Protein AF-0000000078868675 (afdb_homodimer)

InterPro domains:
  IPR000192 Aminotransferase class V domain [PF00266] (49-376)
  IPR015421 Pyridoxal phosphate-dependent transferase, major domain [G3DSA:3.40.640.10] (34-282)
  IPR015422 Pyridoxal phosphate-dependent transferase, small domain [G3DSA:3.90.1150.10] (20-381)
  IPR015424 Pyridoxal phosphate-dependent transferase [SSF53383] (6-387)
  IPR020578 Aminotransferase class-V, pyridoxal-phosphate binding site [PS00595] (200-220)
  IPR024169 Serine-pyruvate aminotransferase/2-aminoethylphosphonate-pyruvate transaminase [PIRSF000524] (21-389)

Foldseek 3Di:
DDDDDDPDDPDPVVVDDDDDDDFAEFALDQGAADPLLVVLLPDDFDDCQDPVNLVLLVLLQVLLCQLQQHPFLLKGKAQFFLLLVLLLLLLLQDAAAFEEEFEPLAVVSVSNQVSNVVRNYNYHYDYDHQLDEDDLVNVLVVCVVGLGQEYEEEQAHQLRQFGYDQAPVLVSCVVSNHAYAYECAQAGLQHDHNCVNSNHAKYKYFCRHQLNADGRMMIMGGHPSSVVSSVPDPDFRPDLSSRSVLVCQCSVSDPDHRDDRDRHPRSSSSSSSVSSVVCVVCDSVNSNVLLQVLQVLLVVLCVVLVWAWRNDDPVGGRSFKTKIFDDAQAFVVQLQCQLCVPQSYGWDAHDDSRHRTIIMTGCHHVNSDNVNSVSSSVSNSVSVVPGDGHDD/DDDDDDPDDPDPVVVDDDDDDDFAEFALDQGAADPVLVVLLPDDFDDCQDPVNLVLLVLLQVLLCQLQQHPFLLKGKAQFFLLLVLLLLLLLQDAAAFEEEFEPLAVVSVSNQVSNVVRNYNYHYDYDHQLDEDDLVNVLVVCVVGLGQEYEEEQQDQLRQFGYDQAPVLVSCVVSNHAYAYECAQAGLQHDHNCVNSNHAKYKYFCRHQLNADGRMMIMGGHPSSVVSSVPDPDFRPDLSSRSVLVCQCSVSDPDHRDDRDRHPRSSSS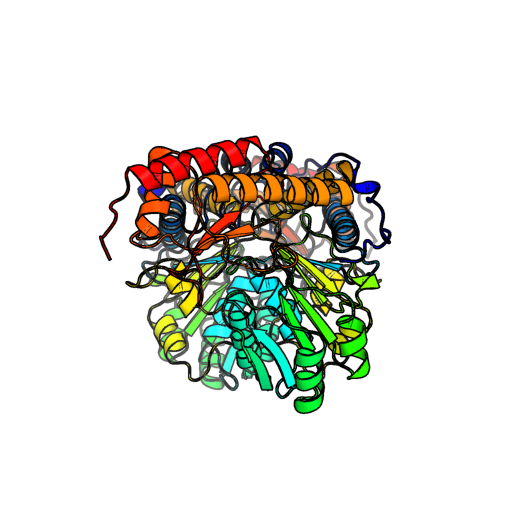SSSVSSVVCVVCDSVNSNVLLQVLQVLLVVLCVVLVWDWRNDDPVGGRSFKTKTFDDAQAFVVQLQCQLCVPQSYGWDAHDDSRHRTIIMTGCHHVNSDNVNSVSSSVSNSVSVVPGDGHDD

Solvent-accessible surface area (backbone atoms only — not comparable to full-atom values): 39188 Å² total; per-residue (Å²): 128,87,84,70,79,80,82,39,66,66,47,70,71,45,76,48,82,91,82,79,81,83,59,48,43,28,21,72,53,57,33,46,55,46,70,71,30,22,54,37,24,36,51,78,65,71,58,78,85,35,72,69,42,50,50,51,51,50,48,37,34,45,38,49,26,31,62,39,24,34,84,52,63,51,36,44,72,40,69,14,28,40,68,47,39,53,46,31,52,47,45,40,61,55,49,68,66,39,32,33,34,28,40,24,36,42,45,66,27,49,48,51,49,54,42,39,46,42,52,43,29,46,65,46,73,50,74,46,60,73,47,47,78,76,51,72,66,62,50,48,52,49,43,71,72,58,58,21,53,35,36,38,41,51,35,30,36,67,46,35,13,27,33,41,81,51,80,61,49,18,60,55,30,50,76,61,65,18,41,32,36,37,41,26,37,46,24,41,56,27,41,92,57,44,33,56,85,30,41,44,24,30,44,34,26,31,30,16,17,22,44,23,15,70,42,39,32,10,40,39,38,33,28,70,70,44,48,52,52,36,74,62,50,91,65,77,42,58,43,70,90,45,27,55,72,59,50,34,30,49,64,55,45,48,100,55,85,66,50,94,80,72,66,58,30,56,49,62,49,43,13,41,39,47,26,40,20,52,42,45,73,62,29,64,68,52,37,24,49,43,16,43,52,30,33,51,52,40,53,53,55,40,44,74,72,70,47,47,64,53,39,79,54,71,90,32,43,26,40,26,26,46,26,31,37,49,55,88,42,49,54,62,65,54,42,40,47,43,26,31,76,75,64,36,31,38,48,35,63,28,38,69,86,26,47,83,45,26,34,27,41,19,29,26,42,76,48,31,38,65,66,52,42,52,53,53,52,52,38,48,54,50,25,71,71,67,46,73,63,50,81,124,129,86,84,70,78,80,82,39,66,66,48,70,72,46,75,48,81,90,81,78,81,84,60,47,43,26,20,73,52,56,32,49,54,46,69,71,32,23,55,36,25,35,52,78,67,73,57,79,85,35,71,69,41,49,49,51,50,49,48,38,33,44,36,50,26,31,63,39,24,33,84,52,63,51,37,46,71,41,70,13,29,42,67,47,40,52,46,29,52,48,45,41,61,53,48,65,64,37,32,34,35,28,42,25,36,44,46,69,28,48,50,51,50,54,41,38,46,44,53,43,28,46,66,46,71,50,74,44,59,73,47,48,78,76,52,74,68,61,51,48,54,50,43,70,72,58,56,19,54,36,36,39,40,51,35,30,35,67,47,37,13,28,33,40,81,51,81,60,49,18,59,55,29,50,76,60,65,18,42,31,35,37,40,25,37,48,25,42,55,26,42,94,56,45,32,56,86,29,42,44,22,29,46,33,26,31,30,16,18,22,44,23,15,69,42,38,32,11,40,37,36,33,28,70,69,44,47,53,51,36,74,61,52,91,63,76,41,58,41,68,90,45,27,55,71,60,49,34,30,50,63,54,43,49,98,57,84,65,48,94,80,72,65,57,30,55,49,61,49,44,13,40,38,47,27,42,19,50,44,45,71,63,30,64,68,52,37,24,48,42,15,42,52,30,32,53,53,39,54,52,53,40,44,73,72,70,47,46,64,51,37,78,54,72,89,32,44,26,41,25,24,44,27,29,37,49,55,89,40,48,56,63,65,53,42,41,46,43,25,30,76,76,65,36,31,40,49,36,62,27,39,68,85,26,48,82,46,26,36,25,41,18,29,26,42,77,48,31,36,65,66,52,42,52,51,52,51,52,36,48,53,50,25,70,69,67,45,73,65,50,80,124

pLDDT: mean 97.26, std 5.07, range [48.84, 99.0]

Secondary structure (DSSP, 8-state):
---PPPSSPPPGGGGSPP-----EE-SSS--PPPHHHHHHHTSPP--TTSHHHHHHHHHHHHHHHHHHT---S-EEEESS-HHHHHHHHHHHH--TT-EEEEEESSHHHHHHHHHHHHTT-EEEEEE--TT----HHHHHHHHHHH--SEEEEESEETTTTEE---TTHHHHHHHTT-EEEEE-TTTTTTS---TTTTT-SEEEEETTSTT-PPSS-EEEEE-HHHHHHHHT-SS--S-STT-HHHHHHHTT-SSS---------HHHHHHHHHHHHHHHHH-HHHHHHHHHHHHHHHHHHHHHTT--BSSS-GGGB-SSEEEEEPPTT--HHHHHHHHHHHH-EE-EE--GGGTTTEEEEE--GGG-SHHHHHHHHHHHHHHHHHS-----/---PPPSSPPPGGGGSPP-----EE-SSS--PPPHHHHHHHTSPP--TTSHHHHHHHHHHHHHHHHHHT---S-EEEESS-HHHHHHHHHHHH--TT-EEEEEESSHHHHHHHHHHHHTT-EEEEEE--TT----HHHHHHHHHHH--SEEEEESEETTTTEE---TTHHHHHHHTT-EEEEE-TTTTTTS---TTTTT-SEEEEETTSTT-PPSS-EEEEE-HHHHHHHHT-SS--S-STT-HHHHHHHTT-SSS---------HHHHHHHHHHHHHHHHH-HHHHHHHHHHHHHHHHHHHHHTTPPBSSS-GGGB-SSEEEEEPPTT--HHHHHHHHHHHH-EE-EE--GGGTTTEEEEE--GGG-SHHHHHHHHHHHHHHHHHS-----

Sequence (784 aa):
MASHKLLVHPPKALLKPLSIPNRLLLGPGPSNLAPRIMAAGGLQIIGPMSKDMYQIMDEIKEGIQYVFQTRNPLTLVISGSAHCALEAALVNVLEPGDSFLVGANGIWGQRAVDIGERMGARVHPMTKDPGGHYTLQEVEEGLAQHKPVLLFLTHGESSTGVLQPLDGFGELCHRYKCLLLVDSVVSVGGTPVYMDQQGIDILYSGSQKALNAPPGTSLISFSDKAKKKMYSRKTKPFSFYLDIKWLANFWGCDDQPRMYHHTIPIISLYSLRESLALIAEQGLENSWRKHREAAAYLHGRLQALGLQLFVKDPALRLPTVTTVAVPAGYDWRDIVSYVMDHFDIEIMGGLGPSTGKVLRIGLLGYNATHENVDRVTEALRAALQHCPKKKLMASHKLLVHPPKALLKPLSIPNRLLLGPGPSNLAPRIMAAGGLQIIGPMSKDMYQIMDEIKEGIQYVFQTRNPLTLVISGSAHCALEAALVNVLEPGDSFLVGANGIWGQRAVDIGERMGARVHPMTKDPGGHYTLQEVEEGLAQHKPVLLFLTHGESSTGVLQPLDGFGELCHRYKCLLLVDSVVSVGGTPVYMDQQGIDILYSGSQKALNAPPGTSLISFSDKAKKKMYSRKTKPFSFYLDIKWLANFWGCDDQPRMYHHTIPIISLYSLRESLALIAEQGLENSWRKHREAAAYLHGRLQALGLQLFVKDPALRLPTVTTVAVPAGYDWRDIVSYVMDHFDIEIMGGLGPSTGKVLRIGLLGYNATHENVDRVTEALRAALQHCPKKKL

Structure (mmCIF, N/CA/C/O backbone):
data_AF-0000000078868675-model_v1
#
loop_
_entity.id
_entity.type
_entity.pdbx_description
1 polymer 'Alanine--glyoxylate aminotransferase'
#
loop_
_atom_site.group_PDB
_atom_site.id
_atom_site.type_symbol
_atom_site.label_atom_id
_atom_site.label_alt_id
_atom_site.label_comp_id
_atom_site.label_asym_id
_atom_site.label_entity_id
_atom_site.label_seq_id
_atom_site.pdbx_PDB_ins_code
_atom_site.Cartn_x
_atom_site.Cartn_y
_atom_site.Cartn_z
_atom_site.occupancy
_atom_site.B_iso_or_equiv
_atom_site.auth_seq_id
_atom_site.auth_comp_id
_atom_site.auth_asym_id
_atom_site.auth_atom_id
_atom_site.pdbx_PDB_model_num
ATOM 1 N N . MET A 1 1 ? -8.055 23.781 23.594 1 49.44 1 MET A N 1
ATOM 2 C CA . MET A 1 1 ? -8.734 22.516 23.375 1 49.44 1 MET A CA 1
ATOM 3 C C . MET A 1 1 ? -8.867 21.734 24.688 1 49.44 1 MET A C 1
ATOM 5 O O . MET A 1 1 ? -7.945 21.719 25.5 1 49.44 1 MET A O 1
ATOM 9 N N . ALA A 1 2 ? -10.031 21.391 25.141 1 52.03 2 ALA A N 1
ATOM 10 C CA . ALA A 1 2 ? -10.258 20.75 26.438 1 52.03 2 ALA A CA 1
ATOM 11 C C . ALA A 1 2 ? -9.414 19.484 26.578 1 52.03 2 ALA A C 1
ATOM 13 O O . ALA A 1 2 ? -9.305 18.703 25.641 1 52.03 2 ALA A O 1
ATOM 14 N N . SER A 1 3 ? -8.602 19.469 27.516 1 73.69 3 SER A N 1
ATOM 15 C CA . SER A 1 3 ? -7.82 18.281 27.859 1 73.69 3 SER A CA 1
ATOM 16 C C . SER A 1 3 ? -8.703 17.188 28.453 1 73.69 3 SER A C 1
ATOM 18 O O . SER A 1 3 ? -9.352 17.406 29.484 1 73.69 3 SER A O 1
ATOM 20 N N . HIS A 1 4 ? -9.086 16.219 27.609 1 84.25 4 HIS A N 1
ATOM 21 C CA . HIS A 1 4 ? -9.836 15.07 28.109 1 84.25 4 HIS A CA 1
ATOM 22 C C . HIS A 1 4 ? -8.914 14.039 28.75 1 84.25 4 HIS A C 1
ATOM 24 O O . HIS A 1 4 ? -7.727 13.977 28.422 1 84.25 4 HIS A O 1
ATOM 30 N N . LYS A 1 5 ? -9.531 13.406 29.719 1 90.81 5 LYS A N 1
ATOM 31 C CA . LYS A 1 5 ? -8.812 12.25 30.234 1 90.81 5 LYS A CA 1
ATOM 32 C C . LYS A 1 5 ? -8.711 11.148 29.172 1 90.81 5 LYS A C 1
ATOM 34 O O . LYS A 1 5 ? -9.648 10.93 28.406 1 90.81 5 LYS A O 1
ATOM 39 N N . LEU A 1 6 ? -7.578 10.477 29.188 1 95.81 6 LEU A N 1
ATOM 40 C CA . LEU A 1 6 ? -7.391 9.398 28.219 1 95.81 6 LEU A CA 1
ATOM 41 C C . LEU A 1 6 ? -8.336 8.242 28.516 1 95.81 6 LEU A C 1
ATOM 43 O O . LEU A 1 6 ? -8.422 7.777 29.656 1 95.81 6 LEU A O 1
ATOM 47 N N . LEU A 1 7 ? -9.039 7.828 27.516 1 96.38 7 LEU A N 1
ATOM 48 C CA . LEU A 1 7 ? -9.984 6.719 27.625 1 96.38 7 LEU A CA 1
ATOM 49 C C . LEU A 1 7 ? -9.258 5.379 27.516 1 96.38 7 LEU A C 1
ATOM 51 O O . LEU A 1 7 ? -9.664 4.398 28.141 1 96.38 7 LEU A O 1
ATOM 55 N N . VAL A 1 8 ? -8.234 5.344 26.688 1 97.94 8 VAL A N 1
ATOM 56 C CA . VAL A 1 8 ? -7.484 4.125 26.391 1 97.94 8 VAL A CA 1
ATOM 57 C C . VAL A 1 8 ? -6.047 4.273 26.891 1 97.94 8 VAL A C 1
ATOM 59 O O . VAL A 1 8 ? -5.359 5.238 26.547 1 97.94 8 VAL A O 1
ATOM 62 N N . HIS A 1 9 ? -5.566 3.322 27.656 1 97.81 9 HIS A N 1
ATOM 63 C CA . HIS A 1 9 ? -4.219 3.332 28.203 1 97.81 9 HIS A CA 1
ATOM 64 C C . HIS A 1 9 ? -3.238 2.623 27.281 1 97.81 9 HIS A C 1
ATOM 66 O O . HIS A 1 9 ? -3.652 1.898 26.375 1 97.81 9 HIS A O 1
ATOM 72 N N . PRO A 1 10 ? -1.935 2.898 27.453 1 98.19 10 PRO A N 1
ATOM 73 C CA . PRO A 1 10 ? -0.96 2.191 26.625 1 98.19 10 PRO A CA 1
ATOM 74 C C . PRO A 1 10 ? -1.13 0.675 26.672 1 98.19 10 PRO A C 1
ATOM 76 O O . PRO A 1 10 ? -1.186 0.093 27.766 1 98.19 10 PRO A O 1
ATOM 79 N N . PRO A 1 11 ? -1.219 0.074 25.531 1 98.06 11 PRO A N 1
ATOM 80 C CA . PRO A 1 11 ? -1.392 -1.381 25.531 1 98.06 11 PRO A CA 1
ATOM 81 C C . PRO A 1 11 ? -0.183 -2.119 26.094 1 98.06 11 PRO A C 1
ATOM 83 O O . PRO A 1 11 ? 0.949 -1.883 25.672 1 98.06 11 PRO A O 1
ATOM 86 N N . LYS A 1 12 ? -0.441 -3.08 26.922 1 98 12 LYS A N 1
ATOM 87 C CA . LYS A 1 12 ? 0.625 -3.848 27.562 1 98 12 LYS A CA 1
ATOM 88 C C . LYS A 1 12 ? 1.424 -4.641 26.531 1 98 12 LYS A C 1
ATOM 90 O O . LYS A 1 12 ? 2.635 -4.82 26.688 1 98 12 LYS A O 1
ATOM 95 N N . ALA A 1 13 ? 0.771 -5.094 25.547 1 97.56 13 ALA A N 1
ATOM 96 C CA . ALA A 1 13 ? 1.41 -5.914 24.516 1 97.56 13 ALA A CA 1
ATOM 97 C C . ALA A 1 13 ? 2.527 -5.145 23.812 1 97.56 13 ALA A C 1
ATOM 99 O O . ALA A 1 13 ? 3.518 -5.734 23.375 1 97.56 13 ALA A O 1
ATOM 100 N N . LEU A 1 14 ? 2.395 -3.834 23.75 1 98.19 14 LEU A N 1
ATOM 101 C CA . LEU A 1 14 ? 3.348 -3.01 23.016 1 98.19 14 LEU A CA 1
ATOM 102 C C . LEU A 1 14 ? 4.531 -2.629 23.891 1 98.19 14 LEU A C 1
ATOM 104 O O . LEU A 1 14 ? 5.5 -2.031 23.422 1 98.19 14 LEU A O 1
ATOM 108 N N . LEU A 1 15 ? 4.449 -2.963 25.141 1 97.88 15 LEU A N 1
ATOM 109 C CA . LEU A 1 15 ? 5.559 -2.703 26.062 1 97.88 15 LEU A CA 1
ATOM 110 C C . LEU A 1 15 ? 6.543 -3.867 26.062 1 97.88 15 LEU A C 1
ATOM 112 O O . LEU A 1 15 ? 7.582 -3.807 26.719 1 97.88 15 LEU A O 1
ATOM 116 N N . LYS A 1 16 ? 6.25 -4.902 25.266 1 97.25 16 LYS A N 1
ATOM 117 C CA . LYS A 1 16 ? 7.148 -6.031 25.047 1 97.25 16 LYS A CA 1
ATOM 118 C C . LYS A 1 16 ? 7.859 -5.914 23.703 1 97.25 16 LYS A C 1
ATOM 120 O O . LYS A 1 16 ? 7.301 -5.379 22.734 1 97.25 16 LYS A O 1
ATOM 125 N N . PRO A 1 17 ? 9.086 -6.434 23.609 1 97 17 PRO A N 1
ATOM 126 C CA . PRO A 1 17 ? 9.812 -6.34 22.328 1 97 17 PRO A CA 1
ATOM 127 C C . PRO A 1 17 ? 9.156 -7.156 21.219 1 97 17 PRO A C 1
ATOM 129 O O . PRO A 1 17 ? 8.523 -8.18 21.484 1 97 17 PRO A O 1
ATOM 132 N N . LEU A 1 18 ? 9.297 -6.684 20 1 97.56 18 LEU A N 1
ATOM 133 C CA . LEU A 1 18 ? 8.875 -7.445 18.828 1 97.56 18 LEU A CA 1
ATOM 134 C C . LEU A 1 18 ? 9.648 -8.75 18.734 1 97.56 18 LEU A C 1
ATOM 136 O O . LEU A 1 18 ? 10.875 -8.766 18.875 1 97.56 18 LEU A O 1
ATOM 140 N N . SER A 1 19 ? 8.93 -9.812 18.594 1 94.88 19 SER A N 1
ATOM 141 C CA . SER A 1 19 ? 9.523 -11.133 18.422 1 94.88 19 SER A CA 1
ATOM 142 C C . SER A 1 19 ? 8.977 -11.82 17.172 1 94.88 19 SER A C 1
ATOM 144 O O . SER A 1 19 ? 7.766 -11.969 17.016 1 94.88 19 SER A O 1
ATOM 146 N N . ILE A 1 20 ? 9.852 -12.219 16.281 1 96.5 20 ILE A N 1
ATOM 147 C CA . ILE A 1 20 ? 9.445 -12.906 15.062 1 96.5 20 ILE A CA 1
ATOM 148 C C . ILE A 1 20 ? 10.125 -14.273 14.992 1 96.5 20 ILE A C 1
ATOM 150 O O . ILE A 1 20 ? 11.305 -14.398 15.328 1 96.5 20 ILE A O 1
ATOM 154 N N . PRO A 1 21 ? 9.469 -15.258 14.586 1 96.75 21 PRO A N 1
ATOM 155 C CA . PRO A 1 21 ? 10.078 -16.578 14.461 1 96.75 21 PRO A CA 1
ATOM 156 C C . PRO A 1 21 ? 10.984 -16.703 13.234 1 96.75 21 PRO A C 1
ATOM 158 O O . PRO A 1 21 ? 10.906 -15.875 12.32 1 96.75 21 PRO A O 1
ATOM 161 N N . ASN A 1 22 ? 11.898 -17.656 13.32 1 96.38 22 ASN A N 1
ATOM 162 C CA . ASN A 1 22 ? 12.695 -18.031 12.164 1 96.38 22 ASN A CA 1
ATOM 163 C C . ASN A 1 22 ? 12.062 -19.203 11.406 1 96.38 22 ASN A C 1
ATOM 165 O O . ASN A 1 22 ? 12.039 -20.328 11.898 1 96.38 22 ASN A O 1
ATOM 169 N N . ARG A 1 23 ? 11.523 -18.906 10.258 1 97.62 23 ARG A N 1
ATOM 170 C CA . ARG A 1 23 ? 10.797 -19.906 9.477 1 97.62 23 ARG A CA 1
ATOM 171 C C . ARG A 1 23 ? 11.266 -19.922 8.031 1 97.62 23 ARG A C 1
ATOM 173 O O . ARG A 1 23 ? 11.594 -18.875 7.469 1 97.62 23 ARG A O 1
ATOM 180 N N . LEU A 1 24 ? 11.383 -21.078 7.457 1 98.56 24 LEU A N 1
ATOM 181 C CA . LEU A 1 24 ? 11.57 -21.219 6.016 1 98.56 24 LEU A CA 1
ATOM 182 C C . LEU A 1 24 ? 10.227 -21.172 5.289 1 98.56 24 LEU A C 1
ATOM 184 O O . LEU A 1 24 ? 9.359 -22.016 5.52 1 98.56 24 LEU A O 1
ATOM 188 N N . LEU A 1 25 ? 10.047 -20.188 4.453 1 98.62 25 LEU A N 1
ATOM 189 C CA . LEU A 1 25 ? 8.773 -19.969 3.773 1 98.62 25 LEU A CA 1
ATOM 190 C C . LEU A 1 25 ? 8.766 -20.641 2.406 1 98.62 25 LEU A C 1
ATOM 192 O O . LEU A 1 25 ? 9.258 -20.078 1.428 1 98.62 25 LEU A O 1
ATOM 196 N N . LEU A 1 26 ? 8.07 -21.734 2.307 1 98.75 26 LEU A N 1
ATOM 197 C CA . LEU A 1 26 ? 8.023 -22.5 1.06 1 98.75 26 LEU A CA 1
ATOM 198 C C . LEU A 1 26 ? 6.582 -22.672 0.587 1 98.75 26 LEU A C 1
ATOM 200 O O . LEU A 1 26 ? 6.242 -23.688 -0.01 1 98.75 26 LEU A O 1
ATOM 204 N N . GLY A 1 27 ? 5.664 -21.766 0.967 1 97.88 27 GLY A N 1
ATOM 205 C CA . GLY A 1 27 ? 4.359 -21.656 0.339 1 97.88 27 GLY A CA 1
ATOM 206 C C . GLY A 1 27 ? 4.383 -20.891 -0.97 1 97.88 27 GLY A C 1
ATOM 207 O O . GLY A 1 27 ? 5.453 -20.656 -1.531 1 97.88 27 GLY A O 1
ATOM 208 N N . PRO A 1 28 ? 3.201 -20.516 -1.495 1 97.5 28 PRO A N 1
ATOM 209 C CA . PRO A 1 28 ? 3.137 -19.797 -2.77 1 97.5 28 PRO A CA 1
ATOM 210 C C . PRO A 1 28 ? 3.559 -18.328 -2.643 1 97.5 28 PRO A C 1
ATOM 212 O O . PRO A 1 28 ? 3.33 -17.531 -3.559 1 97.5 28 PRO A O 1
ATOM 215 N N . GLY A 1 29 ? 4.152 -17.922 -1.557 1 95.88 29 GLY A N 1
ATOM 216 C CA . GLY A 1 29 ? 4.594 -16.562 -1.293 1 95.88 29 GLY A CA 1
ATOM 217 C C . GLY A 1 29 ? 3.904 -15.93 -0.097 1 95.88 29 GLY A C 1
ATOM 218 O O . GLY A 1 29 ? 2.764 -16.281 0.219 1 95.88 29 GLY A O 1
ATOM 219 N N . PRO A 1 30 ? 4.637 -15.109 0.594 1 97.19 30 PRO A N 1
ATOM 220 C CA . PRO A 1 30 ? 5.977 -14.578 0.325 1 97.19 30 PRO A CA 1
ATOM 221 C C . PRO A 1 30 ? 7.082 -15.586 0.646 1 97.19 30 PRO A C 1
ATOM 223 O O . PRO A 1 30 ? 6.82 -16.609 1.274 1 97.19 30 PRO A O 1
ATOM 226 N N . SER A 1 31 ? 8.273 -15.312 0.113 1 96.5 31 SER A N 1
ATOM 227 C CA . SER A 1 31 ? 9.445 -16.141 0.392 1 96.5 31 SER A CA 1
ATOM 228 C C . SER A 1 31 ? 10.484 -15.375 1.199 1 96.5 31 SER A C 1
ATOM 230 O O . SER A 1 31 ? 10.375 -14.156 1.363 1 96.5 31 SER A O 1
ATOM 232 N N . ASN A 1 32 ? 11.445 -16.078 1.723 1 98.19 32 ASN A N 1
ATOM 233 C CA . ASN A 1 32 ? 12.477 -15.445 2.539 1 98.19 32 ASN A CA 1
ATOM 234 C C . ASN A 1 32 ? 13.258 -14.406 1.745 1 98.19 32 ASN A C 1
ATOM 236 O O . ASN A 1 32 ? 13.5 -14.578 0.55 1 98.19 32 ASN A O 1
ATOM 240 N N . LEU A 1 33 ? 13.641 -13.391 2.436 1 98.44 33 LEU A N 1
ATOM 241 C CA . LEU A 1 33 ? 14.367 -12.289 1.801 1 98.44 33 LEU A CA 1
ATOM 242 C C . LEU A 1 33 ? 15.859 -12.594 1.736 1 98.44 33 LEU A C 1
ATOM 244 O O . LEU A 1 33 ? 16.422 -13.156 2.676 1 98.44 33 LEU A O 1
ATOM 248 N N . ALA A 1 34 ? 16.453 -12.211 0.635 1 98 34 ALA A N 1
ATOM 249 C CA . ALA A 1 34 ? 17.906 -12.219 0.569 1 98 34 ALA A CA 1
ATOM 250 C C . ALA A 1 34 ? 18.516 -11.18 1.511 1 98 34 ALA A C 1
ATOM 252 O O . ALA A 1 34 ? 17.891 -10.148 1.781 1 98 34 ALA A O 1
ATOM 253 N N . PRO A 1 35 ? 19.734 -11.414 1.993 1 98 35 PRO A N 1
ATOM 254 C CA . PRO A 1 35 ? 20.375 -10.484 2.932 1 98 35 PRO A CA 1
ATOM 255 C C . PRO A 1 35 ? 20.453 -9.062 2.389 1 98 35 PRO A C 1
ATOM 257 O O . PRO A 1 35 ? 20.25 -8.102 3.135 1 98 35 PRO A O 1
ATOM 260 N N . ARG A 1 36 ? 20.766 -8.914 1.125 1 97.94 36 ARG A N 1
ATOM 261 C CA . ARG A 1 36 ? 20.875 -7.594 0.505 1 97.94 36 ARG A CA 1
ATOM 262 C C . ARG A 1 36 ? 19.562 -6.84 0.573 1 97.94 36 ARG A C 1
ATOM 264 O O . ARG A 1 36 ? 19.547 -5.617 0.725 1 97.94 36 ARG A O 1
ATOM 271 N N . ILE A 1 37 ? 18.484 -7.543 0.401 1 98.44 37 ILE A N 1
ATOM 272 C CA . ILE A 1 37 ? 17.141 -6.949 0.457 1 98.44 37 ILE A CA 1
ATOM 273 C C . ILE A 1 37 ? 16.828 -6.539 1.892 1 98.44 37 ILE A C 1
ATOM 275 O O . ILE A 1 37 ? 16.266 -5.465 2.125 1 98.44 37 ILE A O 1
ATOM 279 N N . MET A 1 38 ? 17.156 -7.402 2.863 1 98.44 38 MET A N 1
ATOM 280 C CA . MET A 1 38 ? 16.969 -7.066 4.273 1 98.44 38 MET A CA 1
ATOM 281 C C . MET A 1 38 ? 17.75 -5.812 4.645 1 98.44 38 MET A C 1
ATOM 283 O O . MET A 1 38 ? 17.25 -4.949 5.363 1 98.44 38 MET A O 1
ATOM 287 N N . ALA A 1 39 ? 18.953 -5.703 4.152 1 98.44 39 ALA A N 1
ATOM 288 C CA . ALA A 1 39 ? 19.781 -4.535 4.422 1 98.44 39 ALA A CA 1
ATOM 289 C C . ALA A 1 39 ? 19.125 -3.26 3.906 1 98.44 39 ALA A C 1
ATOM 291 O O . ALA A 1 39 ? 19.172 -2.221 4.566 1 98.44 39 ALA A O 1
ATOM 292 N N . ALA A 1 40 ? 18.562 -3.303 2.697 1 98.62 40 ALA A N 1
ATOM 293 C CA . ALA A 1 40 ? 17.859 -2.156 2.125 1 98.62 40 ALA A CA 1
ATOM 294 C C . ALA A 1 40 ? 16.688 -1.734 3.006 1 98.62 40 ALA A C 1
ATOM 296 O O . ALA A 1 40 ? 16.375 -0.545 3.115 1 98.62 40 ALA A O 1
ATOM 297 N N . GLY A 1 41 ? 16.047 -2.715 3.646 1 98.5 41 GLY A N 1
ATOM 298 C CA . GLY A 1 41 ? 14.906 -2.455 4.508 1 98.5 41 GLY A CA 1
ATOM 299 C C . GLY A 1 41 ? 15.258 -1.665 5.754 1 98.5 41 GLY A C 1
ATOM 300 O O . GLY A 1 41 ? 14.398 -1.032 6.363 1 98.5 41 GLY A O 1
ATOM 301 N N . GLY A 1 42 ? 16.5 -1.707 6.145 1 98.38 42 GLY A N 1
ATOM 302 C CA . GLY A 1 42 ? 16.938 -1.056 7.371 1 98.38 42 GLY A CA 1
ATOM 303 C C . GLY A 1 42 ? 17.516 0.329 7.137 1 98.38 42 GLY A C 1
ATOM 304 O O . GLY A 1 42 ? 18.031 0.953 8.062 1 98.38 42 GLY A O 1
ATOM 305 N N . LEU A 1 43 ? 17.438 0.85 5.91 1 98.31 43 LEU A N 1
ATOM 306 C CA . LEU A 1 43 ? 18 2.152 5.57 1 98.31 43 LEU A CA 1
ATOM 307 C C . LEU A 1 43 ? 17.078 3.279 6.027 1 98.31 43 LEU A C 1
ATOM 309 O O . LEU A 1 43 ? 15.891 3.049 6.301 1 98.31 43 LEU A O 1
ATOM 313 N N . GLN A 1 44 ? 17.625 4.5 6.109 1 98 44 GLN A N 1
ATOM 314 C CA . GLN A 1 44 ? 16.828 5.691 6.414 1 98 44 GLN A CA 1
ATOM 315 C C . GLN A 1 44 ? 16.016 6.133 5.207 1 98 44 GLN A C 1
ATOM 317 O O . GLN A 1 44 ? 16.344 5.805 4.066 1 98 44 GLN A O 1
ATOM 322 N N . ILE A 1 45 ? 14.961 6.855 5.434 1 97.94 45 ILE A N 1
ATOM 323 C CA . ILE A 1 45 ? 14.094 7.289 4.344 1 97.94 45 ILE A CA 1
ATOM 324 C C . ILE A 1 45 ? 14.586 8.625 3.797 1 97.94 45 ILE A C 1
ATOM 326 O O . ILE A 1 45 ? 15.344 9.336 4.461 1 97.94 45 ILE A O 1
ATOM 330 N N . ILE A 1 46 ? 14.234 8.938 2.627 1 97.88 46 ILE A N 1
ATOM 331 C CA . ILE A 1 46 ? 14.5 10.219 1.983 1 97.88 46 ILE A CA 1
ATOM 332 C C . ILE A 1 46 ? 13.188 10.844 1.521 1 97.88 46 ILE A C 1
ATOM 334 O O . ILE A 1 46 ? 12.125 10.234 1.643 1 97.88 46 ILE A O 1
ATOM 338 N N . GLY A 1 47 ? 13.258 12.078 1.065 1 96.94 47 GLY A N 1
ATOM 339 C CA . GLY A 1 47 ? 12.055 12.758 0.607 1 96.94 47 GLY A CA 1
ATOM 340 C C . GLY A 1 47 ? 11.422 12.094 -0.601 1 96.94 47 GLY A C 1
ATOM 341 O O . GLY A 1 47 ? 12.117 11.734 -1.556 1 96.94 47 GLY A O 1
ATOM 342 N N . PRO A 1 48 ? 10.117 11.906 -0.585 1 95.94 48 PRO A N 1
ATOM 343 C CA . PRO A 1 48 ? 9.43 11.164 -1.647 1 95.94 48 PRO A CA 1
ATOM 344 C C . PRO A 1 48 ? 9.469 11.891 -2.99 1 95.94 48 PRO A C 1
ATOM 346 O O . PRO A 1 48 ? 9.234 11.273 -4.035 1 95.94 48 PRO A O 1
ATOM 349 N N . MET A 1 49 ? 9.719 13.195 -2.979 1 94.94 49 MET A N 1
ATOM 350 C CA . MET A 1 49 ? 9.727 13.969 -4.219 1 94.94 49 MET A CA 1
ATOM 351 C C . MET A 1 49 ? 11.133 14.5 -4.52 1 94.94 49 MET A C 1
ATOM 353 O O . MET A 1 49 ? 11.289 15.422 -5.316 1 94.94 49 MET A O 1
ATOM 357 N N . SER A 1 50 ? 12.125 13.977 -3.863 1 95.69 50 SER A N 1
ATOM 358 C CA . SER A 1 50 ? 13.508 14.398 -4.09 1 95.69 50 SER A CA 1
ATOM 359 C C . SER A 1 50 ? 14.055 13.828 -5.395 1 95.69 50 SER A C 1
ATOM 361 O O . SER A 1 50 ? 13.531 12.836 -5.91 1 95.69 50 SER A O 1
ATOM 363 N N . LYS A 1 51 ? 15.117 14.469 -5.895 1 95.62 51 LYS A N 1
ATOM 364 C CA . LYS A 1 51 ? 15.781 13.984 -7.098 1 95.62 51 LYS A CA 1
ATOM 365 C C . LYS A 1 51 ? 16.328 12.57 -6.902 1 95.62 51 LYS A C 1
ATOM 367 O O . LYS A 1 51 ? 16.281 11.75 -7.82 1 95.62 51 LYS A O 1
ATOM 372 N N . ASP A 1 52 ? 16.781 12.289 -5.734 1 97.19 52 ASP A N 1
ATOM 373 C CA . ASP A 1 52 ? 17.328 10.977 -5.418 1 97.19 52 ASP A CA 1
ATOM 374 C C . ASP A 1 52 ? 16.234 9.906 -5.473 1 97.19 52 ASP A C 1
ATOM 376 O O . ASP A 1 52 ? 16.469 8.805 -5.988 1 97.19 52 ASP A O 1
ATOM 380 N N . MET A 1 53 ? 15.102 10.188 -4.969 1 98 53 MET A N 1
ATOM 381 C CA . MET A 1 53 ? 14 9.234 -4.996 1 98 53 MET A CA 1
ATOM 382 C C . MET A 1 53 ? 13.516 9 -6.422 1 98 53 MET A C 1
ATOM 384 O O . MET A 1 53 ? 13.219 7.863 -6.805 1 98 53 MET A O 1
ATOM 388 N N . TYR A 1 54 ? 13.422 10.109 -7.184 1 97.81 54 TYR A N 1
ATOM 389 C CA . TYR A 1 54 ? 13.016 9.977 -8.578 1 97.81 54 TYR A CA 1
ATOM 390 C C . TYR A 1 54 ? 13.984 9.086 -9.344 1 97.81 54 TYR A C 1
ATOM 392 O O . TYR A 1 54 ? 13.57 8.297 -10.195 1 97.81 54 TYR A O 1
ATOM 400 N N . GLN A 1 55 ? 15.25 9.234 -9.047 1 98.12 55 GLN A N 1
ATOM 401 C CA . GLN A 1 55 ? 16.25 8.375 -9.688 1 98.12 55 GLN A CA 1
ATOM 402 C C . GLN A 1 55 ? 16 6.906 -9.352 1 98.12 55 GLN A C 1
ATOM 404 O O . GLN A 1 55 ? 16.062 6.047 -10.242 1 98.12 55 GLN A O 1
ATOM 409 N N . ILE A 1 56 ? 15.734 6.629 -8.148 1 98.62 56 ILE A N 1
ATOM 410 C CA . ILE A 1 56 ? 15.453 5.262 -7.715 1 98.62 56 ILE A CA 1
ATOM 411 C C . ILE A 1 56 ? 14.211 4.742 -8.43 1 98.62 56 ILE A C 1
ATOM 413 O O . ILE A 1 56 ? 14.188 3.605 -8.906 1 98.62 56 ILE A O 1
ATOM 417 N N . MET A 1 57 ? 13.172 5.57 -8.5 1 98.75 57 MET A N 1
ATOM 418 C CA . MET A 1 57 ? 11.945 5.207 -9.195 1 98.75 57 MET A CA 1
ATOM 419 C C . MET A 1 57 ? 12.219 4.898 -10.664 1 98.75 57 MET A C 1
ATOM 421 O O . MET A 1 57 ? 11.688 3.932 -11.211 1 98.75 57 MET A O 1
ATOM 425 N N . ASP A 1 58 ? 13.047 5.688 -11.273 1 98.5 58 ASP A N 1
ATOM 426 C CA . ASP A 1 58 ? 13.398 5.465 -12.672 1 98.5 58 ASP A CA 1
ATOM 427 C C . ASP A 1 58 ? 14.164 4.152 -12.844 1 98.5 58 ASP A C 1
ATOM 429 O O . ASP A 1 58 ? 13.953 3.424 -13.812 1 98.5 58 ASP A O 1
ATOM 433 N N . GLU A 1 59 ? 15.078 3.869 -11.953 1 98.81 59 GLU A N 1
ATOM 434 C CA . GLU A 1 59 ? 15.828 2.615 -11.984 1 98.81 59 GLU A CA 1
ATOM 435 C C . GLU A 1 59 ? 14.898 1.414 -11.836 1 98.81 59 GLU A C 1
ATOM 437 O O . GLU A 1 59 ? 15.078 0.395 -12.508 1 98.81 59 GLU A O 1
ATOM 442 N N . ILE A 1 60 ? 13.945 1.544 -10.969 1 98.88 60 ILE A N 1
ATOM 443 C CA . ILE A 1 60 ? 12.961 0.486 -10.766 1 98.88 60 ILE A CA 1
ATOM 444 C C . ILE A 1 60 ? 12.18 0.261 -12.055 1 98.88 60 ILE A C 1
ATOM 446 O O . ILE A 1 60 ? 11.945 -0.881 -12.461 1 98.88 60 ILE A O 1
ATOM 450 N N . LYS A 1 61 ? 11.742 1.353 -12.711 1 98.81 61 LYS A N 1
ATOM 451 C CA . LYS A 1 61 ? 11.031 1.258 -13.977 1 98.81 61 LYS A CA 1
ATOM 452 C C . LYS A 1 61 ? 11.836 0.473 -15.008 1 98.81 61 LYS A C 1
ATOM 454 O O . LYS A 1 61 ? 11.297 -0.391 -15.703 1 98.81 61 LYS A O 1
ATOM 459 N N . GLU A 1 62 ? 13.109 0.743 -15.086 1 98.75 62 GLU A N 1
ATOM 460 C CA . GLU A 1 62 ? 13.984 0.011 -16 1 98.75 62 GLU A CA 1
ATOM 461 C C . GLU A 1 62 ? 14.047 -1.47 -15.641 1 98.75 62 GLU A C 1
ATOM 463 O O . GLU A 1 62 ? 14.07 -2.33 -16.516 1 98.75 62 GLU A O 1
ATOM 468 N N . GLY A 1 63 ? 14.125 -1.707 -14.398 1 98.88 63 GLY A N 1
ATOM 469 C CA . GLY A 1 63 ? 14.125 -3.088 -13.938 1 98.88 63 GLY A CA 1
ATOM 470 C C . GLY A 1 63 ? 12.859 -3.838 -14.297 1 98.88 63 GLY A C 1
ATOM 471 O O . GLY A 1 63 ? 12.914 -5.008 -14.68 1 98.88 63 GLY A O 1
ATOM 472 N N . ILE A 1 64 ? 11.742 -3.188 -14.156 1 98.94 64 ILE A N 1
ATOM 473 C CA . ILE A 1 64 ? 10.461 -3.799 -14.5 1 98.94 64 ILE A CA 1
ATOM 474 C C . ILE A 1 64 ? 10.414 -4.09 -16 1 98.94 64 ILE A C 1
ATOM 476 O O . ILE A 1 64 ? 9.953 -5.152 -16.422 1 98.94 64 ILE A O 1
ATOM 480 N N . GLN A 1 65 ? 10.852 -3.154 -16.75 1 98.88 65 GLN A N 1
ATOM 481 C CA . GLN A 1 65 ? 10.891 -3.367 -18.203 1 98.88 65 GLN A CA 1
ATOM 482 C C . GLN A 1 65 ? 11.742 -4.586 -18.547 1 98.88 65 GLN A C 1
ATOM 484 O O . GLN A 1 65 ? 11.391 -5.355 -19.438 1 98.88 65 GLN A O 1
ATOM 489 N N . TYR A 1 66 ? 12.812 -4.754 -17.875 1 98.88 66 TYR A N 1
ATOM 490 C CA . TYR A 1 66 ? 13.688 -5.898 -18.094 1 98.88 66 TYR A CA 1
ATOM 491 C C . TYR A 1 66 ? 12.984 -7.203 -17.734 1 98.88 66 TYR A C 1
ATOM 493 O O . TYR A 1 66 ? 12.906 -8.125 -18.547 1 98.88 66 TYR A O 1
ATOM 501 N N . VAL A 1 67 ? 12.352 -7.289 -16.562 1 98.75 67 VAL A N 1
ATOM 502 C CA . VAL A 1 67 ? 11.797 -8.555 -16.094 1 98.75 67 VAL A CA 1
ATOM 503 C C . VAL A 1 67 ? 10.516 -8.875 -16.859 1 98.75 67 VAL A C 1
ATOM 505 O O . VAL A 1 67 ? 10.172 -10.047 -17.047 1 98.75 67 VAL A O 1
ATOM 508 N N . PHE A 1 68 ? 9.812 -7.805 -17.359 1 98.88 68 PHE A N 1
ATOM 509 C CA . PHE A 1 68 ? 8.594 -8 -18.141 1 98.88 68 PHE A CA 1
ATOM 510 C C . PHE A 1 68 ? 8.93 -8.211 -19.609 1 98.88 68 PHE A C 1
ATOM 512 O O . PHE A 1 68 ? 8.07 -8.641 -20.391 1 98.88 68 PHE A O 1
ATOM 519 N N . GLN A 1 69 ? 10.234 -7.859 -20 1 98.75 69 GLN A N 1
ATOM 520 C CA . GLN A 1 69 ? 10.656 -7.875 -21.391 1 98.75 69 GLN A CA 1
ATOM 521 C C . GLN A 1 69 ? 9.742 -7.008 -22.25 1 98.75 69 GLN A C 1
ATOM 523 O O . GLN A 1 69 ? 9.211 -7.477 -23.266 1 98.75 69 GLN A O 1
ATOM 528 N N . THR A 1 70 ? 9.648 -5.75 -21.859 1 98.88 70 THR A N 1
ATOM 529 C CA . THR A 1 70 ? 8.828 -4.766 -22.547 1 98.88 70 THR A CA 1
ATOM 530 C C . THR A 1 70 ? 9.57 -3.436 -22.672 1 98.88 70 THR A C 1
ATOM 532 O O . THR A 1 70 ? 10.422 -3.117 -21.844 1 98.88 70 THR A O 1
ATOM 535 N N . ARG A 1 71 ? 9.227 -2.73 -23.672 1 98.44 71 ARG A N 1
ATOM 536 C CA . ARG A 1 71 ? 9.773 -1.39 -23.859 1 98.44 71 ARG A CA 1
ATOM 537 C C . ARG A 1 71 ? 8.719 -0.324 -23.578 1 98.44 71 ARG A C 1
ATOM 539 O O . ARG A 1 71 ? 8.93 0.856 -23.875 1 98.44 71 ARG A O 1
ATOM 546 N N . ASN A 1 72 ? 7.59 -0.716 -23.031 1 98.75 72 ASN A N 1
ATOM 547 C CA . ASN A 1 72 ? 6.5 0.211 -22.734 1 98.75 72 ASN A CA 1
ATOM 548 C C . ASN A 1 72 ? 6.961 1.352 -21.828 1 98.75 72 ASN A C 1
ATOM 550 O O . ASN A 1 72 ? 7.457 1.113 -20.734 1 98.75 72 ASN A O 1
ATOM 554 N N . PRO A 1 73 ? 6.758 2.584 -22.234 1 98.19 73 PRO A N 1
ATOM 555 C CA . PRO A 1 73 ? 7.09 3.686 -21.328 1 98.19 73 PRO A CA 1
ATOM 556 C C . PRO A 1 73 ? 6.164 3.75 -20.109 1 98.19 73 PRO A C 1
ATOM 558 O O . PRO A 1 73 ? 6.582 4.188 -19.031 1 98.19 73 PRO A O 1
ATOM 561 N N . LEU A 1 74 ? 4.91 3.359 -20.328 1 98.81 74 LEU A N 1
ATOM 562 C CA . LEU A 1 74 ? 3.955 3.363 -19.219 1 98.81 74 LEU A CA 1
ATOM 563 C C . LEU A 1 74 ? 4.141 2.135 -18.344 1 98.81 74 LEU A C 1
ATOM 565 O O . LEU A 1 74 ? 3.352 1.188 -18.406 1 98.81 74 LEU A O 1
ATOM 569 N N . THR A 1 75 ? 5.191 2.096 -17.594 1 98.94 75 THR A N 1
ATOM 570 C CA . THR A 1 75 ? 5.645 1.092 -16.641 1 98.94 75 THR A CA 1
ATOM 571 C C . THR A 1 75 ? 5.918 1.727 -15.273 1 98.94 75 THR A C 1
ATOM 573 O O . THR A 1 75 ? 6.609 2.742 -15.188 1 98.94 75 THR A O 1
ATOM 576 N N . LEU A 1 76 ? 5.262 1.213 -14.211 1 98.94 76 LEU A N 1
ATOM 577 C CA . LEU A 1 76 ? 5.379 1.854 -12.906 1 98.94 76 LEU A CA 1
ATOM 578 C C . LEU A 1 76 ? 5.094 0.859 -11.789 1 98.94 76 LEU A C 1
ATOM 580 O O . LEU A 1 76 ? 4.926 -0.336 -12.039 1 98.94 76 LEU A O 1
ATOM 584 N N . VAL A 1 77 ? 5.176 1.349 -10.57 1 98.88 77 VAL A N 1
ATOM 585 C CA . VAL A 1 77 ? 4.871 0.559 -9.383 1 98.88 77 VAL A CA 1
ATOM 586 C C . VAL A 1 77 ? 3.594 1.085 -8.727 1 98.88 77 VAL A C 1
ATOM 588 O O . VAL A 1 77 ? 3.395 2.297 -8.625 1 98.88 77 VAL A O 1
ATOM 591 N N . ILE A 1 78 ? 2.695 0.188 -8.406 1 98.81 78 ILE A N 1
ATOM 592 C CA . ILE A 1 78 ? 1.535 0.507 -7.578 1 98.81 78 ILE A CA 1
ATOM 593 C C . ILE A 1 78 ? 1.895 0.358 -6.102 1 98.81 78 ILE A C 1
ATOM 595 O O . ILE A 1 78 ? 2.471 -0.653 -5.695 1 98.81 78 ILE A O 1
ATOM 599 N N . SER A 1 79 ? 1.631 1.433 -5.281 1 98.69 79 SER A N 1
ATOM 600 C CA . SER A 1 79 ? 1.782 1.354 -3.832 1 98.69 79 SER A CA 1
ATOM 601 C C . SER A 1 79 ? 0.683 0.502 -3.207 1 98.69 79 SER A C 1
ATOM 603 O O . SER A 1 79 ? -0.244 1.031 -2.59 1 98.69 79 SER A O 1
ATOM 605 N N . GLY A 1 80 ? 0.79 -0.778 -3.23 1 98.5 80 GLY A N 1
ATOM 606 C CA . GLY A 1 80 ? -0.175 -1.772 -2.789 1 98.5 80 GLY A CA 1
ATOM 607 C C . GLY A 1 80 ? 0.139 -3.17 -3.287 1 98.5 80 GLY A C 1
ATOM 608 O O . GLY A 1 80 ? 1.078 -3.363 -4.062 1 98.5 80 GLY A O 1
ATOM 609 N N . SER A 1 81 ? -0.596 -4.133 -2.881 1 98.25 81 SER A N 1
ATOM 610 C CA . SER A 1 81 ? -0.372 -5.527 -3.25 1 98.25 81 SER A CA 1
ATOM 611 C C . SER A 1 81 ? -0.76 -5.785 -4.703 1 98.25 81 SER A C 1
ATOM 613 O O . SER A 1 81 ? -1.172 -4.863 -5.414 1 98.25 81 SER A O 1
ATOM 615 N N . ALA A 1 82 ? -0.613 -6.992 -5.137 1 98.25 82 ALA A N 1
ATOM 616 C CA . ALA A 1 82 ? -0.949 -7.359 -6.508 1 98.25 82 ALA A CA 1
ATOM 617 C C . ALA A 1 82 ? -2.441 -7.188 -6.773 1 98.25 82 ALA A C 1
ATOM 619 O O . ALA A 1 82 ? -2.848 -6.859 -7.891 1 98.25 82 ALA A O 1
ATOM 620 N N . HIS A 1 83 ? -3.322 -7.391 -5.758 1 98.38 83 HIS A N 1
ATOM 621 C CA . HIS A 1 83 ? -4.742 -7.105 -5.914 1 98.38 83 HIS A CA 1
ATOM 622 C C . HIS A 1 83 ? -4.973 -5.645 -6.281 1 98.38 83 HIS A C 1
ATOM 624 O O . HIS A 1 83 ? -5.898 -5.328 -7.035 1 98.38 83 HIS A O 1
ATOM 630 N N . CYS A 1 84 ? -4.133 -4.809 -5.68 1 98.38 84 CYS A N 1
ATOM 631 C CA . CYS A 1 84 ? -4.219 -3.391 -6.004 1 98.38 84 CYS A CA 1
ATOM 632 C C . CYS A 1 84 ? -3.836 -3.139 -7.457 1 98.38 84 CYS A C 1
ATOM 634 O O . CYS A 1 84 ? -4.453 -2.312 -8.133 1 98.38 84 CYS A O 1
ATOM 636 N N . ALA A 1 85 ? -2.83 -3.83 -7.957 1 98.81 85 ALA A N 1
ATOM 637 C CA . ALA A 1 85 ? -2.424 -3.695 -9.352 1 98.81 85 ALA A CA 1
ATOM 638 C C . ALA A 1 85 ? -3.52 -4.191 -10.297 1 98.81 85 ALA A C 1
ATOM 640 O O . ALA A 1 85 ? -3.775 -3.58 -11.336 1 98.81 85 ALA A O 1
ATOM 641 N N . LEU A 1 86 ? -4.117 -5.332 -9.945 1 98.88 86 LEU A N 1
ATOM 642 C CA . LEU A 1 86 ? -5.258 -5.828 -10.719 1 98.88 86 LEU A CA 1
ATOM 643 C C . LEU A 1 86 ? -6.363 -4.777 -10.781 1 98.88 86 LEU A C 1
ATOM 645 O O . LEU A 1 86 ? -6.895 -4.5 -11.859 1 98.88 86 LEU A O 1
ATOM 649 N N . GLU A 1 87 ? -6.676 -4.215 -9.664 1 98.75 87 GLU A N 1
ATOM 650 C CA . GLU A 1 87 ? -7.738 -3.215 -9.625 1 98.75 87 GLU A CA 1
ATOM 651 C C . GLU A 1 87 ? -7.355 -1.968 -10.414 1 98.75 87 GLU A C 1
ATOM 653 O O . GLU A 1 87 ? -8.211 -1.324 -11.023 1 98.75 87 GLU A O 1
ATOM 658 N N . ALA A 1 88 ? -6.07 -1.564 -10.328 1 98.81 88 ALA A N 1
ATOM 659 C CA . ALA A 1 88 ? -5.598 -0.43 -11.117 1 98.81 88 ALA A CA 1
ATOM 660 C C . ALA A 1 88 ? -5.836 -0.661 -12.609 1 98.81 88 ALA A C 1
ATOM 662 O O . ALA A 1 88 ? -6.285 0.242 -13.32 1 98.81 88 ALA A O 1
ATOM 663 N N . ALA A 1 89 ? -5.516 -1.874 -13.055 1 98.88 89 ALA A N 1
ATOM 664 C CA . ALA A 1 89 ? -5.75 -2.197 -14.461 1 98.88 89 ALA A CA 1
ATOM 665 C C . ALA A 1 89 ? -7.234 -2.102 -14.805 1 98.88 89 ALA A C 1
ATOM 667 O O . ALA A 1 89 ? -7.613 -1.438 -15.773 1 98.88 89 ALA A O 1
ATOM 668 N N . LEU A 1 90 ? -8.094 -2.699 -14 1 98.81 90 LEU A N 1
ATOM 669 C CA . LEU A 1 90 ? -9.508 -2.842 -14.32 1 98.81 90 LEU A CA 1
ATOM 670 C C . LEU A 1 90 ? -10.227 -1.5 -14.234 1 98.81 90 LEU A C 1
ATOM 672 O O . LEU A 1 90 ? -11.023 -1.158 -15.109 1 98.81 90 LEU A O 1
ATOM 676 N N . VAL A 1 91 ? -9.922 -0.695 -13.172 1 98.44 91 VAL A N 1
ATOM 677 C CA . VAL A 1 91 ? -10.648 0.549 -12.938 1 98.44 91 VAL A CA 1
ATOM 678 C C . VAL A 1 91 ? -10.32 1.554 -14.047 1 98.44 91 VAL A C 1
ATOM 680 O O . VAL A 1 91 ? -11.141 2.418 -14.367 1 98.44 91 VAL A O 1
ATOM 683 N N . ASN A 1 92 ? -9.18 1.438 -14.672 1 98.75 92 ASN A N 1
ATOM 684 C CA . ASN A 1 92 ? -8.773 2.381 -15.711 1 98.75 92 ASN A CA 1
ATOM 685 C C . ASN A 1 92 ? -9.219 1.916 -17.094 1 98.75 92 ASN A C 1
ATOM 687 O O . ASN A 1 92 ? -9.508 2.738 -17.969 1 98.75 92 ASN A O 1
ATOM 691 N N . VAL A 1 93 ? -9.305 0.604 -17.344 1 98.62 93 VAL A N 1
ATOM 692 C CA . VAL A 1 93 ? -9.578 0.085 -18.688 1 98.62 93 VAL A CA 1
ATOM 693 C C . VAL A 1 93 ? -11.086 -0.084 -18.875 1 98.62 93 VAL A C 1
ATOM 695 O O . VAL A 1 93 ? -11.617 0.214 -19.938 1 98.62 93 VAL A O 1
ATOM 698 N N . LEU A 1 94 ? -11.797 -0.555 -17.844 1 98.25 94 LEU A N 1
ATOM 699 C CA . LEU A 1 94 ? -13.211 -0.894 -17.969 1 98.25 94 LEU A CA 1
ATOM 700 C C . LEU A 1 94 ? -14.094 0.3 -17.609 1 98.25 94 LEU A C 1
ATOM 702 O O . LEU A 1 94 ? -13.758 1.073 -16.719 1 98.25 94 LEU A O 1
ATOM 706 N N . GLU A 1 95 ? -15.117 0.462 -18.281 1 97.12 95 GLU A N 1
ATOM 707 C CA . GLU A 1 95 ? -16.25 1.322 -17.953 1 97.12 95 GLU A CA 1
ATOM 708 C C . GLU A 1 95 ? -17.531 0.507 -17.75 1 97.12 95 GLU A C 1
ATOM 710 O O . GLU A 1 95 ? -17.625 -0.617 -18.25 1 97.12 95 GLU A O 1
ATOM 715 N N . PRO A 1 96 ? -18.469 1.05 -16.953 1 95.81 96 PRO A N 1
ATOM 716 C CA . PRO A 1 96 ? -19.719 0.309 -16.797 1 95.81 96 PRO A CA 1
ATOM 717 C C . PRO A 1 96 ? -20.344 -0.103 -18.125 1 95.81 96 PRO A C 1
ATOM 719 O O . PRO A 1 96 ? -20.438 0.71 -19.047 1 95.81 96 PRO A O 1
ATOM 722 N N . GLY A 1 97 ? -20.719 -1.362 -18.219 1 97.56 97 GLY A N 1
ATOM 723 C CA . GLY A 1 97 ? -21.344 -1.871 -19.422 1 97.56 97 GLY A CA 1
ATOM 724 C C . GLY A 1 97 ? -20.375 -2.572 -20.359 1 97.56 97 GLY A C 1
ATOM 725 O O . GLY A 1 97 ? -20.781 -3.322 -21.25 1 97.56 97 GLY A O 1
ATOM 726 N N . ASP A 1 98 ? -19.094 -2.406 -20.188 1 98.31 98 ASP A N 1
ATOM 727 C CA . ASP A 1 98 ? -18.094 -3.061 -21.031 1 98.31 98 ASP A CA 1
ATOM 728 C C . ASP A 1 98 ? -18.125 -4.574 -20.859 1 98.31 98 ASP A C 1
ATOM 730 O O . ASP A 1 98 ? -18.328 -5.07 -19.75 1 98.31 98 ASP A O 1
ATOM 734 N N . SER A 1 99 ? -17.984 -5.266 -21.938 1 98.88 99 SER A N 1
ATOM 735 C CA . SER A 1 99 ? -17.859 -6.719 -21.906 1 98.88 99 SER A CA 1
ATOM 736 C C . SER A 1 99 ? -16.453 -7.141 -21.453 1 98.88 99 SER A C 1
ATOM 738 O O . SER A 1 99 ? -15.461 -6.676 -22 1 98.88 99 SER A O 1
ATOM 740 N N . PHE A 1 100 ? -16.391 -7.969 -20.438 1 98.94 100 PHE A N 1
ATOM 741 C CA . PHE A 1 100 ? -15.148 -8.383 -19.797 1 98.94 100 PHE A CA 1
ATOM 742 C C . PHE A 1 100 ? -15.078 -9.898 -19.688 1 98.94 100 PHE A C 1
ATOM 744 O O . PHE A 1 100 ? -15.867 -10.523 -18.984 1 98.94 100 PHE A O 1
ATOM 751 N N . LEU A 1 101 ? -14.141 -10.57 -20.453 1 98.94 101 LEU A N 1
ATOM 752 C CA . LEU A 1 101 ? -13.922 -12.008 -20.438 1 98.94 101 LEU A CA 1
ATOM 753 C C . LEU A 1 101 ? -12.844 -12.391 -19.422 1 98.94 101 LEU A C 1
ATOM 755 O O . LEU A 1 101 ? -11.781 -11.773 -19.391 1 98.94 101 LEU A O 1
ATOM 759 N N . VAL A 1 102 ? -13.125 -13.422 -18.562 1 98.94 102 VAL A N 1
ATOM 760 C CA . VAL A 1 102 ? -12.211 -13.727 -17.469 1 98.94 102 VAL A CA 1
ATOM 761 C C . VAL A 1 102 ? -11.914 -15.227 -17.453 1 98.94 102 VAL A C 1
ATOM 763 O O . VAL A 1 102 ? -12.828 -16.047 -17.344 1 98.94 102 VAL A O 1
ATOM 766 N N . GLY A 1 103 ? -10.609 -15.562 -17.641 1 98.75 103 GLY A N 1
ATOM 767 C CA . GLY A 1 103 ? -10.219 -16.922 -17.297 1 98.75 103 GLY A CA 1
ATOM 768 C C . GLY A 1 103 ? -10.273 -17.203 -15.797 1 98.75 103 GLY A C 1
ATOM 769 O O . GLY A 1 103 ? -9.539 -16.578 -15.023 1 98.75 103 GLY A O 1
ATOM 770 N N . ALA A 1 104 ? -11.18 -18.141 -15.359 1 97.88 104 ALA A N 1
ATOM 771 C CA . ALA A 1 104 ? -11.375 -18.438 -13.938 1 97.88 104 ALA A CA 1
ATOM 772 C C . ALA A 1 104 ? -11.102 -19.906 -13.641 1 97.88 104 ALA A C 1
ATOM 774 O O . ALA A 1 104 ? -12.016 -20.656 -13.312 1 97.88 104 ALA A O 1
ATOM 775 N N . ASN A 1 105 ? -9.852 -20.281 -13.633 1 96.88 105 ASN A N 1
ATOM 776 C CA . ASN A 1 105 ? -9.477 -21.656 -13.328 1 96.88 105 ASN A CA 1
ATOM 777 C C . ASN A 1 105 ? -8.867 -21.781 -11.938 1 96.88 105 ASN A C 1
ATOM 779 O O . ASN A 1 105 ? -8.266 -22.812 -11.602 1 96.88 105 ASN A O 1
ATOM 783 N N . GLY A 1 106 ? -9.008 -20.766 -11.102 1 95.81 106 GLY A N 1
ATOM 784 C CA . GLY A 1 106 ? -8.578 -20.656 -9.719 1 95.81 106 GLY A CA 1
ATOM 785 C C . GLY A 1 106 ? -9.094 -19.422 -9.031 1 95.81 106 GLY A C 1
ATOM 786 O O . GLY A 1 106 ? -10.008 -18.75 -9.531 1 95.81 106 GLY A O 1
ATOM 787 N N . ILE A 1 107 ? -8.578 -19.094 -7.914 1 96.75 107 ILE A N 1
ATOM 788 C CA . ILE A 1 107 ? -9.125 -18.047 -7.062 1 96.75 107 ILE A CA 1
ATOM 789 C C . ILE A 1 107 ? -8.836 -16.672 -7.672 1 96.75 107 ILE A C 1
ATOM 791 O O . ILE A 1 107 ? -9.609 -15.734 -7.508 1 96.75 107 ILE A O 1
ATOM 795 N N . TRP A 1 108 ? -7.758 -16.531 -8.438 1 98 108 TRP A N 1
ATOM 796 C CA . TRP A 1 108 ? -7.379 -15.219 -8.961 1 98 108 TRP A CA 1
ATOM 797 C C . TRP A 1 108 ? -8.352 -14.758 -10.039 1 98 108 TRP A C 1
ATOM 799 O O . TRP A 1 108 ? -8.742 -13.586 -10.07 1 98 108 TRP A O 1
ATOM 809 N N . GLY A 1 109 ? -8.742 -15.68 -10.914 1 98 109 GLY A N 1
ATOM 810 C CA . GLY A 1 109 ? -9.797 -15.359 -11.859 1 98 109 GLY A CA 1
ATOM 811 C C . GLY A 1 109 ? -11.109 -15.008 -11.188 1 98 109 GLY A C 1
ATOM 812 O O . GLY A 1 109 ? -11.836 -14.117 -11.648 1 98 109 GLY A O 1
ATOM 813 N N . GLN A 1 110 ? -11.398 -15.727 -10.094 1 97.69 110 GLN A N 1
ATOM 814 C CA . GLN A 1 110 ? -12.609 -15.43 -9.336 1 97.69 110 GLN A CA 1
ATOM 815 C C . GLN A 1 110 ? -12.57 -14.016 -8.766 1 97.69 110 GLN A C 1
ATOM 817 O O . GLN A 1 110 ? -13.594 -13.32 -8.742 1 97.69 110 GLN A O 1
ATOM 822 N N . ARG A 1 111 ? -11.445 -13.602 -8.297 1 98.25 111 ARG A N 1
ATOM 823 C CA . ARG A 1 111 ? -11.281 -12.242 -7.801 1 98.25 111 ARG A CA 1
ATOM 824 C C . ARG A 1 111 ? -11.453 -11.219 -8.922 1 98.25 111 ARG A C 1
ATOM 826 O O . ARG A 1 111 ? -12.062 -10.164 -8.711 1 98.25 111 ARG A O 1
ATOM 833 N N . ALA A 1 112 ? -10.906 -11.516 -10.055 1 98.81 112 ALA A N 1
ATOM 834 C CA . ALA A 1 112 ? -11.07 -10.625 -11.203 1 98.81 112 ALA A CA 1
ATOM 835 C C . ALA A 1 112 ? -12.539 -10.477 -11.57 1 98.81 112 ALA A C 1
ATOM 837 O O . ALA A 1 112 ? -12.992 -9.375 -11.906 1 98.81 112 ALA A O 1
ATOM 838 N N . VAL A 1 113 ? -13.289 -11.594 -11.523 1 98.69 113 VAL A N 1
ATOM 839 C CA . VAL A 1 113 ? -14.727 -11.562 -11.773 1 98.69 113 VAL A CA 1
ATOM 840 C C . VAL A 1 113 ? -15.398 -10.625 -10.781 1 98.69 113 VAL A C 1
ATOM 842 O O . VAL A 1 113 ? -16.156 -9.734 -11.18 1 98.69 113 VAL A O 1
ATOM 845 N N . ASP A 1 114 ? -15.117 -10.781 -9.523 1 98.38 114 ASP A N 1
ATOM 846 C CA . ASP A 1 114 ? -15.719 -9.984 -8.461 1 98.38 114 ASP A CA 1
ATOM 847 C C . ASP A 1 114 ? -15.43 -8.5 -8.664 1 98.38 114 ASP A C 1
ATOM 849 O O . ASP A 1 114 ? -16.344 -7.668 -8.594 1 98.38 114 ASP A O 1
ATOM 853 N N . ILE A 1 115 ? -14.195 -8.172 -8.938 1 98.5 115 ILE A N 1
ATOM 854 C CA . ILE A 1 115 ? -13.781 -6.785 -9.094 1 98.5 115 ILE A CA 1
ATOM 855 C C . ILE A 1 115 ? -14.43 -6.188 -10.336 1 98.5 115 ILE A C 1
ATOM 857 O O . ILE A 1 115 ? -14.906 -5.051 -10.312 1 98.5 115 ILE A O 1
ATOM 861 N N . GLY A 1 116 ? -14.461 -6.938 -11.453 1 98.5 116 GLY A N 1
ATOM 862 C CA . GLY A 1 116 ? -15.133 -6.465 -12.648 1 98.5 116 GLY A CA 1
ATOM 863 C C . GLY A 1 116 ? -16.594 -6.16 -12.438 1 98.5 116 GLY A C 1
ATOM 864 O O . GLY A 1 116 ? -17.109 -5.148 -12.93 1 98.5 116 GLY A O 1
ATOM 865 N N . GLU A 1 117 ? -17.281 -7.039 -11.68 1 98.25 117 GLU A N 1
ATOM 866 C CA . GLU A 1 117 ? -18.703 -6.855 -11.398 1 98.25 117 GLU A CA 1
ATOM 867 C C . GLU A 1 117 ? -18.938 -5.609 -10.555 1 98.25 117 GLU A C 1
ATOM 869 O O . GLU A 1 117 ? -19.906 -4.879 -10.773 1 98.25 117 GLU A O 1
ATOM 874 N N . ARG A 1 118 ? -18.078 -5.387 -9.617 1 97.19 118 ARG A N 1
ATOM 875 C CA . ARG A 1 118 ? -18.188 -4.199 -8.773 1 97.19 118 ARG A CA 1
ATOM 876 C C . ARG A 1 118 ? -18.125 -2.928 -9.617 1 97.19 118 ARG A C 1
ATOM 878 O O . ARG A 1 118 ? -18.766 -1.924 -9.273 1 97.19 118 ARG A O 1
ATOM 885 N N . MET A 1 119 ? -17.453 -3.004 -10.727 1 94.94 119 MET A N 1
ATOM 886 C CA . MET A 1 119 ? -17.25 -1.834 -11.578 1 94.94 119 MET A CA 1
ATOM 887 C C . MET A 1 119 ? -18.391 -1.69 -12.578 1 94.94 119 MET A C 1
ATOM 889 O O . MET A 1 119 ? -18.422 -0.729 -13.352 1 94.94 119 MET A O 1
ATOM 893 N N . GLY A 1 120 ? -19.297 -2.633 -12.609 1 95.88 120 GLY A N 1
ATOM 894 C CA . GLY A 1 120 ? -20.453 -2.58 -13.492 1 95.88 120 GLY A CA 1
ATOM 895 C C . GLY A 1 120 ? -20.188 -3.172 -14.859 1 95.88 120 GLY A C 1
ATOM 896 O O . GLY A 1 120 ? -20.969 -2.967 -15.789 1 95.88 120 GLY A O 1
ATOM 897 N N . ALA A 1 121 ? -19.094 -3.889 -15.039 1 98.12 121 ALA A N 1
ATOM 898 C CA . ALA A 1 121 ? -18.828 -4.551 -16.312 1 98.12 121 ALA A CA 1
ATOM 899 C C . ALA A 1 121 ? -19.734 -5.758 -16.5 1 98.12 121 ALA A C 1
ATOM 901 O O . ALA A 1 121 ? -20.297 -6.285 -15.539 1 98.12 121 ALA A O 1
ATOM 902 N N . ARG A 1 122 ? -20 -6.102 -17.75 1 98.75 122 ARG A N 1
ATOM 903 C CA . ARG A 1 122 ? -20.609 -7.387 -18.094 1 98.75 122 ARG A CA 1
ATOM 904 C C . ARG A 1 122 ? -19.562 -8.5 -18.109 1 98.75 122 ARG A C 1
ATOM 906 O O . ARG A 1 122 ? -18.953 -8.766 -19.156 1 98.75 122 ARG A O 1
ATOM 913 N N . VAL A 1 123 ? -19.469 -9.188 -17.031 1 98.88 123 VAL A N 1
ATOM 914 C CA . VAL A 1 123 ? -18.375 -10.133 -16.828 1 98.88 123 VAL A CA 1
ATOM 915 C C . VAL A 1 123 ? -18.797 -11.516 -17.344 1 98.88 123 VAL A C 1
ATOM 917 O O . VAL A 1 123 ? -19.906 -11.969 -17.062 1 98.88 123 VAL A O 1
ATOM 920 N N . HIS A 1 124 ? -17.953 -12.164 -18.109 1 98.88 124 HIS A N 1
ATOM 921 C CA . HIS A 1 124 ? -18.141 -13.5 -18.656 1 98.88 124 HIS A CA 1
ATOM 922 C C . HIS A 1 124 ? -17.016 -14.438 -18.25 1 98.88 124 HIS A C 1
ATOM 924 O O . HIS A 1 124 ? -16 -14.539 -18.953 1 98.88 124 HIS A O 1
ATOM 930 N N . PRO A 1 125 ? -17.188 -15.195 -17.172 1 98.69 125 PRO A N 1
ATOM 931 C CA . PRO A 1 125 ? -16.141 -16.109 -16.734 1 98.69 125 PRO A CA 1
ATOM 932 C C . PRO A 1 125 ? -16.031 -17.359 -17.609 1 98.69 125 PRO A C 1
ATOM 934 O O . PRO A 1 125 ? -17.062 -17.953 -17.969 1 98.69 125 PRO A O 1
ATOM 937 N N . MET A 1 126 ? -14.875 -17.703 -18.031 1 98.56 126 MET A N 1
ATOM 938 C CA . MET A 1 126 ? -14.555 -19.016 -18.562 1 98.56 126 MET A CA 1
ATOM 939 C C . MET A 1 126 ? -14.086 -19.953 -17.453 1 98.56 126 MET A C 1
ATOM 941 O O . MET A 1 126 ? -12.883 -20.031 -17.172 1 98.56 126 MET A O 1
ATOM 945 N N . THR A 1 127 ? -14.945 -20.719 -16.906 1 97.06 127 THR A N 1
ATOM 946 C CA . THR A 1 127 ? -14.664 -21.531 -15.727 1 97.06 127 THR A CA 1
ATOM 947 C C . THR A 1 127 ? -14.039 -22.859 -16.125 1 97.06 127 THR A C 1
ATOM 949 O O . THR A 1 127 ? -14.461 -23.484 -17.094 1 97.06 127 THR A O 1
ATOM 952 N N . LYS A 1 128 ? -13.023 -23.281 -15.422 1 95.5 128 LYS A N 1
ATOM 953 C CA . LYS A 1 128 ? -12.383 -24.594 -15.555 1 95.5 128 LYS A CA 1
ATOM 954 C C . LYS A 1 128 ? -12.227 -25.266 -14.188 1 95.5 128 LYS A C 1
ATOM 956 O O . LYS A 1 128 ? -12.195 -24.594 -13.156 1 95.5 128 LYS A O 1
ATOM 961 N N . ASP A 1 129 ? -12.188 -26.547 -14.242 1 94.12 129 ASP A N 1
ATOM 962 C CA . ASP A 1 129 ? -11.82 -27.266 -13.031 1 94.12 129 ASP A CA 1
ATOM 963 C C . ASP A 1 129 ? -10.391 -26.953 -12.609 1 94.12 129 ASP A C 1
ATOM 965 O O . ASP A 1 129 ? -9.531 -26.688 -13.461 1 94.12 129 ASP A O 1
ATOM 969 N N . PRO A 1 130 ? -10.188 -26.969 -11.305 1 93.94 130 PRO A N 1
ATOM 970 C CA . PRO A 1 130 ? -8.805 -26.781 -10.867 1 93.94 130 PRO A CA 1
ATOM 971 C C . PRO A 1 130 ? -7.824 -27.703 -11.586 1 93.94 130 PRO A C 1
ATOM 973 O O . PRO A 1 130 ? -8.102 -28.891 -11.75 1 93.94 130 PRO A O 1
ATOM 976 N N . GLY A 1 131 ? -6.727 -27.094 -12.016 1 93.81 131 GLY A N 1
ATOM 977 C CA . GLY A 1 131 ? -5.754 -27.875 -12.766 1 93.81 131 GLY A CA 1
ATOM 978 C C . GLY A 1 131 ? -5.883 -27.703 -14.266 1 93.81 131 GLY A C 1
ATOM 979 O O . GLY A 1 131 ? -4.98 -28.062 -15.023 1 93.81 131 GLY A O 1
ATOM 980 N N . GLY A 1 132 ? -6.938 -27.078 -14.664 1 95.69 132 GLY A N 1
ATOM 981 C CA . GLY A 1 132 ? -7.156 -26.844 -16.078 1 95.69 132 GLY A CA 1
ATOM 982 C C . GLY A 1 132 ? -6.547 -25.531 -16.562 1 95.69 132 GLY A C 1
ATOM 983 O O . GLY A 1 132 ? -6.258 -24.641 -15.758 1 95.69 132 GLY A O 1
ATOM 984 N N . HIS A 1 133 ? -6.285 -25.484 -17.906 1 97.69 133 HIS A N 1
ATOM 985 C CA . HIS A 1 133 ? -5.801 -24.281 -18.578 1 97.69 133 HIS A CA 1
ATOM 986 C C . HIS A 1 133 ? -6.695 -23.906 -19.75 1 97.69 133 HIS A C 1
ATOM 988 O O . HIS A 1 133 ? -7.688 -24.578 -20.031 1 97.69 133 HIS A O 1
ATOM 994 N N . TYR A 1 134 ? -6.441 -22.797 -20.406 1 98.44 134 TYR A N 1
ATOM 995 C CA . TYR A 1 134 ? -7.223 -22.359 -21.562 1 98.44 134 TYR A CA 1
ATOM 996 C C . TYR A 1 134 ? -6.441 -22.562 -22.859 1 98.44 134 TYR A C 1
ATOM 998 O O . TYR A 1 134 ? -5.262 -22.219 -22.938 1 98.44 134 TYR A O 1
ATOM 1006 N N . THR A 1 135 ? -7.133 -23.125 -23.875 1 98.31 135 THR A N 1
ATOM 1007 C CA . THR A 1 135 ? -6.559 -23.234 -25.203 1 98.31 135 THR A CA 1
ATOM 1008 C C . THR A 1 135 ? -6.926 -22.016 -26.047 1 98.31 135 THR A C 1
ATOM 1010 O O . THR A 1 135 ? -7.867 -21.281 -25.719 1 98.31 135 THR A O 1
ATOM 1013 N N . LEU A 1 136 ? -6.188 -21.812 -27.125 1 98.62 136 LEU A N 1
ATOM 1014 C CA . LEU A 1 136 ? -6.496 -20.719 -28.047 1 98.62 136 LEU A CA 1
ATOM 1015 C C . LEU A 1 136 ? -7.914 -20.859 -28.594 1 98.62 136 LEU A C 1
ATOM 1017 O O . LEU A 1 136 ? -8.625 -19.859 -28.734 1 98.62 136 LEU A O 1
ATOM 1021 N N . GLN A 1 137 ? -8.312 -22.062 -28.828 1 98.44 137 GLN A N 1
ATOM 1022 C CA . GLN A 1 137 ? -9.641 -22.312 -29.375 1 98.44 137 GLN A CA 1
ATOM 1023 C C . GLN A 1 137 ? -10.727 -21.906 -28.391 1 98.44 137 GLN A C 1
ATOM 1025 O O . GLN A 1 137 ? -11.703 -21.25 -28.766 1 98.44 137 GLN A O 1
ATOM 1030 N N . GLU A 1 138 ? -10.609 -22.281 -27.188 1 98.31 138 GLU A N 1
ATOM 1031 C CA . GLU A 1 138 ? -11.586 -21.938 -26.156 1 98.31 138 GLU A CA 1
ATOM 1032 C C . GLU A 1 138 ? -11.695 -20.438 -25.984 1 98.31 138 GLU A C 1
ATOM 1034 O O . GLU A 1 138 ? -12.805 -19.906 -25.859 1 98.31 138 GLU A O 1
ATOM 1039 N N . VAL A 1 139 ? -10.57 -19.734 -25.969 1 98.75 139 VAL A N 1
ATOM 1040 C CA . VAL A 1 139 ? -10.562 -18.281 -25.828 1 98.75 139 VAL A CA 1
ATOM 1041 C C . VAL A 1 139 ? -11.227 -17.641 -27.047 1 98.75 139 VAL A C 1
ATOM 1043 O O . VAL A 1 139 ? -11.992 -16.672 -26.906 1 98.75 139 VAL A O 1
ATOM 1046 N N . GLU A 1 140 ? -10.898 -18.156 -28.188 1 98.81 140 GLU A N 1
ATOM 1047 C CA . GLU A 1 140 ? -11.492 -17.609 -29.406 1 98.81 140 GLU A CA 1
ATOM 1048 C C . GLU A 1 140 ? -13.016 -17.703 -29.359 1 98.81 140 GLU A C 1
ATOM 1050 O O . GLU A 1 140 ? -13.719 -16.781 -29.797 1 98.81 140 GLU A O 1
ATOM 1055 N N . GLU A 1 141 ? -13.523 -18.812 -28.953 1 98.75 141 GLU A N 1
ATOM 1056 C CA . GLU A 1 141 ? -14.961 -18.984 -28.797 1 98.75 141 GLU A CA 1
ATOM 1057 C C . GLU A 1 141 ? -15.555 -17.922 -27.875 1 98.75 141 GLU A C 1
ATOM 1059 O O . GLU A 1 141 ? -16.609 -17.359 -28.172 1 98.75 141 GLU A O 1
ATOM 1064 N N . GLY A 1 142 ? -14.875 -17.641 -26.766 1 98.75 142 GLY A N 1
ATOM 1065 C CA . GLY A 1 142 ? -15.312 -16.594 -25.859 1 98.75 142 GLY A CA 1
ATOM 1066 C C . GLY A 1 142 ? -15.273 -15.211 -26.484 1 98.75 142 GLY A C 1
ATOM 1067 O O . GLY A 1 142 ? -16.188 -14.414 -26.281 1 98.75 142 GLY A O 1
ATOM 1068 N N . LEU A 1 143 ? -14.211 -14.969 -27.219 1 98.88 143 LEU A N 1
ATOM 1069 C CA . LEU A 1 143 ? -14.055 -13.68 -27.891 1 98.88 143 LEU A CA 1
ATOM 1070 C C . LEU A 1 143 ? -15.172 -13.469 -28.906 1 98.88 143 LEU A C 1
ATOM 1072 O O . LEU A 1 143 ? -15.742 -12.375 -28.984 1 98.88 143 LEU A O 1
ATOM 1076 N N . ALA A 1 144 ? -15.43 -14.492 -29.656 1 98.75 144 ALA A N 1
ATOM 1077 C CA . ALA A 1 144 ? -16.453 -14.414 -30.688 1 98.75 144 ALA A CA 1
ATOM 1078 C C . ALA A 1 144 ? -17.844 -14.219 -30.078 1 98.75 144 ALA A C 1
ATOM 1080 O O . ALA A 1 144 ? -18.656 -13.453 -30.609 1 98.75 144 ALA A O 1
ATOM 1081 N N . GLN A 1 145 ? -18.078 -14.852 -29.062 1 98.81 145 GLN A N 1
ATOM 1082 C CA . GLN A 1 145 ? -19.391 -14.859 -28.453 1 98.81 145 GLN A CA 1
ATOM 1083 C C . GLN A 1 145 ? -19.672 -13.547 -27.719 1 98.81 145 GLN A C 1
ATOM 1085 O O . GLN A 1 145 ? -20.766 -12.992 -27.828 1 98.81 145 GLN A O 1
ATOM 1090 N N . HIS A 1 146 ? -18.672 -13.031 -26.984 1 98.81 146 HIS A N 1
ATOM 1091 C CA . HIS A 1 146 ? -18.969 -11.969 -26.016 1 98.81 146 HIS A CA 1
ATOM 1092 C C . HIS A 1 146 ? -18.375 -10.641 -26.469 1 98.81 146 HIS A C 1
ATOM 1094 O O . HIS A 1 146 ? -18.719 -9.586 -25.938 1 98.81 146 HIS A O 1
ATOM 1100 N N . LYS A 1 147 ? -17.453 -10.641 -27.422 1 98.75 147 LYS A N 1
ATOM 1101 C CA . LYS A 1 147 ? -16.812 -9.453 -27.969 1 98.75 147 LYS A CA 1
ATOM 1102 C C . LYS A 1 147 ? -16.312 -8.531 -26.859 1 98.75 147 LYS A C 1
ATOM 1104 O O . LYS A 1 147 ? -16.641 -7.344 -26.844 1 98.75 147 LYS A O 1
ATOM 1109 N N . PRO A 1 148 ? -15.531 -9.094 -25.984 1 98.94 148 PRO A N 1
ATOM 1110 C CA . PRO A 1 148 ? -15.039 -8.305 -24.844 1 98.94 148 PRO A CA 1
ATOM 1111 C C . PRO A 1 148 ? -14.016 -7.246 -25.25 1 98.94 148 PRO A C 1
ATOM 1113 O O . PRO A 1 148 ? -13.312 -7.418 -26.25 1 98.94 148 PRO A O 1
ATOM 1116 N N . VAL A 1 149 ? -13.93 -6.168 -24.453 1 98.75 149 VAL A N 1
ATOM 1117 C CA . VAL A 1 149 ? -12.883 -5.176 -24.656 1 98.75 149 VAL A CA 1
ATOM 1118 C C . VAL A 1 149 ? -11.602 -5.621 -23.953 1 98.75 149 VAL A C 1
ATOM 1120 O O . VAL A 1 149 ? -10.516 -5.109 -24.25 1 98.75 149 VAL A O 1
ATOM 1123 N N . LEU A 1 150 ? -11.719 -6.57 -23.016 1 98.94 150 LEU A N 1
ATOM 1124 C CA . LEU A 1 150 ? -10.609 -7.008 -22.172 1 98.94 150 LEU A CA 1
ATOM 1125 C C . LEU A 1 150 ? -10.734 -8.492 -21.844 1 98.94 150 LEU A C 1
ATOM 1127 O O . LEU A 1 150 ? -11.82 -8.977 -21.531 1 98.94 150 LEU A O 1
ATOM 1131 N N . LEU A 1 151 ? -9.664 -9.273 -21.984 1 98.94 151 LEU A N 1
ATOM 1132 C CA . LEU A 1 151 ? -9.523 -10.641 -21.5 1 98.94 151 LEU A CA 1
ATOM 1133 C C . LEU A 1 151 ? -8.508 -10.711 -20.359 1 98.94 151 LEU A C 1
ATOM 1135 O O . LEU A 1 151 ? -7.402 -10.18 -20.469 1 98.94 151 LEU A O 1
ATOM 1139 N N . PHE A 1 152 ? -8.938 -11.359 -19.281 1 98.94 152 PHE A N 1
ATOM 1140 C CA . PHE A 1 152 ? -8.047 -11.594 -18.156 1 98.94 152 PHE A CA 1
ATOM 1141 C C . PHE A 1 152 ? -7.598 -13.055 -18.109 1 98.94 152 PHE A C 1
ATOM 1143 O O . PHE A 1 152 ? -8.43 -13.961 -18.141 1 98.94 152 PHE A O 1
ATOM 1150 N N . LEU A 1 153 ? -6.27 -13.281 -18.016 1 98.88 153 LEU A N 1
ATOM 1151 C CA . LEU A 1 153 ? -5.699 -14.609 -17.812 1 98.88 153 LEU A CA 1
ATOM 1152 C C . LEU A 1 153 ? -4.656 -14.586 -16.703 1 98.88 153 LEU A C 1
ATOM 1154 O O . LEU A 1 153 ? -3.943 -13.594 -16.531 1 98.88 153 LEU A O 1
ATOM 1158 N N . THR A 1 154 ? -4.582 -15.625 -15.969 1 98.75 154 THR A N 1
ATOM 1159 C CA . THR A 1 154 ? -3.525 -15.836 -14.984 1 98.75 154 THR A CA 1
ATOM 1160 C C . THR A 1 154 ? -2.414 -16.703 -15.562 1 98.75 154 THR A C 1
ATOM 1162 O O . THR A 1 154 ? -2.633 -17.875 -15.875 1 98.75 154 THR A O 1
ATOM 1165 N N . HIS A 1 155 ? -1.211 -16.141 -15.688 1 98.75 155 HIS A N 1
ATOM 1166 C CA . HIS A 1 155 ? -0.077 -16.891 -16.219 1 98.75 155 HIS A CA 1
ATOM 1167 C C . HIS A 1 155 ? 0.322 -18.031 -15.289 1 98.75 155 HIS A C 1
ATOM 1169 O O . HIS A 1 155 ? 0.44 -19.172 -15.719 1 98.75 155 HIS A O 1
ATOM 1175 N N . GLY A 1 156 ? 0.626 -17.703 -14.062 1 98.38 156 GLY A N 1
ATOM 1176 C CA . GLY A 1 156 ? 0.862 -18.688 -13.023 1 98.38 156 GLY A CA 1
ATOM 1177 C C . GLY A 1 156 ? -0.241 -18.734 -11.977 1 98.38 156 GLY A C 1
ATOM 1178 O O . GLY A 1 156 ? -0.301 -17.875 -11.094 1 98.38 156 GLY A O 1
ATOM 1179 N N . GLU A 1 157 ? -1.11 -19.688 -12.047 1 98 157 GLU A N 1
ATOM 1180 C CA . GLU A 1 157 ? -2.17 -19.859 -11.055 1 98 157 GLU A CA 1
ATOM 1181 C C . GLU A 1 157 ? -1.656 -20.578 -9.812 1 98 157 GLU A C 1
ATOM 1183 O O . GLU A 1 157 ? -1.674 -21.812 -9.758 1 98 157 GLU A O 1
ATOM 1188 N N . SER A 1 158 ? -1.312 -19.875 -8.773 1 97.69 158 SER A N 1
ATOM 1189 C CA . SER A 1 158 ? -0.628 -20.422 -7.605 1 97.69 158 SER A CA 1
ATOM 1190 C C . SER A 1 158 ? -1.554 -21.312 -6.793 1 97.69 158 SER A C 1
ATOM 1192 O O . SER A 1 158 ? -1.091 -22.141 -6.008 1 97.69 158 SER A O 1
ATOM 1194 N N . SER A 1 159 ? -2.875 -21.156 -6.91 1 97.31 159 SER A N 1
ATOM 1195 C CA . SER A 1 159 ? -3.814 -21.984 -6.148 1 97.31 159 SER A CA 1
ATOM 1196 C C . SER A 1 159 ? -3.889 -23.391 -6.707 1 97.31 159 SER A C 1
ATOM 1198 O O . SER A 1 159 ? -4.293 -24.328 -6.004 1 97.31 159 SER A O 1
ATOM 1200 N N . THR A 1 160 ? -3.447 -23.578 -8 1 97.38 160 THR A N 1
ATOM 1201 C CA . THR A 1 160 ? -3.598 -24.891 -8.609 1 97.38 160 THR A CA 1
ATOM 1202 C C . THR A 1 160 ? -2.275 -25.375 -9.195 1 97.38 160 THR A C 1
ATOM 1204 O O . THR A 1 160 ? -2.123 -26.547 -9.508 1 97.38 160 THR A O 1
ATOM 1207 N N . GLY A 1 161 ? -1.346 -24.484 -9.367 1 98.06 161 GLY A N 1
ATOM 1208 C CA . GLY A 1 161 ? -0.033 -24.844 -9.867 1 98.06 161 GLY A CA 1
ATOM 1209 C C . GLY A 1 161 ? 0.048 -24.844 -11.383 1 98.06 161 GLY A C 1
ATOM 1210 O O . GLY A 1 161 ? 1.011 -25.359 -11.953 1 98.06 161 GLY A O 1
ATOM 1211 N N . VAL A 1 162 ? -0.922 -24.266 -12.055 1 98.38 162 VAL A N 1
ATOM 1212 C CA . VAL A 1 162 ? -1.006 -24.312 -13.516 1 98.38 162 VAL A CA 1
ATOM 1213 C C . VAL A 1 162 ? -0.217 -23.156 -14.117 1 98.38 162 VAL A C 1
ATOM 1215 O O . VAL A 1 162 ? -0.274 -22.031 -13.625 1 98.38 162 VAL A O 1
ATOM 1218 N N . LEU A 1 163 ? 0.525 -23.422 -15.141 1 98.5 163 LEU A N 1
ATOM 1219 C CA . LEU A 1 163 ? 1.18 -22.422 -15.984 1 98.5 163 LEU A CA 1
ATOM 1220 C C . LEU A 1 163 ? 0.429 -22.25 -17.297 1 98.5 163 LEU A C 1
ATOM 1222 O O . LEU A 1 163 ? 0.441 -23.156 -18.156 1 98.5 163 LEU A O 1
ATOM 1226 N N . GLN A 1 164 ? -0.218 -21.141 -17.5 1 98.5 164 GLN A N 1
ATOM 1227 C CA . GLN A 1 164 ? -1 -20.844 -18.688 1 98.5 164 GLN A CA 1
ATOM 1228 C C . GLN A 1 164 ? -0.095 -20.453 -19.859 1 98.5 164 GLN A C 1
ATOM 1230 O O . GLN A 1 164 ? 0.656 -19.484 -19.766 1 98.5 164 GLN A O 1
ATOM 1235 N N . PRO A 1 165 ? -0.109 -21.266 -20.984 1 97.56 165 PRO A N 1
ATOM 1236 C CA . PRO A 1 165 ? 0.579 -20.766 -22.172 1 97.56 165 PRO A CA 1
ATOM 1237 C C . PRO A 1 165 ? 0.052 -19.406 -22.625 1 97.56 165 PRO A C 1
ATOM 1239 O O . PRO A 1 165 ? -1.153 -19.156 -22.562 1 97.56 165 PRO A O 1
ATOM 1242 N N . LEU A 1 166 ? 0.977 -18.531 -23.141 1 98.25 166 LEU A N 1
ATOM 1243 C CA . LEU A 1 166 ? 0.551 -17.172 -23.484 1 98.25 166 LEU A CA 1
ATOM 1244 C C . LEU A 1 166 ? 0.812 -16.875 -24.953 1 98.25 166 LEU A C 1
ATOM 1246 O O . LEU A 1 166 ? 0.285 -15.906 -25.5 1 98.25 166 LEU A O 1
ATOM 1250 N N . ASP A 1 167 ? 1.726 -17.703 -25.641 1 97.69 167 ASP A N 1
ATOM 1251 C CA . ASP A 1 167 ? 2.049 -17.453 -27.047 1 97.69 167 ASP A CA 1
ATOM 1252 C C . ASP A 1 167 ? 0.803 -17.547 -27.922 1 97.69 167 ASP A C 1
ATOM 1254 O O . ASP A 1 167 ? 0.042 -18.5 -27.828 1 97.69 167 ASP A O 1
ATOM 1258 N N . GLY A 1 168 ? 0.59 -16.562 -28.719 1 98.12 168 GLY A N 1
ATOM 1259 C CA . GLY A 1 168 ? -0.524 -16.531 -29.656 1 98.12 168 GLY A CA 1
ATOM 1260 C C . GLY A 1 168 ? -1.755 -15.844 -29.094 1 98.12 168 GLY A C 1
ATOM 1261 O O . GLY A 1 168 ? -2.641 -15.438 -29.844 1 98.12 168 GLY A O 1
ATOM 1262 N N . PHE A 1 169 ? -1.87 -15.688 -27.812 1 98.75 169 PHE A N 1
ATOM 1263 C CA . PHE A 1 169 ? -3.068 -15.141 -27.188 1 98.75 169 PHE A CA 1
ATOM 1264 C C . PHE A 1 169 ? -3.193 -13.648 -27.469 1 98.75 169 PHE A C 1
ATOM 1266 O O . PHE A 1 169 ? -4.297 -13.141 -27.688 1 98.75 169 PHE A O 1
ATOM 1273 N N . GLY A 1 170 ? -2.074 -12.938 -27.391 1 98.75 170 GLY A N 1
ATOM 1274 C CA . GLY A 1 170 ? -2.109 -11.516 -27.703 1 98.75 170 GLY A CA 1
ATOM 1275 C C . GLY A 1 170 ? -2.629 -11.219 -29.094 1 98.75 170 GLY A C 1
ATOM 1276 O O . GLY A 1 170 ? -3.518 -10.383 -29.266 1 98.75 170 GLY A O 1
ATOM 1277 N N . GLU A 1 171 ? -2.051 -11.93 -30.078 1 98.5 171 GLU A N 1
ATOM 1278 C CA . GLU A 1 171 ? -2.484 -11.773 -31.453 1 98.5 171 GLU A CA 1
ATOM 1279 C C . GLU A 1 171 ? -3.965 -12.117 -31.609 1 98.5 171 GLU A C 1
ATOM 1281 O O . GLU A 1 171 ? -4.699 -11.398 -32.312 1 98.5 171 GLU A O 1
ATOM 1286 N N . LEU A 1 172 ? -4.359 -13.203 -31.016 1 98.81 172 LEU A N 1
ATOM 1287 C CA . LEU A 1 172 ? -5.758 -13.617 -31.078 1 98.81 172 LEU A CA 1
ATOM 1288 C C . LEU A 1 172 ? -6.668 -12.531 -30.516 1 98.81 172 LEU A C 1
ATOM 1290 O O . LEU A 1 172 ? -7.684 -12.195 -31.125 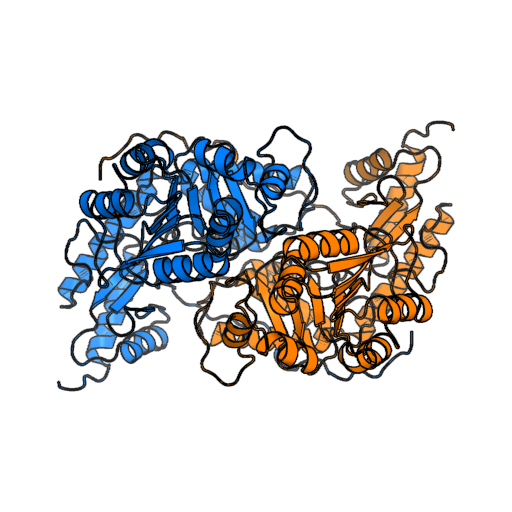1 98.81 172 LEU A O 1
ATOM 1294 N N . CYS A 1 173 ? -6.355 -11.961 -29.328 1 98.88 173 CYS A N 1
ATOM 1295 C CA . CYS A 1 173 ? -7.145 -10.898 -28.719 1 98.88 173 CYS A CA 1
ATOM 1296 C C . CYS A 1 173 ? -7.258 -9.695 -29.641 1 98.88 173 CYS A C 1
ATOM 1298 O O . CYS A 1 173 ? -8.344 -9.148 -29.828 1 98.88 173 CYS A O 1
ATOM 1300 N N . HIS A 1 174 ? -6.168 -9.328 -30.25 1 98.81 174 HIS A N 1
ATOM 1301 C CA . HIS A 1 174 ? -6.137 -8.133 -31.094 1 98.81 174 HIS A CA 1
ATOM 1302 C C . HIS A 1 174 ? -7.004 -8.312 -32.344 1 98.81 174 HIS A C 1
ATOM 1304 O O . HIS A 1 174 ? -7.621 -7.355 -32.812 1 98.81 174 HIS A O 1
ATOM 1310 N N . ARG A 1 175 ? -7.027 -9.539 -32.844 1 98.56 175 ARG A N 1
ATOM 1311 C CA . ARG A 1 175 ? -7.898 -9.812 -34 1 98.56 175 ARG A CA 1
ATOM 1312 C C . ARG A 1 175 ? -9.359 -9.531 -33.656 1 98.56 175 ARG A C 1
ATOM 1314 O O . ARG A 1 175 ? -10.156 -9.18 -34.531 1 98.56 175 ARG A O 1
ATOM 1321 N N . TYR A 1 176 ? -9.711 -9.641 -32.438 1 98.69 176 TYR A N 1
ATOM 1322 C CA . TYR A 1 176 ? -11.086 -9.422 -31.984 1 98.69 176 TYR A CA 1
ATOM 1323 C C . TYR A 1 176 ? -11.234 -8.07 -31.297 1 98.69 176 TYR A C 1
ATOM 1325 O O . TYR A 1 176 ? -12.219 -7.832 -30.594 1 98.69 176 TYR A O 1
ATOM 1333 N N . LYS A 1 177 ? -10.203 -7.172 -31.406 1 98.44 177 LYS A N 1
ATOM 1334 C CA . LYS A 1 177 ? -10.195 -5.84 -30.797 1 98.44 177 LYS A CA 1
ATOM 1335 C C . LYS A 1 177 ? -10.352 -5.926 -29.281 1 98.44 177 LYS A C 1
ATOM 1337 O O . LYS A 1 177 ? -11.094 -5.145 -28.688 1 98.44 177 LYS A O 1
ATOM 1342 N N . CYS A 1 178 ? -9.781 -6.895 -28.75 1 98.88 178 CYS A N 1
ATOM 1343 C CA . CYS A 1 178 ? -9.758 -7.156 -27.312 1 98.88 178 CYS A CA 1
ATOM 1344 C C . CYS A 1 178 ? -8.352 -6.969 -26.75 1 98.88 178 CYS A C 1
ATOM 1346 O O . CYS A 1 178 ? -7.371 -7.363 -27.375 1 98.88 178 CYS A O 1
ATOM 1348 N N . LEU A 1 179 ? -8.242 -6.277 -25.562 1 98.94 179 LEU A N 1
ATOM 1349 C CA . LEU A 1 179 ? -6.969 -6.18 -24.859 1 98.94 179 LEU A CA 1
ATOM 1350 C C . LEU A 1 179 ? -6.711 -7.43 -24.031 1 98.94 179 LEU A C 1
ATOM 1352 O O . LEU A 1 179 ? -7.652 -8.062 -23.547 1 98.94 179 LEU A O 1
ATOM 1356 N N . LEU A 1 180 ? -5.445 -7.785 -23.844 1 98.94 180 LEU A N 1
ATOM 1357 C CA . LEU A 1 180 ? -5.043 -8.922 -23.016 1 98.94 180 LEU A CA 1
ATOM 1358 C C . LEU A 1 180 ? -4.402 -8.453 -21.719 1 98.94 180 LEU A C 1
ATOM 1360 O O . LEU A 1 180 ? -3.367 -7.781 -21.734 1 98.94 180 LEU A O 1
ATOM 1364 N N . LEU A 1 181 ? -5.008 -8.688 -20.609 1 98.94 181 LEU A N 1
ATOM 1365 C CA . LEU A 1 181 ? -4.504 -8.477 -19.25 1 98.94 181 LEU A CA 1
ATOM 1366 C C . LEU A 1 181 ? -4.031 -9.781 -18.625 1 98.94 181 LEU A C 1
ATOM 1368 O O . LEU A 1 181 ? -4.805 -10.742 -18.531 1 98.94 181 LEU A O 1
ATOM 1372 N N . VAL A 1 182 ? -2.74 -9.812 -18.125 1 98.94 182 VAL A N 1
ATOM 1373 C CA . VAL A 1 182 ? -2.17 -11.062 -17.625 1 98.94 182 VAL A CA 1
ATOM 1374 C C . VAL A 1 182 ? -1.663 -10.867 -16.188 1 98.94 182 VAL A C 1
ATOM 1376 O O . VAL A 1 182 ? -0.925 -9.914 -15.914 1 98.94 182 VAL A O 1
ATOM 1379 N N . ASP A 1 183 ? -2.117 -11.711 -15.297 1 98.88 183 ASP A N 1
ATOM 1380 C CA . ASP A 1 183 ? -1.579 -11.844 -13.945 1 98.88 183 ASP A CA 1
ATOM 1381 C C . ASP A 1 183 ? -0.315 -12.703 -13.945 1 98.88 183 ASP A C 1
ATOM 1383 O O . ASP A 1 183 ? -0.371 -13.898 -14.234 1 98.88 183 ASP A O 1
ATOM 1387 N N . SER A 1 184 ? 0.798 -12.102 -13.562 1 98.81 184 SER A N 1
ATOM 1388 C CA . SER A 1 184 ? 2.053 -12.844 -13.539 1 98.81 184 SER A CA 1
ATOM 1389 C C . SER A 1 184 ? 2.672 -12.859 -12.148 1 98.81 184 SER A C 1
ATOM 1391 O O . SER A 1 184 ? 3.893 -12.953 -12.008 1 98.81 184 SER A O 1
ATOM 1393 N N . VAL A 1 185 ? 1.91 -12.773 -11.117 1 98.69 185 VAL A N 1
ATOM 1394 C CA . VAL A 1 185 ? 2.33 -12.531 -9.734 1 98.69 185 VAL A CA 1
ATOM 1395 C C . VAL A 1 185 ? 3.311 -13.617 -9.297 1 98.69 185 VAL A C 1
ATOM 1397 O O . VAL A 1 185 ? 4.391 -13.312 -8.789 1 98.69 185 VAL A O 1
ATOM 1400 N N . VAL A 1 186 ? 3.031 -14.852 -9.586 1 98.31 186 VAL A N 1
ATOM 1401 C CA . VAL A 1 186 ? 3.857 -15.914 -9.023 1 98.31 186 VAL A CA 1
ATOM 1402 C C . VAL A 1 186 ? 4.844 -16.422 -10.078 1 98.31 186 VAL A C 1
ATOM 1404 O O . VAL A 1 186 ? 5.777 -17.156 -9.758 1 98.31 186 VAL A O 1
ATOM 1407 N N . SER A 1 187 ? 4.695 -15.945 -11.367 1 98.25 187 SER A N 1
ATOM 1408 C CA . SER A 1 187 ? 5.457 -16.547 -12.453 1 98.25 187 SER A CA 1
ATOM 1409 C C . SER A 1 187 ? 6.637 -15.664 -12.859 1 98.25 187 SER A C 1
ATOM 1411 O O . SER A 1 187 ? 7.699 -16.172 -13.219 1 98.25 187 SER A O 1
ATOM 1413 N N . VAL A 1 188 ? 6.508 -14.328 -12.797 1 97.94 188 VAL A N 1
ATOM 1414 C CA . VAL A 1 188 ? 7.551 -13.43 -13.273 1 97.94 188 VAL A CA 1
ATOM 1415 C C . VAL A 1 188 ? 8.828 -13.641 -12.461 1 97.94 188 VAL A C 1
ATOM 1417 O O . VAL A 1 188 ? 8.773 -13.797 -11.234 1 97.94 188 VAL A O 1
ATOM 1420 N N . GLY A 1 189 ? 9.953 -13.602 -13.094 1 97.5 189 GLY A N 1
ATOM 1421 C CA . GLY A 1 189 ? 11.234 -13.844 -12.461 1 97.5 189 GLY A CA 1
ATOM 1422 C C . GLY A 1 189 ? 11.625 -15.305 -12.438 1 97.5 189 GLY A C 1
ATOM 1423 O O . GLY A 1 189 ? 12.812 -15.641 -12.438 1 97.5 189 GLY A O 1
ATOM 1424 N N . GLY A 1 190 ? 10.562 -16.234 -12.383 1 98 190 GLY A N 1
ATOM 1425 C CA . GLY A 1 190 ? 10.836 -17.672 -12.297 1 98 190 GLY A CA 1
ATOM 1426 C C . GLY A 1 190 ? 10.484 -18.422 -13.562 1 98 190 GLY A C 1
ATOM 1427 O O . GLY A 1 190 ? 10.938 -19.547 -13.766 1 98 190 GLY A O 1
ATOM 1428 N N . THR A 1 191 ? 9.672 -17.812 -14.391 1 97.19 191 THR A N 1
ATOM 1429 C CA . THR A 1 191 ? 9.211 -18.391 -15.648 1 97.19 191 THR A CA 1
ATOM 1430 C C . THR A 1 191 ? 9.258 -17.344 -16.766 1 97.19 191 THR A C 1
ATOM 1432 O O . THR A 1 191 ? 9.016 -16.156 -16.531 1 97.19 191 THR A O 1
ATOM 1435 N N . PRO A 1 192 ? 9.539 -17.797 -18 1 97.5 192 PRO A N 1
ATOM 1436 C CA . PRO A 1 192 ? 9.617 -16.844 -19.109 1 97.5 192 PRO A CA 1
ATOM 1437 C C . PRO A 1 192 ? 8.289 -16.141 -19.359 1 97.5 192 PRO A C 1
ATOM 1439 O O . PRO A 1 192 ? 7.242 -16.781 -19.422 1 97.5 192 PRO A O 1
ATOM 1442 N N . VAL A 1 193 ? 8.289 -14.891 -19.484 1 97.5 193 VAL A N 1
ATOM 1443 C CA . VAL A 1 193 ? 7.191 -14.047 -19.953 1 97.5 193 VAL A CA 1
ATOM 1444 C C . VAL A 1 193 ? 7.742 -12.906 -20.812 1 97.5 193 VAL A C 1
ATOM 1446 O O . VAL A 1 193 ? 8.711 -12.242 -20.422 1 97.5 193 VAL A O 1
ATOM 1449 N N . TYR A 1 194 ? 7.262 -12.773 -22.016 1 98.31 194 TYR A N 1
ATOM 1450 C CA . TYR A 1 194 ? 7.68 -11.758 -22.969 1 98.31 194 TYR A CA 1
ATOM 1451 C C . TYR A 1 194 ? 6.52 -10.844 -23.344 1 98.31 194 TYR A C 1
ATOM 1453 O O . TYR A 1 194 ? 5.859 -11.047 -24.359 1 98.31 194 TYR A O 1
ATOM 1461 N N . MET A 1 195 ? 6.398 -9.797 -22.531 1 98.75 195 MET A N 1
ATOM 1462 C CA . MET A 1 195 ? 5.195 -8.977 -22.641 1 98.75 195 MET A CA 1
ATOM 1463 C C . MET A 1 195 ? 5.02 -8.453 -24.062 1 98.75 195 MET A C 1
ATOM 1465 O O . MET A 1 195 ? 3.965 -8.641 -24.672 1 98.75 195 MET A O 1
ATOM 1469 N N . ASP A 1 196 ? 6.051 -7.848 -24.672 1 98.69 196 ASP A N 1
ATOM 1470 C CA . ASP A 1 196 ? 5.934 -7.254 -26 1 98.69 196 ASP A CA 1
ATOM 1471 C C . ASP A 1 196 ? 5.75 -8.336 -27.062 1 98.69 196 ASP A C 1
ATOM 1473 O O . ASP A 1 196 ? 4.828 -8.258 -27.875 1 98.69 196 ASP A O 1
ATOM 1477 N N . GLN A 1 197 ? 6.551 -9.375 -27.047 1 98.19 197 GLN A N 1
ATOM 1478 C CA . GLN A 1 197 ? 6.555 -10.391 -28.094 1 98.19 197 GLN A CA 1
ATOM 1479 C C . GLN A 1 197 ? 5.285 -11.242 -28.031 1 98.19 197 GLN A C 1
ATOM 1481 O O . GLN A 1 197 ? 4.836 -11.766 -29.047 1 98.19 197 GLN A O 1
ATOM 1486 N N . GLN A 1 198 ? 4.691 -11.336 -26.859 1 98.5 198 GLN A N 1
ATOM 1487 C CA . GLN A 1 198 ? 3.484 -12.141 -26.688 1 98.5 198 GLN A CA 1
ATOM 1488 C C . GLN A 1 198 ? 2.229 -11.289 -26.859 1 98.5 198 GLN A C 1
ATOM 1490 O O . GLN A 1 198 ? 1.109 -11.789 -26.719 1 98.5 198 GLN A O 1
ATOM 1495 N N . GLY A 1 199 ? 2.395 -10.047 -27.125 1 98.62 199 GLY A N 1
ATOM 1496 C CA . GLY A 1 199 ? 1.268 -9.164 -27.391 1 98.62 199 GLY A CA 1
ATOM 1497 C C . GLY A 1 199 ? 0.414 -8.906 -26.172 1 98.62 199 GLY A C 1
ATOM 1498 O O . GLY A 1 199 ? -0.804 -8.75 -26.266 1 98.62 199 GLY A O 1
ATOM 1499 N N . ILE A 1 200 ? 1 -8.945 -25 1 98.94 200 ILE A N 1
ATOM 1500 C CA . ILE A 1 200 ? 0.28 -8.664 -23.75 1 98.94 200 ILE A CA 1
ATOM 1501 C C . ILE A 1 200 ? 0.104 -7.16 -23.594 1 98.94 200 ILE A C 1
ATOM 1503 O O . ILE A 1 200 ? 1.066 -6.398 -23.719 1 98.94 200 ILE A O 1
ATOM 1507 N N . ASP A 1 201 ? -1.089 -6.676 -23.297 1 98.94 201 ASP A N 1
ATOM 1508 C CA . ASP A 1 201 ? -1.363 -5.242 -23.25 1 98.94 201 ASP A CA 1
ATOM 1509 C C . ASP A 1 201 ? -1.171 -4.695 -21.844 1 98.94 201 ASP A C 1
ATOM 1511 O O . ASP A 1 201 ? -0.812 -3.529 -21.656 1 98.94 201 ASP A O 1
ATOM 1515 N N . ILE A 1 202 ? -1.541 -5.488 -20.891 1 99 202 ILE A N 1
ATOM 1516 C CA . ILE A 1 202 ? -1.346 -5.152 -19.484 1 99 202 ILE A CA 1
ATOM 1517 C C . ILE A 1 202 ? -0.755 -6.352 -18.75 1 99 202 ILE A C 1
ATOM 1519 O O . ILE A 1 202 ? -1.292 -7.461 -18.812 1 99 202 ILE A O 1
ATOM 1523 N N . LEU A 1 203 ? 0.359 -6.18 -18.094 1 98.94 203 LEU A N 1
ATOM 1524 C CA . LEU A 1 203 ? 1.032 -7.195 -17.297 1 98.94 203 LEU A CA 1
ATOM 1525 C C . LEU A 1 203 ? 1.337 -6.664 -15.891 1 98.94 203 LEU A C 1
ATOM 1527 O O . LEU A 1 203 ? 1.874 -5.566 -15.742 1 98.94 203 LEU A O 1
ATOM 1531 N N . TYR A 1 204 ? 0.87 -7.367 -14.891 1 98.94 204 TYR A N 1
ATOM 1532 C CA . TYR A 1 204 ? 1.208 -6.949 -13.531 1 98.94 204 TYR A CA 1
ATOM 1533 C C . TYR A 1 204 ? 1.782 -8.109 -12.734 1 98.94 204 TYR A C 1
ATOM 1535 O O . TYR A 1 204 ? 1.672 -9.273 -13.141 1 98.94 204 TYR A O 1
ATOM 1543 N N . SER A 1 205 ? 2.445 -7.809 -11.648 1 98.75 205 SER A N 1
ATOM 1544 C CA . SER A 1 205 ? 3.01 -8.789 -10.727 1 98.75 205 SER A CA 1
ATOM 1545 C C . SER A 1 205 ? 3.143 -8.211 -9.32 1 98.75 205 SER A C 1
ATOM 1547 O O . SER A 1 205 ? 2.826 -7.043 -9.094 1 98.75 205 SER A O 1
ATOM 1549 N N . GLY A 1 206 ? 3.455 -9.039 -8.383 1 97.94 206 GLY A N 1
ATOM 1550 C CA . GLY A 1 206 ? 3.762 -8.641 -7.016 1 97.94 206 GLY A CA 1
ATOM 1551 C C . GLY A 1 206 ? 5.238 -8.742 -6.684 1 97.94 206 GLY A C 1
ATOM 1552 O O . GLY A 1 206 ? 5.965 -9.531 -7.297 1 97.94 206 GLY A O 1
ATOM 1553 N N . SER A 1 207 ? 5.652 -8.047 -5.723 1 97.94 207 SER A N 1
ATOM 1554 C CA . SER A 1 207 ? 7.074 -7.953 -5.402 1 97.94 207 SER A CA 1
ATOM 1555 C C . SER A 1 207 ? 7.547 -9.18 -4.633 1 97.94 207 SER A C 1
ATOM 1557 O O . SER A 1 207 ? 8.734 -9.523 -4.66 1 97.94 207 SER A O 1
ATOM 1559 N N . GLN A 1 208 ? 6.676 -9.961 -3.996 1 98 208 GLN A N 1
ATOM 1560 C CA . GLN A 1 208 ? 7.086 -10.797 -2.867 1 98 208 GLN A CA 1
ATOM 1561 C C . GLN A 1 208 ? 7.172 -12.266 -3.268 1 98 208 GLN A C 1
ATOM 1563 O O . GLN A 1 208 ? 7.18 -13.148 -2.408 1 98 208 GLN A O 1
ATOM 1568 N N . LYS A 1 209 ? 7.125 -12.547 -4.523 1 97.75 209 LYS A N 1
ATOM 1569 C CA . LYS A 1 209 ? 7.188 -13.938 -4.977 1 97.75 209 LYS A CA 1
ATOM 1570 C C . LYS A 1 209 ? 8.586 -14.281 -5.488 1 97.75 209 LYS A C 1
ATOM 1572 O O . LYS A 1 209 ? 9.547 -14.266 -4.723 1 97.75 209 LYS A O 1
ATOM 1577 N N . ALA A 1 210 ? 8.766 -14.453 -6.793 1 97.19 210 ALA A N 1
ATOM 1578 C CA . ALA A 1 210 ? 10.078 -14.828 -7.316 1 97.19 210 ALA A CA 1
ATOM 1579 C C . ALA A 1 210 ? 11.039 -13.648 -7.289 1 97.19 210 ALA A C 1
ATOM 1581 O O . ALA A 1 210 ? 12.258 -13.828 -7.293 1 97.19 210 ALA A O 1
ATOM 1582 N N . LEU A 1 211 ? 10.516 -12.422 -7.199 1 96.12 211 LEU A N 1
ATOM 1583 C CA . LEU A 1 211 ? 11.367 -11.234 -7.078 1 96.12 211 LEU A CA 1
ATOM 1584 C C . LEU A 1 211 ? 11.922 -11.109 -5.664 1 96.12 211 LEU A C 1
ATOM 1586 O O . LEU A 1 211 ? 12.883 -10.375 -5.438 1 96.12 211 LEU A O 1
ATOM 1590 N N . ASN A 1 212 ? 11.352 -11.695 -4.723 1 95.12 212 ASN A N 1
ATOM 1591 C CA . ASN A 1 212 ? 11.852 -11.844 -3.359 1 95.12 212 ASN A CA 1
ATOM 1592 C C . ASN A 1 212 ? 11.945 -10.492 -2.648 1 95.12 212 ASN A C 1
ATOM 1594 O O . ASN A 1 212 ? 12.812 -10.289 -1.799 1 95.12 212 ASN A O 1
ATOM 1598 N N . ALA A 1 213 ? 11.273 -9.508 -3.059 1 98.06 213 ALA A N 1
ATOM 1599 C CA . ALA A 1 213 ? 11.125 -8.289 -2.277 1 98.06 213 ALA A CA 1
ATOM 1600 C C . ALA A 1 213 ? 9.984 -8.414 -1.271 1 98.06 213 ALA A C 1
ATOM 1602 O O . ALA A 1 213 ? 9.133 -9.297 -1.396 1 98.06 213 ALA A O 1
ATOM 1603 N N . PRO A 1 214 ? 9.977 -7.621 -0.193 1 98.31 214 PRO A N 1
ATOM 1604 C CA . PRO A 1 214 ? 8.852 -7.68 0.742 1 98.31 214 PRO A CA 1
ATOM 1605 C C . PRO A 1 214 ? 7.52 -7.34 0.081 1 98.31 214 PRO A C 1
ATOM 1607 O O . PRO A 1 214 ? 7.48 -6.57 -0.883 1 98.31 214 PRO A O 1
ATOM 1610 N N . PRO A 1 215 ? 6.418 -7.969 0.594 1 98.44 215 PRO A N 1
ATOM 1611 C CA . PRO A 1 215 ? 5.105 -7.57 0.076 1 98.44 215 PRO A CA 1
ATOM 1612 C C . PRO A 1 215 ? 4.785 -6.105 0.351 1 98.44 215 PRO A C 1
ATOM 1614 O O . PRO A 1 215 ? 5.238 -5.547 1.353 1 98.44 215 PRO A O 1
ATOM 1617 N N . GLY A 1 216 ? 3.924 -5.477 -0.497 1 97.94 216 GLY A N 1
ATOM 1618 C CA . GLY A 1 216 ? 3.5 -4.102 -0.279 1 97.94 216 GLY A CA 1
ATOM 1619 C C . GLY A 1 216 ? 3.586 -3.246 -1.529 1 97.94 216 GLY A C 1
ATOM 1620 O O . GLY A 1 216 ? 3.105 -2.111 -1.544 1 97.94 216 GLY A O 1
ATOM 1621 N N . THR A 1 217 ? 4.215 -3.732 -2.57 1 98.69 217 THR A N 1
ATOM 1622 C CA . THR A 1 217 ? 4.289 -3.064 -3.865 1 98.69 217 THR A CA 1
ATOM 1623 C C . THR A 1 217 ? 3.973 -4.043 -4.996 1 98.69 217 THR A C 1
ATOM 1625 O O . THR A 1 217 ? 4.082 -5.258 -4.82 1 98.69 217 THR A O 1
ATOM 1628 N N . SER A 1 218 ? 3.545 -3.5 -6.062 1 98.81 218 SER A N 1
ATOM 1629 C CA . SER A 1 218 ? 3.268 -4.324 -7.234 1 98.81 218 SER A CA 1
ATOM 1630 C C . SER A 1 218 ? 3.707 -3.625 -8.516 1 98.81 218 SER A C 1
ATOM 1632 O O . SER A 1 218 ? 3.705 -2.395 -8.594 1 98.81 218 SER A O 1
ATOM 1634 N N . LEU A 1 219 ? 4.152 -4.371 -9.461 1 98.81 219 LEU A N 1
ATOM 1635 C CA . LEU A 1 219 ? 4.637 -3.9 -10.758 1 98.81 219 LEU A CA 1
ATOM 1636 C C . LEU A 1 219 ? 3.523 -3.934 -11.797 1 98.81 219 LEU A C 1
ATOM 1638 O O . LEU A 1 219 ? 2.717 -4.863 -11.82 1 98.81 219 LEU A O 1
ATOM 1642 N N . ILE A 1 220 ? 3.537 -2.994 -12.719 1 98.94 220 ILE A N 1
ATOM 1643 C CA . ILE A 1 220 ? 2.539 -3.035 -13.781 1 98.94 220 ILE A CA 1
ATOM 1644 C C . ILE A 1 220 ? 3.057 -2.283 -15.008 1 98.94 220 ILE A C 1
ATOM 1646 O O . ILE A 1 220 ? 3.824 -1.327 -14.875 1 98.94 220 ILE A O 1
ATOM 1650 N N . SER A 1 221 ? 2.754 -2.727 -16.156 1 98.94 221 SER A N 1
ATOM 1651 C CA . SER A 1 221 ? 3.094 -2.094 -17.422 1 98.94 221 SER A CA 1
ATOM 1652 C C . SER A 1 221 ? 1.915 -2.131 -18.391 1 98.94 221 SER A C 1
ATOM 1654 O O . SER A 1 221 ? 1.108 -3.062 -18.359 1 98.94 221 SER A O 1
ATOM 1656 N N . PHE A 1 222 ? 1.787 -1.118 -19.234 1 98.94 222 PHE A N 1
ATOM 1657 C CA . PHE A 1 222 ? 0.697 -0.966 -20.188 1 98.94 222 PHE A CA 1
ATOM 1658 C C . PHE A 1 222 ? 1.238 -0.768 -21.594 1 98.94 222 PHE A C 1
ATOM 1660 O O . PHE A 1 222 ? 2.154 0.029 -21.812 1 98.94 222 PHE A O 1
ATOM 1667 N N . SER A 1 223 ? 0.693 -1.497 -22.562 1 98.88 223 SER A N 1
ATOM 1668 C CA . SER A 1 223 ? 1.015 -1.262 -23.969 1 98.88 223 SER A CA 1
ATOM 1669 C C . SER A 1 223 ? 0.413 0.049 -24.469 1 98.88 223 SER A C 1
ATOM 1671 O O . SER A 1 223 ? -0.4 0.665 -23.766 1 98.88 223 SER A O 1
ATOM 1673 N N . ASP A 1 224 ? 0.798 0.431 -25.641 1 98.5 224 ASP A N 1
ATOM 1674 C CA . ASP A 1 224 ? 0.224 1.628 -26.25 1 98.5 224 ASP A CA 1
ATOM 1675 C C . ASP A 1 224 ? -1.277 1.462 -26.469 1 98.5 224 ASP A C 1
ATOM 1677 O O . ASP A 1 224 ? -2.039 2.424 -26.344 1 98.5 224 ASP A O 1
ATOM 1681 N N . LYS A 1 225 ? -1.712 0.283 -26.875 1 98.62 225 LYS A N 1
ATOM 1682 C CA . LYS A 1 225 ? -3.131 0.012 -27.078 1 98.62 225 LYS A CA 1
ATOM 1683 C C . LYS A 1 225 ? -3.918 0.197 -25.797 1 98.62 225 LYS A C 1
ATOM 1685 O O . LYS A 1 225 ? -5 0.789 -25.797 1 98.62 225 LYS A O 1
ATOM 1690 N N . ALA A 1 226 ? -3.371 -0.322 -24.703 1 98.88 226 ALA A N 1
ATOM 1691 C CA . ALA A 1 226 ? -4.016 -0.157 -23.406 1 98.88 226 ALA A CA 1
ATOM 1692 C C . ALA A 1 226 ? -4.051 1.312 -22.984 1 98.88 226 ALA A C 1
ATOM 1694 O O . ALA A 1 226 ? -5.059 1.795 -22.469 1 98.88 226 ALA A O 1
ATOM 1695 N N . LYS A 1 227 ? -2.941 1.967 -23.156 1 98.69 227 LYS A N 1
ATOM 1696 C CA . LYS A 1 227 ? -2.865 3.391 -22.844 1 98.69 227 LYS A CA 1
ATOM 1697 C C . LYS A 1 227 ? -3.941 4.176 -23.594 1 98.69 227 LYS A C 1
ATOM 1699 O O . LYS A 1 227 ? -4.629 5.012 -23 1 98.69 227 LYS A O 1
ATOM 1704 N N . LYS A 1 228 ? -4.07 3.918 -24.891 1 98.19 228 LYS A N 1
ATOM 1705 C CA . LYS A 1 228 ? -5.07 4.605 -25.703 1 98.19 228 LYS A CA 1
ATOM 1706 C C . LYS A 1 228 ? -6.477 4.359 -25.156 1 98.19 228 LYS A C 1
ATOM 1708 O O . LYS A 1 228 ? -7.285 5.289 -25.078 1 98.19 228 LYS A O 1
ATOM 1713 N N . LYS A 1 229 ? -6.766 3.129 -24.812 1 98.25 229 LYS A N 1
ATOM 1714 C CA . LYS A 1 229 ? -8.062 2.783 -24.25 1 98.25 229 LYS A CA 1
ATOM 1715 C C . LYS A 1 229 ? -8.32 3.541 -22.953 1 98.25 229 LYS A C 1
ATOM 1717 O O . LYS A 1 229 ? -9.398 4.113 -22.766 1 98.25 229 LYS A O 1
ATOM 1722 N N . MET A 1 230 ? -7.355 3.604 -22.062 1 98.06 230 MET A N 1
ATOM 1723 C CA . MET A 1 230 ? -7.484 4.242 -20.766 1 98.06 230 MET A CA 1
ATOM 1724 C C . MET A 1 230 ? -7.645 5.75 -20.906 1 98.06 230 MET A C 1
ATOM 1726 O O . MET A 1 230 ? -8.445 6.367 -20.203 1 98.06 230 MET A O 1
ATOM 1730 N N . TYR A 1 231 ? -6.934 6.32 -21.812 1 96.88 231 TYR A N 1
ATOM 1731 C CA . TYR A 1 231 ? -6.914 7.77 -21.969 1 96.88 231 TYR A CA 1
ATOM 1732 C C . TYR A 1 231 ? -8.133 8.25 -22.734 1 96.88 231 TYR A C 1
ATOM 1734 O O . TYR A 1 231 ? -8.438 9.445 -22.75 1 96.88 231 TYR A O 1
ATOM 1742 N N . SER A 1 232 ? -8.891 7.344 -23.375 1 96.62 232 SER A N 1
ATOM 1743 C CA . SER A 1 232 ? -10.086 7.699 -24.125 1 96.62 232 SER A CA 1
ATOM 1744 C C . SER A 1 232 ? -11.352 7.469 -23.312 1 96.62 232 SER A C 1
ATOM 1746 O O . SER A 1 232 ? -12.461 7.617 -23.828 1 96.62 232 SER A O 1
ATOM 1748 N N . ARG A 1 233 ? -11.18 7.109 -22.141 1 95.5 233 ARG A N 1
ATOM 1749 C CA . ARG A 1 233 ? -12.344 6.879 -21.281 1 95.5 233 ARG A CA 1
ATOM 1750 C C . ARG A 1 233 ? -13.258 8.094 -21.281 1 95.5 233 ARG A C 1
ATOM 1752 O O . ARG A 1 233 ? -12.797 9.234 -21.375 1 95.5 233 ARG A O 1
ATOM 1759 N N . LYS A 1 234 ? -14.523 7.836 -20.984 1 94.38 234 LYS A N 1
ATOM 1760 C CA . LYS A 1 234 ? -15.516 8.906 -20.969 1 94.38 234 LYS A CA 1
ATOM 1761 C C . LYS A 1 234 ? -15.68 9.469 -19.562 1 94.38 234 LYS A C 1
ATOM 1763 O O . LYS A 1 234 ? -16.109 10.617 -19.406 1 94.38 234 LYS A O 1
ATOM 1768 N N . THR A 1 235 ? -15.438 8.672 -18.594 1 93.31 235 THR A N 1
ATOM 1769 C CA . THR A 1 235 ? -15.57 9.078 -17.203 1 93.31 235 THR A CA 1
ATOM 1770 C C . THR A 1 235 ? -14.258 8.859 -16.453 1 93.31 235 THR A C 1
ATOM 1772 O O . THR A 1 235 ? -13.453 8.016 -16.828 1 93.31 235 THR A O 1
ATOM 1775 N N . LYS A 1 236 ? -14.047 9.633 -15.367 1 95.62 236 LYS A N 1
ATOM 1776 C CA . LYS A 1 236 ? -12.875 9.383 -14.523 1 95.62 236 LYS A CA 1
ATOM 1777 C C . LYS A 1 236 ? -12.953 8.008 -13.875 1 95.62 236 LYS A C 1
ATOM 1779 O O . LYS A 1 236 ? -14.039 7.531 -13.547 1 95.62 236 LYS A O 1
ATOM 1784 N N . PRO A 1 237 ? -11.789 7.367 -13.734 1 97.19 237 PRO A N 1
ATOM 1785 C CA . PRO A 1 237 ? -11.828 6.148 -12.922 1 97.19 237 PRO A CA 1
ATOM 1786 C C . PRO A 1 237 ? -12.383 6.391 -11.523 1 97.19 237 PRO A C 1
ATOM 1788 O O . PRO A 1 237 ? -12.156 7.453 -10.938 1 97.19 237 PRO A O 1
ATOM 1791 N N . PHE A 1 238 ? -12.977 5.43 -10.945 1 95.44 238 PHE A N 1
ATOM 1792 C CA . PHE A 1 238 ? -13.602 5.539 -9.633 1 95.44 238 PHE A CA 1
ATOM 1793 C C . PHE A 1 238 ? -12.555 5.848 -8.562 1 95.44 238 PHE A C 1
ATOM 1795 O O . PHE A 1 238 ? -12.867 6.457 -7.539 1 95.44 238 PHE A O 1
ATOM 1802 N N . SER A 1 239 ? -11.367 5.438 -8.82 1 98.19 239 SER A N 1
ATOM 1803 C CA . SER A 1 239 ? -10.312 5.555 -7.824 1 98.19 239 SER A CA 1
ATOM 1804 C C . SER A 1 239 ? -9.32 6.66 -8.195 1 98.19 239 SER A C 1
ATOM 1806 O O . SER A 1 239 ? -8.758 6.656 -9.289 1 98.19 239 SER A O 1
ATOM 1808 N N . PHE A 1 240 ? -9.164 7.645 -7.312 1 98.44 240 PHE A N 1
ATOM 1809 C CA . PHE A 1 240 ? -8.078 8.609 -7.453 1 98.44 240 PHE A CA 1
ATOM 1810 C C . PHE A 1 240 ? -6.73 7.93 -7.25 1 98.44 240 PHE A C 1
ATOM 1812 O O . PHE A 1 240 ? -5.785 8.18 -8 1 98.44 240 PHE A O 1
ATOM 1819 N N . TYR A 1 241 ? -6.652 7.062 -6.242 1 98.69 241 TYR A N 1
ATOM 1820 C CA . TYR A 1 241 ? -5.426 6.402 -5.812 1 98.69 241 TYR A CA 1
ATOM 1821 C C . TYR A 1 241 ? -4.844 5.547 -6.934 1 98.69 241 TYR A C 1
ATOM 1823 O O . TYR A 1 241 ? -3.623 5.422 -7.059 1 98.69 241 TYR A O 1
ATOM 1831 N N . LEU A 1 242 ? -5.75 5.02 -7.812 1 98.75 242 LEU A N 1
ATOM 1832 C CA . LEU A 1 242 ? -5.324 4.078 -8.844 1 98.75 242 LEU A CA 1
ATOM 1833 C C . LEU A 1 242 ? -5.5 4.68 -10.234 1 98.75 242 LEU A C 1
ATOM 1835 O O . LEU A 1 242 ? -5.449 3.961 -11.234 1 98.75 242 LEU A O 1
ATOM 1839 N N . ASP A 1 243 ? -5.754 5.973 -10.312 1 98.62 243 ASP A N 1
ATOM 1840 C CA . ASP A 1 243 ? -5.852 6.656 -11.594 1 98.62 243 ASP A CA 1
ATOM 1841 C C . ASP A 1 243 ? -4.504 6.668 -12.32 1 98.62 243 ASP A C 1
ATOM 1843 O O . ASP A 1 243 ? -3.586 7.383 -11.914 1 98.62 243 ASP A O 1
ATOM 1847 N N . ILE A 1 244 ? -4.477 5.996 -13.414 1 98.5 244 ILE A N 1
ATOM 1848 C CA . ILE A 1 244 ? -3.207 5.75 -14.086 1 98.5 244 ILE A CA 1
ATOM 1849 C C . ILE A 1 244 ? -2.658 7.062 -14.648 1 98.5 244 ILE A C 1
ATOM 1851 O O . ILE A 1 244 ? -1.441 7.246 -14.727 1 98.5 244 ILE A O 1
ATOM 1855 N N . LYS A 1 245 ? -3.504 7.98 -15.008 1 97.75 245 LYS A N 1
ATOM 1856 C CA . LYS A 1 245 ? -3.004 9.258 -15.508 1 97.75 245 LYS A CA 1
ATOM 1857 C C . LYS A 1 245 ? -2.178 9.977 -14.445 1 97.75 245 LYS A C 1
ATOM 1859 O O . LYS A 1 245 ? -1.101 10.5 -14.734 1 97.75 245 LYS A O 1
ATOM 1864 N N . TRP A 1 246 ? -2.701 10.008 -13.195 1 97.94 246 TRP A N 1
ATOM 1865 C CA . TRP A 1 246 ? -1.97 10.594 -12.086 1 97.94 246 TRP A CA 1
ATOM 1866 C C . TRP A 1 246 ? -0.682 9.828 -11.805 1 97.94 246 TRP A C 1
ATOM 1868 O O . TRP A 1 246 ? 0.376 10.43 -11.609 1 97.94 246 TRP A O 1
ATOM 1878 N N . LEU A 1 247 ? -0.796 8.523 -11.797 1 98.62 247 LEU A N 1
ATOM 1879 C CA . LEU A 1 247 ? 0.343 7.684 -11.453 1 98.62 247 LEU A CA 1
ATOM 1880 C C . LEU A 1 247 ? 1.42 7.754 -12.523 1 98.62 247 LEU A C 1
ATOM 1882 O O . LEU A 1 247 ? 2.613 7.742 -12.219 1 98.62 247 LEU A O 1
ATOM 1886 N N . ALA A 1 248 ? 0.971 7.766 -13.805 1 98.56 248 ALA A N 1
ATOM 1887 C CA . ALA A 1 248 ? 1.911 7.891 -14.914 1 98.56 248 ALA A CA 1
ATOM 1888 C C . ALA A 1 248 ? 2.746 9.164 -14.789 1 98.56 248 ALA A C 1
ATOM 1890 O O . ALA A 1 248 ? 3.959 9.141 -15.008 1 98.56 248 ALA A O 1
ATOM 1891 N N . ASN A 1 249 ? 2.084 10.258 -14.445 1 98.44 249 ASN A N 1
ATOM 1892 C CA . ASN A 1 249 ? 2.811 11.5 -14.219 1 98.44 249 ASN A CA 1
ATOM 1893 C C . ASN A 1 249 ? 3.791 11.383 -13.062 1 98.44 249 ASN A C 1
ATOM 1895 O O . ASN A 1 249 ? 4.977 11.688 -13.203 1 98.44 249 ASN A O 1
ATOM 1899 N N . PHE A 1 250 ? 3.35 10.914 -11.961 1 98.25 250 PHE A N 1
ATOM 1900 C CA . PHE A 1 250 ? 4.152 10.828 -10.742 1 98.25 250 PHE A CA 1
ATOM 1901 C C . PHE A 1 250 ? 5.387 9.969 -10.969 1 98.25 250 PHE A C 1
ATOM 1903 O O . PHE A 1 250 ? 6.457 10.25 -10.422 1 98.25 250 PHE A O 1
ATOM 1910 N N . TRP A 1 251 ? 5.273 8.906 -11.805 1 98.62 251 TRP A N 1
ATOM 1911 C CA . TRP A 1 251 ? 6.367 7.973 -12.062 1 98.62 251 TRP A CA 1
ATOM 1912 C C . TRP A 1 251 ? 7.176 8.406 -13.281 1 98.62 251 TRP A C 1
ATOM 1914 O O . TRP A 1 251 ? 8.07 7.691 -13.727 1 98.62 251 TRP A O 1
ATOM 1924 N N . GLY A 1 252 ? 6.844 9.539 -13.828 1 98.06 252 GLY A N 1
ATOM 1925 C CA . GLY A 1 252 ? 7.613 10.109 -14.922 1 98.06 252 GLY A CA 1
ATOM 1926 C C . GLY A 1 252 ? 7.398 9.391 -16.234 1 98.06 252 GLY A C 1
ATOM 1927 O O . GLY A 1 252 ? 8.328 9.242 -17.031 1 98.06 252 GLY A O 1
ATOM 1928 N N . CYS A 1 253 ? 6.203 8.867 -16.422 1 97.94 253 CYS A N 1
ATOM 1929 C CA . CYS A 1 253 ? 5.906 8.117 -17.641 1 97.94 253 CYS A CA 1
ATOM 1930 C C . CYS A 1 253 ? 5.414 9.039 -18.75 1 97.94 253 CYS A C 1
ATOM 1932 O O . CYS A 1 253 ? 5.109 8.578 -19.859 1 97.94 253 CYS A O 1
ATOM 1934 N N . ASP A 1 254 ? 5.293 10.234 -18.422 1 92.56 254 ASP A N 1
ATOM 1935 C CA . ASP A 1 254 ? 4.945 11.219 -19.438 1 92.56 254 ASP A CA 1
ATOM 1936 C C . ASP A 1 254 ? 5.953 12.359 -19.469 1 92.56 254 ASP A C 1
ATOM 1938 O O . ASP A 1 254 ? 6.988 12.297 -18.797 1 92.56 254 ASP A O 1
ATOM 1942 N N . ASP A 1 255 ? 5.977 13.297 -20.328 1 90.31 255 ASP A N 1
ATOM 1943 C CA . ASP A 1 255 ? 6.984 14.336 -20.531 1 90.31 255 ASP A CA 1
ATOM 1944 C C . ASP A 1 255 ? 6.602 15.625 -19.797 1 90.31 255 ASP A C 1
ATOM 1946 O O . ASP A 1 255 ? 6.996 16.719 -20.219 1 90.31 255 ASP A O 1
ATOM 1950 N N . GLN A 1 256 ? 5.879 15.484 -18.656 1 95.12 256 GLN A N 1
ATOM 1951 C CA . GLN A 1 256 ? 5.461 16.625 -17.875 1 95.12 256 GLN A CA 1
ATOM 1952 C C . GLN A 1 256 ? 6.148 16.641 -16.5 1 95.12 256 GLN A C 1
ATOM 1954 O O . GLN A 1 256 ? 6.602 15.602 -16.031 1 95.12 256 GLN A O 1
ATOM 1959 N N . PRO A 1 257 ? 6.277 17.797 -15.875 1 94.75 257 PRO A N 1
ATOM 1960 C CA . PRO A 1 257 ? 6.82 17.812 -14.516 1 94.75 257 PRO A CA 1
ATOM 1961 C C . PRO A 1 257 ? 6.039 16.938 -13.547 1 94.75 257 PRO A C 1
ATOM 1963 O O . PRO A 1 257 ? 4.805 16.953 -13.547 1 94.75 257 PRO A O 1
ATOM 1966 N N . ARG A 1 258 ? 6.758 16.188 -12.75 1 96.12 258 ARG A N 1
ATOM 1967 C CA . ARG A 1 258 ? 6.117 15.273 -11.82 1 96.12 258 ARG A CA 1
ATOM 1968 C C . ARG A 1 258 ? 5.344 16.031 -10.742 1 96.12 258 ARG A C 1
ATOM 1970 O O . ARG A 1 258 ? 5.844 17.016 -10.195 1 96.12 258 ARG A O 1
ATOM 1977 N N . MET A 1 259 ? 4.168 15.617 -10.492 1 95.44 259 MET A N 1
ATOM 1978 C CA . MET A 1 259 ? 3.309 16.203 -9.469 1 95.44 259 MET A CA 1
ATOM 1979 C C . MET A 1 259 ? 3.09 15.219 -8.32 1 95.44 259 MET A C 1
ATOM 1981 O O . MET A 1 259 ? 3.037 14.008 -8.531 1 95.44 259 MET A O 1
ATOM 1985 N N . TYR A 1 260 ? 2.926 15.852 -7.172 1 96 260 TYR A N 1
ATOM 1986 C CA . TYR A 1 260 ? 2.662 15.031 -5.992 1 96 260 TYR A CA 1
ATOM 1987 C C . TYR A 1 260 ? 1.33 14.305 -6.121 1 96 260 TYR A C 1
ATOM 1989 O O . TYR A 1 260 ? 0.293 14.93 -6.355 1 96 260 TYR A O 1
ATOM 1997 N N . HIS A 1 261 ? 1.319 12.969 -5.992 1 97.5 261 HIS A N 1
ATOM 1998 C CA . HIS A 1 261 ? 0.117 12.148 -5.977 1 97.5 261 HIS A CA 1
ATOM 1999 C C . HIS A 1 261 ? -0.169 11.617 -4.574 1 97.5 261 HIS A C 1
ATOM 2001 O O . HIS A 1 261 ? -1.19 11.961 -3.975 1 97.5 261 HIS A O 1
ATOM 2007 N N . HIS A 1 262 ? 0.681 10.867 -4.004 1 97.75 262 HIS A N 1
ATOM 2008 C CA . HIS A 1 262 ? 0.673 10.328 -2.65 1 97.75 262 HIS A CA 1
ATOM 2009 C C . HIS A 1 262 ? 2.09 10.047 -2.162 1 97.75 262 HIS A C 1
ATOM 2011 O O . HIS A 1 262 ? 3.041 10.078 -2.947 1 97.75 262 HIS A O 1
ATOM 2017 N N . THR A 1 263 ? 2.219 9.859 -0.855 1 97.94 263 THR A N 1
ATOM 2018 C CA . THR A 1 263 ? 3.525 9.484 -0.331 1 97.94 263 THR A CA 1
ATOM 2019 C C . THR A 1 263 ? 3.807 8.008 -0.597 1 97.94 263 THR A C 1
ATOM 2021 O O . THR A 1 263 ? 3.111 7.133 -0.073 1 97.94 263 THR A O 1
ATOM 2024 N N . ILE A 1 264 ? 4.797 7.688 -1.375 1 98.31 264 ILE A N 1
ATOM 2025 C CA . ILE A 1 264 ? 5.109 6.336 -1.824 1 98.31 264 ILE A CA 1
ATOM 2026 C C . ILE A 1 264 ? 5.832 5.578 -0.713 1 98.31 264 ILE A C 1
ATOM 2028 O O . ILE A 1 264 ? 6.434 6.188 0.174 1 98.31 264 ILE A O 1
ATOM 2032 N N . PRO A 1 265 ? 5.781 4.246 -0.734 1 98.69 265 PRO A N 1
ATOM 2033 C CA . PRO A 1 265 ? 6.473 3.43 0.267 1 98.69 265 PRO A CA 1
ATOM 2034 C C . PRO A 1 265 ? 7.977 3.336 0.018 1 98.69 265 PRO A C 1
ATOM 2036 O O . PRO A 1 265 ? 8.453 2.328 -0.508 1 98.69 265 PRO A O 1
ATOM 2039 N N . ILE A 1 266 ? 8.719 4.191 0.511 1 98.69 266 ILE A N 1
ATOM 2040 C CA . ILE A 1 266 ? 10.117 4.457 0.191 1 98.69 266 ILE A CA 1
ATOM 2041 C C . ILE A 1 266 ? 10.961 3.217 0.491 1 98.69 266 ILE A C 1
ATOM 2043 O O . ILE A 1 266 ? 11.711 2.744 -0.367 1 98.69 266 ILE A O 1
ATOM 2047 N N . ILE A 1 267 ? 10.828 2.637 1.676 1 98.75 267 ILE A N 1
ATOM 2048 C CA . ILE A 1 267 ? 11.633 1.496 2.09 1 98.75 267 ILE A CA 1
ATOM 2049 C C . ILE A 1 267 ? 11.32 0.291 1.205 1 98.75 267 ILE A C 1
ATOM 2051 O O . ILE A 1 267 ? 12.219 -0.448 0.807 1 98.75 267 ILE A O 1
ATOM 2055 N N . SER A 1 268 ? 10.023 0.067 0.942 1 98.75 268 SER A N 1
ATOM 2056 C CA . SER A 1 268 ? 9.633 -1.02 0.048 1 98.75 268 SER A CA 1
ATOM 2057 C C . SER A 1 268 ? 10.242 -0.833 -1.341 1 98.75 268 SER A C 1
ATOM 2059 O O . SER A 1 268 ? 10.594 -1.81 -2.004 1 98.75 268 SER A O 1
ATOM 2061 N N . LEU A 1 269 ? 10.328 0.406 -1.768 1 98.81 269 LEU A N 1
ATOM 2062 C CA . LEU A 1 269 ? 10.898 0.678 -3.084 1 98.81 269 LEU A CA 1
ATOM 2063 C C . LEU A 1 269 ? 12.398 0.435 -3.088 1 98.81 269 LEU A C 1
ATOM 2065 O O . LEU A 1 269 ? 12.953 -0.044 -4.082 1 98.81 269 LEU A O 1
ATOM 2069 N N . TYR A 1 270 ? 13.102 0.76 -1.941 1 98.88 270 TYR A N 1
ATOM 2070 C CA . TYR A 1 270 ? 14.5 0.38 -1.815 1 98.88 270 TYR A CA 1
ATOM 2071 C C . TYR A 1 270 ? 14.68 -1.12 -2.02 1 98.88 270 TYR A C 1
ATOM 2073 O O . TYR A 1 270 ? 15.531 -1.549 -2.801 1 98.88 270 TYR A O 1
ATOM 2081 N N . SER A 1 271 ? 13.875 -1.854 -1.323 1 98.81 271 SER A N 1
ATOM 2082 C CA . SER A 1 271 ? 13.969 -3.309 -1.362 1 98.81 271 SER A CA 1
ATOM 2083 C C . SER A 1 271 ? 13.648 -3.846 -2.754 1 98.81 271 SER A C 1
ATOM 2085 O O . SER A 1 271 ? 14.297 -4.785 -3.227 1 98.81 271 SER A O 1
ATOM 2087 N N . LEU A 1 272 ? 12.633 -3.266 -3.385 1 98.81 272 LEU A N 1
ATOM 2088 C CA . LEU A 1 272 ? 12.273 -3.684 -4.734 1 98.81 272 LEU A CA 1
ATOM 2089 C C . LEU A 1 272 ? 13.406 -3.402 -5.715 1 98.81 272 LEU A C 1
ATOM 2091 O O . LEU A 1 272 ? 13.703 -4.227 -6.586 1 98.81 272 LEU A O 1
ATOM 2095 N N . ARG A 1 273 ? 14.008 -2.207 -5.594 1 98.88 273 ARG A N 1
ATOM 2096 C CA . ARG A 1 273 ? 15.148 -1.881 -6.449 1 98.88 273 ARG A CA 1
ATOM 2097 C C . ARG A 1 273 ? 16.25 -2.926 -6.312 1 98.88 273 ARG A C 1
ATOM 2099 O O . ARG A 1 273 ? 16.797 -3.387 -7.316 1 98.88 273 ARG A O 1
ATOM 2106 N N . GLU A 1 274 ? 16.562 -3.285 -5.074 1 98.81 274 GLU A N 1
ATOM 2107 C CA . GLU A 1 274 ? 17.625 -4.254 -4.836 1 98.81 274 GLU A CA 1
ATOM 2108 C C . GLU A 1 274 ? 17.25 -5.637 -5.355 1 98.81 274 GLU A C 1
ATOM 2110 O O . GLU A 1 274 ? 18.109 -6.387 -5.824 1 98.81 274 GLU A O 1
ATOM 2115 N N . SER A 1 275 ? 16.016 -5.98 -5.195 1 98.62 275 SER A N 1
ATOM 2116 C CA . SER A 1 275 ? 15.531 -7.238 -5.758 1 98.62 275 SER A CA 1
ATOM 2117 C C . SER A 1 275 ? 15.734 -7.281 -7.27 1 98.62 275 SER A C 1
ATOM 2119 O O . SER A 1 275 ? 16.219 -8.281 -7.809 1 98.62 275 SER A O 1
ATOM 2121 N N . LEU A 1 276 ? 15.32 -6.215 -7.953 1 98.81 276 LEU A N 1
ATOM 2122 C CA . LEU A 1 276 ? 15.5 -6.113 -9.398 1 98.81 276 LEU A CA 1
ATOM 2123 C C . LEU A 1 276 ? 16.969 -6.117 -9.773 1 98.81 276 LEU A C 1
ATOM 2125 O O . LEU A 1 276 ? 17.359 -6.691 -10.789 1 98.81 276 LEU A O 1
ATOM 2129 N N . ALA A 1 277 ? 17.781 -5.488 -8.938 1 98.81 277 ALA A N 1
ATOM 2130 C CA . ALA A 1 277 ? 19.234 -5.492 -9.164 1 98.81 277 ALA A CA 1
ATOM 2131 C C . ALA A 1 277 ? 19.797 -6.91 -9.094 1 98.81 277 ALA A C 1
ATOM 2133 O O . ALA A 1 277 ? 20.641 -7.289 -9.906 1 98.81 277 ALA A O 1
ATOM 2134 N N . LEU A 1 278 ? 19.344 -7.688 -8.172 1 98.56 278 LEU A N 1
ATOM 2135 C CA . LEU A 1 278 ? 19.812 -9.062 -8.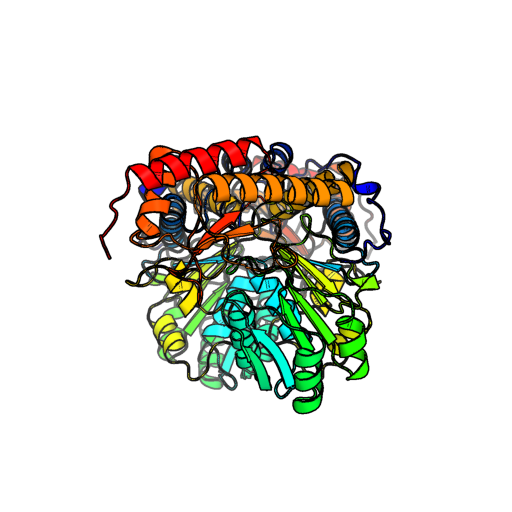039 1 98.56 278 LEU A CA 1
ATOM 2136 C C . LEU A 1 278 ? 19.484 -9.875 -9.281 1 98.56 278 LEU A C 1
ATOM 2138 O O . LEU A 1 278 ? 20.297 -10.664 -9.758 1 98.56 278 LEU A O 1
ATOM 2142 N N . ILE A 1 279 ? 18.281 -9.719 -9.828 1 98.31 279 ILE A N 1
ATOM 2143 C CA . ILE A 1 279 ? 17.891 -10.438 -11.039 1 98.31 279 ILE A CA 1
ATOM 2144 C C . ILE A 1 279 ? 18.719 -9.961 -12.219 1 98.31 279 ILE A C 1
ATOM 2146 O O . ILE A 1 279 ? 19.141 -10.766 -13.062 1 98.31 279 ILE A O 1
ATOM 2150 N N . ALA A 1 280 ? 18.906 -8.648 -12.281 1 98.38 280 ALA A N 1
ATOM 2151 C CA . ALA A 1 280 ? 19.719 -8.086 -13.359 1 98.38 280 ALA A CA 1
ATOM 2152 C C . ALA A 1 280 ? 21.141 -8.664 -13.328 1 98.38 280 ALA A C 1
ATOM 2154 O O . ALA A 1 280 ? 21.703 -8.977 -14.383 1 98.38 280 ALA A O 1
ATOM 2155 N N . GLU A 1 281 ? 21.703 -8.82 -12.172 1 98.38 281 GLU A N 1
ATOM 2156 C CA . GLU A 1 281 ? 23.047 -9.367 -12 1 98.38 281 GLU A CA 1
ATOM 2157 C C . GLU A 1 281 ? 23.094 -10.852 -12.359 1 98.38 281 GLU A C 1
ATOM 2159 O O . GLU A 1 281 ? 24.031 -11.312 -13.008 1 98.38 281 GLU A O 1
ATOM 2164 N N . GLN A 1 282 ? 22.078 -11.547 -11.984 1 97.75 282 GLN A N 1
ATOM 2165 C CA . GLN A 1 282 ? 22 -12.977 -12.227 1 97.75 282 GLN A CA 1
ATOM 2166 C C . GLN A 1 282 ? 21.703 -13.273 -13.695 1 97.75 282 GLN A C 1
ATOM 2168 O O . GLN A 1 282 ? 22.188 -14.258 -14.242 1 97.75 282 GLN A O 1
ATOM 2173 N N . GLY A 1 283 ? 20.922 -12.383 -14.281 1 97.81 283 GLY A N 1
ATOM 2174 C CA . GLY A 1 283 ? 20.375 -12.641 -15.602 1 97.81 283 GLY A CA 1
ATOM 2175 C C . GLY A 1 283 ? 19.031 -13.352 -15.57 1 97.81 283 GLY A C 1
ATOM 2176 O O . GLY A 1 283 ? 18.859 -14.328 -14.844 1 97.81 283 GLY A O 1
ATOM 2177 N N . LEU A 1 284 ? 18.172 -12.883 -16.359 1 97.12 284 LEU A N 1
ATOM 2178 C CA . LEU A 1 284 ? 16.797 -13.375 -16.359 1 97.12 284 LEU A CA 1
ATOM 2179 C C . LEU A 1 284 ? 16.75 -14.844 -16.766 1 97.12 284 LEU A C 1
ATOM 2181 O O . LEU A 1 284 ? 16.062 -15.648 -16.141 1 97.12 284 LEU A O 1
ATOM 2185 N N . GLU A 1 285 ? 17.438 -15.266 -17.766 1 97.56 285 GLU A N 1
ATOM 2186 C CA . GLU A 1 285 ? 17.453 -16.641 -18.25 1 97.56 285 GLU A CA 1
ATOM 2187 C C . GLU A 1 285 ? 18.031 -17.594 -17.219 1 97.56 285 GLU A C 1
ATOM 2189 O O . GLU A 1 285 ? 17.562 -18.734 -17.062 1 97.56 285 GLU A O 1
ATOM 2194 N N . ASN A 1 286 ? 19.031 -17.109 -16.516 1 97.94 286 ASN A N 1
ATOM 2195 C CA . ASN A 1 286 ? 19.578 -17.906 -15.422 1 97.94 286 ASN A CA 1
ATOM 2196 C C . ASN A 1 286 ? 18.562 -18.078 -14.289 1 97.94 286 ASN A C 1
ATOM 2198 O O . ASN A 1 286 ? 18.484 -19.141 -13.68 1 97.94 286 ASN A O 1
ATOM 2202 N N . SER A 1 287 ? 17.875 -17.031 -14.008 1 98.38 287 SER A N 1
ATOM 2203 C CA . SER A 1 287 ? 16.828 -17.125 -13 1 98.38 287 SER A CA 1
ATOM 2204 C C . SER A 1 287 ? 15.773 -18.141 -13.398 1 98.38 287 SER A C 1
ATOM 2206 O O . SER A 1 287 ? 15.336 -18.953 -12.57 1 98.38 287 SER A O 1
ATOM 2208 N N . TRP A 1 288 ? 15.352 -18.125 -14.711 1 98.19 288 TRP A N 1
ATOM 2209 C CA . TRP A 1 288 ? 14.383 -19.094 -15.211 1 98.19 288 TRP A CA 1
ATOM 2210 C C . TRP A 1 288 ? 14.914 -20.531 -15.062 1 98.19 288 TRP A C 1
ATOM 2212 O O . TRP A 1 288 ? 14.195 -21.422 -14.617 1 98.19 288 TRP A O 1
ATOM 2222 N N . ARG A 1 289 ? 16.109 -20.688 -15.43 1 97.88 289 ARG A N 1
ATOM 2223 C CA . ARG A 1 289 ? 16.734 -22.016 -15.375 1 97.88 289 ARG A CA 1
ATOM 2224 C C . ARG A 1 289 ? 16.812 -22.516 -13.945 1 97.88 289 ARG A C 1
ATOM 2226 O O . ARG A 1 289 ? 16.5 -23.688 -13.68 1 97.88 289 ARG A O 1
ATOM 2233 N N . LYS A 1 290 ? 17.219 -21.672 -13.062 1 98.06 290 LYS A N 1
ATOM 2234 C CA . LYS A 1 290 ? 17.312 -22.016 -11.641 1 98.06 290 LYS A CA 1
ATOM 2235 C C . LYS A 1 290 ? 15.984 -22.531 -11.109 1 98.06 290 LYS A C 1
ATOM 2237 O O . LYS A 1 290 ? 15.938 -23.562 -10.422 1 98.06 290 LYS A O 1
ATOM 2242 N N . HIS A 1 291 ? 14.938 -21.875 -11.414 1 98.62 291 HIS A N 1
ATOM 2243 C CA . HIS A 1 291 ? 13.617 -22.266 -10.953 1 98.62 291 HIS A CA 1
ATOM 2244 C C . HIS A 1 291 ? 13.172 -23.578 -11.594 1 98.62 291 HIS A C 1
ATOM 2246 O O . HIS A 1 291 ? 12.609 -24.453 -10.922 1 98.62 291 HIS A O 1
ATOM 2252 N N . ARG A 1 292 ? 13.398 -23.703 -12.852 1 98.12 292 ARG A N 1
ATOM 2253 C CA . ARG A 1 292 ? 13.039 -24.922 -13.57 1 98.12 292 ARG A CA 1
ATOM 2254 C C . ARG A 1 292 ? 13.758 -26.125 -12.992 1 98.12 292 ARG A C 1
ATOM 2256 O O . ARG A 1 292 ? 13.156 -27.172 -12.789 1 98.12 292 ARG A O 1
ATOM 2263 N N . GLU A 1 293 ? 15 -25.969 -12.734 1 98.5 293 GLU A N 1
ATOM 2264 C CA . GLU A 1 293 ? 15.805 -27.078 -12.227 1 98.5 293 GLU A CA 1
ATOM 2265 C C . GLU A 1 293 ? 15.383 -27.453 -10.805 1 98.5 293 GLU A C 1
ATOM 2267 O O . GLU A 1 293 ? 15.281 -28.641 -10.484 1 98.5 293 GLU A O 1
ATOM 2272 N N . ALA A 1 294 ? 15.195 -26.469 -9.984 1 98.75 294 ALA A N 1
ATOM 2273 C CA . ALA A 1 294 ? 14.734 -26.734 -8.625 1 98.75 294 ALA A CA 1
ATOM 2274 C C . ALA A 1 294 ? 13.375 -27.438 -8.633 1 98.75 294 ALA A C 1
ATOM 2276 O O . ALA A 1 294 ? 13.148 -28.375 -7.863 1 98.75 294 ALA A O 1
ATOM 2277 N N . ALA A 1 295 ? 12.5 -27 -9.5 1 98.75 295 ALA A N 1
ATOM 2278 C CA . ALA A 1 295 ? 11.172 -27.594 -9.609 1 98.75 295 ALA A CA 1
ATOM 2279 C C . ALA A 1 295 ? 11.258 -29.047 -10.062 1 98.75 295 ALA A C 1
ATOM 2281 O O . ALA A 1 295 ? 10.57 -29.922 -9.523 1 98.75 295 ALA A O 1
ATOM 2282 N N . ALA A 1 296 ? 12.062 -29.25 -11.062 1 98.56 296 ALA A N 1
ATOM 2283 C CA . ALA A 1 296 ? 12.242 -30.609 -11.562 1 98.56 296 ALA A CA 1
ATOM 2284 C C . ALA A 1 296 ? 12.758 -31.547 -10.469 1 98.56 296 ALA A C 1
ATOM 2286 O O . ALA A 1 296 ? 12.305 -32.688 -10.352 1 98.56 296 ALA A O 1
ATOM 2287 N N . TYR A 1 297 ? 13.727 -31.031 -9.734 1 98.88 297 TYR A N 1
ATOM 2288 C CA . TYR A 1 297 ? 14.266 -31.797 -8.609 1 98.88 297 TYR A CA 1
ATOM 2289 C C . TYR A 1 297 ? 13.188 -32.094 -7.578 1 98.88 297 TYR A C 1
ATOM 2291 O O . TYR A 1 297 ? 13.062 -33.219 -7.109 1 98.88 297 TYR A O 1
ATOM 2299 N N . LEU A 1 298 ? 12.391 -31.188 -7.23 1 98.94 298 LEU A N 1
ATOM 2300 C CA . LEU A 1 298 ? 11.289 -31.359 -6.293 1 98.94 298 LEU A CA 1
ATOM 2301 C C . LEU A 1 298 ? 10.297 -32.406 -6.801 1 98.94 298 LEU A C 1
ATOM 2303 O O . LEU A 1 298 ? 9.859 -33.25 -6.043 1 98.94 298 LEU A O 1
ATOM 2307 N N . HIS A 1 299 ? 9.883 -32.281 -8.094 1 98.81 299 HIS A N 1
ATOM 2308 C CA . HIS A 1 299 ? 8.945 -33.219 -8.68 1 98.81 299 HIS A CA 1
ATOM 2309 C C . HIS A 1 299 ? 9.453 -34.656 -8.531 1 98.81 299 HIS A C 1
ATOM 2311 O O . HIS A 1 299 ? 8.688 -35.562 -8.141 1 98.81 299 HIS A O 1
ATOM 2317 N N . GLY A 1 300 ? 10.711 -34.812 -8.828 1 98.62 300 GLY A N 1
ATOM 2318 C CA . GLY A 1 300 ? 11.305 -36.125 -8.68 1 98.62 300 GLY A CA 1
ATOM 2319 C C . GLY A 1 300 ? 11.258 -36.656 -7.258 1 98.62 300 GLY A C 1
ATOM 2320 O O . GLY A 1 300 ? 10.914 -37.812 -7.023 1 98.62 300 GLY A O 1
ATOM 2321 N N . ARG A 1 301 ? 11.594 -35.781 -6.305 1 98.69 301 ARG A N 1
ATOM 2322 C CA . ARG A 1 301 ? 11.609 -36.156 -4.895 1 98.69 301 ARG A CA 1
ATOM 2323 C C . ARG A 1 301 ? 10.203 -36.5 -4.398 1 98.69 301 ARG A C 1
ATOM 2325 O O . ARG A 1 301 ? 10.016 -37.406 -3.609 1 98.69 301 ARG A O 1
ATOM 2332 N N . LEU A 1 302 ? 9.227 -35.719 -4.793 1 98.69 302 LEU A N 1
ATOM 2333 C CA . LEU A 1 302 ? 7.844 -35.969 -4.395 1 98.69 302 LEU A CA 1
ATOM 2334 C C . LEU A 1 302 ? 7.324 -37.281 -4.938 1 98.69 302 LEU A C 1
ATOM 2336 O O . LEU A 1 302 ? 6.652 -38.031 -4.223 1 98.69 302 LEU A O 1
ATOM 2340 N N . GLN A 1 303 ? 7.625 -37.531 -6.168 1 97.94 303 GLN A N 1
ATOM 2341 C CA . GLN A 1 303 ? 7.203 -38.781 -6.777 1 97.94 303 GLN A CA 1
ATOM 2342 C C . GLN A 1 303 ? 7.863 -39.969 -6.09 1 97.94 303 GLN A C 1
ATOM 2344 O O . GLN A 1 303 ? 7.238 -41.031 -5.914 1 97.94 303 GLN A O 1
ATOM 2349 N N . ALA A 1 304 ? 9.062 -39.812 -5.727 1 98 304 ALA A N 1
ATOM 2350 C CA . ALA A 1 304 ? 9.773 -40.875 -5.012 1 98 304 ALA A CA 1
ATOM 2351 C C . ALA A 1 304 ? 9.125 -41.156 -3.664 1 98 304 ALA A C 1
ATOM 2353 O O . ALA A 1 304 ? 9.195 -42.281 -3.16 1 98 304 ALA A O 1
ATOM 2354 N N . LEU A 1 305 ? 8.469 -40.188 -3.08 1 97.56 305 LEU A N 1
ATOM 2355 C CA . LEU A 1 305 ? 7.75 -40.344 -1.819 1 97.56 305 LEU A CA 1
ATOM 2356 C C . LEU A 1 305 ? 6.367 -40.938 -2.055 1 97.56 305 LEU A C 1
ATOM 2358 O O . LEU A 1 305 ? 5.613 -41.156 -1.104 1 97.56 305 LEU A O 1
ATOM 2362 N N . GLY A 1 306 ? 6.008 -41.125 -3.338 1 97.06 306 GLY A N 1
ATOM 2363 C CA . GLY A 1 306 ? 4.707 -41.688 -3.676 1 97.06 306 GLY A CA 1
ATOM 2364 C C . GLY A 1 306 ? 3.619 -40.625 -3.783 1 97.06 306 GLY A C 1
ATOM 2365 O O . GLY A 1 306 ? 2.432 -40.969 -3.84 1 97.06 306 GLY A O 1
ATOM 2366 N N . LEU A 1 307 ? 3.986 -39.406 -3.797 1 98.25 307 LEU A N 1
ATOM 2367 C CA . LEU A 1 307 ? 3.016 -38.344 -3.887 1 98.25 307 LEU A CA 1
ATOM 2368 C C . LEU A 1 307 ? 2.684 -38.031 -5.344 1 98.25 307 LEU A C 1
ATOM 2370 O O . LEU A 1 307 ? 3.512 -38.25 -6.23 1 98.25 307 LEU A O 1
ATOM 2374 N N . GLN A 1 308 ? 1.494 -37.562 -5.543 1 98.19 308 GLN A N 1
ATOM 2375 C CA . GLN A 1 308 ? 1.022 -37.281 -6.895 1 98.19 308 GLN A CA 1
ATOM 2376 C C . GLN A 1 308 ? 1.02 -35.781 -7.168 1 98.19 308 GLN A C 1
ATOM 2378 O O . GLN A 1 308 ? 0.462 -35 -6.395 1 98.19 308 GLN A O 1
ATOM 2383 N N . LEU A 1 309 ? 1.632 -35.469 -8.227 1 98.5 309 LEU A N 1
ATOM 2384 C CA . LEU A 1 309 ? 1.553 -34.062 -8.672 1 98.5 309 LEU A CA 1
ATOM 2385 C C . LEU A 1 309 ? 0.156 -33.75 -9.188 1 98.5 309 LEU A C 1
ATOM 2387 O O . LEU A 1 309 ? -0.43 -34.531 -9.945 1 98.5 309 LEU A O 1
ATOM 2391 N N . PHE A 1 310 ? -0.428 -32.625 -8.805 1 98.31 310 PHE A N 1
ATOM 2392 C CA . PHE A 1 310 ? -1.826 -32.281 -9.047 1 98.31 310 PHE A CA 1
ATOM 2393 C C . PHE A 1 310 ? -2.057 -31.984 -10.523 1 98.31 310 PHE A C 1
ATOM 2395 O O . PHE A 1 310 ? -3.049 -32.438 -11.109 1 98.31 310 PHE A O 1
ATOM 2402 N N . VAL A 1 311 ? -1.149 -31.125 -11.133 1 98 311 VAL A N 1
ATOM 2403 C CA . VAL A 1 311 ? -1.232 -30.812 -12.562 1 98 311 VAL A CA 1
ATOM 2404 C C . VAL A 1 311 ? -0.688 -31.984 -13.375 1 98 311 VAL A C 1
ATOM 2406 O O . VAL A 1 311 ? 0.494 -32.312 -13.273 1 98 311 VAL A O 1
ATOM 2409 N N . LYS A 1 312 ? -1.443 -32.531 -14.203 1 95.44 312 LYS A N 1
ATOM 2410 C CA . LYS A 1 312 ? -1.133 -33.812 -14.867 1 95.44 312 LYS A CA 1
ATOM 2411 C C . LYS A 1 312 ? -0.101 -33.625 -15.969 1 95.44 312 LYS A C 1
ATOM 2413 O O . LYS A 1 312 ? 0.852 -34.375 -16.078 1 95.44 312 LYS A O 1
ATOM 2418 N N . ASP A 1 313 ? -0.337 -32.594 -16.75 1 96.56 313 ASP A N 1
ATOM 2419 C CA . ASP A 1 313 ? 0.569 -32.312 -17.875 1 96.56 313 ASP A CA 1
ATOM 2420 C C . ASP A 1 313 ? 1.819 -31.594 -17.391 1 96.56 313 ASP A C 1
ATOM 2422 O O . ASP A 1 313 ? 1.743 -30.438 -16.953 1 96.56 313 ASP A O 1
ATOM 2426 N N . PRO A 1 314 ? 2.982 -32.188 -17.5 1 96.69 314 PRO A N 1
ATOM 2427 C CA . PRO A 1 314 ? 4.207 -31.547 -17 1 96.69 314 PRO A CA 1
ATOM 2428 C C . PRO A 1 314 ? 4.477 -30.203 -17.688 1 96.69 314 PRO A C 1
ATOM 2430 O O . PRO A 1 314 ? 5.051 -29.297 -17.062 1 96.69 314 PRO A O 1
ATOM 2433 N N . ALA A 1 315 ? 4.023 -30.047 -18.891 1 95.94 315 ALA A N 1
ATOM 2434 C CA . ALA A 1 315 ? 4.285 -28.828 -19.641 1 95.94 315 ALA A CA 1
ATOM 2435 C C . ALA A 1 315 ? 3.486 -27.656 -19.062 1 95.94 315 ALA A C 1
ATOM 2437 O O . ALA A 1 315 ? 3.783 -26.5 -19.344 1 95.94 315 ALA A O 1
ATOM 2438 N N . LEU A 1 316 ? 2.479 -28 -18.25 1 97.94 316 LEU A N 1
ATOM 2439 C CA . LEU A 1 316 ? 1.584 -26.984 -17.719 1 97.94 316 LEU A CA 1
ATOM 2440 C C . LEU A 1 316 ? 1.871 -26.734 -16.234 1 97.94 316 LEU A C 1
ATOM 2442 O O . LEU A 1 316 ? 1.127 -26.016 -15.562 1 97.94 316 LEU A O 1
ATOM 2446 N N . ARG A 1 317 ? 2.955 -27.328 -15.773 1 98.44 317 ARG A N 1
ATOM 2447 C CA . ARG A 1 317 ? 3.275 -27.172 -14.359 1 98.44 317 ARG A CA 1
ATOM 2448 C C . ARG A 1 317 ? 4.086 -25.906 -14.125 1 98.44 317 ARG A C 1
ATOM 2450 O O . ARG A 1 317 ? 5.07 -25.641 -14.828 1 98.44 317 ARG A O 1
ATOM 2457 N N . LEU A 1 318 ? 3.641 -25.094 -13.211 1 98.06 318 LEU A N 1
ATOM 2458 C CA . LEU A 1 318 ? 4.32 -23.875 -12.797 1 98.06 318 LEU A CA 1
ATOM 2459 C C . LEU A 1 318 ? 5.621 -24.188 -12.07 1 98.06 318 LEU A C 1
ATOM 2461 O O . LEU A 1 318 ? 5.613 -24.906 -11.062 1 98.06 318 LEU A O 1
ATOM 2465 N N . PRO A 1 319 ? 6.762 -23.719 -12.523 1 98.19 319 PRO A N 1
ATOM 2466 C CA . PRO A 1 319 ? 8.039 -24.031 -11.875 1 98.19 319 PRO A CA 1
ATOM 2467 C C . PRO A 1 319 ? 8.164 -23.422 -10.484 1 98.19 319 PRO A C 1
ATOM 2469 O O . PRO A 1 319 ? 8.891 -23.938 -9.641 1 98.19 319 PRO A O 1
ATOM 2472 N N . THR A 1 320 ? 7.461 -22.344 -10.203 1 98.69 320 THR A N 1
ATOM 2473 C CA . THR A 1 320 ? 7.645 -21.578 -8.977 1 98.69 320 THR A CA 1
ATOM 2474 C C . THR A 1 320 ? 6.801 -22.172 -7.848 1 98.69 320 THR A C 1
ATOM 2476 O O . THR A 1 320 ? 7.133 -22.016 -6.668 1 98.69 320 THR A O 1
ATOM 2479 N N . VAL A 1 321 ? 5.695 -22.812 -8.188 1 98.75 321 VAL A N 1
ATOM 2480 C CA . VAL A 1 321 ? 4.809 -23.391 -7.188 1 98.75 321 VAL A CA 1
ATOM 2481 C C . VAL A 1 321 ? 4.355 -24.781 -7.645 1 98.75 321 VAL A C 1
ATOM 2483 O O . VAL A 1 321 ? 3.672 -24.906 -8.664 1 98.75 321 VAL A O 1
ATOM 2486 N N . THR A 1 322 ? 4.672 -25.766 -6.918 1 98.81 322 THR A N 1
ATOM 2487 C CA . THR A 1 322 ? 4.246 -27.141 -7.176 1 98.81 322 THR A CA 1
ATOM 2488 C C . THR A 1 322 ? 3.037 -27.5 -6.312 1 98.81 322 THR A C 1
ATOM 2490 O O . THR A 1 322 ? 3.045 -27.281 -5.102 1 98.81 322 THR A O 1
ATOM 2493 N N . THR A 1 323 ? 2.012 -28 -6.941 1 98.69 323 THR A N 1
ATOM 2494 C CA . THR A 1 323 ? 0.857 -28.484 -6.199 1 98.69 323 THR A CA 1
ATOM 2495 C C . THR A 1 323 ? 0.845 -30.016 -6.184 1 98.69 323 THR A C 1
ATOM 2497 O O . THR A 1 323 ? 1.035 -30.656 -7.219 1 98.69 323 THR A O 1
ATOM 2500 N N . VAL A 1 324 ? 0.695 -30.484 -4.98 1 98.56 324 VAL A N 1
ATOM 2501 C CA . VAL A 1 324 ? 0.654 -31.922 -4.719 1 98.56 324 VAL A CA 1
ATOM 2502 C C . VAL A 1 324 ? -0.742 -32.312 -4.242 1 98.56 324 VAL A C 1
ATOM 2504 O O . VAL A 1 324 ? -1.291 -31.703 -3.328 1 98.56 324 VAL A O 1
ATOM 2507 N N . ALA A 1 325 ? -1.285 -33.375 -4.891 1 98.31 325 ALA A N 1
ATOM 2508 C CA . ALA A 1 325 ? -2.578 -33.844 -4.41 1 98.31 325 ALA A CA 1
ATOM 2509 C C . ALA A 1 325 ? -2.482 -34.312 -2.963 1 98.31 325 ALA A C 1
ATOM 2511 O O . ALA A 1 325 ? -1.542 -35.031 -2.596 1 98.31 325 ALA A O 1
ATOM 2512 N N . VAL A 1 326 ? -3.432 -33.906 -2.182 1 97.88 326 VAL A N 1
ATOM 2513 C CA . VAL A 1 326 ? -3.461 -34.406 -0.813 1 97.88 326 VAL A CA 1
ATOM 2514 C C . VAL A 1 326 ? -3.574 -35.906 -0.828 1 97.88 326 VAL A C 1
ATOM 2516 O O . VAL A 1 326 ? -4.496 -36.469 -1.434 1 97.88 326 VAL A O 1
ATOM 2519 N N . PRO A 1 327 ? -2.646 -36.531 -0.188 1 96.5 327 PRO A N 1
ATOM 2520 C CA . PRO A 1 327 ? -2.711 -38 -0.214 1 96.5 327 PRO A CA 1
ATOM 2521 C C . PRO A 1 327 ? -3.98 -38.562 0.436 1 96.5 327 PRO A C 1
ATOM 2523 O O . PRO A 1 327 ? -4.438 -38.031 1.45 1 96.5 327 PRO A O 1
ATOM 2526 N N . ALA A 1 328 ? -4.414 -39.625 -0.109 1 94.38 328 ALA A N 1
ATOM 2527 C CA . ALA A 1 328 ? -5.645 -40.25 0.382 1 94.38 328 ALA A CA 1
ATOM 2528 C C . ALA A 1 328 ? -5.535 -40.594 1.868 1 94.38 328 ALA A C 1
ATOM 2530 O O . ALA A 1 328 ? -4.508 -41.094 2.324 1 94.38 328 ALA A O 1
ATOM 2531 N N . GLY A 1 329 ? -6.539 -40.219 2.576 1 94.75 329 GLY A N 1
ATOM 2532 C CA . GLY A 1 329 ? -6.621 -40.562 3.986 1 94.75 329 GLY A CA 1
ATOM 2533 C C . GLY A 1 329 ? -6.043 -39.5 4.898 1 94.75 329 GLY A C 1
ATOM 2534 O O . GLY A 1 329 ? -6.297 -39.5 6.105 1 94.75 329 GLY A O 1
ATOM 2535 N N . TYR A 1 330 ? -5.305 -38.625 4.355 1 96.5 330 TYR A N 1
ATOM 2536 C CA . TYR A 1 330 ? -4.676 -37.594 5.176 1 96.5 330 TYR A CA 1
ATOM 2537 C C . TYR A 1 330 ? -5.5 -36.312 5.16 1 96.5 330 TYR A C 1
ATOM 2539 O O . TYR A 1 330 ? -6.172 -36 4.172 1 96.5 330 TYR A O 1
ATOM 2547 N N . ASP A 1 331 ? -5.531 -35.656 6.27 1 96.38 331 ASP A N 1
ATOM 2548 C CA . ASP A 1 331 ? -5.973 -34.25 6.312 1 96.38 331 ASP A CA 1
ATOM 2549 C C . ASP A 1 331 ? -4.82 -33.312 6.004 1 96.38 331 ASP A C 1
ATOM 2551 O O . ASP A 1 331 ? -3.787 -33.344 6.676 1 96.38 331 ASP A O 1
ATOM 2555 N N . TRP A 1 332 ? -4.965 -32.5 4.984 1 97.19 332 TRP A N 1
ATOM 2556 C CA . TRP A 1 332 ? -3.893 -31.594 4.574 1 97.19 332 TRP A CA 1
ATOM 2557 C C . TRP A 1 332 ? -3.449 -30.719 5.742 1 97.19 332 TRP A C 1
ATOM 2559 O O . TRP A 1 332 ? -2.283 -30.312 5.816 1 97.19 332 TRP A O 1
ATOM 2569 N N . ARG A 1 333 ? -4.32 -30.359 6.707 1 96.75 333 ARG A N 1
ATOM 2570 C CA . ARG A 1 333 ? -4.02 -29.5 7.844 1 96.75 333 ARG A CA 1
ATOM 2571 C C . ARG A 1 333 ? -3.01 -30.156 8.781 1 96.75 333 ARG A C 1
ATOM 2573 O O . ARG A 1 333 ? -2.17 -29.484 9.375 1 96.75 333 ARG A O 1
ATOM 2580 N N . ASP A 1 334 ? -3.156 -31.359 8.914 1 97.88 334 ASP A N 1
ATOM 2581 C CA . ASP A 1 334 ? -2.229 -32.094 9.758 1 97.88 334 ASP A CA 1
ATOM 2582 C C . ASP A 1 334 ? -0.819 -32.094 9.172 1 97.88 334 ASP A C 1
ATOM 2584 O O . ASP A 1 334 ? 0.163 -31.938 9.906 1 97.88 334 ASP A O 1
ATOM 2588 N N . ILE A 1 335 ? -0.804 -32.281 7.879 1 98.12 335 ILE A N 1
ATOM 2589 C CA . ILE A 1 335 ? 0.488 -32.312 7.199 1 98.12 335 ILE A CA 1
ATOM 2590 C C . ILE A 1 335 ? 1.177 -30.969 7.32 1 98.12 335 ILE A C 1
ATOM 2592 O O . ILE A 1 335 ? 2.336 -30.891 7.738 1 98.12 335 ILE A O 1
ATOM 2596 N N . VAL A 1 336 ? 0.461 -29.922 7 1 97.94 336 VAL A N 1
ATOM 2597 C CA . VAL A 1 336 ? 1.007 -28.562 7.02 1 97.94 336 VAL A CA 1
ATOM 2598 C C . VAL A 1 336 ? 1.436 -28.203 8.438 1 97.94 336 VAL A C 1
ATOM 2600 O O . VAL A 1 336 ? 2.516 -27.641 8.641 1 97.94 336 VAL A O 1
ATOM 2603 N N . SER A 1 337 ? 0.627 -28.484 9.43 1 97.5 337 SER A N 1
ATOM 2604 C CA . SER A 1 337 ? 0.938 -28.188 10.82 1 97.5 337 SER A CA 1
ATOM 2605 C C . SER A 1 337 ? 2.168 -28.953 11.289 1 97.5 337 SER A C 1
ATOM 2607 O O . SER A 1 337 ? 3.008 -28.406 12.008 1 97.5 337 SER A O 1
ATOM 2609 N N . TYR A 1 338 ? 2.211 -30.219 10.938 1 98.25 338 TYR A N 1
ATOM 2610 C CA . TYR A 1 338 ? 3.35 -31.031 11.344 1 98.25 338 TYR A CA 1
ATOM 2611 C C . TYR A 1 338 ? 4.652 -30.469 10.789 1 98.25 338 TYR A C 1
ATOM 2613 O O . TYR A 1 338 ? 5.645 -30.359 11.508 1 98.25 338 TYR A O 1
ATOM 2621 N N . VAL A 1 339 ? 4.637 -30.172 9.5 1 98.62 339 VAL A N 1
ATOM 2622 C CA . VAL A 1 339 ? 5.812 -29.625 8.828 1 98.62 339 VAL A CA 1
ATOM 2623 C C . VAL A 1 339 ? 6.234 -28.312 9.492 1 98.62 339 VAL A C 1
ATOM 2625 O O . VAL A 1 339 ? 7.422 -28.094 9.727 1 98.62 339 VAL A O 1
ATOM 2628 N N . MET A 1 340 ? 5.309 -27.469 9.828 1 98.06 340 MET A N 1
ATOM 2629 C CA . MET A 1 340 ? 5.578 -26.203 10.5 1 98.06 340 MET A CA 1
ATOM 2630 C C . MET A 1 340 ? 6.109 -26.438 11.914 1 98.06 340 MET A C 1
ATOM 2632 O O . MET A 1 340 ? 7.148 -25.891 12.289 1 98.06 340 MET A O 1
ATOM 2636 N N . ASP A 1 341 ? 5.484 -27.25 12.688 1 97.5 341 ASP A N 1
ATOM 2637 C CA . ASP A 1 341 ? 5.742 -27.406 14.117 1 97.5 341 ASP A CA 1
ATOM 2638 C C . ASP A 1 341 ? 7.07 -28.125 14.352 1 97.5 341 ASP A C 1
ATOM 2640 O O . ASP A 1 341 ? 7.758 -27.859 15.336 1 97.5 341 ASP A O 1
ATOM 2644 N N . HIS A 1 342 ? 7.418 -29.016 13.445 1 98.25 342 HIS A N 1
ATOM 2645 C CA . HIS A 1 342 ? 8.562 -29.875 13.719 1 98.25 342 HIS A CA 1
ATOM 2646 C C . HIS A 1 342 ? 9.773 -29.469 12.875 1 98.25 342 HIS A C 1
ATOM 2648 O O . HIS A 1 342 ? 10.906 -29.828 13.195 1 98.25 342 HIS A O 1
ATOM 2654 N N . PHE A 1 343 ? 9.516 -28.734 11.82 1 98.56 343 PHE A N 1
ATOM 2655 C CA . PHE A 1 343 ? 10.633 -28.453 10.922 1 98.56 343 PHE A CA 1
ATOM 2656 C C . PHE A 1 343 ? 10.758 -26.953 10.68 1 98.56 343 PHE A C 1
ATOM 2658 O O . PHE A 1 343 ? 11.711 -26.5 10.031 1 98.56 343 PHE A O 1
ATOM 2665 N N . ASP A 1 344 ? 9.828 -26.047 11.141 1 98.19 344 ASP A N 1
ATOM 2666 C CA . ASP A 1 344 ? 9.812 -24.609 10.938 1 98.19 344 ASP A CA 1
ATOM 2667 C C . ASP A 1 344 ? 9.781 -24.266 9.445 1 98.19 344 ASP A C 1
ATOM 2669 O O . ASP A 1 344 ? 10.469 -23.328 9.008 1 98.19 344 ASP A O 1
ATOM 2673 N N . ILE A 1 345 ? 9.109 -25.109 8.688 1 98.75 345 ILE A N 1
ATOM 2674 C CA . ILE A 1 345 ? 8.891 -24.891 7.266 1 98.75 345 ILE A CA 1
ATOM 2675 C C . ILE A 1 345 ? 7.41 -24.609 7.008 1 98.75 345 ILE A C 1
ATOM 2677 O O . ILE A 1 345 ? 6.543 -25.344 7.488 1 98.75 345 ILE A O 1
ATOM 2681 N N . GLU A 1 346 ? 7.164 -23.562 6.328 1 98.38 346 GLU A N 1
ATOM 2682 C CA . GLU A 1 346 ? 5.781 -23.203 6.023 1 98.38 346 GLU A CA 1
ATOM 2683 C C . GLU A 1 346 ? 5.41 -23.609 4.598 1 98.38 346 GLU A C 1
ATOM 2685 O O . GLU A 1 346 ? 5.996 -23.109 3.635 1 98.38 346 GLU A O 1
ATOM 2690 N N . ILE A 1 347 ? 4.602 -24.547 4.363 1 98.38 347 ILE A N 1
ATOM 2691 C CA . ILE A 1 347 ? 3.889 -24.844 3.127 1 98.38 347 ILE A CA 1
ATOM 2692 C C . ILE A 1 347 ? 2.395 -24.594 3.318 1 98.38 347 ILE A C 1
ATOM 2694 O O . ILE A 1 347 ? 1.94 -24.328 4.434 1 98.38 347 ILE A O 1
ATOM 2698 N N . MET A 1 348 ? 1.645 -24.594 2.201 1 97.88 348 MET A N 1
ATOM 2699 C CA . MET A 1 348 ? 0.246 -24.203 2.338 1 97.88 348 MET A CA 1
ATOM 2700 C C . MET A 1 348 ? -0.674 -25.203 1.651 1 97.88 348 MET A C 1
ATOM 2702 O O . MET A 1 348 ? -0.233 -25.969 0.795 1 97.88 348 MET A O 1
ATOM 2706 N N . GLY A 1 349 ? -1.912 -25.203 2.105 1 97.25 349 GLY A N 1
ATOM 2707 C CA . GLY A 1 349 ? -2.953 -25.953 1.415 1 97.25 349 GLY A CA 1
ATOM 2708 C C . GLY A 1 349 ? -3.529 -25.203 0.227 1 97.25 349 GLY A C 1
ATOM 2709 O O . GLY A 1 349 ? -3.039 -24.125 -0.139 1 97.25 349 GLY A O 1
ATOM 2710 N N . GLY A 1 350 ? -4.555 -25.859 -0.377 1 96.94 350 GLY A N 1
ATOM 2711 C CA . GLY A 1 350 ? -5.238 -25.219 -1.494 1 96.94 350 GLY A CA 1
ATOM 2712 C C . GLY A 1 350 ? -5.98 -23.969 -1.101 1 96.94 350 GLY A C 1
ATOM 2713 O O . GLY A 1 350 ? -6.125 -23.672 0.088 1 96.94 350 GLY A O 1
ATOM 2714 N N . LEU A 1 351 ? -6.406 -23.234 -2.002 1 95.5 351 LEU A N 1
ATOM 2715 C CA . LEU A 1 351 ? -7.121 -21.969 -1.828 1 95.5 351 LEU A CA 1
ATOM 2716 C C . LEU A 1 351 ? -8.281 -21.875 -2.807 1 95.5 351 LEU A C 1
ATOM 2718 O O . LEU A 1 351 ? -8.133 -22.188 -3.99 1 95.5 351 LEU A O 1
ATOM 2722 N N . GLY A 1 352 ? -9.352 -21.375 -2.27 1 93.88 352 GLY A N 1
ATOM 2723 C CA . GLY A 1 352 ? -10.523 -21.328 -3.129 1 93.88 352 GLY A CA 1
ATOM 2724 C C . GLY A 1 352 ? -10.984 -22.703 -3.578 1 93.88 352 GLY A C 1
ATOM 2725 O O . GLY A 1 352 ? -11.172 -23.609 -2.754 1 93.88 352 GLY A O 1
ATOM 2726 N N . PRO A 1 353 ? -11.055 -22.953 -4.898 1 93.69 353 PRO A N 1
ATOM 2727 C CA . PRO A 1 353 ? -11.578 -24.219 -5.418 1 93.69 353 PRO A CA 1
ATOM 2728 C C . PRO A 1 353 ? -10.648 -25.391 -5.148 1 93.69 353 PRO A C 1
ATOM 2730 O O . PRO A 1 353 ? -11.062 -26.547 -5.266 1 93.69 353 PRO A O 1
ATOM 2733 N N . SER A 1 354 ? -9.445 -25.141 -4.789 1 96.06 354 SER A N 1
ATOM 2734 C CA . SER A 1 354 ? -8.484 -26.219 -4.57 1 96.06 354 SER A CA 1
ATOM 2735 C C . SER A 1 354 ? -8.352 -26.547 -3.088 1 96.06 354 SER A C 1
ATOM 2737 O O . SER A 1 354 ? -7.531 -27.375 -2.707 1 96.06 354 SER A O 1
ATOM 2739 N N . THR A 1 355 ? -9.141 -25.859 -2.266 1 95.69 355 THR A N 1
ATOM 2740 C CA . THR A 1 355 ? -9.086 -26.109 -0.831 1 95.69 355 THR A CA 1
ATOM 2741 C C . THR A 1 355 ? -9.305 -27.594 -0.54 1 95.69 355 THR A C 1
ATOM 2743 O O . THR A 1 355 ? -10.258 -28.203 -1.039 1 95.69 355 THR A O 1
ATOM 2746 N N . GLY A 1 356 ? -8.406 -28.125 0.203 1 96.12 356 GLY A N 1
ATOM 2747 C CA . GLY A 1 356 ? -8.523 -29.516 0.621 1 96.12 356 GLY A CA 1
ATOM 2748 C C . GLY A 1 356 ? -8.047 -30.5 -0.431 1 96.12 356 GLY A C 1
ATOM 2749 O O . GLY A 1 356 ? -7.938 -31.703 -0.166 1 96.12 356 GLY A O 1
ATOM 2750 N N . LYS A 1 357 ? -7.68 -29.984 -1.598 1 97.06 357 LYS A N 1
ATOM 2751 C CA . LYS A 1 357 ? -7.332 -30.875 -2.703 1 97.06 357 LYS A CA 1
ATOM 2752 C C . LYS A 1 357 ? -5.816 -30.953 -2.881 1 97.06 357 LYS A C 1
ATOM 2754 O O . LYS A 1 357 ? -5.305 -31.969 -3.355 1 97.06 357 LYS A O 1
ATOM 2759 N N . VAL A 1 358 ? -5.145 -29.922 -2.436 1 98.44 358 VAL A N 1
ATOM 2760 C CA . VAL A 1 358 ? -3.725 -29.906 -2.771 1 98.44 358 VAL A CA 1
ATOM 2761 C C . VAL A 1 358 ? -2.924 -29.344 -1.594 1 98.44 358 VAL A C 1
ATOM 2763 O O . VAL A 1 358 ? -3.475 -28.688 -0.714 1 98.44 358 VAL A O 1
ATOM 2766 N N . LEU A 1 359 ? -1.682 -29.688 -1.551 1 98.62 359 LEU A N 1
ATOM 2767 C CA . LEU A 1 359 ? -0.624 -28.953 -0.875 1 98.62 359 LEU A CA 1
ATOM 2768 C C . LEU A 1 359 ? 0.144 -28.078 -1.861 1 98.62 359 LEU A C 1
ATOM 2770 O O . LEU A 1 359 ? 0.364 -28.469 -3.008 1 98.62 359 LEU A O 1
ATOM 2774 N N . ARG A 1 360 ? 0.497 -26.969 -1.467 1 98.75 360 ARG A N 1
ATOM 2775 C CA . ARG A 1 360 ? 1.233 -26.047 -2.332 1 98.75 360 ARG A CA 1
ATOM 2776 C C . ARG A 1 360 ? 2.633 -25.781 -1.786 1 98.75 360 ARG A C 1
ATOM 2778 O O . ARG A 1 360 ? 2.787 -25.312 -0.663 1 98.75 360 ARG A O 1
ATOM 2785 N N . ILE A 1 361 ? 3.596 -26.078 -2.574 1 98.88 361 ILE A N 1
ATOM 2786 C CA . ILE A 1 361 ? 5.004 -25.891 -2.238 1 98.88 361 ILE A CA 1
ATOM 2787 C C . ILE A 1 361 ? 5.633 -24.891 -3.203 1 98.88 361 ILE A C 1
ATOM 2789 O O . ILE A 1 361 ? 5.652 -25.109 -4.418 1 98.88 361 ILE A O 1
ATOM 2793 N N . GLY A 1 362 ? 6.09 -23.797 -2.621 1 98.62 362 GLY A N 1
ATOM 2794 C CA . GLY A 1 362 ? 6.664 -22.75 -3.443 1 98.62 362 GLY A CA 1
ATOM 2795 C C . GLY A 1 362 ? 8.18 -22.734 -3.406 1 98.62 362 GLY A C 1
ATOM 2796 O O . GLY A 1 362 ? 8.781 -22.812 -2.334 1 98.62 362 GLY A O 1
ATOM 2797 N N . LEU A 1 363 ? 8.828 -22.719 -4.527 1 98.69 363 LEU A N 1
ATOM 2798 C CA . LEU A 1 363 ? 10.242 -22.438 -4.73 1 98.69 363 LEU A CA 1
ATOM 2799 C C . LEU A 1 363 ? 10.438 -21.125 -5.48 1 98.69 363 LEU A C 1
ATOM 2801 O O . LEU A 1 363 ? 10.562 -21.125 -6.707 1 98.69 363 LEU A O 1
ATOM 2805 N N . LEU A 1 364 ? 10.492 -20.047 -4.688 1 98.38 364 LEU A N 1
ATOM 2806 C CA . LEU A 1 364 ? 10.438 -18.703 -5.234 1 98.38 364 LEU A CA 1
ATOM 2807 C C . LEU A 1 364 ? 11.742 -17.953 -4.973 1 98.38 364 LEU A C 1
ATOM 2809 O O . LEU A 1 364 ? 12.117 -17.734 -3.82 1 98.38 364 LEU A O 1
ATOM 2813 N N . GLY A 1 365 ? 12.367 -17.484 -6.023 1 97.44 365 GLY A N 1
ATOM 2814 C CA . GLY A 1 365 ? 13.539 -16.625 -5.91 1 97.44 365 GLY A CA 1
ATOM 2815 C C . GLY A 1 365 ? 14.633 -17.219 -5.039 1 97.44 365 GLY A C 1
ATOM 2816 O O . GLY A 1 365 ? 15.094 -18.344 -5.285 1 97.44 365 GLY A O 1
ATOM 2817 N N . TYR A 1 366 ? 14.906 -16.578 -3.984 1 97.5 366 TYR A N 1
ATOM 2818 C CA . TYR A 1 366 ? 15.961 -16.906 -3.031 1 97.5 366 TYR A CA 1
ATOM 2819 C C . TYR A 1 366 ? 15.781 -18.312 -2.48 1 97.5 366 TYR A C 1
ATOM 2821 O O . TYR A 1 366 ? 16.766 -18.984 -2.148 1 97.5 366 TYR A O 1
ATOM 2829 N N . ASN A 1 367 ? 14.586 -18.828 -2.473 1 98.38 367 ASN A N 1
ATOM 2830 C CA . ASN A 1 367 ? 14.266 -20.109 -1.848 1 98.38 367 ASN A CA 1
ATOM 2831 C C . ASN A 1 367 ? 14.32 -21.25 -2.855 1 98.38 367 ASN A C 1
ATOM 2833 O O . ASN A 1 367 ? 14.172 -22.406 -2.484 1 98.38 367 ASN A O 1
ATOM 2837 N N . ALA A 1 368 ? 14.531 -20.953 -4.137 1 98.62 368 ALA A N 1
ATOM 2838 C CA . ALA A 1 368 ? 14.539 -21.969 -5.172 1 98.62 368 ALA A CA 1
ATOM 2839 C C . ALA A 1 368 ? 15.883 -22.703 -5.215 1 98.62 368 ALA A C 1
ATOM 2841 O O . ALA A 1 368 ? 16.656 -22.531 -6.156 1 98.62 368 ALA A O 1
ATOM 2842 N N . THR A 1 369 ? 16.156 -23.578 -4.211 1 98.38 369 THR A N 1
ATOM 2843 C CA . THR A 1 369 ? 17.422 -24.297 -4.109 1 98.38 369 THR A CA 1
ATOM 2844 C C . THR A 1 369 ? 17.188 -25.781 -3.875 1 98.38 369 THR A C 1
ATOM 2846 O O . THR A 1 369 ? 16.156 -26.172 -3.338 1 98.38 369 THR A O 1
ATOM 2849 N N . HIS A 1 370 ? 18.141 -26.562 -4.254 1 98.56 370 HIS A N 1
ATOM 2850 C CA . HIS A 1 370 ? 18.078 -28 -3.998 1 98.56 370 HIS A CA 1
ATOM 2851 C C . HIS A 1 370 ? 18.078 -28.281 -2.5 1 98.56 370 HIS A C 1
ATOM 2853 O O . HIS A 1 370 ? 17.422 -29.219 -2.051 1 98.56 370 HIS A O 1
ATOM 2859 N N . GLU A 1 371 ? 18.766 -27.469 -1.776 1 98.62 371 GLU A N 1
ATOM 2860 C CA . GLU A 1 371 ? 18.812 -27.641 -0.327 1 98.62 371 GLU A CA 1
ATOM 2861 C C . GLU A 1 371 ? 17.406 -27.516 0.281 1 98.62 371 GLU A C 1
ATOM 2863 O O . GLU A 1 371 ? 17.031 -28.328 1.131 1 98.62 371 GLU A O 1
ATOM 2868 N N . ASN A 1 372 ? 16.703 -26.531 -0.118 1 98.81 372 ASN A N 1
ATOM 2869 C CA . ASN A 1 372 ? 15.359 -26.344 0.407 1 98.81 372 ASN A CA 1
ATOM 2870 C C . ASN A 1 372 ? 14.422 -27.469 -0.049 1 98.81 372 ASN A C 1
ATOM 2872 O O . ASN A 1 372 ? 13.516 -27.859 0.684 1 98.81 372 ASN A O 1
ATOM 2876 N N . VAL A 1 373 ? 14.648 -27.984 -1.279 1 98.88 373 VAL A N 1
ATOM 2877 C CA . VAL A 1 373 ? 13.891 -29.141 -1.755 1 98.88 373 VAL A CA 1
ATOM 2878 C C . VAL A 1 373 ? 14.133 -30.328 -0.836 1 98.88 373 VAL A C 1
ATOM 2880 O O . VAL A 1 373 ? 13.195 -31.031 -0.44 1 98.88 373 VAL A O 1
ATOM 2883 N N . ASP A 1 374 ? 15.391 -30.547 -0.523 1 98.81 374 ASP A N 1
ATOM 2884 C CA . ASP A 1 374 ? 15.734 -31.656 0.374 1 98.81 374 ASP A CA 1
ATOM 2885 C C . ASP A 1 374 ? 15.055 -31.484 1.732 1 98.81 374 ASP A C 1
ATOM 2887 O O . ASP A 1 374 ? 14.508 -32.438 2.283 1 98.81 374 ASP A O 1
ATOM 2891 N N . ARG A 1 375 ? 15.047 -30.312 2.26 1 98.81 375 ARG A N 1
ATOM 2892 C CA . ARG A 1 375 ? 14.484 -30.031 3.576 1 98.81 375 ARG A CA 1
ATOM 2893 C C . ARG A 1 375 ? 12.977 -30.281 3.584 1 98.81 375 ARG A C 1
ATOM 2895 O O . ARG A 1 375 ? 12.453 -30.938 4.492 1 98.81 375 ARG A O 1
ATOM 2902 N N . VAL A 1 376 ? 12.281 -29.797 2.598 1 98.88 376 VAL A N 1
ATOM 2903 C CA . VAL A 1 376 ? 10.828 -29.891 2.605 1 98.88 376 VAL A CA 1
ATOM 2904 C C . VAL A 1 376 ? 10.406 -31.344 2.326 1 98.88 376 VAL A C 1
ATOM 2906 O O . VAL A 1 376 ? 9.414 -31.828 2.875 1 98.88 376 VAL A O 1
ATOM 2909 N N . THR A 1 377 ? 11.164 -32.062 1.482 1 98.75 377 THR A N 1
ATOM 2910 C CA . THR A 1 377 ? 10.812 -33.469 1.186 1 98.75 377 THR A CA 1
ATOM 2911 C C . THR A 1 377 ? 11.047 -34.344 2.4 1 98.75 377 THR A C 1
ATOM 2913 O O . THR A 1 377 ? 10.297 -35.281 2.639 1 98.75 377 THR A O 1
ATOM 2916 N N . GLU A 1 378 ? 12.109 -34.031 3.115 1 98.69 378 GLU A N 1
ATOM 2917 C CA . GLU A 1 378 ? 12.328 -34.719 4.375 1 98.69 378 GLU A CA 1
ATOM 2918 C C . GLU A 1 378 ? 11.195 -34.469 5.359 1 98.69 378 GLU A C 1
ATOM 2920 O O . GLU A 1 378 ? 10.734 -35.375 6.043 1 98.69 378 GLU A O 1
ATOM 2925 N N . ALA A 1 379 ? 10.812 -33.25 5.465 1 98.81 379 ALA A N 1
ATOM 2926 C CA . ALA A 1 379 ? 9.711 -32.875 6.348 1 98.81 379 ALA A CA 1
ATOM 2927 C C . ALA A 1 379 ? 8.414 -33.562 5.945 1 98.81 379 ALA A C 1
ATOM 2929 O O . ALA A 1 379 ? 7.66 -34.031 6.801 1 98.81 379 ALA A O 1
ATOM 2930 N N . LEU A 1 380 ? 8.164 -33.688 4.648 1 98.75 380 LEU A N 1
ATOM 2931 C CA . LEU A 1 380 ? 6.969 -34.344 4.145 1 98.75 380 LEU A CA 1
ATOM 2932 C C . LEU A 1 380 ? 7.012 -35.844 4.438 1 98.75 380 LEU A C 1
ATOM 2934 O O . LEU A 1 380 ? 5.996 -36.438 4.809 1 98.75 380 LEU A O 1
ATOM 2938 N N . ARG A 1 381 ? 8.164 -36.406 4.203 1 98.44 381 ARG A N 1
ATOM 2939 C CA . ARG A 1 381 ? 8.328 -37.812 4.535 1 98.44 381 ARG A CA 1
ATOM 2940 C C . ARG A 1 381 ? 7.965 -38.094 5.992 1 98.44 381 ARG A C 1
ATOM 2942 O O . ARG A 1 381 ? 7.219 -39.031 6.293 1 98.44 381 ARG A O 1
ATOM 2949 N N . ALA A 1 382 ? 8.477 -37.25 6.883 1 98.56 382 ALA A N 1
ATOM 2950 C CA . ALA A 1 382 ? 8.195 -37.375 8.305 1 98.56 382 ALA A CA 1
ATOM 2951 C C . ALA A 1 382 ? 6.711 -37.156 8.594 1 98.56 382 ALA A C 1
ATOM 2953 O O . ALA A 1 382 ? 6.125 -37.875 9.414 1 98.56 382 ALA A O 1
ATOM 2954 N N . ALA A 1 383 ? 6.137 -36.188 7.98 1 98.38 383 ALA A N 1
ATOM 2955 C CA . ALA A 1 383 ? 4.715 -35.906 8.172 1 98.38 383 ALA A CA 1
ATOM 2956 C C . ALA A 1 383 ? 3.869 -37.125 7.77 1 98.38 383 ALA A C 1
ATOM 2958 O O . ALA A 1 383 ? 2.922 -37.469 8.469 1 98.38 383 ALA A O 1
ATOM 2959 N N . LEU A 1 384 ? 4.191 -37.75 6.621 1 96.94 384 LEU A N 1
ATOM 2960 C CA . LEU A 1 384 ? 3.443 -38.906 6.117 1 96.94 384 LEU A CA 1
ATOM 2961 C C . LEU A 1 384 ? 3.582 -40.094 7.059 1 96.94 384 LEU A C 1
ATOM 2963 O O . LEU A 1 384 ? 2.686 -40.938 7.133 1 96.94 384 LEU A O 1
ATOM 2967 N N . GLN A 1 385 ? 4.648 -40.094 7.781 1 96.94 385 GLN A N 1
ATOM 2968 C CA . GLN A 1 385 ? 4.902 -41.188 8.711 1 96.94 385 GLN A CA 1
ATOM 2969 C C . GLN A 1 385 ? 4.18 -40.938 10.039 1 96.94 385 GLN A C 1
ATOM 2971 O O . GLN A 1 385 ? 3.764 -41.906 10.695 1 96.94 385 GLN A O 1
ATOM 2976 N N . HIS A 1 386 ? 3.957 -39.719 10.438 1 96.94 386 HIS A N 1
ATOM 2977 C CA . HIS A 1 386 ? 3.559 -39.469 11.812 1 96.94 386 HIS A CA 1
ATOM 2978 C C . HIS A 1 386 ? 2.135 -38.906 11.883 1 96.94 386 HIS A C 1
ATOM 2980 O O . HIS A 1 386 ? 1.487 -39 12.93 1 96.94 386 HIS A O 1
ATOM 2986 N N . CYS A 1 387 ? 1.724 -38.312 10.828 1 96.25 387 CYS A N 1
ATOM 2987 C CA . CYS A 1 387 ? 0.364 -37.812 10.844 1 96.25 387 CYS A CA 1
ATOM 2988 C C . CYS A 1 387 ? -0.66 -38.938 10.805 1 96.25 387 CYS A C 1
ATOM 2990 O O . CYS A 1 387 ? -0.404 -39.969 10.219 1 96.25 387 CYS A O 1
ATOM 2992 N N . PRO A 1 388 ? -1.791 -38.688 11.477 1 92.69 388 PRO A N 1
ATOM 2993 C CA . PRO A 1 388 ? -2.838 -39.719 11.43 1 92.69 388 PRO A CA 1
ATOM 2994 C C . PRO A 1 388 ? -3.379 -39.938 10.023 1 92.69 388 PRO A C 1
ATOM 2996 O O . PRO A 1 388 ? -3.518 -39 9.25 1 92.69 388 PRO A O 1
ATOM 2999 N N . LYS A 1 389 ? -3.506 -41.125 9.719 1 89.19 389 LYS A N 1
ATOM 3000 C CA . LYS A 1 389 ? -4.117 -41.531 8.461 1 89.19 389 LYS A CA 1
ATOM 3001 C C . LYS A 1 389 ? -5.48 -42.188 8.688 1 89.19 389 LYS A C 1
ATOM 3003 O O . LYS A 1 389 ? -5.605 -43.125 9.484 1 89.19 389 LYS A O 1
ATOM 3008 N N . LYS A 1 390 ? -6.512 -41.406 8.383 1 72.81 390 LYS A N 1
ATOM 3009 C CA . LYS A 1 390 ? -7.836 -42 8.523 1 72.81 390 LYS A CA 1
ATOM 3010 C C . LYS A 1 390 ? -8.109 -43 7.41 1 72.81 390 LYS A C 1
ATOM 3012 O O . LYS A 1 390 ? -7.82 -42.75 6.242 1 72.81 390 LYS A O 1
ATOM 3017 N N . LYS A 1 391 ? -8.086 -44.281 7.77 1 62.31 391 LYS A N 1
ATOM 3018 C CA . LYS A 1 391 ? -8.461 -45.344 6.836 1 62.31 391 LYS A CA 1
ATOM 3019 C C . LYS A 1 391 ? -9.742 -44.969 6.094 1 62.31 391 LYS A C 1
ATOM 3021 O O . LYS A 1 391 ? -10.727 -44.562 6.707 1 62.31 391 LYS A O 1
ATOM 3026 N N . LEU A 1 392 ? -9.57 -44.719 4.695 1 50.03 392 LEU A N 1
ATOM 3027 C CA . LEU A 1 392 ? -10.797 -44.656 3.9 1 50.03 392 LEU A CA 1
ATOM 3028 C C . LEU A 1 392 ? -11.516 -46 3.934 1 50.03 392 LEU A C 1
ATOM 3030 O O . LEU A 1 392 ? -10.883 -47.062 4.031 1 50.03 392 LEU A O 1
ATOM 3034 N N . MET B 1 1 ? 7.414 -23.906 -24.609 1 48.84 1 MET B N 1
ATOM 3035 C CA . MET B 1 1 ? 7.223 -22.469 -24.844 1 48.84 1 MET B CA 1
ATOM 3036 C C . MET B 1 1 ? 8.391 -21.891 -25.625 1 48.84 1 MET B C 1
ATOM 3038 O O . MET B 1 1 ? 9.547 -22.234 -25.375 1 48.84 1 MET B O 1
ATOM 3042 N N . ALA B 1 2 ? 8.203 -21.328 -26.766 1 51.66 2 ALA B N 1
ATOM 3043 C CA . ALA B 1 2 ? 9.266 -20.844 -27.641 1 51.66 2 ALA B CA 1
ATOM 3044 C C . ALA B 1 2 ? 10.195 -19.891 -26.891 1 51.66 2 ALA B C 1
ATOM 3046 O O . ALA B 1 2 ? 9.742 -19.031 -26.141 1 51.66 2 ALA B O 1
ATOM 3047 N N . SER B 1 3 ? 11.398 -20.234 -26.781 1 72.5 3 SER B N 1
ATOM 3048 C CA . SER B 1 3 ? 12.422 -19.375 -26.203 1 72.5 3 SER B CA 1
ATOM 3049 C C . SER B 1 3 ? 12.703 -18.172 -27.109 1 72.5 3 SER B C 1
ATOM 3051 O O . SER B 1 3 ? 13.078 -18.344 -28.266 1 72.5 3 SER B O 1
ATOM 3053 N N . HIS B 1 4 ? 12.062 -17.031 -26.766 1 83.69 4 HIS B N 1
ATOM 3054 C CA . HIS B 1 4 ? 12.344 -15.797 -27.484 1 83.69 4 HIS B CA 1
ATOM 3055 C C . HIS B 1 4 ? 13.648 -15.172 -27.016 1 83.69 4 HIS B C 1
ATOM 3057 O O . HIS B 1 4 ? 14.078 -15.391 -25.875 1 83.69 4 HIS B O 1
ATOM 3063 N N . LYS B 1 5 ? 14.227 -14.547 -28 1 90.56 5 LYS B N 1
ATOM 3064 C CA . LYS B 1 5 ? 15.352 -13.711 -27.594 1 90.56 5 LYS B CA 1
ATOM 3065 C C . LYS B 1 5 ? 14.891 -12.555 -26.719 1 90.56 5 LYS B C 1
ATOM 3067 O O . LYS B 1 5 ? 13.828 -11.977 -26.953 1 90.56 5 LYS B O 1
ATOM 3072 N N . LEU B 1 6 ? 15.711 -12.242 -25.734 1 95.75 6 LEU B N 1
ATOM 3073 C CA . LEU B 1 6 ? 15.367 -11.133 -24.844 1 95.75 6 LEU B CA 1
ATOM 3074 C C . LEU B 1 6 ? 15.391 -9.805 -25.594 1 95.75 6 LEU B C 1
ATOM 3076 O O . LEU B 1 6 ? 16.359 -9.5 -26.297 1 95.75 6 LEU B O 1
ATOM 3080 N N . LEU B 1 7 ? 14.328 -9.07 -25.5 1 96.38 7 LEU B N 1
ATOM 3081 C CA . LEU B 1 7 ? 14.18 -7.766 -26.125 1 96.38 7 LEU B CA 1
ATOM 3082 C C . LEU B 1 7 ? 14.891 -6.688 -25.328 1 96.38 7 LEU B C 1
ATOM 3084 O O . LEU B 1 7 ? 15.422 -5.73 -25.891 1 96.38 7 LEU B O 1
ATOM 3088 N N . VAL B 1 8 ? 14.844 -6.82 -24.016 1 97.94 8 VAL B N 1
ATOM 3089 C CA . VAL B 1 8 ? 15.375 -5.832 -23.078 1 97.94 8 VAL B CA 1
ATOM 3090 C C . VAL B 1 8 ? 16.531 -6.441 -22.281 1 97.94 8 VAL B C 1
ATOM 3092 O O . VAL B 1 8 ? 16.375 -7.508 -21.688 1 97.94 8 VAL B O 1
ATOM 3095 N N . HIS B 1 9 ? 17.656 -5.781 -22.25 1 97.81 9 HIS B N 1
ATOM 3096 C CA . HIS B 1 9 ? 18.844 -6.246 -21.547 1 97.81 9 HIS B CA 1
ATOM 3097 C C . HIS B 1 9 ? 18.859 -5.719 -20.109 1 97.81 9 HIS B C 1
ATOM 3099 O O . HIS B 1 9 ? 18.125 -4.785 -19.781 1 97.81 9 HIS B O 1
ATOM 3105 N N . PRO B 1 10 ? 19.656 -6.375 -19.234 1 98.19 10 PRO B N 1
ATOM 3106 C CA . PRO B 1 10 ? 19.75 -5.859 -17.875 1 98.19 10 PRO B CA 1
ATOM 3107 C C . PRO B 1 10 ? 20.125 -4.379 -17.812 1 98.19 10 PRO B C 1
ATOM 3109 O O . PRO B 1 10 ? 21.109 -3.967 -18.438 1 98.19 10 PRO B O 1
ATOM 3112 N N . PRO B 1 11 ? 19.359 -3.615 -17.109 1 98.12 11 PRO B N 1
ATOM 3113 C CA . PRO B 1 11 ? 19.672 -2.188 -17.047 1 98.12 11 PRO B CA 1
ATOM 3114 C C . PRO B 1 11 ? 21 -1.907 -16.344 1 98.12 11 PRO B C 1
ATOM 3116 O O . PRO B 1 11 ? 21.234 -2.395 -15.242 1 98.12 11 PRO B O 1
ATOM 3119 N N . LYS B 1 12 ? 21.766 -1.039 -16.922 1 98.06 12 LYS B N 1
ATOM 3120 C CA . LYS B 1 12 ? 23.078 -0.701 -16.375 1 98.06 12 LYS B CA 1
ATOM 3121 C C . LYS B 1 12 ? 22.953 -0.03 -15.008 1 98.06 12 LYS B C 1
ATOM 3123 O O . LYS B 1 12 ? 23.797 -0.229 -14.133 1 98.06 12 LYS B O 1
ATOM 3128 N N . ALA B 1 13 ? 21.938 0.725 -14.844 1 97.62 13 ALA B N 1
ATOM 3129 C CA . ALA B 1 13 ? 21.734 1.464 -13.602 1 97.62 13 ALA B CA 1
ATOM 3130 C C . ALA B 1 13 ? 21.594 0.515 -12.414 1 97.62 13 ALA B C 1
ATOM 3132 O O . ALA B 1 13 ? 21.984 0.851 -11.297 1 97.62 13 ALA B O 1
ATOM 3133 N N . LEU B 1 14 ? 21.094 -0.673 -12.656 1 98.19 14 LEU B N 1
ATOM 3134 C CA . LEU B 1 14 ? 20.828 -1.623 -11.586 1 98.19 14 LEU B CA 1
ATOM 3135 C C . LEU B 1 14 ? 22.062 -2.445 -11.258 1 98.19 14 LEU B C 1
ATOM 3137 O O . LEU B 1 14 ? 22.062 -3.215 -10.297 1 98.19 14 LEU B O 1
ATOM 3141 N N . LEU B 1 15 ? 23.078 -2.281 -12.047 1 97.94 15 LEU B N 1
ATOM 3142 C CA . LEU B 1 15 ? 24.344 -2.969 -11.781 1 97.94 15 LEU B CA 1
ATOM 3143 C C . LEU B 1 15 ? 25.219 -2.143 -10.852 1 97.94 15 LEU B C 1
ATOM 3145 O O . LEU B 1 15 ? 26.297 -2.586 -10.453 1 97.94 15 LEU B O 1
ATOM 3149 N N . LYS B 1 16 ? 24.734 -0.961 -10.445 1 97.38 16 LYS B N 1
ATOM 3150 C CA . LYS B 1 16 ? 25.391 -0.112 -9.453 1 97.38 16 LYS B CA 1
ATOM 3151 C C . LYS B 1 16 ? 24.703 -0.231 -8.094 1 97.38 16 LYS B C 1
ATOM 3153 O O . LYS B 1 16 ? 23.5 -0.452 -8.016 1 97.38 16 LYS B O 1
ATOM 3158 N N . PRO B 1 17 ? 25.469 -0.082 -7.004 1 97.12 17 PRO B N 1
ATOM 3159 C CA . PRO B 1 17 ? 24.859 -0.194 -5.676 1 97.12 17 PRO B CA 1
ATOM 3160 C C . PRO B 1 17 ? 23.859 0.923 -5.387 1 97.12 17 PRO B C 1
ATOM 3162 O O . PRO B 1 17 ? 24 2.033 -5.91 1 97.12 17 PRO B O 1
ATOM 3165 N N . LEU B 1 18 ? 22.859 0.603 -4.602 1 97.62 18 LEU B N 1
ATOM 3166 C CA . LEU B 1 18 ? 21.938 1.609 -4.105 1 97.62 18 LEU B CA 1
ATOM 3167 C C . LEU B 1 18 ? 22.656 2.646 -3.254 1 97.62 18 LEU B C 1
ATOM 3169 O O . LEU B 1 18 ? 23.453 2.293 -2.391 1 97.62 18 LEU B O 1
ATOM 3173 N N . SER B 1 19 ? 22.438 3.885 -3.568 1 94.94 19 SER B N 1
ATOM 3174 C CA . SER B 1 19 ? 23 4.996 -2.814 1 94.94 19 SER B CA 1
ATOM 3175 C C . SER B 1 19 ? 21.922 5.977 -2.375 1 94.94 19 SER B C 1
ATOM 3177 O O . SER B 1 19 ? 21.156 6.48 -3.203 1 94.94 19 SER B O 1
ATOM 3179 N N . ILE B 1 20 ? 21.828 6.23 -1.102 1 96.56 20 ILE B N 1
ATOM 3180 C CA . ILE B 1 20 ? 20.844 7.172 -0.576 1 96.56 20 ILE B CA 1
ATOM 3181 C C . ILE B 1 20 ? 21.562 8.281 0.193 1 96.56 20 ILE B C 1
ATOM 3183 O O . ILE B 1 20 ? 22.516 8.023 0.932 1 96.56 20 ILE B O 1
ATOM 3187 N N . PRO B 1 21 ? 21.156 9.469 0.064 1 96.81 21 PRO B N 1
ATOM 3188 C CA . PRO B 1 21 ? 21.781 10.57 0.81 1 96.81 21 PRO B CA 1
ATOM 3189 C C . PRO B 1 21 ? 21.359 10.594 2.279 1 96.81 21 PRO B C 1
ATOM 3191 O O . PRO B 1 21 ? 20.359 9.969 2.652 1 96.81 21 PRO B O 1
ATOM 3194 N N . ASN B 1 22 ? 22.203 11.219 3.07 1 96.31 22 ASN B N 1
ATOM 3195 C CA . ASN B 1 22 ? 21.859 11.516 4.457 1 96.31 22 ASN B CA 1
ATOM 3196 C C . ASN B 1 22 ? 21.234 12.906 4.594 1 96.31 22 ASN B C 1
ATOM 3198 O O . ASN B 1 22 ? 21.938 13.914 4.438 1 96.31 22 ASN B O 1
ATOM 3202 N N . ARG B 1 23 ? 19.953 12.945 4.828 1 97.62 23 ARG B N 1
ATOM 3203 C CA . ARG B 1 23 ? 19.234 14.203 4.879 1 97.62 23 ARG B CA 1
ATOM 3204 C C . ARG B 1 23 ? 18.375 14.289 6.137 1 97.62 23 ARG B C 1
ATOM 3206 O O . ARG B 1 23 ? 17.828 13.281 6.59 1 97.62 23 ARG B O 1
ATOM 3213 N N . LEU B 1 24 ? 18.328 15.438 6.742 1 98.56 24 LEU B N 1
ATOM 3214 C CA . LEU B 1 24 ? 17.344 15.727 7.789 1 98.56 24 LEU B CA 1
ATOM 3215 C C . LEU B 1 24 ? 16.016 16.156 7.184 1 98.56 24 LEU B C 1
ATOM 3217 O O . LEU B 1 24 ? 15.945 17.172 6.484 1 98.56 24 LEU B O 1
ATOM 3221 N N . LEU B 1 25 ? 14.984 15.391 7.43 1 98.62 25 LEU B N 1
ATOM 3222 C CA . LEU B 1 25 ? 13.68 15.633 6.824 1 98.62 25 LEU B CA 1
ATOM 3223 C C . LEU B 1 25 ? 12.797 16.469 7.75 1 98.62 25 LEU B C 1
ATOM 3225 O O . LEU B 1 25 ? 12.156 15.938 8.656 1 98.62 25 LEU B O 1
ATOM 3229 N N . LEU B 1 26 ? 12.641 17.719 7.418 1 98.75 26 LEU B N 1
ATOM 3230 C CA . LEU B 1 26 ? 11.852 18.625 8.25 1 98.75 26 LEU B CA 1
ATOM 3231 C C . LEU B 1 26 ? 10.734 19.266 7.441 1 98.75 26 LEU B C 1
ATOM 3233 O O . LEU B 1 26 ? 10.367 20.422 7.688 1 98.75 26 LEU B O 1
ATOM 3237 N N . GLY B 1 27 ? 10.25 18.625 6.367 1 97.88 27 GLY B N 1
ATOM 3238 C CA . GLY B 1 27 ? 9 18.984 5.719 1 97.88 27 GLY B CA 1
ATOM 3239 C C . GLY B 1 27 ? 7.781 18.438 6.43 1 97.88 27 GLY B C 1
ATOM 3240 O O . GLY B 1 27 ? 7.871 17.984 7.57 1 97.88 27 GLY B O 1
ATOM 3241 N N . PRO B 1 28 ? 6.605 18.484 5.777 1 97.56 28 PRO B N 1
ATOM 3242 C CA . PRO B 1 28 ? 5.375 18 6.402 1 97.56 28 PRO B CA 1
ATOM 3243 C C . PRO B 1 28 ? 5.297 16.469 6.445 1 97.56 28 PRO B C 1
ATOM 3245 O O . PRO B 1 28 ? 4.23 15.906 6.715 1 97.56 28 PRO B O 1
ATOM 3248 N N . GLY B 1 29 ? 6.359 15.766 6.188 1 95.88 29 GLY B N 1
ATOM 3249 C CA . GLY B 1 29 ? 6.43 14.312 6.18 1 95.88 29 GLY B CA 1
ATOM 3250 C C . GLY B 1 29 ? 6.801 13.742 4.824 1 95.88 29 GLY B C 1
ATOM 3251 O O . GLY B 1 29 ? 6.496 14.344 3.787 1 95.88 29 GLY B O 1
ATOM 3252 N N . PRO B 1 30 ? 7.516 12.648 4.852 1 97.19 30 PRO B N 1
ATOM 3253 C CA . PRO B 1 30 ? 7.906 11.805 5.984 1 97.19 30 PRO B CA 1
ATOM 3254 C C . PRO B 1 30 ? 9.055 12.406 6.789 1 97.19 30 PRO B C 1
ATOM 3256 O O . PRO B 1 30 ? 9.688 13.367 6.352 1 97.19 30 PRO B O 1
ATOM 3259 N N . SER B 1 31 ? 9.234 11.883 8.008 1 96.5 31 SER B N 1
ATOM 3260 C CA . SER B 1 31 ? 10.344 12.297 8.859 1 96.5 31 SER B CA 1
ATOM 3261 C C . SER B 1 31 ? 11.336 11.164 9.07 1 96.5 31 SER B C 1
ATOM 3263 O O . SER B 1 31 ? 11.055 10.016 8.719 1 96.5 31 SER B O 1
ATOM 3265 N N . ASN B 1 32 ? 12.492 11.484 9.602 1 98.19 32 ASN B N 1
ATOM 3266 C CA . ASN B 1 32 ? 13.523 10.477 9.812 1 98.19 32 ASN B CA 1
ATOM 3267 C C . ASN B 1 32 ? 13.047 9.375 10.758 1 98.19 32 ASN B C 1
ATOM 3269 O O . ASN B 1 32 ? 12.305 9.641 11.703 1 98.19 32 ASN B O 1
ATOM 3273 N N . LEU B 1 33 ? 13.508 8.203 10.484 1 98.44 33 LEU B N 1
ATOM 3274 C CA . LEU B 1 33 ? 13.109 7.051 11.281 1 98.44 33 LEU B CA 1
ATOM 3275 C C . LEU B 1 33 ? 13.984 6.926 12.523 1 98.44 33 LEU B C 1
ATOM 3277 O O . LEU B 1 33 ? 15.195 7.176 12.469 1 98.44 33 LEU B O 1
ATOM 3281 N N . ALA B 1 34 ? 13.359 6.547 13.609 1 98 34 ALA B N 1
ATOM 3282 C CA . ALA B 1 34 ? 14.133 6.16 14.789 1 98 34 ALA B CA 1
ATOM 3283 C C . ALA B 1 34 ? 14.906 4.871 14.531 1 98 34 ALA B C 1
ATOM 3285 O O . ALA B 1 34 ? 14.484 4.027 13.742 1 98 34 ALA B O 1
ATOM 3286 N N . PRO B 1 35 ? 16.031 4.68 15.227 1 98 35 PRO B N 1
ATOM 3287 C CA . PRO B 1 35 ? 16.859 3.488 15.023 1 98 35 PRO B CA 1
ATOM 3288 C C . PRO B 1 35 ? 16.094 2.188 15.227 1 98 35 PRO B C 1
ATOM 3290 O O . PRO B 1 35 ? 16.281 1.226 14.484 1 98 35 PRO B O 1
ATOM 3293 N N . ARG B 1 36 ? 15.242 2.137 16.219 1 97.88 36 ARG B N 1
ATOM 3294 C CA . ARG B 1 36 ? 14.453 0.939 16.5 1 97.88 36 ARG B CA 1
ATOM 3295 C C . ARG B 1 36 ? 13.555 0.587 15.32 1 97.88 36 ARG B C 1
ATOM 3297 O O . ARG B 1 36 ? 13.328 -0.591 15.039 1 97.88 36 ARG B O 1
ATOM 3304 N N . ILE B 1 37 ? 13 1.576 14.688 1 98.44 37 ILE B N 1
ATOM 3305 C CA . ILE B 1 37 ? 12.133 1.379 13.531 1 98.44 37 ILE B CA 1
ATOM 3306 C C . ILE B 1 37 ? 12.953 0.886 12.344 1 98.44 37 ILE B C 1
ATOM 3308 O O . ILE B 1 37 ? 12.516 -0.009 11.617 1 98.44 37 ILE B O 1
ATOM 3312 N N . MET B 1 38 ? 14.141 1.479 12.133 1 98.44 38 MET B N 1
ATOM 3313 C CA . MET B 1 38 ? 15.039 1.021 11.078 1 98.44 38 MET B CA 1
ATOM 3314 C C . MET B 1 38 ? 15.414 -0.443 11.281 1 98.44 38 MET B C 1
ATOM 3316 O O . MET B 1 38 ? 15.445 -1.216 10.32 1 98.44 38 MET B O 1
ATOM 3320 N N . ALA B 1 39 ? 15.68 -0.812 12.5 1 98.44 39 ALA B N 1
ATOM 3321 C CA . ALA B 1 39 ? 16.031 -2.193 12.82 1 98.44 39 ALA B CA 1
ATOM 3322 C C . ALA B 1 39 ? 14.906 -3.148 12.438 1 98.44 39 ALA B C 1
ATOM 3324 O O . ALA B 1 39 ? 15.156 -4.238 11.922 1 98.44 39 ALA B O 1
ATOM 3325 N N . ALA B 1 40 ? 13.656 -2.785 12.727 1 98.62 40 ALA B N 1
ATOM 3326 C CA . ALA B 1 40 ? 12.5 -3.6 12.375 1 98.62 40 ALA B CA 1
ATOM 3327 C C . ALA B 1 40 ? 12.406 -3.795 10.867 1 98.62 40 ALA B C 1
ATOM 3329 O O . ALA B 1 40 ? 11.984 -4.852 10.391 1 98.62 40 ALA B O 1
ATOM 3330 N N . GLY B 1 41 ? 12.82 -2.773 10.109 1 98.5 41 GLY B N 1
ATOM 3331 C CA . GLY B 1 41 ? 12.773 -2.82 8.656 1 98.5 41 GLY B CA 1
ATOM 3332 C C . GLY B 1 41 ? 13.719 -3.85 8.062 1 98.5 41 GLY B C 1
ATOM 3333 O O . GLY B 1 41 ? 13.531 -4.285 6.926 1 98.5 41 GLY B O 1
ATOM 3334 N N . GLY B 1 42 ? 14.727 -4.219 8.797 1 98.38 42 GLY B N 1
ATOM 3335 C CA . GLY B 1 42 ? 15.742 -5.133 8.297 1 98.38 42 GLY B CA 1
ATOM 3336 C C . GLY B 1 42 ? 15.492 -6.578 8.695 1 98.38 42 GLY B C 1
ATOM 3337 O O . GLY B 1 42 ? 16.328 -7.449 8.438 1 98.38 42 GLY B O 1
ATOM 3338 N N . LEU B 1 43 ? 14.344 -6.871 9.312 1 98.31 43 LEU B N 1
ATOM 3339 C CA . LEU B 1 43 ? 14.031 -8.219 9.781 1 98.31 43 LEU B CA 1
ATOM 3340 C C . LEU B 1 43 ? 13.547 -9.094 8.625 1 98.31 43 LEU B C 1
ATOM 3342 O O . LEU B 1 43 ? 13.156 -8.586 7.574 1 98.31 43 LEU B O 1
ATOM 3346 N N . GLN B 1 44 ? 13.586 -10.406 8.828 1 98 44 GLN B N 1
ATOM 3347 C CA . GLN B 1 44 ? 13.047 -11.367 7.867 1 98 44 GLN B CA 1
ATOM 3348 C C . GLN B 1 44 ? 11.523 -11.383 7.902 1 98 44 GLN B C 1
ATOM 3350 O O . GLN B 1 44 ? 10.914 -11.023 8.914 1 98 44 GLN B O 1
ATOM 3355 N N . ILE B 1 45 ? 10.906 -11.797 6.84 1 97.94 45 ILE B N 1
ATOM 3356 C CA . ILE B 1 45 ? 9.445 -11.805 6.773 1 97.94 45 ILE B CA 1
ATOM 3357 C C . ILE B 1 45 ? 8.922 -13.141 7.301 1 97.94 45 ILE B C 1
ATOM 3359 O O . ILE B 1 45 ? 9.664 -14.117 7.383 1 97.94 45 ILE B O 1
ATOM 3363 N N . ILE B 1 46 ? 7.734 -13.172 7.703 1 97.88 46 ILE B N 1
ATOM 3364 C CA . ILE B 1 46 ? 7.023 -14.375 8.125 1 97.88 46 ILE B CA 1
ATOM 3365 C C . ILE B 1 46 ? 5.75 -14.539 7.301 1 97.88 46 ILE B C 1
ATOM 3367 O O . ILE B 1 46 ? 5.422 -13.68 6.48 1 97.88 46 ILE B O 1
ATOM 3371 N N . GLY B 1 47 ? 5.086 -15.672 7.465 1 96.94 47 GLY B N 1
ATOM 3372 C CA . GLY B 1 47 ? 3.861 -15.906 6.719 1 96.94 47 GLY B CA 1
ATOM 3373 C C . GLY B 1 47 ? 2.754 -14.93 7.059 1 96.94 47 GLY B C 1
ATOM 3374 O O . GLY B 1 47 ? 2.506 -14.648 8.234 1 96.94 47 GLY B O 1
ATOM 3375 N N . PRO B 1 48 ? 2.084 -14.391 6.059 1 96 48 PRO B N 1
ATOM 3376 C CA . PRO B 1 48 ? 1.082 -13.344 6.277 1 96 48 PRO B CA 1
ATOM 3377 C C . PRO B 1 48 ? -0.146 -13.852 7.027 1 96 48 PRO B C 1
ATOM 3379 O O . PRO B 1 48 ? -0.921 -13.047 7.562 1 96 48 PRO B O 1
ATOM 3382 N N . MET B 1 49 ? -0.365 -15.164 7.027 1 95 49 MET B N 1
ATOM 3383 C CA . MET B 1 49 ? -1.542 -15.727 7.684 1 95 49 MET B CA 1
ATOM 3384 C C . MET B 1 49 ? -1.142 -16.578 8.883 1 95 49 MET B C 1
ATOM 3386 O O . MET B 1 49 ? -1.931 -17.391 9.359 1 95 49 MET B O 1
ATOM 3390 N N . SER B 1 50 ? 0.078 -16.453 9.336 1 95.75 50 SER B N 1
ATOM 3391 C CA . SER B 1 50 ? 0.558 -17.219 10.492 1 95.75 50 SER B CA 1
ATOM 3392 C C . SER B 1 50 ? 0.01 -16.641 11.797 1 95.75 50 SER B C 1
ATOM 3394 O O . SER B 1 50 ? -0.402 -15.484 11.844 1 95.75 50 SER B O 1
ATOM 3396 N N . LYS B 1 51 ? 0.037 -17.469 12.836 1 95.62 51 LYS B N 1
ATOM 3397 C CA . LYS B 1 51 ? -0.39 -17.031 14.156 1 95.62 51 LYS B CA 1
ATOM 3398 C C . LYS B 1 51 ? 0.467 -15.875 14.656 1 95.62 51 LYS B C 1
ATOM 3400 O O . LYS B 1 51 ? -0.038 -14.953 15.305 1 95.62 51 LYS B O 1
ATOM 3405 N N . ASP B 1 52 ? 1.711 -15.906 14.336 1 97.25 52 ASP B N 1
ATOM 3406 C CA . ASP B 1 52 ? 2.633 -14.852 14.75 1 97.25 52 ASP B CA 1
ATOM 3407 C C . ASP B 1 52 ? 2.283 -13.523 14.086 1 97.25 52 ASP B C 1
ATOM 3409 O O . ASP B 1 52 ? 2.314 -12.477 14.734 1 97.25 52 ASP B O 1
ATOM 3413 N N . MET B 1 53 ? 1.954 -13.555 12.852 1 98 53 MET B N 1
ATOM 3414 C CA . MET B 1 53 ? 1.585 -12.328 12.141 1 98 53 MET B CA 1
ATOM 3415 C C . MET B 1 53 ? 0.269 -11.766 12.672 1 98 53 MET B C 1
ATOM 3417 O O . MET B 1 53 ? 0.125 -10.555 12.836 1 98 53 MET B O 1
ATOM 3421 N N . TYR B 1 54 ? -0.69 -12.688 12.914 1 97.81 54 TYR B N 1
ATOM 3422 C CA . TYR B 1 54 ? -1.968 -12.25 13.469 1 97.81 54 TYR B CA 1
ATOM 3423 C C . TYR B 1 54 ? -1.773 -11.57 14.82 1 97.81 54 TYR B C 1
ATOM 3425 O O . TYR B 1 54 ? -2.447 -10.586 15.125 1 97.81 54 TYR B O 1
ATOM 3433 N N . GLN B 1 55 ? -0.868 -12.109 15.594 1 98.12 55 GLN B N 1
ATOM 3434 C CA . GLN B 1 55 ? -0.568 -11.484 16.891 1 98.12 55 GLN B CA 1
ATOM 3435 C C . GLN B 1 55 ? -0.034 -10.07 16.703 1 98.12 55 GLN B C 1
ATOM 3437 O O . GLN B 1 55 ? -0.449 -9.148 17.406 1 98.12 55 GLN B O 1
ATOM 3442 N N . ILE B 1 56 ? 0.831 -9.898 15.797 1 98.62 56 ILE B N 1
ATOM 3443 C CA . ILE B 1 56 ? 1.393 -8.586 15.5 1 98.62 56 ILE B CA 1
ATOM 3444 C C . ILE B 1 56 ? 0.283 -7.641 15.039 1 98.62 56 ILE B C 1
ATOM 3446 O O . ILE B 1 56 ? 0.224 -6.488 15.477 1 98.62 56 ILE B O 1
ATOM 3450 N N . MET B 1 57 ? -0.583 -8.125 14.172 1 98.75 57 MET B N 1
ATOM 3451 C CA . MET B 1 57 ? -1.713 -7.336 13.688 1 98.75 57 MET B CA 1
ATOM 3452 C C . MET B 1 57 ? -2.617 -6.918 14.844 1 98.75 57 MET B C 1
ATOM 3454 O O . MET B 1 57 ? -3.07 -5.773 14.898 1 98.75 57 MET B O 1
ATOM 3458 N N . ASP B 1 58 ? -2.848 -7.805 15.75 1 98.5 58 ASP B N 1
ATOM 3459 C CA . ASP B 1 58 ? -3.672 -7.5 16.906 1 98.5 58 ASP B CA 1
ATOM 3460 C C . ASP B 1 58 ? -3.006 -6.445 17.797 1 98.5 58 ASP B C 1
ATOM 3462 O O . ASP B 1 58 ? -3.676 -5.555 18.328 1 98.5 58 ASP B O 1
ATOM 3466 N N . GLU B 1 59 ? -1.716 -6.555 18 1 98.81 59 GLU B N 1
ATOM 3467 C CA . GLU B 1 59 ? -0.967 -5.57 18.781 1 98.81 59 GLU B CA 1
ATOM 3468 C C . GLU B 1 59 ? -1.032 -4.191 18.125 1 98.81 59 GLU B C 1
ATOM 3470 O O . GLU B 1 59 ? -1.165 -3.18 18.828 1 98.81 59 GLU B O 1
ATOM 3475 N N . ILE B 1 60 ? -0.931 -4.176 16.828 1 98.88 60 ILE B N 1
ATOM 3476 C CA . ILE B 1 60 ? -1.03 -2.922 16.094 1 98.88 60 ILE B CA 1
ATOM 3477 C C . ILE B 1 60 ? -2.412 -2.307 16.312 1 98.88 60 ILE B C 1
ATOM 3479 O O . ILE B 1 60 ? -2.531 -1.1 16.531 1 98.88 60 ILE B O 1
ATOM 3483 N N . LYS B 1 61 ? -3.467 -3.123 16.219 1 98.75 61 LYS B N 1
ATOM 3484 C CA . LYS B 1 61 ? -4.832 -2.652 16.453 1 98.75 61 LYS B CA 1
ATOM 3485 C C . LYS B 1 61 ? -4.957 -1.991 17.828 1 98.75 61 LYS B C 1
ATOM 3487 O O . LYS B 1 61 ? -5.559 -0.92 17.938 1 98.75 61 LYS B O 1
ATOM 3492 N N . GLU B 1 62 ? -4.387 -2.588 18.828 1 98.75 62 GLU B N 1
ATOM 3493 C CA . GLU B 1 62 ? -4.402 -2.012 20.156 1 98.75 62 GLU B CA 1
ATOM 3494 C C . GLU B 1 62 ? -3.666 -0.675 20.203 1 98.75 62 GLU B C 1
ATOM 3496 O O . GLU B 1 62 ? -4.098 0.261 20.875 1 98.75 62 GLU B O 1
ATOM 3501 N N . GLY B 1 63 ? -2.586 -0.65 19.531 1 98.88 63 GLY B N 1
ATOM 3502 C CA . GLY B 1 63 ? -1.838 0.594 19.438 1 98.88 63 GLY B CA 1
ATOM 3503 C C . GLY B 1 63 ? -2.617 1.714 18.781 1 98.88 63 GLY B C 1
ATOM 3504 O O . GLY B 1 63 ? -2.557 2.863 19.219 1 98.88 63 GLY B O 1
ATOM 3505 N N . ILE B 1 64 ? -3.32 1.387 17.734 1 98.94 64 ILE B N 1
ATOM 3506 C CA . ILE B 1 64 ? -4.133 2.373 17.031 1 98.94 64 ILE B CA 1
ATOM 3507 C C . ILE B 1 64 ? -5.246 2.873 17.953 1 98.94 64 ILE B C 1
ATOM 3509 O O . ILE B 1 64 ? -5.531 4.07 17.984 1 98.94 64 ILE B O 1
ATOM 3513 N N . GLN B 1 65 ? -5.852 1.971 18.625 1 98.88 65 GLN B N 1
ATOM 3514 C CA . GLN B 1 65 ? -6.895 2.363 19.562 1 98.88 65 GLN B CA 1
ATOM 3515 C C . GLN B 1 65 ? -6.348 3.328 20.609 1 98.88 65 GLN B C 1
ATOM 3517 O O . GLN B 1 65 ? -7.027 4.285 21 1 98.88 65 GLN B O 1
ATOM 3522 N N . TYR B 1 66 ? -5.172 3.098 21.062 1 98.88 66 TYR B N 1
ATOM 3523 C CA . TYR B 1 66 ? -4.535 3.971 22.047 1 98.88 66 TYR B CA 1
ATOM 3524 C C . TYR B 1 66 ? -4.281 5.355 21.453 1 98.88 66 TYR B C 1
ATOM 3526 O O . TYR B 1 66 ? -4.703 6.363 22.031 1 98.88 66 TYR B O 1
ATOM 3534 N N . VAL B 1 67 ? -3.705 5.453 20.25 1 98.75 67 VAL B N 1
ATOM 3535 C CA . VAL B 1 67 ? -3.297 6.746 19.719 1 98.75 67 VAL B CA 1
ATOM 3536 C C . VAL B 1 67 ? -4.523 7.512 19.234 1 98.75 67 VAL B C 1
ATOM 3538 O O . VAL B 1 67 ? -4.539 8.75 19.25 1 98.75 67 VAL B O 1
ATOM 3541 N N . PHE B 1 68 ? -5.609 6.762 18.844 1 98.88 68 PHE B N 1
ATOM 3542 C CA . PHE B 1 68 ? -6.844 7.402 18.406 1 98.88 68 PHE B CA 1
ATOM 3543 C C . PHE B 1 68 ? -7.746 7.707 19.594 1 98.88 68 PHE B C 1
ATOM 3545 O O . PHE B 1 68 ? -8.711 8.461 19.469 1 98.88 68 PHE B O 1
ATOM 3552 N N . GLN B 1 69 ? -7.406 7.062 20.781 1 98.75 69 GLN B N 1
ATOM 3553 C CA . GLN B 1 69 ? -8.25 7.152 21.969 1 98.75 69 GLN B CA 1
ATOM 3554 C C . GLN B 1 69 ? -9.68 6.707 21.672 1 98.75 69 GLN B C 1
ATOM 3556 O O . GLN B 1 69 ? -10.633 7.438 21.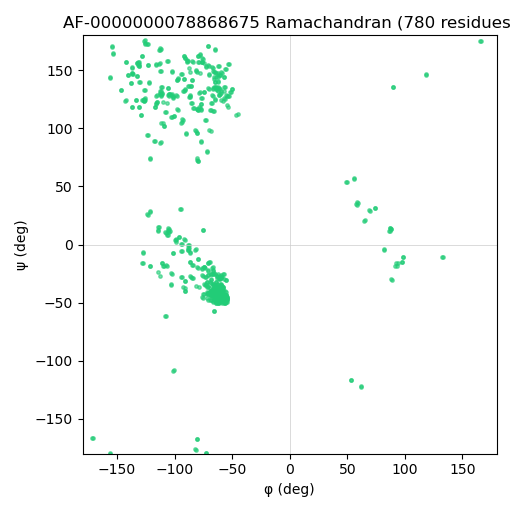938 1 98.75 69 GLN B O 1
ATOM 3561 N N . THR B 1 70 ? -9.773 5.484 21.172 1 98.88 70 THR B N 1
ATOM 3562 C CA . THR B 1 70 ? -11.055 4.875 20.828 1 98.88 70 THR B CA 1
ATOM 3563 C C . THR B 1 70 ? -11.102 3.42 21.281 1 98.88 70 THR B C 1
ATOM 3565 O O . THR B 1 70 ? -10.062 2.764 21.406 1 98.88 70 THR B O 1
ATOM 3568 N N . ARG B 1 71 ? -12.266 2.986 21.531 1 98.44 71 ARG B N 1
ATOM 3569 C CA . ARG B 1 71 ? -12.484 1.587 21.891 1 98.44 71 ARG B CA 1
ATOM 3570 C C . ARG B 1 71 ? -13.164 0.836 20.75 1 98.44 71 ARG B C 1
ATOM 3572 O O . ARG B 1 71 ? -13.602 -0.302 20.922 1 98.44 71 ARG B O 1
ATOM 3579 N N . ASN B 1 72 ? -13.258 1.454 19.578 1 98.75 72 ASN B N 1
ATOM 3580 C CA . ASN B 1 72 ? -13.906 0.841 18.438 1 98.75 72 ASN B CA 1
ATOM 3581 C C . ASN B 1 72 ? -13.266 -0.496 18.078 1 98.75 72 ASN B C 1
ATOM 3583 O O . ASN B 1 72 ? -12.062 -0.561 17.812 1 98.75 72 ASN B O 1
ATOM 3587 N N . PRO B 1 73 ? -14.031 -1.552 17.984 1 98.25 73 PRO B N 1
ATOM 3588 C CA . PRO B 1 73 ? -13.445 -2.816 17.531 1 98.25 73 PRO B CA 1
ATOM 3589 C C . PRO B 1 73 ? -13.039 -2.787 16.062 1 98.25 73 PRO B C 1
ATOM 3591 O O . PRO B 1 73 ? -12.086 -3.467 15.656 1 98.25 73 PRO B O 1
ATOM 3594 N N . LEU B 1 74 ? -13.797 -2.035 15.266 1 98.81 74 LEU B N 1
ATOM 3595 C CA . LEU B 1 74 ? -13.477 -1.924 13.844 1 98.81 74 LEU B CA 1
ATOM 3596 C C . LEU B 1 74 ? -12.336 -0.934 13.625 1 98.81 74 LEU B C 1
ATOM 3598 O O . LEU B 1 74 ? -12.57 0.196 13.188 1 98.81 74 LEU B O 1
ATOM 3602 N N . THR B 1 75 ? -11.156 -1.301 13.992 1 98.94 75 THR B N 1
ATOM 3603 C CA . THR B 1 75 ? -9.875 -0.609 13.898 1 98.94 75 THR B CA 1
ATOM 3604 C C . THR B 1 75 ? -8.844 -1.48 13.188 1 98.94 75 THR B C 1
ATOM 3606 O O . THR B 1 75 ? -8.672 -2.652 13.531 1 98.94 75 THR B O 1
ATOM 3609 N N . LEU B 1 76 ? -8.234 -0.962 12.109 1 98.94 76 LEU B N 1
ATOM 3610 C CA . LEU B 1 76 ? -7.336 -1.786 11.312 1 98.94 76 LEU B CA 1
ATOM 3611 C C . LEU B 1 76 ? -6.34 -0.919 10.547 1 98.94 76 LEU B C 1
ATOM 3613 O O . LEU B 1 76 ? -6.289 0.297 10.742 1 98.94 76 LEU B O 1
ATOM 3617 N N . VAL B 1 77 ? -5.488 -1.579 9.781 1 98.88 77 VAL B N 1
ATOM 3618 C CA . VAL B 1 77 ? -4.512 -0.909 8.93 1 98.88 77 VAL B CA 1
ATOM 3619 C C . VAL B 1 77 ? -4.863 -1.139 7.465 1 98.88 77 VAL B C 1
ATOM 3621 O O . VAL B 1 77 ? -5.242 -2.246 7.074 1 98.88 77 VAL B O 1
ATOM 3624 N N . ILE B 1 78 ? -4.867 -0.077 6.695 1 98.81 78 ILE B N 1
ATOM 3625 C CA . ILE B 1 78 ? -4.965 -0.165 5.242 1 98.81 78 ILE B CA 1
ATOM 3626 C C . ILE B 1 78 ? -3.574 -0.332 4.641 1 98.81 78 ILE B C 1
ATOM 3628 O O . ILE B 1 78 ? -2.648 0.409 4.98 1 98.81 78 ILE B O 1
ATOM 3632 N N . SER B 1 79 ? -3.383 -1.391 3.777 1 98.75 79 SER B N 1
ATOM 3633 C CA . SER B 1 79 ? -2.148 -1.562 3.018 1 98.75 79 SER B CA 1
ATOM 3634 C C . SER B 1 79 ? -2.035 -0.528 1.903 1 98.75 79 SER B C 1
ATOM 3636 O O . SER B 1 79 ? -2.223 -0.851 0.729 1 98.75 79 SER B O 1
ATOM 3638 N N . GLY B 1 80 ? -1.643 0.663 2.186 1 98.5 80 GLY B N 1
ATOM 3639 C CA . GLY B 1 80 ? -1.56 1.817 1.305 1 98.5 80 GLY B CA 1
ATOM 3640 C C . GLY B 1 80 ? -1.378 3.125 2.051 1 98.5 80 GLY B C 1
ATOM 3641 O O . GLY B 1 80 ? -1.406 3.152 3.283 1 98.5 80 GLY B O 1
ATOM 3642 N N . SER B 1 81 ? -1.198 4.191 1.369 1 98.31 81 SER B N 1
ATOM 3643 C CA . SER B 1 81 ? -0.97 5.5 1.967 1 98.31 81 SER B CA 1
ATOM 3644 C C . SER B 1 81 ? -2.248 6.055 2.588 1 98.31 81 SER B C 1
ATOM 3646 O O . SER B 1 81 ? -3.289 5.395 2.572 1 98.31 81 SER B O 1
ATOM 3648 N N . ALA B 1 82 ? -2.162 7.223 3.139 1 98.25 82 ALA B N 1
ATOM 3649 C CA . ALA B 1 82 ? -3.318 7.855 3.768 1 98.25 82 ALA B CA 1
ATOM 3650 C C . ALA B 1 82 ? -4.406 8.148 2.74 1 98.25 82 ALA B C 1
ATOM 3652 O O . ALA B 1 82 ? -5.598 8.109 3.061 1 98.25 82 ALA B O 1
ATOM 3653 N N . HIS B 1 83 ? -4.055 8.453 1.463 1 98.38 83 HIS B N 1
ATOM 3654 C CA . HIS B 1 83 ? -5.055 8.602 0.412 1 98.38 83 HIS B CA 1
ATOM 3655 C C . HIS B 1 83 ? -5.883 7.332 0.249 1 98.38 83 HIS B C 1
ATOM 3657 O O . HIS B 1 83 ? -7.074 7.395 -0.055 1 98.38 83 HIS B O 1
ATOM 3663 N N . CYS B 1 84 ? -5.172 6.219 0.416 1 98.38 84 CYS B N 1
ATOM 3664 C CA . CYS B 1 84 ? -5.871 4.941 0.346 1 98.38 84 CYS B CA 1
ATOM 3665 C C . CYS B 1 84 ? -6.855 4.797 1.499 1 98.38 84 CYS B C 1
ATOM 3667 O O . CYS B 1 84 ? -7.957 4.273 1.317 1 98.38 84 CYS B O 1
ATOM 3669 N N . ALA B 1 85 ? -6.496 5.238 2.682 1 98.81 85 ALA B N 1
ATOM 3670 C CA . ALA B 1 85 ? -7.391 5.188 3.834 1 98.81 85 ALA B CA 1
ATOM 3671 C C . ALA B 1 85 ? -8.602 6.098 3.627 1 98.81 85 ALA B C 1
ATOM 3673 O O . ALA B 1 85 ? -9.727 5.734 3.979 1 98.81 85 ALA B O 1
ATOM 3674 N N . LEU B 1 86 ? -8.352 7.309 3.113 1 98.88 86 LEU B N 1
ATOM 3675 C CA . LEU B 1 86 ? -9.445 8.203 2.768 1 98.88 86 LEU B CA 1
ATOM 3676 C C . LEU B 1 86 ? -10.414 7.527 1.801 1 98.88 86 LEU B C 1
ATOM 3678 O O . LEU B 1 86 ? -11.633 7.559 2.006 1 98.88 86 LEU B O 1
ATOM 3682 N N . GLU B 1 87 ? -9.875 6.922 0.795 1 98.75 87 GLU B N 1
ATOM 3683 C CA . GLU B 1 87 ? -10.727 6.262 -0.197 1 98.75 87 GLU B CA 1
ATOM 3684 C C . GLU B 1 87 ? -11.477 5.082 0.412 1 98.75 87 GLU B C 1
ATOM 3686 O O . GLU B 1 87 ? -12.609 4.797 0.032 1 98.75 87 GLU B O 1
ATOM 3691 N N . ALA B 1 88 ? -10.797 4.324 1.301 1 98.81 88 ALA B N 1
ATOM 3692 C CA . ALA B 1 88 ? -11.469 3.225 1.992 1 98.81 88 ALA B CA 1
ATOM 3693 C C . ALA B 1 88 ? -12.695 3.719 2.748 1 98.81 88 ALA B C 1
ATOM 3695 O O . ALA B 1 88 ? -13.758 3.088 2.703 1 98.81 88 ALA B O 1
ATOM 3696 N N . ALA B 1 89 ? -12.523 4.848 3.449 1 98.88 89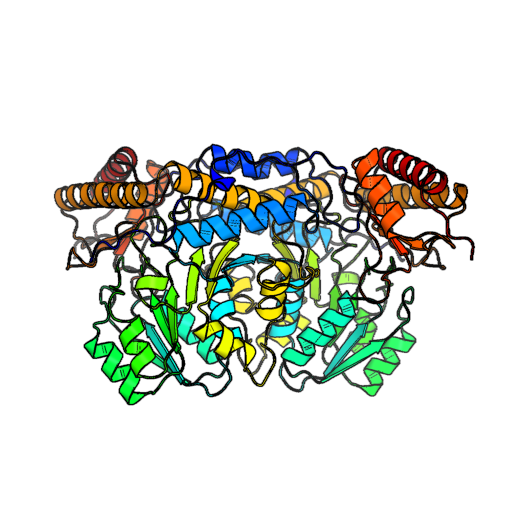 ALA B N 1
ATOM 3697 C CA . ALA B 1 89 ? -13.664 5.414 4.172 1 98.88 89 ALA B CA 1
ATOM 3698 C C . ALA B 1 89 ? -14.789 5.789 3.211 1 98.88 89 ALA B C 1
ATOM 3700 O O . ALA B 1 89 ? -15.938 5.402 3.416 1 98.88 89 ALA B O 1
ATOM 3701 N N . LEU B 1 90 ? -14.477 6.484 2.129 1 98.81 90 LEU B N 1
ATOM 3702 C CA . LEU B 1 90 ? -15.477 7.062 1.245 1 98.81 90 LEU B CA 1
ATOM 3703 C C . LEU B 1 90 ? -16.188 5.977 0.443 1 98.81 90 LEU B C 1
ATOM 3705 O O . LEU B 1 90 ? -17.422 6 0.309 1 98.81 90 LEU B O 1
ATOM 3709 N N . VAL B 1 91 ? -15.422 4.984 -0.078 1 98.44 91 VAL B N 1
ATOM 3710 C CA . VAL B 1 91 ? -15.992 3.975 -0.96 1 98.44 91 VAL B CA 1
ATOM 3711 C C . VAL B 1 91 ? -16.953 3.082 -0.17 1 98.44 91 VAL B C 1
ATOM 3713 O O . VAL B 1 91 ? -17.906 2.537 -0.729 1 98.44 91 VAL B O 1
ATOM 3716 N N . ASN B 1 92 ? -16.766 2.965 1.119 1 98.75 92 ASN B N 1
ATOM 3717 C CA . ASN B 1 92 ? -17.609 2.102 1.938 1 98.75 92 ASN B CA 1
ATOM 3718 C C . ASN B 1 92 ? -18.812 2.861 2.506 1 98.75 92 ASN B C 1
ATOM 3720 O O . ASN B 1 92 ? -19.875 2.285 2.705 1 98.75 92 ASN B O 1
ATOM 3724 N N . VAL B 1 93 ? -18.688 4.16 2.777 1 98.62 93 VAL B N 1
ATOM 3725 C CA . VAL B 1 93 ? -19.734 4.922 3.451 1 98.62 93 VAL B CA 1
ATOM 3726 C C . VAL B 1 93 ? -20.672 5.531 2.418 1 98.62 93 VAL B C 1
ATOM 3728 O O . VAL B 1 93 ? -21.891 5.543 2.609 1 98.62 93 VAL B O 1
ATOM 3731 N N . LEU B 1 94 ? -20.141 6.031 1.308 1 98.25 94 LEU B N 1
ATOM 3732 C CA . LEU B 1 94 ? -20.938 6.766 0.331 1 98.25 94 LEU B CA 1
ATOM 3733 C C . LEU B 1 94 ? -21.484 5.828 -0.735 1 98.25 94 LEU B C 1
ATOM 3735 O O . LEU B 1 94 ? -20.812 4.875 -1.139 1 98.25 94 LEU B O 1
ATOM 3739 N N . GLU B 1 95 ? -22.641 6.062 -1.143 1 97.12 95 GLU B N 1
ATOM 3740 C CA . GLU B 1 95 ? -23.266 5.516 -2.348 1 97.12 95 GLU B CA 1
ATOM 3741 C C . GLU B 1 95 ? -23.594 6.621 -3.346 1 97.12 95 GLU B C 1
ATOM 3743 O O . GLU B 1 95 ? -23.719 7.789 -2.969 1 97.12 95 GLU B O 1
ATOM 3748 N N . PRO B 1 96 ? -23.672 6.258 -4.645 1 95.94 96 PRO B N 1
ATOM 3749 C CA . PRO B 1 96 ? -24.031 7.289 -5.617 1 95.94 96 PRO B CA 1
ATOM 3750 C C . PRO B 1 96 ? -25.312 8.047 -5.23 1 95.94 96 PRO B C 1
ATOM 3752 O O . PRO B 1 96 ? -26.297 7.426 -4.852 1 95.94 96 PRO B O 1
ATOM 3755 N N . GLY B 1 97 ? -25.234 9.359 -5.281 1 97.56 97 GLY B N 1
ATOM 3756 C CA . GLY B 1 97 ? -26.375 10.188 -4.961 1 97.56 97 GLY B CA 1
ATOM 3757 C C . GLY B 1 97 ? -26.359 10.711 -3.537 1 97.56 97 GLY B C 1
ATOM 3758 O O . GLY B 1 97 ? -27.078 11.664 -3.211 1 97.56 97 GLY B O 1
ATOM 3759 N N . ASP B 1 98 ? -25.562 10.172 -2.662 1 98.31 98 ASP B N 1
ATOM 3760 C CA . ASP B 1 98 ? -25.469 10.625 -1.279 1 98.31 98 ASP B CA 1
ATOM 3761 C C . ASP B 1 98 ? -24.922 12.055 -1.208 1 98.31 98 ASP B C 1
ATOM 3763 O O . ASP B 1 98 ? -24.047 12.43 -1.981 1 98.31 98 ASP B O 1
ATOM 3767 N N . SER B 1 99 ? -25.484 12.812 -0.333 1 98.88 99 SER B N 1
ATOM 3768 C CA . SER B 1 99 ? -24.969 14.156 -0.054 1 98.88 99 SER B CA 1
ATOM 3769 C C . SER B 1 99 ? -23.719 14.102 0.815 1 98.88 99 SER B C 1
ATOM 3771 O O . SER B 1 99 ? -23.719 13.453 1.866 1 98.88 99 SER B O 1
ATOM 3773 N N . PHE B 1 100 ? -22.672 14.727 0.365 1 98.94 100 PHE B N 1
ATOM 3774 C CA . PHE B 1 100 ? -21.359 14.68 0.987 1 98.94 100 PHE B CA 1
ATOM 3775 C C . PHE B 1 100 ? -20.812 16.094 1.2 1 98.94 100 PHE B C 1
ATOM 3777 O O . PHE B 1 100 ? -20.531 16.797 0.236 1 98.94 100 PHE B O 1
ATOM 3784 N N . LEU B 1 101 ? -20.688 16.562 2.48 1 98.94 101 LEU B N 1
ATOM 3785 C CA . LEU B 1 101 ? -20.141 17.875 2.844 1 98.94 101 LEU B CA 1
ATOM 3786 C C . LEU B 1 101 ? -18.641 17.781 3.117 1 98.94 101 LEU B C 1
ATOM 3788 O O . LEU B 1 101 ? -18.188 16.891 3.838 1 98.94 101 LEU B O 1
ATOM 3792 N N . VAL B 1 102 ? -17.844 18.719 2.521 1 98.94 102 VAL B N 1
ATOM 3793 C CA . VAL B 1 102 ? -16.391 18.609 2.604 1 98.94 102 VAL B CA 1
ATOM 3794 C C . VAL B 1 102 ? -15.789 19.938 3.031 1 98.94 102 VAL B C 1
ATOM 3796 O O . VAL B 1 102 ? -15.984 20.953 2.367 1 98.94 102 VAL B O 1
ATOM 3799 N N . GLY B 1 103 ? -15.102 19.922 4.203 1 98.75 103 GLY B N 1
ATOM 3800 C CA . GLY B 1 103 ? -14.234 21.062 4.48 1 98.75 103 GLY B CA 1
ATOM 3801 C C . GLY B 1 103 ? -13.023 21.125 3.568 1 98.75 103 GLY B C 1
ATOM 3802 O O . GLY B 1 103 ? -12.18 20.219 3.58 1 98.75 103 GLY B O 1
ATOM 3803 N N . ALA B 1 104 ? -12.922 22.203 2.725 1 97.81 104 ALA B N 1
ATOM 3804 C CA . ALA B 1 104 ? -11.844 22.328 1.748 1 97.81 104 ALA B CA 1
ATOM 3805 C C . ALA B 1 104 ? -11.039 23.609 1.978 1 97.81 104 ALA B C 1
ATOM 3807 O O . ALA B 1 104 ? -11.078 24.531 1.156 1 97.81 104 ALA B O 1
ATOM 3808 N N . ASN B 1 105 ? -10.234 23.625 2.998 1 96.81 105 ASN B N 1
ATOM 3809 C CA . ASN B 1 105 ? -9.406 24.781 3.299 1 96.81 105 ASN B CA 1
ATOM 3810 C C . ASN B 1 105 ? -7.945 24.531 2.93 1 96.81 105 ASN B C 1
ATOM 3812 O O . ASN B 1 105 ? -7.062 25.297 3.33 1 96.81 105 ASN B O 1
ATOM 3816 N N . GLY B 1 106 ? -7.66 23.484 2.182 1 95.69 106 GLY B N 1
ATOM 3817 C CA . GLY B 1 106 ? -6.371 23.078 1.65 1 95.69 106 GLY B CA 1
ATOM 3818 C C . GLY B 1 106 ? -6.473 21.938 0.653 1 95.69 106 GLY B C 1
ATOM 3819 O O . GLY B 1 106 ? -7.562 21.625 0.167 1 95.69 106 GLY B O 1
ATOM 3820 N N . ILE B 1 107 ? -5.402 21.328 0.329 1 96.69 107 ILE B N 1
ATOM 3821 C CA . ILE B 1 107 ? -5.34 20.375 -0.767 1 96.69 107 ILE B CA 1
ATOM 3822 C C . ILE B 1 107 ? -6.031 19.078 -0.352 1 96.69 107 ILE B C 1
ATOM 3824 O O . ILE B 1 107 ? -6.602 18.375 -1.19 1 96.69 107 ILE B O 1
ATOM 3828 N N . TRP B 1 108 ? -6.066 18.734 0.93 1 97.94 108 TRP B N 1
ATOM 3829 C CA . TRP B 1 108 ? -6.621 17.453 1.362 1 97.94 108 TRP B CA 1
ATOM 3830 C C . TRP B 1 108 ? -8.141 17.438 1.203 1 97.94 108 TRP B C 1
ATOM 3832 O O . TRP B 1 108 ? -8.711 16.453 0.76 1 97.94 108 TRP B O 1
ATOM 3842 N N . GLY B 1 109 ? -8.781 18.562 1.576 1 97.94 109 GLY B N 1
ATOM 3843 C CA . GLY B 1 109 ? -10.195 18.688 1.29 1 97.94 109 GLY B CA 1
ATOM 3844 C C . GLY B 1 109 ? -10.516 18.625 -0.193 1 97.94 109 GLY B C 1
ATOM 3845 O O . GLY B 1 109 ? -11.523 18.047 -0.596 1 97.94 109 GLY B O 1
ATOM 3846 N N . GLN B 1 110 ? -9.617 19.234 -0.996 1 97.62 110 GLN B N 1
ATOM 3847 C CA . GLN B 1 110 ? -9.797 19.188 -2.443 1 97.62 110 GLN B CA 1
ATOM 3848 C C . GLN B 1 110 ? -9.727 17.75 -2.963 1 97.62 110 GLN B C 1
ATOM 3850 O O . GLN B 1 110 ? -10.477 17.375 -3.865 1 97.62 110 GLN B O 1
ATOM 3855 N N . ARG B 1 111 ? -8.852 16.969 -2.426 1 98.25 111 ARG B N 1
ATOM 3856 C CA . ARG B 1 111 ? -8.758 15.562 -2.795 1 98.25 111 ARG B CA 1
ATOM 3857 C C . ARG B 1 111 ? -10.016 14.805 -2.393 1 98.25 111 ARG B C 1
ATOM 3859 O O . ARG B 1 111 ? -10.492 13.945 -3.137 1 98.25 111 ARG B O 1
ATOM 3866 N N . ALA B 1 112 ? -10.5 15.094 -1.219 1 98.75 112 ALA B N 1
ATOM 3867 C CA . ALA B 1 112 ? -11.734 14.453 -0.771 1 98.75 112 ALA B CA 1
ATOM 3868 C C . ALA B 1 112 ? -12.891 14.781 -1.713 1 98.75 112 ALA B C 1
ATOM 3870 O O . ALA B 1 112 ? -13.719 13.922 -2.012 1 98.75 112 ALA B O 1
ATOM 3871 N N . VAL B 1 113 ? -12.961 16.062 -2.166 1 98.69 113 VAL B N 1
ATOM 3872 C CA . VAL B 1 113 ? -13.969 16.469 -3.135 1 98.69 113 VAL B CA 1
ATOM 3873 C C . VAL B 1 113 ? -13.844 15.633 -4.402 1 98.69 113 VAL B C 1
ATOM 3875 O O . VAL B 1 113 ? -14.828 15.055 -4.871 1 98.69 113 VAL B O 1
ATOM 3878 N N . ASP B 1 114 ? -12.664 15.523 -4.93 1 98.38 114 ASP B N 1
ATOM 3879 C CA . ASP B 1 114 ? -12.406 14.781 -6.16 1 98.38 114 ASP B CA 1
ATOM 3880 C C . ASP B 1 114 ? -12.82 13.32 -6.02 1 98.38 114 ASP B C 1
ATOM 3882 O O . ASP B 1 114 ? -13.516 12.781 -6.887 1 98.38 114 ASP B O 1
ATOM 3886 N N . ILE B 1 115 ? -12.438 12.695 -4.945 1 98.44 115 ILE B N 1
ATOM 3887 C CA . ILE B 1 115 ? -12.711 11.281 -4.727 1 98.44 115 ILE B CA 1
ATOM 3888 C C . ILE B 1 115 ? -14.219 11.07 -4.551 1 98.44 115 ILE B C 1
ATOM 3890 O O . ILE B 1 115 ? -14.789 10.125 -5.098 1 98.44 115 ILE B O 1
ATOM 3894 N N . GLY B 1 116 ? -14.883 11.961 -3.781 1 98.5 116 GLY B N 1
ATOM 3895 C CA . GLY B 1 116 ? -16.328 11.867 -3.631 1 98.5 116 GLY B CA 1
ATOM 3896 C C . GLY B 1 116 ? -17.078 11.961 -4.949 1 98.5 116 GLY B C 1
ATOM 3897 O O . GLY B 1 116 ? -18.031 11.219 -5.184 1 98.5 116 GLY B O 1
ATOM 3898 N N . GLU B 1 117 ? -16.609 12.883 -5.816 1 98.25 117 GLU B N 1
ATOM 3899 C CA . GLU B 1 117 ? -17.234 13.07 -7.117 1 98.25 117 GLU B CA 1
ATOM 3900 C C . GLU B 1 117 ? -17.078 11.828 -7.996 1 98.25 117 GLU B C 1
ATOM 3902 O O . GLU B 1 117 ? -18 11.438 -8.711 1 98.25 117 GLU B O 1
ATOM 3907 N N . ARG B 1 118 ? -15.922 11.258 -7.941 1 97.12 118 ARG B N 1
ATOM 3908 C CA . ARG B 1 118 ? -15.656 10.039 -8.695 1 97.12 118 ARG B CA 1
ATOM 3909 C C . ARG B 1 118 ? -16.641 8.938 -8.32 1 97.12 118 ARG B C 1
ATOM 3911 O O . ARG B 1 118 ? -17 8.109 -9.156 1 97.12 118 ARG B O 1
ATOM 3918 N N . MET B 1 119 ? -17.109 8.961 -7.098 1 95 119 MET B N 1
ATOM 3919 C CA . MET B 1 119 ? -17.984 7.91 -6.582 1 95 119 MET B CA 1
ATOM 3920 C C . MET B 1 119 ? -19.438 8.227 -6.871 1 95 119 MET B C 1
ATOM 3922 O O . MET B 1 119 ? -20.328 7.434 -6.559 1 95 119 MET B O 1
ATOM 3926 N N . GLY B 1 120 ? -19.719 9.391 -7.434 1 95.94 120 GLY B N 1
ATOM 3927 C CA . GLY B 1 120 ? -21.062 9.781 -7.801 1 95.94 120 GLY B CA 1
ATOM 3928 C C . GLY B 1 120 ? -21.812 10.453 -6.676 1 95.94 120 GLY B C 1
ATOM 3929 O O . GLY B 1 120 ? -23.047 10.602 -6.738 1 95.94 120 GLY B O 1
ATOM 3930 N N . ALA B 1 121 ? -21.141 10.859 -5.613 1 98.12 121 ALA B N 1
ATOM 3931 C CA . ALA B 1 121 ? -21.797 11.594 -4.531 1 98.12 121 ALA B CA 1
ATOM 3932 C C . ALA B 1 121 ? -22.125 13.023 -4.957 1 98.12 121 ALA B C 1
ATOM 3934 O O . ALA B 1 121 ? -21.531 13.547 -5.906 1 98.12 121 ALA B O 1
ATOM 3935 N N . ARG B 1 122 ? -23.141 13.594 -4.352 1 98.75 122 ARG B N 1
ATOM 3936 C CA . ARG B 1 122 ? -23.391 15.031 -4.438 1 98.75 122 ARG B CA 1
ATOM 3937 C C . ARG B 1 122 ? -22.5 15.797 -3.453 1 98.75 122 ARG B C 1
ATOM 3939 O O . ARG B 1 122 ? -22.891 16.016 -2.307 1 98.75 122 ARG B O 1
ATOM 3946 N N . VAL B 1 123 ? -21.406 16.281 -3.951 1 98.88 123 VAL B N 1
ATOM 3947 C CA . VAL B 1 123 ? -20.391 16.844 -3.088 1 98.88 123 VAL B CA 1
ATOM 3948 C C . VAL B 1 123 ? -20.625 18.344 -2.908 1 98.88 123 VAL B C 1
ATOM 3950 O O . VAL B 1 123 ? -20.906 19.047 -3.877 1 98.88 123 VAL B O 1
ATOM 3953 N N . HIS B 1 124 ? -20.547 18.828 -1.681 1 98.88 124 HIS B N 1
ATOM 3954 C CA . HIS B 1 124 ? -20.719 20.234 -1.305 1 98.88 124 HIS B CA 1
ATOM 3955 C C . HIS B 1 124 ? -19.5 20.734 -0.544 1 98.88 124 HIS B C 1
ATOM 3957 O O . HIS B 1 124 ? -19.453 20.656 0.685 1 98.88 124 HIS B O 1
ATOM 3963 N N . PRO B 1 125 ? -18.547 21.344 -1.235 1 98.69 125 PRO B N 1
ATOM 3964 C CA . PRO B 1 125 ? -17.344 21.859 -0.561 1 98.69 125 PRO B CA 1
ATOM 3965 C C . PRO B 1 125 ? -17.625 23.141 0.229 1 98.69 125 PRO B C 1
ATOM 3967 O O . PRO B 1 125 ? -18.297 24.047 -0.264 1 98.69 125 PRO B O 1
ATOM 3970 N N . MET B 1 126 ? -17.203 23.203 1.439 1 98.56 126 MET B N 1
ATOM 3971 C CA . MET B 1 126 ? -17.062 24.438 2.199 1 98.56 126 MET B CA 1
ATOM 3972 C C . MET B 1 126 ? -15.664 25.031 2.016 1 98.56 126 MET B C 1
ATOM 3974 O O . MET B 1 126 ? -14.75 24.719 2.775 1 98.56 126 MET B O 1
ATOM 3978 N N . THR B 1 127 ? -15.516 25.938 1.119 1 97 127 THR B N 1
ATOM 3979 C CA . THR B 1 127 ? -14.211 26.469 0.732 1 97 127 THR B CA 1
ATOM 3980 C C . THR B 1 127 ? -13.797 27.609 1.644 1 97 127 THR B C 1
ATOM 3982 O O . THR B 1 127 ? -14.617 28.469 1.995 1 97 127 THR B O 1
ATOM 3985 N N . LYS B 1 128 ? -12.555 27.625 2.055 1 95.5 128 LYS B N 1
ATOM 3986 C CA . LYS B 1 128 ? -11.938 28.703 2.811 1 95.5 128 LYS B CA 1
ATOM 3987 C C . LYS B 1 128 ? -10.594 29.109 2.197 1 95.5 128 LYS B C 1
ATOM 3989 O O . LYS B 1 128 ? -9.961 28.312 1.5 1 95.5 128 LYS B O 1
ATOM 3994 N N . ASP B 1 129 ? -10.25 30.312 2.436 1 93.94 129 ASP B N 1
ATOM 3995 C CA . ASP B 1 129 ? -8.898 30.719 2.074 1 93.94 129 ASP B CA 1
ATOM 3996 C C . ASP B 1 129 ? -7.855 29.969 2.893 1 93.94 129 ASP B C 1
ATOM 3998 O O . ASP B 1 129 ? -8.109 29.594 4.039 1 93.94 129 ASP B O 1
ATOM 4002 N N . PRO B 1 130 ? -6.719 29.75 2.252 1 93.81 130 PRO B N 1
ATOM 4003 C CA . PRO B 1 130 ? -5.652 29.125 3.039 1 93.81 130 PRO B CA 1
ATOM 4004 C C . PRO B 1 130 ? -5.414 29.828 4.371 1 93.81 130 PRO B C 1
ATOM 4006 O O . PRO B 1 130 ? -5.367 31.062 4.426 1 93.81 130 PRO B O 1
ATOM 4009 N N . GLY B 1 131 ? -5.305 29 5.398 1 93.81 131 GLY B N 1
ATOM 4010 C CA . GLY B 1 131 ? -5.129 29.562 6.727 1 93.81 131 GLY B CA 1
ATOM 4011 C C . GLY B 1 131 ? -6.418 29.641 7.516 1 93.81 131 GLY B C 1
ATOM 4012 O O . GLY B 1 131 ? -6.398 29.844 8.734 1 93.81 131 GLY B O 1
ATOM 4013 N N . GLY B 1 132 ? -7.484 29.406 6.848 1 95.69 132 GLY B N 1
ATOM 4014 C CA . GLY B 1 132 ? -8.781 29.438 7.508 1 95.69 132 GLY B CA 1
ATOM 4015 C C . GLY B 1 132 ? -9.172 28.094 8.102 1 95.69 132 GLY B C 1
ATOM 4016 O O . GLY B 1 132 ? -8.633 27.047 7.715 1 95.69 132 GLY B O 1
ATOM 4017 N N . HIS B 1 133 ? -10.102 28.141 9.117 1 97.62 133 HIS B N 1
ATOM 4018 C CA . HIS B 1 133 ? -10.68 26.969 9.742 1 97.62 133 HIS B CA 1
ATOM 4019 C C . HIS B 1 133 ? -12.203 27.031 9.719 1 97.62 133 HIS B C 1
ATOM 4021 O O . HIS B 1 133 ? -12.789 27.984 9.203 1 97.62 133 HIS B O 1
ATOM 4027 N N . TYR B 1 134 ? -12.883 26 10.164 1 98.44 134 TYR B N 1
ATOM 4028 C CA . TYR B 1 134 ? -14.336 25.969 10.203 1 98.44 134 TYR B CA 1
ATOM 4029 C C . TYR B 1 134 ? -14.852 26.125 11.625 1 98.44 134 TYR B C 1
ATOM 4031 O O . TYR B 1 134 ? -14.344 25.469 12.547 1 98.44 134 TYR B O 1
ATOM 4039 N N . THR B 1 135 ? -15.867 26.984 11.789 1 98.31 135 THR B N 1
ATOM 4040 C CA . THR B 1 135 ? -16.562 27.109 13.07 1 98.31 135 THR B CA 1
ATOM 4041 C C . THR B 1 135 ? -17.766 26.188 13.125 1 98.31 135 THR B C 1
ATOM 4043 O O . THR B 1 135 ? -18.234 25.703 12.094 1 98.31 135 THR B O 1
ATOM 4046 N N . LEU B 1 136 ? -18.25 25.938 14.336 1 98.62 136 LEU B N 1
ATOM 4047 C CA . LEU B 1 136 ? -19.453 25.109 14.508 1 98.62 136 LEU B CA 1
ATOM 4048 C C . LEU B 1 136 ? -20.625 25.719 13.75 1 98.62 136 LEU B C 1
ATOM 4050 O O . LEU B 1 136 ? -21.422 24.984 13.141 1 98.62 136 LEU B O 1
ATOM 4054 N N . GLN B 1 137 ? -20.703 27 13.75 1 98.44 137 GLN B N 1
ATOM 4055 C CA . GLN B 1 137 ? -21.812 27.688 13.078 1 98.44 137 GLN B CA 1
ATOM 4056 C C . GLN B 1 137 ? -21.75 27.469 11.57 1 98.44 137 GLN B C 1
ATOM 4058 O O . GLN B 1 137 ? -22.781 27.172 10.945 1 98.44 137 GLN B O 1
ATOM 4063 N N . GLU B 1 138 ? -20.641 27.625 10.984 1 98.31 138 GLU B N 1
ATOM 4064 C CA . GLU B 1 138 ? -20.469 27.438 9.547 1 98.31 138 GLU B CA 1
ATOM 4065 C C . GLU B 1 138 ? -20.828 26 9.141 1 98.31 138 GLU B C 1
ATOM 4067 O O . GLU B 1 138 ? -21.5 25.797 8.125 1 98.31 138 GLU B O 1
ATOM 4072 N N . VAL B 1 139 ? -20.391 25.016 9.914 1 98.75 139 VAL B N 1
ATOM 4073 C CA . VAL B 1 139 ? -20.688 23.625 9.625 1 98.75 139 VAL B CA 1
ATOM 4074 C C . VAL B 1 139 ? -22.188 23.359 9.766 1 98.75 139 VAL B C 1
ATOM 4076 O O . VAL B 1 139 ? -22.781 22.656 8.953 1 98.75 139 VAL B O 1
ATOM 4079 N N . GLU B 1 140 ? -22.75 23.938 10.805 1 98.81 140 GLU B N 1
ATOM 4080 C CA . GLU B 1 140 ? -24.172 23.75 11 1 98.81 140 GLU B CA 1
ATOM 4081 C C . GLU B 1 140 ? -24.969 24.266 9.805 1 98.81 140 GLU B C 1
ATOM 4083 O O . GLU B 1 140 ? -25.969 23.641 9.398 1 98.81 140 GLU B O 1
ATOM 4088 N N . GLU B 1 141 ? -24.625 25.391 9.312 1 98.75 141 GLU B N 1
ATOM 4089 C CA . GLU B 1 141 ? -25.266 25.938 8.125 1 98.75 141 GLU B CA 1
ATOM 4090 C C . GLU B 1 141 ? -25.188 24.969 6.957 1 98.75 141 GLU B C 1
ATOM 4092 O O . GLU B 1 141 ? -26.156 24.766 6.23 1 98.75 141 GLU B O 1
ATOM 4097 N N . GLY B 1 142 ? -24.016 24.359 6.762 1 98.75 142 GLY B N 1
ATOM 4098 C CA . GLY B 1 142 ? -23.844 23.359 5.715 1 98.75 142 GLY B CA 1
ATOM 4099 C C . GLY B 1 142 ? -24.688 22.109 5.938 1 98.75 142 GLY B C 1
ATOM 4100 O O . GLY B 1 142 ? -25.281 21.578 4.996 1 98.75 142 GLY B O 1
ATOM 4101 N N . LEU B 1 143 ? -24.734 21.703 7.18 1 98.88 143 LEU B N 1
ATOM 4102 C CA . LEU B 1 143 ? -25.547 20.531 7.531 1 98.88 143 LEU B CA 1
ATOM 4103 C C . LEU B 1 143 ? -27.016 20.781 7.262 1 98.88 143 LEU B 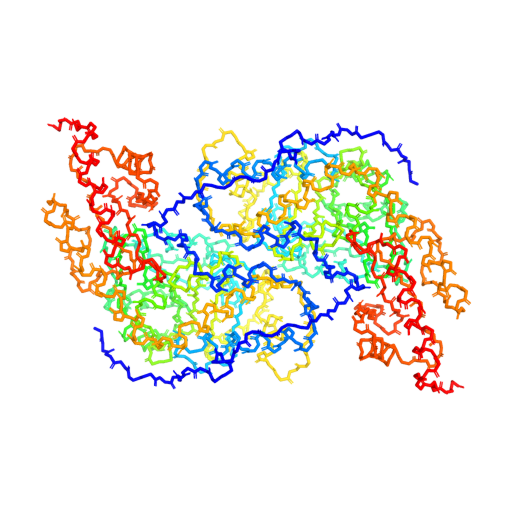C 1
ATOM 4105 O O . LEU B 1 143 ? -27.719 19.922 6.719 1 98.88 143 LEU B O 1
ATOM 4109 N N . ALA B 1 144 ? -27.453 21.938 7.668 1 98.75 144 ALA B N 1
ATOM 4110 C CA . ALA B 1 144 ? -28.859 22.281 7.496 1 98.75 144 ALA B CA 1
ATOM 4111 C C . ALA B 1 144 ? -29.219 22.406 6.02 1 98.75 144 ALA B C 1
ATOM 4113 O O . ALA B 1 144 ? -30.297 21.984 5.602 1 98.75 144 ALA B O 1
ATOM 4114 N N . GLN B 1 145 ? -28.391 22.938 5.305 1 98.81 145 GLN B N 1
ATOM 4115 C CA . GLN B 1 145 ? -28.656 23.234 3.9 1 98.81 145 GLN B CA 1
ATOM 4116 C C . GLN B 1 145 ? -28.609 21.953 3.053 1 98.81 145 GLN B C 1
ATOM 4118 O O . GLN B 1 145 ? -29.453 21.75 2.186 1 98.81 145 GLN B O 1
ATOM 4123 N N . HIS B 1 146 ? -27.625 21.078 3.301 1 98.81 146 HIS B N 1
ATOM 4124 C CA . HIS B 1 146 ? -27.344 20.016 2.338 1 98.81 146 HIS B CA 1
ATOM 4125 C C . HIS B 1 146 ? -27.734 18.656 2.889 1 98.81 146 HIS B C 1
ATOM 4127 O O . HIS B 1 146 ? -27.812 17.672 2.141 1 98.81 146 HIS B O 1
ATOM 4133 N N . LYS B 1 147 ? -27.953 18.516 4.188 1 98.81 147 LYS B N 1
ATOM 4134 C CA . LYS B 1 147 ? -28.359 17.281 4.852 1 98.81 147 LYS B CA 1
ATOM 4135 C C . LYS B 1 147 ? -27.469 16.125 4.434 1 98.81 147 LYS B C 1
ATOM 4137 O O . LYS B 1 147 ? -27.969 15.078 4 1 98.81 147 LYS B O 1
ATOM 4142 N N . PRO B 1 148 ? -26.188 16.312 4.582 1 98.94 148 PRO B N 1
ATOM 4143 C CA . PRO B 1 148 ? -25.25 15.266 4.152 1 98.94 148 PRO B CA 1
ATOM 4144 C C . PRO B 1 148 ? -25.281 14.031 5.051 1 98.94 148 PRO B C 1
ATOM 4146 O O . PRO B 1 148 ? -25.609 14.133 6.234 1 98.94 148 PRO B O 1
ATOM 4149 N N . VAL B 1 149 ? -24.906 12.883 4.477 1 98.81 149 VAL B N 1
ATOM 4150 C CA . VAL B 1 149 ? -24.766 11.672 5.277 1 98.81 149 VAL B CA 1
ATOM 4151 C C . VAL B 1 149 ? -23.375 11.641 5.906 1 98.81 149 VAL B C 1
ATOM 4153 O O . VAL B 1 149 ? -23.125 10.891 6.855 1 98.81 149 VAL B O 1
ATOM 4156 N N . LEU B 1 150 ? -22.438 12.438 5.371 1 98.94 150 LEU B N 1
ATOM 4157 C CA . LEU B 1 150 ? -21.031 12.422 5.781 1 98.94 150 LEU B CA 1
ATOM 4158 C C . LEU B 1 150 ? -20.438 13.82 5.691 1 98.94 150 LEU B C 1
ATOM 4160 O O . LEU B 1 150 ? -20.672 14.547 4.723 1 98.94 150 LEU B O 1
ATOM 4164 N N . LEU B 1 151 ? -19.719 14.281 6.715 1 98.94 151 LEU B N 1
ATOM 4165 C CA . LEU B 1 151 ? -18.875 15.469 6.727 1 98.94 151 LEU B CA 1
ATOM 4166 C C . LEU B 1 151 ? -17.391 15.094 6.828 1 98.94 151 LEU B C 1
ATOM 4168 O O . LEU B 1 151 ? -17.016 14.289 7.68 1 98.94 151 LEU B O 1
ATOM 4172 N N . PHE B 1 152 ? -16.625 15.672 5.918 1 98.94 152 PHE B N 1
ATOM 4173 C CA . PHE B 1 152 ? -15.172 15.492 5.957 1 98.94 152 PHE B CA 1
ATOM 4174 C C . PHE B 1 152 ? -14.492 16.75 6.492 1 98.94 152 PHE B C 1
ATOM 4176 O O . PHE B 1 152 ? -14.719 17.844 5.988 1 98.94 152 PHE B O 1
ATOM 4183 N N . LEU B 1 153 ? -13.594 16.578 7.492 1 98.88 153 LEU B N 1
ATOM 4184 C CA . LEU B 1 153 ? -12.742 17.641 7.996 1 98.88 153 LEU B CA 1
ATOM 4185 C C . LEU B 1 153 ? -11.297 17.172 8.125 1 98.88 153 LEU B C 1
ATOM 4187 O O . LEU B 1 153 ? -11.047 16.016 8.445 1 98.88 153 LEU B O 1
ATOM 4191 N N . THR B 1 154 ? -10.398 18.047 7.883 1 98.75 154 THR B N 1
ATOM 4192 C CA . THR B 1 154 ? -8.984 17.812 8.133 1 98.75 154 THR B CA 1
ATOM 4193 C C . THR B 1 154 ? -8.562 18.406 9.469 1 98.75 154 THR B C 1
ATOM 4195 O O . THR B 1 154 ? -8.602 19.625 9.656 1 98.75 154 THR B O 1
ATOM 4198 N N . HIS B 1 155 ? -8.141 17.547 10.398 1 98.75 155 HIS B N 1
ATOM 4199 C CA . HIS B 1 155 ? -7.715 18.016 11.711 1 98.75 155 HIS B CA 1
ATOM 4200 C C . HIS B 1 155 ? -6.445 18.859 11.617 1 98.75 155 HIS B C 1
ATOM 4202 O O . HIS B 1 155 ? -6.395 19.969 12.133 1 98.75 155 HIS B O 1
ATOM 4208 N N . GLY B 1 156 ? -5.414 18.281 11.062 1 98.38 156 GLY B N 1
ATOM 4209 C CA . GLY B 1 156 ? -4.191 19 10.758 1 98.38 156 GLY B CA 1
ATOM 4210 C C . GLY B 1 156 ? -3.984 19.219 9.266 1 98.38 156 GLY B C 1
ATOM 4211 O O . GLY B 1 156 ? -3.568 18.297 8.555 1 98.38 156 GLY B O 1
ATOM 4212 N N . GLU B 1 157 ? -4.258 20.391 8.766 1 98 157 GLU B N 1
ATOM 4213 C CA . GLU B 1 157 ? -4.035 20.703 7.359 1 98 157 GLU B CA 1
ATOM 4214 C C . GLU B 1 157 ? -2.578 21.078 7.105 1 98 157 GLU B C 1
ATOM 4216 O O . GLU B 1 157 ? -2.197 22.25 7.23 1 98 157 GLU B O 1
ATOM 4221 N N . SER B 1 158 ? -1.773 20.156 6.625 1 97.69 158 SER B N 1
ATOM 4222 C CA . SER B 1 158 ? -0.327 20.328 6.523 1 97.69 158 SER B CA 1
ATOM 4223 C C . SER B 1 158 ? 0.043 21.328 5.434 1 97.69 158 SER B C 1
ATOM 4225 O O . SER B 1 158 ? 1.149 21.875 5.434 1 97.69 158 SER B O 1
ATOM 4227 N N . SER B 1 159 ? -0.829 21.562 4.453 1 97.31 159 SER B N 1
ATOM 4228 C CA . SER B 1 159 ? -0.529 22.5 3.371 1 97.31 159 SER B CA 1
ATOM 4229 C C . SER B 1 159 ? -0.61 23.938 3.852 1 97.31 159 SER B C 1
ATOM 4231 O O . SER B 1 159 ? -0.028 24.844 3.238 1 97.31 159 SER B O 1
ATOM 4233 N N . THR B 1 160 ? -1.333 24.172 5.004 1 97.38 160 THR B N 1
ATOM 4234 C CA . THR B 1 160 ? -1.518 25.547 5.445 1 97.38 160 THR B CA 1
ATOM 4235 C C . THR B 1 160 ? -1.096 25.703 6.902 1 97.38 160 THR B C 1
ATOM 4237 O O . THR B 1 160 ? -0.926 26.828 7.383 1 97.38 160 THR B O 1
ATOM 4240 N N . GLY B 1 161 ? -0.955 24.625 7.602 1 98.06 161 GLY B N 1
ATOM 4241 C CA . GLY B 1 161 ? -0.504 24.672 8.984 1 98.06 161 GLY B CA 1
ATOM 4242 C C . GLY B 1 161 ? -1.638 24.859 9.977 1 98.06 161 GLY B C 1
ATOM 4243 O O . GLY B 1 161 ? -1.4 25.172 11.148 1 98.06 161 GLY B O 1
ATOM 4244 N N . VAL B 1 162 ? -2.871 24.672 9.547 1 98.38 162 VAL B N 1
ATOM 4245 C CA . VAL B 1 162 ? -4.035 24.953 10.383 1 98.38 162 VAL B CA 1
ATOM 4246 C C . VAL B 1 162 ? -4.391 23.719 11.203 1 98.38 162 VAL B C 1
ATOM 4248 O O . VAL B 1 162 ? -4.363 22.594 10.695 1 98.38 162 VAL B O 1
ATOM 4251 N N . LEU B 1 163 ? -4.695 23.891 12.453 1 98.5 163 LEU B N 1
ATOM 4252 C CA . LEU B 1 163 ? -5.27 22.891 13.336 1 98.5 163 LEU B CA 1
ATOM 4253 C C . LEU B 1 163 ? -6.762 23.125 13.531 1 98.5 163 LEU B C 1
ATOM 4255 O O . LEU B 1 163 ? -7.164 24.094 14.188 1 98.5 163 LEU B O 1
ATOM 4259 N N . GLN B 1 164 ? -7.582 22.266 12.992 1 98.5 164 GLN B N 1
ATOM 4260 C CA . GLN B 1 164 ? -9.039 22.375 13.07 1 98.5 164 GLN B CA 1
ATOM 4261 C C . GLN B 1 164 ? -9.547 21.906 14.43 1 98.5 164 GLN B C 1
ATOM 4263 O O . GLN B 1 164 ? -9.32 20.766 14.82 1 98.5 164 GLN B O 1
ATOM 4268 N N . PRO B 1 165 ? -10.211 22.859 15.219 1 97.56 165 PRO B N 1
ATOM 4269 C CA . PRO B 1 165 ? -10.891 22.344 16.422 1 97.56 165 PRO B CA 1
ATOM 4270 C C . PRO B 1 165 ? -11.922 21.266 16.094 1 97.56 165 PRO B C 1
ATOM 4272 O O . PRO B 1 165 ? -12.617 21.359 15.078 1 97.56 165 PRO B O 1
ATOM 4275 N N . LEU B 1 166 ? -12.047 20.25 17 1 98.25 166 LEU B N 1
ATOM 4276 C CA . LEU B 1 166 ? -12.93 19.125 16.688 1 98.25 166 LEU B CA 1
ATOM 4277 C C . LEU B 1 166 ? -14.016 18.984 17.766 1 98.25 166 LEU B C 1
ATOM 4279 O O . LEU B 1 166 ? -15.008 18.281 17.547 1 98.25 166 LEU B O 1
ATOM 4283 N N . ASP B 1 167 ? -13.805 19.609 19 1 97.75 167 ASP B N 1
ATOM 4284 C CA . ASP B 1 167 ? -14.789 19.484 20.062 1 97.75 167 ASP B CA 1
ATOM 4285 C C . ASP B 1 167 ? -16.141 20.031 19.641 1 97.75 167 ASP B C 1
ATOM 4287 O O . ASP B 1 167 ? -16.234 21.156 19.141 1 97.75 167 ASP B O 1
ATOM 4291 N N . GLY B 1 168 ? -17.172 19.266 19.844 1 98.12 168 GLY B N 1
ATOM 4292 C CA . GLY B 1 168 ? -18.531 19.688 19.531 1 98.12 168 GLY B CA 1
ATOM 4293 C C . GLY B 1 168 ? -18.969 19.312 18.141 1 98.12 168 GLY B C 1
ATOM 4294 O O . GLY B 1 168 ? -20.172 19.266 17.859 1 98.12 168 GLY B O 1
ATOM 4295 N N . PHE B 1 169 ? -18.078 19.016 17.25 1 98.75 169 PHE B N 1
ATOM 4296 C CA . PHE B 1 169 ? -18.422 18.75 15.852 1 98.75 169 PHE B CA 1
ATOM 4297 C C . PHE B 1 169 ? -19.125 17.406 15.711 1 98.75 169 PHE B C 1
ATOM 4299 O O . PHE B 1 169 ? -20.047 17.266 14.922 1 98.75 169 PHE B O 1
ATOM 4306 N N . GLY B 1 170 ? -18.641 16.391 16.438 1 98.75 170 GLY B N 1
ATOM 4307 C CA . GLY B 1 170 ? -19.297 15.094 16.406 1 98.75 170 GLY B CA 1
ATOM 4308 C C . GLY B 1 170 ? -20.75 15.156 16.812 1 98.75 170 GLY B C 1
ATOM 4309 O O . GLY B 1 170 ? -21.625 14.641 16.109 1 98.75 170 GLY B O 1
ATOM 4310 N N . GLU B 1 171 ? -21 15.812 17.969 1 98.5 171 GLU B N 1
ATOM 4311 C CA . GLU B 1 171 ? -22.359 15.977 18.453 1 98.5 171 GLU B CA 1
ATOM 4312 C C . GLU B 1 171 ? -23.219 16.734 17.453 1 98.5 171 GLU B C 1
ATOM 4314 O O . GLU B 1 171 ? -24.359 16.359 17.203 1 98.5 171 GLU B O 1
ATOM 4319 N N . LEU B 1 172 ? -22.672 17.797 16.922 1 98.81 172 LEU B N 1
ATOM 4320 C CA . LEU B 1 172 ? -23.391 18.594 15.93 1 98.81 172 LEU B CA 1
ATOM 4321 C C . LEU B 1 172 ? -23.766 17.734 14.727 1 98.81 172 LEU B C 1
ATOM 4323 O O . LEU B 1 172 ? -24.906 17.781 14.266 1 98.81 172 LEU B O 1
ATOM 4327 N N . CYS B 1 173 ? -22.828 16.938 14.18 1 98.88 173 CYS B N 1
ATOM 4328 C CA . CYS B 1 173 ? -23.094 16.062 13.039 1 98.88 173 CYS B CA 1
ATOM 4329 C C . CYS B 1 173 ? -24.219 15.078 13.352 1 98.88 173 CYS B C 1
ATOM 4331 O O . CYS B 1 173 ? -25.125 14.883 12.539 1 98.88 173 CYS B O 1
ATOM 4333 N N . HIS B 1 174 ? -24.172 14.516 14.508 1 98.75 174 HIS B N 1
ATOM 4334 C CA . HIS B 1 174 ? -25.141 13.492 14.883 1 98.75 174 HIS B CA 1
ATOM 4335 C C . HIS B 1 174 ? -26.547 14.07 14.992 1 98.75 174 HIS B C 1
ATOM 4337 O O . HIS B 1 174 ? -27.531 13.398 14.664 1 98.75 174 HIS B O 1
ATOM 4343 N N . ARG B 1 175 ? -26.625 15.312 15.461 1 98.56 175 ARG B N 1
ATOM 4344 C CA . ARG B 1 175 ? -27.922 15.977 15.523 1 98.56 175 ARG B CA 1
ATOM 4345 C C . ARG B 1 175 ? -28.547 16.078 14.133 1 98.56 175 ARG B C 1
ATOM 4347 O O . ARG B 1 175 ? -29.781 16.094 14.008 1 98.56 175 ARG B O 1
ATOM 4354 N N . TYR B 1 176 ? -27.766 16.094 13.125 1 98.69 176 TYR B N 1
ATOM 4355 C CA . TYR B 1 176 ? -28.25 16.219 11.758 1 98.69 176 TYR B CA 1
ATOM 4356 C C . TYR B 1 176 ? -28.188 14.875 11.031 1 98.69 176 TYR B C 1
ATOM 4358 O O . TYR B 1 176 ? -28.266 14.828 9.797 1 98.69 176 TYR B O 1
ATOM 4366 N N . LYS B 1 177 ? -27.938 13.75 11.773 1 98.44 177 LYS B N 1
ATOM 4367 C CA . LYS B 1 177 ? -27.844 12.398 11.227 1 98.44 177 LYS B CA 1
ATOM 4368 C C . LYS B 1 177 ? -26.719 12.312 10.18 1 98.44 177 LYS B C 1
ATOM 4370 O O . LYS B 1 177 ? -26.891 11.703 9.125 1 98.44 177 LYS B O 1
ATOM 4375 N N . CYS B 1 178 ? -25.719 13 10.43 1 98.88 178 CYS B N 1
ATOM 4376 C CA . CYS B 1 178 ? -24.516 13.047 9.609 1 98.88 178 CYS B CA 1
ATOM 4377 C C . CYS B 1 178 ? -23.328 12.391 10.328 1 98.88 178 CYS B C 1
ATOM 4379 O O . CYS B 1 178 ? -23.156 12.578 11.531 1 98.88 178 CYS B O 1
ATOM 4381 N N . LEU B 1 179 ? -22.547 11.539 9.586 1 98.94 179 LEU B N 1
ATOM 4382 C CA . LEU B 1 179 ? -21.312 10.992 10.133 1 98.94 179 LEU B CA 1
ATOM 4383 C C . LEU B 1 179 ? -20.172 11.984 10 1 98.94 179 LEU B C 1
ATOM 4385 O O . LEU B 1 179 ? -20.141 12.789 9.062 1 98.94 179 LEU B O 1
ATOM 4389 N N . LEU B 1 180 ? -19.219 11.945 10.922 1 98.94 180 LEU B N 1
ATOM 4390 C CA . LEU B 1 180 ? -18.031 12.797 10.898 1 98.94 180 LEU B CA 1
ATOM 4391 C C . LEU B 1 180 ? -16.797 11.992 10.531 1 98.94 180 LEU B C 1
ATOM 4393 O O . LEU B 1 180 ? -16.422 11.062 11.258 1 98.94 180 LEU B O 1
ATOM 4397 N N . LEU B 1 181 ? -16.188 12.227 9.414 1 98.94 181 LEU B N 1
ATOM 4398 C CA . LEU B 1 181 ? -14.922 11.688 8.945 1 98.94 181 LEU B CA 1
ATOM 4399 C C . LEU B 1 181 ? -13.805 12.719 9.125 1 98.94 181 LEU B C 1
ATOM 4401 O O . LEU B 1 181 ? -13.883 13.828 8.586 1 98.94 181 LEU B O 1
ATOM 4405 N N . VAL B 1 182 ? -12.672 12.312 9.82 1 98.94 182 VAL B N 1
ATOM 4406 C CA . VAL B 1 182 ? -11.617 13.266 10.141 1 98.94 182 VAL B CA 1
ATOM 4407 C C . VAL B 1 182 ? -10.273 12.734 9.633 1 98.94 182 VAL B C 1
ATOM 4409 O O . VAL B 1 182 ? -9.914 11.586 9.898 1 98.94 182 VAL B O 1
ATOM 4412 N N . ASP B 1 183 ? -9.594 13.531 8.844 1 98.88 183 ASP B N 1
ATOM 4413 C CA . ASP B 1 183 ? -8.203 13.32 8.453 1 98.88 183 ASP B CA 1
ATOM 4414 C C . ASP B 1 183 ? -7.25 13.781 9.555 1 98.88 183 ASP B C 1
ATOM 4416 O O . ASP B 1 183 ? -7.168 14.977 9.852 1 98.88 183 ASP B O 1
ATOM 4420 N N . SER B 1 184 ? -6.492 12.844 10.102 1 98.81 184 SER B N 1
ATOM 4421 C CA . SER B 1 184 ? -5.566 13.195 11.172 1 98.81 184 SER B CA 1
ATOM 4422 C C . SER B 1 184 ? -4.129 12.836 10.797 1 98.81 184 SER B C 1
ATOM 4424 O O . SER B 1 184 ? -3.305 12.57 11.68 1 98.81 184 SER B O 1
ATOM 4426 N N . VAL B 1 185 ? -3.779 12.828 9.57 1 98.69 185 VAL B N 1
ATOM 4427 C CA . VAL B 1 185 ? -2.541 12.289 9.023 1 98.69 185 VAL B CA 1
ATOM 4428 C C . VAL B 1 185 ? -1.344 12.984 9.664 1 98.69 185 VAL B C 1
ATOM 4430 O O . VAL B 1 185 ? -0.422 12.32 10.148 1 98.69 185 VAL B O 1
ATOM 4433 N N . VAL B 1 186 ? -1.381 14.281 9.797 1 98.31 186 VAL B N 1
ATOM 4434 C CA . VAL B 1 186 ? -0.181 14.977 10.242 1 98.31 186 VAL B CA 1
ATOM 4435 C C . VAL B 1 186 ? -0.307 15.328 11.727 1 98.31 186 VAL B C 1
ATOM 4437 O O . VAL B 1 186 ? 0.674 15.711 12.367 1 98.31 186 VAL B O 1
ATOM 4440 N N . SER B 1 187 ? -1.525 15.102 12.336 1 98.25 187 SER B N 1
ATOM 4441 C CA . SER B 1 187 ? -1.775 15.609 13.68 1 98.25 187 SER B CA 1
ATOM 4442 C C . SER B 1 187 ? -1.678 14.5 14.719 1 98.25 187 SER B C 1
ATOM 4444 O O . SER B 1 187 ? -1.223 14.734 15.844 1 98.25 187 SER B O 1
ATOM 4446 N N . VAL B 1 188 ? -2.082 13.258 14.391 1 97.94 188 VAL B N 1
ATOM 4447 C CA . VAL B 1 188 ? -2.119 12.172 15.367 1 97.94 188 VAL B CA 1
ATOM 4448 C C . VAL B 1 188 ? -0.712 11.898 15.891 1 97.94 188 VAL B C 1
ATOM 4450 O O . VAL B 1 188 ? 0.253 11.891 15.125 1 97.94 188 VAL B O 1
ATOM 4453 N N . GLY B 1 189 ? -0.582 11.641 17.156 1 97.5 189 GLY B N 1
ATOM 4454 C CA . GLY B 1 189 ? 0.7 11.414 17.797 1 97.5 189 GLY B CA 1
ATOM 4455 C C . GLY B 1 189 ? 1.351 12.695 18.297 1 97.5 189 GLY B C 1
ATOM 4456 O O . GLY B 1 189 ? 2.113 12.672 19.266 1 97.5 189 GLY B O 1
ATOM 4457 N N . GLY B 1 190 ? 1.057 13.875 17.562 1 98.06 190 GLY B N 1
ATOM 4458 C CA . GLY B 1 190 ? 1.677 15.141 17.922 1 98.06 190 GLY B CA 1
ATOM 4459 C C . GLY B 1 190 ? 0.704 16.125 18.531 1 98.06 190 GLY B C 1
ATOM 4460 O O . GLY B 1 190 ? 1.117 17.094 19.172 1 98.06 190 GLY B O 1
ATOM 4461 N N . THR B 1 191 ? -0.571 15.891 18.312 1 97.25 191 THR B N 1
ATOM 4462 C CA . THR B 1 191 ? -1.646 16.734 18.812 1 97.25 191 THR B CA 1
ATOM 4463 C C . THR B 1 191 ? -2.783 15.891 19.375 1 97.25 191 THR B C 1
ATOM 4465 O O . THR B 1 191 ? -3.062 14.805 18.891 1 97.25 191 THR B O 1
ATOM 4468 N N . PRO B 1 192 ? -3.453 16.422 20.422 1 97.5 192 PRO B N 1
ATOM 4469 C CA . PRO B 1 192 ? -4.535 15.641 21.016 1 97.5 192 PRO B CA 1
ATOM 4470 C C . PRO B 1 192 ? -5.684 15.383 20.047 1 97.5 192 PRO B C 1
ATOM 4472 O O . PRO B 1 192 ? -6.137 16.297 19.359 1 97.5 192 PRO B O 1
ATOM 4475 N N . VAL B 1 193 ? -6.137 14.219 19.953 1 97.5 193 VAL B N 1
ATOM 4476 C CA . VAL B 1 193 ? -7.348 13.789 19.266 1 97.5 193 VAL B CA 1
ATOM 4477 C C . VAL B 1 193 ? -8.023 12.664 20.047 1 97.5 193 VAL B C 1
ATOM 4479 O O . VAL B 1 193 ? -7.359 11.711 20.469 1 97.5 193 VAL B O 1
ATOM 4482 N N . TYR B 1 194 ? -9.266 12.844 20.406 1 98.31 194 TYR B N 1
ATOM 4483 C CA . TYR B 1 194 ? -10.062 11.891 21.172 1 98.31 194 TYR B CA 1
ATOM 4484 C C . TYR B 1 194 ? -11.258 11.398 20.359 1 98.31 194 TYR B C 1
ATOM 4486 O O . TYR B 1 194 ? -12.367 11.922 20.516 1 98.31 194 TYR B O 1
ATOM 4494 N N . MET B 1 195 ? -10.984 10.328 19.625 1 98.75 195 MET B N 1
ATOM 4495 C CA . MET B 1 195 ? -11.977 9.898 18.641 1 98.75 195 MET B CA 1
ATOM 4496 C C . MET B 1 195 ? -13.328 9.656 19.297 1 98.75 195 MET B C 1
ATOM 4498 O O . MET B 1 195 ? -14.344 10.211 18.875 1 98.75 195 MET B O 1
ATOM 4502 N N . ASP B 1 196 ? -13.391 8.883 20.391 1 98.69 196 ASP B N 1
ATOM 4503 C CA . ASP B 1 196 ? -14.656 8.539 21.031 1 98.69 196 ASP B CA 1
ATOM 4504 C C . ASP B 1 196 ? -15.289 9.766 21.688 1 98.69 196 ASP B C 1
ATOM 4506 O O . ASP B 1 196 ? -16.469 10.062 21.469 1 98.69 196 ASP B O 1
ATOM 4510 N N . GLN B 1 197 ? -14.531 10.516 22.438 1 98.19 197 GLN B N 1
ATOM 4511 C CA . GLN B 1 197 ? -15.055 11.633 23.234 1 98.19 197 GLN B CA 1
ATOM 4512 C C . GLN B 1 197 ? -15.477 12.781 22.328 1 98.19 197 GLN B C 1
ATOM 4514 O O . GLN B 1 197 ? -16.375 13.555 22.672 1 98.19 197 GLN B O 1
ATOM 4519 N N . GLN B 1 198 ? -14.883 12.875 21.156 1 98.5 198 GLN B N 1
ATOM 4520 C CA . GLN B 1 198 ? -15.195 13.961 20.234 1 98.5 198 GLN B CA 1
ATOM 4521 C C . GLN B 1 198 ? -16.281 13.531 19.234 1 98.5 198 GLN B C 1
ATOM 4523 O O . GLN B 1 198 ? -16.656 14.297 18.344 1 98.5 198 GLN B O 1
ATOM 4528 N N . GLY B 1 199 ? -16.734 12.336 19.359 1 98.62 199 GLY B N 1
ATOM 4529 C CA . GLY B 1 199 ? -17.828 11.859 18.516 1 98.62 199 GLY B CA 1
ATOM 4530 C C . GLY B 1 199 ? -17.422 11.68 17.062 1 98.62 199 GLY B C 1
ATOM 4531 O O . GLY B 1 199 ? -18.234 11.898 16.156 1 98.62 199 GLY B O 1
ATOM 4532 N N . ILE B 1 200 ? -16.172 11.383 16.812 1 98.94 200 ILE B N 1
ATOM 4533 C CA . ILE B 1 200 ? -15.695 11.156 15.453 1 98.94 200 ILE B CA 1
ATOM 4534 C C . ILE B 1 200 ? -16.078 9.75 15 1 98.94 200 ILE B C 1
ATOM 4536 O O . ILE B 1 200 ? -15.844 8.773 15.719 1 98.94 200 ILE B O 1
ATOM 4540 N N . ASP B 1 201 ? -16.672 9.586 13.836 1 98.94 201 ASP B N 1
ATOM 4541 C CA . ASP B 1 201 ? -17.188 8.297 13.383 1 98.94 201 ASP B CA 1
ATOM 4542 C C . ASP B 1 201 ? -16.125 7.531 12.594 1 98.94 201 ASP B C 1
ATOM 4544 O O . ASP B 1 201 ? -16.109 6.301 12.594 1 98.94 201 ASP B O 1
ATOM 4548 N N . ILE B 1 202 ? -15.367 8.25 11.836 1 99 202 ILE B N 1
ATOM 4549 C CA . ILE B 1 202 ? -14.258 7.684 11.078 1 99 202 ILE B CA 1
ATOM 4550 C C . ILE B 1 202 ? -13.016 8.547 11.258 1 99 202 ILE B C 1
ATOM 4552 O O . ILE B 1 202 ? -13.055 9.766 11.031 1 99 202 ILE B O 1
ATOM 4556 N N . LEU B 1 203 ? -11.938 7.984 11.703 1 98.94 203 LEU B N 1
ATOM 4557 C CA . LEU B 1 203 ? -10.648 8.641 11.883 1 98.94 203 LEU B CA 1
ATOM 4558 C C . LEU B 1 203 ? -9.539 7.859 11.188 1 98.94 203 LEU B C 1
ATOM 4560 O O . LEU B 1 203 ? -9.43 6.645 11.359 1 98.94 203 LEU B O 1
ATOM 4564 N N . TYR B 1 204 ? -8.82 8.516 10.305 1 98.94 204 TYR B N 1
ATOM 4565 C CA . TYR B 1 204 ? -7.688 7.832 9.688 1 98.94 204 TYR B CA 1
ATOM 4566 C C . TYR B 1 204 ? -6.418 8.664 9.805 1 98.94 204 TYR B C 1
ATOM 4568 O O . TYR B 1 204 ? -6.473 9.852 10.125 1 98.94 204 TYR B O 1
ATOM 4576 N N . SER B 1 205 ? -5.289 8.039 9.617 1 98.75 205 SER B N 1
ATOM 4577 C CA . SER B 1 205 ? -3.98 8.68 9.625 1 98.75 205 SER B CA 1
ATOM 4578 C C . SER B 1 205 ? -2.973 7.902 8.789 1 98.75 205 SER B C 1
ATOM 4580 O O . SER B 1 205 ? -3.291 6.832 8.266 1 98.75 205 SER B O 1
ATOM 4582 N N . GLY B 1 206 ? -1.841 8.469 8.562 1 98 206 GLY B N 1
ATOM 4583 C CA . GLY B 1 206 ? -0.713 7.816 7.914 1 98 206 GLY B CA 1
ATOM 4584 C C . GLY B 1 206 ? 0.397 7.449 8.883 1 98 206 GLY B C 1
ATOM 4585 O O . GLY B 1 206 ? 0.541 8.07 9.938 1 98 206 GLY B O 1
ATOM 4586 N N . SER B 1 207 ? 1.188 6.539 8.516 1 97.88 207 SER B N 1
ATOM 4587 C CA . SER B 1 207 ? 2.205 6.008 9.422 1 97.88 207 SER B CA 1
ATOM 4588 C C . SER B 1 207 ? 3.418 6.93 9.484 1 97.88 207 SER B C 1
ATOM 4590 O O . SER B 1 207 ? 4.16 6.918 10.469 1 97.88 207 SER B O 1
ATOM 4592 N N . GLN B 1 208 ? 3.633 7.828 8.523 1 98 208 GLN B N 1
ATOM 4593 C CA . GLN B 1 208 ? 4.977 8.344 8.266 1 98 208 GLN B CA 1
ATOM 4594 C C . GLN B 1 208 ? 5.129 9.766 8.789 1 98 208 GLN B C 1
ATOM 4596 O O . GLN B 1 208 ? 6.062 10.477 8.406 1 98 208 GLN B O 1
ATOM 4601 N N . LYS B 1 209 ? 4.207 10.234 9.555 1 97.75 209 LYS B N 1
ATOM 4602 C CA . LYS B 1 209 ? 4.281 11.594 10.078 1 97.75 209 LYS B CA 1
ATOM 4603 C C . LYS B 1 209 ? 4.77 11.602 11.523 1 97.75 209 LYS B C 1
ATOM 4605 O O . LYS B 1 209 ? 5.902 11.211 11.805 1 97.75 209 LYS B O 1
ATOM 4610 N N . ALA B 1 210 ? 3.9 11.883 12.492 1 97.19 210 ALA B N 1
ATOM 4611 C CA . ALA B 1 210 ? 4.332 11.945 13.891 1 97.19 210 ALA B CA 1
ATOM 4612 C C . ALA B 1 210 ? 4.57 10.547 14.453 1 97.19 210 ALA B C 1
ATOM 4614 O O . ALA B 1 210 ? 5.305 10.383 15.43 1 97.19 210 ALA B O 1
ATOM 4615 N N . LEU B 1 211 ? 4.004 9.516 13.812 1 96.12 211 LEU B N 1
ATOM 4616 C CA . LEU B 1 2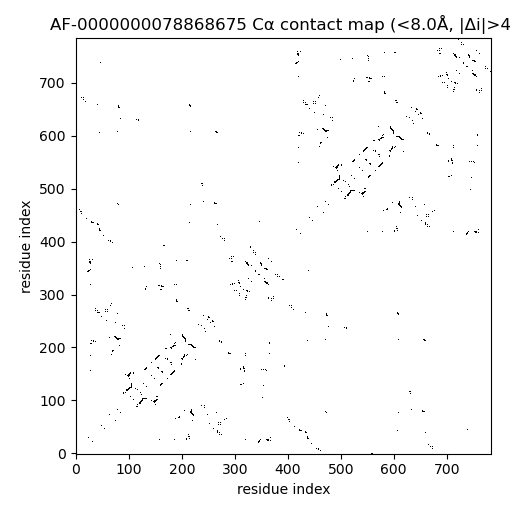11 ? 4.246 8.141 14.227 1 96.12 211 LEU B CA 1
ATOM 4617 C C . LEU B 1 211 ? 5.621 7.664 13.773 1 96.12 211 LEU B C 1
ATOM 4619 O O . LEU B 1 211 ? 6.133 6.66 14.266 1 96.12 211 LEU B O 1
ATOM 4623 N N . ASN B 1 212 ? 6.195 8.258 12.844 1 95.19 212 ASN B N 1
ATOM 4624 C CA . ASN B 1 212 ? 7.574 8.07 12.414 1 95.19 212 ASN B CA 1
ATOM 4625 C C . ASN B 1 212 ? 7.805 6.668 11.859 1 95.19 212 ASN B C 1
ATOM 4627 O O . ASN B 1 212 ? 8.898 6.113 11.992 1 95.19 212 ASN B O 1
ATOM 4631 N N . ALA B 1 213 ? 6.836 5.973 11.453 1 98 213 ALA B N 1
ATOM 4632 C CA . ALA B 1 213 ? 7.016 4.742 10.688 1 98 213 ALA B CA 1
ATOM 4633 C C . ALA B 1 213 ? 7.195 5.039 9.203 1 98 213 ALA B C 1
ATOM 4635 O O . ALA B 1 213 ? 6.867 6.133 8.734 1 98 213 ALA B O 1
ATOM 4636 N N . PRO B 1 214 ? 7.812 4.137 8.438 1 98.31 214 PRO B N 1
ATOM 4637 C CA . PRO B 1 214 ? 7.926 4.371 6.996 1 98.31 214 PRO B CA 1
ATOM 4638 C C . PRO B 1 214 ? 6.566 4.523 6.312 1 98.31 214 PRO B C 1
ATOM 4640 O O . PRO B 1 214 ? 5.578 3.936 6.762 1 98.31 214 PRO B O 1
ATOM 4643 N N . PRO B 1 215 ? 6.523 5.359 5.238 1 98.44 215 PRO B N 1
ATOM 4644 C CA . PRO B 1 215 ? 5.27 5.418 4.477 1 98.44 215 PRO B CA 1
ATOM 4645 C C . PRO B 1 215 ? 4.895 4.078 3.85 1 98.44 215 PRO B C 1
ATOM 4647 O O . PRO B 1 215 ? 5.773 3.283 3.512 1 98.44 215 PRO B O 1
ATOM 4650 N N . GLY B 1 216 ? 3.57 3.848 3.607 1 97.94 216 GLY B N 1
ATOM 4651 C CA . GLY B 1 216 ? 3.117 2.631 2.953 1 97.94 216 GLY B CA 1
ATOM 4652 C C . GLY B 1 216 ? 1.954 1.968 3.666 1 97.94 216 GLY B C 1
ATOM 4653 O O . GLY B 1 216 ? 1.356 1.023 3.145 1 97.94 216 GLY B O 1
ATOM 4654 N N . THR B 1 217 ? 1.632 2.396 4.863 1 98.69 217 THR B N 1
ATOM 4655 C CA . THR B 1 217 ? 0.477 1.924 5.617 1 98.69 217 THR B CA 1
ATOM 4656 C C . THR B 1 217 ? -0.303 3.098 6.203 1 98.69 217 THR B C 1
ATOM 4658 O O . THR B 1 217 ? 0.239 4.195 6.355 1 98.69 217 THR B O 1
ATOM 4661 N N . SER B 1 218 ? -1.526 2.859 6.445 1 98.81 218 SER B N 1
ATOM 4662 C CA . SER B 1 218 ? -2.361 3.885 7.062 1 98.81 218 SER B CA 1
ATOM 4663 C C . SER B 1 218 ? -3.311 3.277 8.094 1 98.81 218 SER B C 1
ATOM 4665 O O . SER B 1 218 ? -3.725 2.123 7.957 1 98.81 218 SER B O 1
ATOM 4667 N N . LEU B 1 219 ? -3.586 3.988 9.133 1 98.81 219 LEU B N 1
ATOM 4668 C CA . LEU B 1 219 ? -4.457 3.588 10.227 1 98.81 219 LEU B CA 1
ATOM 4669 C C . LEU B 1 219 ? -5.883 4.078 10 1 98.81 219 LEU B C 1
ATOM 4671 O O . LEU B 1 219 ? -6.09 5.191 9.516 1 98.81 219 LEU B O 1
ATOM 4675 N N . ILE B 1 220 ? -6.859 3.307 10.445 1 98.94 220 ILE B N 1
ATOM 4676 C CA . ILE B 1 220 ? -8.234 3.775 10.32 1 98.94 220 ILE B CA 1
ATOM 4677 C C . ILE B 1 220 ? -9.109 3.09 11.359 1 98.94 220 ILE B C 1
ATOM 4679 O O . ILE B 1 220 ? -8.852 1.946 11.75 1 98.94 220 ILE B O 1
ATOM 4683 N N . SER B 1 221 ? -10.039 3.758 11.891 1 98.94 221 SER B N 1
ATOM 4684 C CA . SER B 1 221 ? -11.016 3.24 12.844 1 98.94 221 SER B CA 1
ATOM 4685 C C . SER B 1 221 ? -12.422 3.744 12.523 1 98.94 221 SER B C 1
ATOM 4687 O O . SER B 1 221 ? -12.586 4.852 12.008 1 98.94 221 SER B O 1
ATOM 4689 N N . PHE B 1 222 ? -13.438 2.943 12.797 1 98.94 222 PHE B N 1
ATOM 4690 C CA . PHE B 1 222 ? -14.836 3.24 12.516 1 98.94 222 PHE B CA 1
ATOM 4691 C C . PHE B 1 222 ? -15.688 3.096 13.773 1 98.94 222 PHE B C 1
ATOM 4693 O O . PHE B 1 222 ? -15.555 2.111 14.508 1 98.94 222 PHE B O 1
ATOM 4700 N N . SER B 1 223 ? -16.547 4.078 14.047 1 98.88 223 SER B N 1
ATOM 4701 C CA . SER B 1 223 ? -17.516 3.959 15.125 1 98.88 223 SER B CA 1
ATOM 4702 C C . SER B 1 223 ? -18.609 2.949 14.773 1 98.88 223 SER B C 1
ATOM 4704 O O . SER B 1 223 ? -18.703 2.498 13.633 1 98.88 223 SER B O 1
ATOM 4706 N N . ASP B 1 224 ? -19.406 2.633 15.734 1 98.44 224 ASP B N 1
ATOM 4707 C CA . ASP B 1 224 ? -20.547 1.741 15.492 1 98.44 224 ASP B CA 1
ATOM 4708 C C . ASP B 1 224 ? -21.516 2.354 14.484 1 98.44 224 ASP B C 1
ATOM 4710 O O . ASP B 1 224 ? -22.125 1.637 13.68 1 98.44 224 ASP B O 1
ATOM 4714 N N . LYS B 1 225 ? -21.75 3.658 14.562 1 98.62 225 LYS B N 1
ATOM 4715 C CA . LYS B 1 225 ? -22.625 4.344 13.625 1 98.62 225 LYS B CA 1
ATOM 4716 C C . LYS B 1 225 ? -22.125 4.207 12.195 1 98.62 225 LYS B C 1
ATOM 4718 O O . LYS B 1 225 ? -22.891 3.947 11.273 1 98.62 225 LYS B O 1
ATOM 4723 N N . ALA B 1 226 ? -20.812 4.398 12.023 1 98.88 226 ALA B N 1
ATOM 4724 C CA . ALA B 1 226 ? -20.219 4.242 10.703 1 98.88 226 ALA B CA 1
ATOM 4725 C C . ALA B 1 226 ? -20.328 2.797 10.219 1 98.88 226 ALA B C 1
ATOM 4727 O O . ALA B 1 226 ? -20.625 2.549 9.047 1 98.88 226 ALA B O 1
ATOM 4728 N N . LYS B 1 227 ? -20.016 1.886 11.102 1 98.69 227 LYS B N 1
ATOM 4729 C CA . LYS B 1 227 ? -20.141 0.468 10.766 1 98.69 227 LYS B CA 1
ATOM 4730 C C . LYS B 1 227 ? -21.547 0.129 10.273 1 98.69 227 LYS B C 1
ATOM 4732 O O . LYS B 1 227 ? -21.703 -0.556 9.266 1 98.69 227 LYS B O 1
ATOM 4737 N N . LYS B 1 228 ? -22.547 0.591 11.008 1 98.19 228 LYS B N 1
ATOM 4738 C CA . LYS B 1 228 ? -23.922 0.331 10.633 1 98.19 228 LYS B CA 1
ATOM 4739 C C . LYS B 1 228 ? -24.234 0.886 9.242 1 98.19 228 LYS B C 1
ATOM 4741 O O . LYS B 1 228 ? -24.891 0.221 8.43 1 98.19 228 LYS B O 1
ATOM 4746 N N . LYS B 1 229 ? -23.781 2.088 8.977 1 98.25 229 LYS B N 1
ATOM 4747 C CA . LYS B 1 229 ? -23.984 2.703 7.668 1 98.25 229 LYS B CA 1
ATOM 4748 C C . LYS B 1 229 ? -23.328 1.873 6.566 1 98.25 229 LYS B C 1
ATOM 4750 O O . LYS B 1 229 ? -23.938 1.604 5.535 1 98.25 229 LYS B O 1
ATOM 4755 N N . MET B 1 230 ? -22.109 1.421 6.762 1 98.12 230 MET B N 1
ATOM 4756 C CA . MET B 1 230 ? -21.344 0.666 5.773 1 98.12 230 MET B CA 1
ATOM 4757 C C . MET B 1 230 ? -21.984 -0.7 5.523 1 98.12 230 MET B C 1
ATOM 4759 O O . MET B 1 230 ? -22.047 -1.156 4.383 1 98.12 230 MET B O 1
ATOM 4763 N N . TYR B 1 231 ? -22.438 -1.31 6.555 1 96.88 231 TYR B N 1
ATOM 4764 C CA . TYR B 1 231 ? -22.953 -2.668 6.461 1 96.88 231 TYR B CA 1
ATOM 4765 C C . TYR B 1 231 ? -24.375 -2.67 5.914 1 96.88 231 TYR B C 1
ATOM 4767 O O . TYR B 1 231 ? -24.891 -3.715 5.516 1 96.88 231 TYR B O 1
ATOM 4775 N N . SER B 1 232 ? -25.047 -1.507 5.84 1 96.62 232 SER B N 1
ATOM 4776 C CA . SER B 1 232 ? -26.406 -1.4 5.332 1 96.62 232 SER B CA 1
ATOM 4777 C C . SER B 1 232 ? -26.422 -0.941 3.877 1 96.62 232 SER B C 1
ATOM 4779 O O . SER B 1 232 ? -27.484 -0.695 3.307 1 96.62 232 SER B O 1
ATOM 4781 N N . ARG B 1 233 ? -25.297 -0.815 3.336 1 95.62 233 ARG B N 1
ATOM 4782 C CA . ARG B 1 233 ? -25.219 -0.397 1.94 1 95.62 233 ARG B CA 1
ATOM 4783 C C . ARG B 1 233 ? -26.078 -1.295 1.054 1 95.62 233 ARG B C 1
ATOM 4785 O O . ARG B 1 233 ? -26.219 -2.49 1.319 1 95.62 233 ARG B O 1
ATOM 4792 N N . LYS B 1 234 ? -26.484 -0.729 -0.067 1 94.5 234 LYS B N 1
ATOM 4793 C CA . LYS B 1 234 ? -27.328 -1.469 -0.997 1 94.5 234 LYS B CA 1
ATOM 4794 C C . LYS B 1 234 ? -26.484 -2.156 -2.074 1 94.5 234 LYS B C 1
ATOM 4796 O O . LYS B 1 234 ? -26.922 -3.148 -2.664 1 94.5 234 LYS B O 1
ATOM 4801 N N . THR B 1 235 ? -25.375 -1.599 -2.369 1 93.5 235 THR B N 1
ATOM 4802 C CA . THR B 1 235 ? -24.484 -2.15 -3.377 1 93.5 235 THR B CA 1
ATOM 4803 C C . THR B 1 235 ? -23.094 -2.414 -2.785 1 93.5 235 THR B C 1
ATOM 4805 O O . THR B 1 235 ? -22.703 -1.778 -1.806 1 93.5 235 THR B O 1
ATOM 4808 N N . LYS B 1 236 ? -22.359 -3.369 -3.385 1 95.69 236 LYS B N 1
ATOM 4809 C CA . LYS B 1 236 ? -20.969 -3.58 -2.959 1 95.69 236 LYS B CA 1
ATOM 4810 C C . LYS B 1 236 ? -20.125 -2.338 -3.219 1 95.69 236 LYS B C 1
ATOM 4812 O O . LYS B 1 236 ? -20.359 -1.616 -4.191 1 95.69 236 LYS B O 1
ATOM 4817 N N . PRO B 1 237 ? -19.188 -2.08 -2.312 1 97.25 237 PRO B N 1
ATOM 4818 C CA . PRO B 1 237 ? -18.234 -1.014 -2.654 1 97.25 237 PRO B CA 1
ATOM 4819 C C . PRO B 1 237 ? -17.531 -1.258 -3.984 1 97.25 237 PRO B C 1
ATOM 4821 O O . PRO B 1 237 ? -17.25 -2.406 -4.34 1 97.25 237 PRO B O 1
ATOM 4824 N N . PHE B 1 238 ? -17.156 -0.238 -4.645 1 95.81 238 PHE B N 1
ATOM 4825 C CA . PHE B 1 238 ? -16.516 -0.316 -5.949 1 95.81 238 PHE B CA 1
ATOM 4826 C C . PHE B 1 238 ? -15.18 -1.052 -5.855 1 95.81 238 PHE B C 1
ATOM 4828 O O . PHE B 1 238 ? -14.719 -1.637 -6.836 1 95.81 238 PHE B O 1
ATOM 4835 N N . SER B 1 239 ? -14.609 -1.025 -4.707 1 98.25 239 SER B N 1
ATOM 4836 C CA . SER B 1 239 ? -13.266 -1.581 -4.527 1 98.25 239 SER B CA 1
ATOM 4837 C C . SER B 1 239 ? -13.305 -2.859 -3.699 1 98.25 239 SER B C 1
ATOM 4839 O O . SER B 1 239 ? -13.844 -2.871 -2.592 1 98.25 239 SER B O 1
ATOM 4841 N N . PHE B 1 240 ? -12.797 -3.957 -4.258 1 98.44 240 PHE B N 1
ATOM 4842 C CA . PHE B 1 240 ? -12.562 -5.16 -3.463 1 98.44 240 PHE B CA 1
ATOM 4843 C C . PHE B 1 240 ? -11.453 -4.926 -2.441 1 98.44 240 PHE B C 1
ATOM 4845 O O . PHE B 1 240 ? -11.578 -5.324 -1.282 1 98.44 240 PHE B O 1
ATOM 4852 N N . TYR B 1 241 ? -10.383 -4.266 -2.873 1 98.69 241 TYR B N 1
ATOM 4853 C CA . TYR B 1 241 ? -9.172 -4.043 -2.09 1 98.69 241 TYR B CA 1
ATOM 4854 C C . TYR B 1 241 ? -9.477 -3.242 -0.832 1 98.69 241 TYR B C 1
ATOM 4856 O O . TYR B 1 241 ? -8.852 -3.447 0.211 1 98.69 241 TYR B O 1
ATOM 4864 N N . LEU B 1 242 ? -10.531 -2.359 -0.922 1 98.69 242 LEU B N 1
ATOM 4865 C CA . LEU B 1 242 ? -10.82 -1.441 0.173 1 98.69 242 LEU B CA 1
ATOM 4866 C C . LEU B 1 242 ? -12.172 -1.768 0.806 1 98.69 242 LEU B C 1
ATOM 4868 O O . LEU B 1 242 ? -12.727 -0.956 1.551 1 98.69 242 LEU B O 1
ATOM 4872 N N . ASP B 1 243 ? -12.727 -2.92 0.471 1 98.62 243 ASP B N 1
ATOM 4873 C CA . ASP B 1 243 ? -13.977 -3.363 1.088 1 98.62 243 ASP B CA 1
ATOM 4874 C C . ASP B 1 243 ? -13.781 -3.65 2.576 1 98.62 243 ASP B C 1
ATOM 4876 O O . ASP B 1 243 ? -13.156 -4.648 2.945 1 98.62 243 ASP B O 1
ATOM 4880 N N . ILE B 1 244 ? -14.422 -2.869 3.365 1 98.56 244 ILE B N 1
ATOM 4881 C CA . ILE B 1 244 ? -14.164 -2.9 4.801 1 98.56 244 ILE B CA 1
ATOM 4882 C C . ILE B 1 244 ? -14.664 -4.223 5.387 1 98.56 244 ILE B C 1
ATOM 4884 O O . ILE B 1 244 ? -14.094 -4.73 6.355 1 98.56 244 ILE B O 1
ATOM 4888 N N . LYS B 1 245 ? -15.68 -4.805 4.824 1 97.75 245 LYS B N 1
ATOM 4889 C CA . LYS B 1 245 ? -16.156 -6.09 5.34 1 97.75 245 LYS B CA 1
ATOM 4890 C C . LYS B 1 245 ? -15.062 -7.152 5.23 1 97.75 245 LYS B C 1
ATOM 4892 O O . LYS B 1 245 ? -14.828 -7.914 6.176 1 97.75 245 LYS B O 1
ATOM 4897 N N . TRP B 1 246 ? -14.391 -7.211 4.062 1 97.88 246 TRP B N 1
ATOM 4898 C CA . TRP B 1 246 ? -13.281 -8.141 3.867 1 97.88 246 TRP B CA 1
ATOM 4899 C C . TRP B 1 246 ? -12.125 -7.809 4.805 1 97.88 246 TRP B C 1
ATOM 4901 O O . TRP B 1 246 ? -11.547 -8.703 5.43 1 97.88 246 TRP B O 1
ATOM 4911 N N . LEU B 1 247 ? -11.82 -6.539 4.891 1 98.62 247 LEU B N 1
ATOM 4912 C CA . LEU B 1 247 ? -10.672 -6.105 5.684 1 98.62 247 LEU B CA 1
ATOM 4913 C C . LEU B 1 247 ? -10.922 -6.324 7.172 1 98.62 247 LEU B C 1
ATOM 4915 O O . LEU B 1 247 ? -10.008 -6.691 7.91 1 98.62 247 LEU B O 1
ATOM 4919 N N . ALA B 1 248 ? -12.172 -6.023 7.602 1 98.56 248 ALA B N 1
ATOM 4920 C CA . ALA B 1 248 ? -12.539 -6.25 8.992 1 98.56 248 ALA B CA 1
ATOM 4921 C C . ALA B 1 248 ? -12.328 -7.707 9.391 1 98.56 248 ALA B C 1
ATOM 4923 O O . ALA B 1 248 ? -11.812 -7.996 10.477 1 98.56 248 ALA B O 1
ATOM 4924 N N . ASN B 1 249 ? -12.75 -8.609 8.516 1 98.44 249 ASN B N 1
ATOM 4925 C CA . ASN B 1 249 ? -12.516 -10.031 8.773 1 98.44 249 ASN B CA 1
ATOM 4926 C C . ASN B 1 249 ? -11.023 -10.352 8.836 1 98.44 249 ASN B C 1
ATOM 4928 O O . ASN B 1 249 ? -10.562 -10.953 9.805 1 98.44 249 ASN B O 1
ATOM 4932 N N . PHE B 1 250 ? -10.289 -9.945 7.887 1 98.31 250 PHE B N 1
ATOM 4933 C CA . PHE B 1 250 ? -8.875 -10.258 7.777 1 98.31 250 PHE B CA 1
ATOM 4934 C C . PHE B 1 250 ? -8.109 -9.758 9 1 98.31 250 PHE B C 1
ATOM 4936 O O . PHE B 1 250 ? -7.164 -10.398 9.453 1 98.31 250 PHE B O 1
ATOM 4943 N N . TRP B 1 251 ? -8.516 -8.594 9.57 1 98.62 251 TRP B N 1
ATOM 4944 C CA . TRP B 1 251 ? -7.844 -7.977 10.711 1 98.62 251 TRP B CA 1
ATOM 4945 C C . TRP B 1 251 ? -8.453 -8.453 12.023 1 98.62 251 TRP B C 1
ATOM 4947 O O . TRP B 1 251 ? -8.094 -7.965 13.094 1 98.62 251 TRP B O 1
ATOM 4957 N N . GLY B 1 252 ? -9.391 -9.359 11.93 1 98.06 252 GLY B N 1
ATOM 4958 C CA . GLY B 1 252 ? -9.969 -9.961 13.117 1 98.06 252 GLY B CA 1
ATOM 4959 C C . GLY B 1 252 ? -10.914 -9.031 13.859 1 98.06 252 GLY B C 1
ATOM 4960 O O . GLY B 1 252 ? -10.969 -9.047 15.094 1 98.06 252 GLY B O 1
ATOM 4961 N N . CYS B 1 253 ? -11.578 -8.172 13.125 1 97.94 253 CYS B N 1
ATOM 4962 C CA . CYS B 1 253 ? -12.477 -7.203 13.742 1 97.94 253 CYS B CA 1
ATOM 4963 C C . CYS B 1 253 ? -13.875 -7.785 13.914 1 97.94 253 CYS B C 1
ATOM 4965 O O . CYS B 1 253 ? -14.773 -7.109 14.406 1 97.94 253 CYS B O 1
ATOM 4967 N N . ASP B 1 254 ? -14.016 -8.93 13.453 1 92.44 254 ASP B N 1
ATOM 4968 C CA . ASP B 1 254 ? -15.281 -9.617 13.672 1 92.44 254 ASP B CA 1
ATOM 4969 C C . ASP B 1 254 ? -15.062 -10.984 14.32 1 92.44 254 ASP B C 1
ATOM 4971 O O . ASP B 1 254 ? -13.945 -11.312 14.719 1 92.44 254 ASP B O 1
ATOM 4975 N N . ASP B 1 255 ? -15.977 -11.758 14.75 1 90.31 255 ASP B N 1
ATOM 4976 C CA . ASP B 1 255 ? -15.852 -13 15.516 1 90.31 255 ASP B CA 1
ATOM 4977 C C . ASP B 1 255 ? -15.867 -14.211 14.594 1 90.31 255 ASP B C 1
ATOM 4979 O O . ASP B 1 255 ? -16.266 -15.305 15.008 1 90.31 255 ASP B O 1
ATOM 4983 N N . GLN B 1 256 ? -15.359 -14.039 13.344 1 95.12 256 GLN B N 1
ATOM 4984 C CA . GLN B 1 256 ? -15.297 -15.125 12.375 1 95.12 256 GLN B CA 1
ATOM 4985 C C . GLN B 1 256 ? -13.852 -15.523 12.078 1 95.12 256 GLN B C 1
ATOM 4987 O O . GLN B 1 256 ? -12.93 -14.727 12.281 1 95.12 256 GLN B O 1
ATOM 4992 N N . PRO B 1 257 ? -13.617 -16.734 11.633 1 94.75 257 PRO B N 1
ATOM 4993 C CA . PRO B 1 257 ? -12.258 -17.109 11.219 1 94.75 257 PRO B CA 1
ATOM 4994 C C . PRO B 1 257 ? -11.703 -16.188 10.133 1 94.75 257 PRO B C 1
ATOM 4996 O O . PRO B 1 257 ? -12.398 -15.867 9.164 1 94.75 257 PRO B O 1
ATOM 4999 N N . ARG B 1 258 ? -10.477 -15.797 10.305 1 96.19 258 ARG B N 1
ATOM 5000 C CA . ARG B 1 258 ? -9.852 -14.875 9.359 1 96.19 258 ARG B CA 1
ATOM 5001 C C . ARG B 1 258 ? -9.664 -15.539 7.996 1 96.19 258 ARG B C 1
ATOM 5003 O O . ARG B 1 258 ? -9.234 -16.688 7.91 1 96.19 258 ARG B O 1
ATOM 5010 N N . MET B 1 259 ? -10.008 -14.844 6.98 1 95.44 259 MET B N 1
ATOM 5011 C CA . MET B 1 259 ? -9.859 -15.305 5.605 1 95.44 259 MET B CA 1
ATOM 5012 C C . MET B 1 259 ? -8.812 -14.477 4.863 1 95.44 259 MET B C 1
ATOM 5014 O O . MET B 1 259 ? -8.664 -13.281 5.121 1 95.44 259 MET B O 1
ATOM 5018 N N . TYR B 1 260 ? -8.195 -15.18 3.938 1 96 260 TYR B N 1
ATOM 5019 C CA . TYR B 1 260 ? -7.195 -14.5 3.123 1 96 260 TYR B CA 1
ATOM 5020 C C . TYR B 1 260 ? -7.844 -13.414 2.27 1 96 260 TYR B C 1
ATOM 5022 O O . TYR B 1 260 ? -8.797 -13.68 1.529 1 96 260 TYR B O 1
ATOM 5030 N N . HIS B 1 261 ? -7.371 -12.164 2.357 1 97.5 261 HIS B N 1
ATOM 5031 C CA . HIS B 1 261 ? -7.801 -11.047 1.526 1 97.5 261 HIS B CA 1
ATOM 5032 C C . HIS B 1 261 ? -6.723 -10.656 0.521 1 97.5 261 HIS B C 1
ATOM 5034 O O . HIS B 1 261 ? -6.918 -10.797 -0.689 1 97.5 261 HIS B O 1
ATOM 5040 N N . HIS B 1 262 ? -5.598 -10.258 0.941 1 97.75 262 HIS B N 1
ATOM 5041 C CA . HIS B 1 262 ? -4.395 -9.93 0.184 1 97.75 262 HIS B CA 1
ATOM 5042 C C . HIS B 1 262 ? -3.141 -10.125 1.029 1 97.75 262 HIS B C 1
ATOM 5044 O O . HIS B 1 262 ? -3.23 -10.305 2.246 1 97.75 262 HIS B O 1
ATOM 5050 N N . THR B 1 263 ? -2 -10.172 0.361 1 97.94 263 THR B N 1
ATOM 5051 C CA . THR B 1 263 ? -0.752 -10.25 1.113 1 97.94 263 THR B CA 1
ATOM 5052 C C . THR B 1 263 ? -0.385 -8.891 1.697 1 97.94 263 THR B C 1
ATOM 5054 O O . THR B 1 263 ? -0.131 -7.934 0.956 1 97.94 263 THR B O 1
ATOM 5057 N N . ILE B 1 264 ? -0.338 -8.758 2.984 1 98.25 264 ILE B N 1
ATOM 5058 C CA . ILE B 1 264 ? -0.13 -7.496 3.689 1 98.25 264 ILE B CA 1
ATOM 5059 C C . ILE B 1 264 ? 1.354 -7.133 3.678 1 98.25 264 ILE B C 1
ATOM 5061 O O . ILE B 1 264 ? 2.209 -8.008 3.516 1 98.25 264 ILE B O 1
ATOM 5065 N N . PRO B 1 265 ? 1.686 -5.863 3.838 1 98.69 265 PRO B N 1
ATOM 5066 C CA . PRO B 1 265 ? 3.082 -5.426 3.879 1 98.69 265 PRO B CA 1
ATOM 5067 C C . PRO B 1 265 ? 3.758 -5.727 5.215 1 98.69 265 PRO B C 1
ATOM 5069 O O . PRO B 1 265 ? 3.9 -4.832 6.051 1 98.69 265 PRO B O 1
ATOM 5072 N N . ILE B 1 266 ? 4.309 -6.816 5.375 1 98.69 266 ILE B N 1
ATOM 5073 C CA . ILE B 1 266 ? 4.77 -7.418 6.621 1 98.69 266 ILE B CA 1
ATOM 5074 C C . ILE B 1 266 ? 5.828 -6.523 7.266 1 98.69 266 ILE B C 1
ATOM 5076 O O . ILE B 1 266 ? 5.715 -6.168 8.438 1 98.69 266 ILE B O 1
ATOM 5080 N N . ILE B 1 267 ? 6.832 -6.102 6.512 1 98.75 267 ILE B N 1
ATOM 5081 C CA . ILE B 1 267 ? 7.934 -5.305 7.051 1 98.75 267 ILE B CA 1
ATOM 5082 C C . ILE B 1 267 ? 7.41 -3.949 7.516 1 98.75 267 ILE B C 1
ATOM 5084 O O . ILE B 1 267 ? 7.816 -3.445 8.562 1 98.75 267 ILE B O 1
ATOM 5088 N N . SER B 1 268 ? 6.539 -3.334 6.691 1 98.75 268 SER B N 1
ATOM 5089 C CA . SER B 1 268 ? 5.934 -2.066 7.094 1 98.75 268 SER B CA 1
ATOM 5090 C C . SER B 1 268 ? 5.141 -2.217 8.383 1 98.75 268 SER B C 1
ATOM 5092 O O . SER B 1 268 ? 5.098 -1.298 9.203 1 98.75 268 SER B O 1
ATOM 5094 N N . LEU B 1 269 ? 4.516 -3.361 8.547 1 98.81 269 LEU B N 1
ATOM 5095 C CA . LEU B 1 269 ? 3.734 -3.594 9.758 1 98.81 269 LEU B CA 1
ATOM 5096 C C . LEU B 1 269 ? 4.645 -3.785 10.961 1 98.81 269 LEU B C 1
ATOM 5098 O O . LEU B 1 269 ? 4.32 -3.348 12.07 1 98.81 269 LEU B O 1
ATOM 5102 N N . TYR B 1 270 ? 5.832 -4.453 10.766 1 98.88 270 TYR B N 1
ATOM 5103 C CA . TYR B 1 270 ? 6.828 -4.504 11.828 1 98.88 270 TYR B CA 1
ATOM 5104 C C . TYR B 1 270 ? 7.191 -3.102 12.305 1 98.88 270 TYR B C 1
ATOM 5106 O O . TYR B 1 270 ? 7.188 -2.824 13.5 1 98.88 270 TYR B O 1
ATOM 5114 N N . SER B 1 271 ? 7.484 -2.279 11.352 1 98.81 271 SER B N 1
ATOM 5115 C CA . SER B 1 271 ? 7.914 -0.917 11.648 1 98.81 271 SER B CA 1
ATOM 5116 C C . SER B 1 271 ? 6.805 -0.122 12.328 1 98.81 271 SER B C 1
ATOM 5118 O O . SER B 1 271 ? 7.066 0.651 13.258 1 98.81 271 SER B O 1
ATOM 5120 N N . LEU B 1 272 ? 5.586 -0.298 11.852 1 98.81 272 LEU B N 1
ATOM 5121 C CA . LEU B 1 272 ? 4.449 0.389 12.453 1 98.81 272 LEU B CA 1
ATOM 5122 C C . LEU B 1 272 ? 4.246 -0.06 13.891 1 98.81 272 LEU B C 1
ATOM 5124 O O . LEU B 1 272 ? 3.963 0.761 14.773 1 98.81 272 LEU B O 1
ATOM 5128 N N . ARG B 1 273 ? 4.344 -1.377 14.117 1 98.88 273 ARG B N 1
ATOM 5129 C CA . ARG B 1 273 ? 4.223 -1.885 15.484 1 98.88 273 ARG B CA 1
ATOM 5130 C C . ARG B 1 273 ? 5.242 -1.224 16.406 1 98.88 273 ARG B C 1
ATOM 5132 O O . ARG B 1 273 ? 4.898 -0.8 17.516 1 98.88 273 ARG B O 1
ATOM 5139 N N . GLU B 1 274 ? 6.488 -1.146 15.945 1 98.81 274 GLU B N 1
ATOM 5140 C CA . GLU B 1 274 ? 7.543 -0.56 16.766 1 98.81 274 GLU B CA 1
ATOM 5141 C C . GLU B 1 274 ? 7.312 0.933 16.984 1 98.81 274 GLU B C 1
ATOM 5143 O O . GLU B 1 274 ? 7.637 1.471 18.031 1 98.81 274 GLU B O 1
ATOM 5148 N N . SER B 1 275 ? 6.836 1.583 15.969 1 98.62 275 SER B N 1
ATOM 5149 C CA . SER B 1 275 ? 6.48 2.99 16.109 1 98.62 275 SER B CA 1
ATOM 5150 C C . SER B 1 275 ? 5.43 3.186 17.203 1 98.62 275 SER B C 1
ATOM 5152 O O . SER B 1 275 ? 5.559 4.074 18.047 1 98.62 275 SER B O 1
ATOM 5154 N N . LEU B 1 276 ? 4.371 2.387 17.156 1 98.81 276 LEU B N 1
ATOM 5155 C CA . LEU B 1 276 ? 3.314 2.443 18.156 1 98.81 276 LEU B CA 1
ATOM 5156 C C . LEU B 1 276 ? 3.855 2.084 19.531 1 98.81 276 LEU B C 1
ATOM 5158 O O . LEU B 1 276 ? 3.436 2.66 20.547 1 98.81 276 LEU B O 1
ATOM 5162 N N . ALA B 1 277 ? 4.785 1.146 19.578 1 98.81 277 ALA B N 1
ATOM 5163 C CA . ALA B 1 277 ? 5.422 0.774 20.828 1 98.81 277 ALA B CA 1
ATOM 5164 C C . ALA B 1 277 ? 6.184 1.953 21.422 1 98.81 277 ALA B C 1
ATOM 5166 O O . ALA B 1 277 ? 6.133 2.186 22.641 1 98.81 277 ALA B O 1
ATOM 5167 N N . LEU B 1 278 ? 6.875 2.686 20.641 1 98.56 278 LEU B N 1
ATOM 5168 C CA . LEU B 1 278 ? 7.629 3.844 21.109 1 98.56 278 LEU B CA 1
ATOM 5169 C C . LEU B 1 278 ? 6.699 4.883 21.719 1 98.56 278 LEU B C 1
ATOM 5171 O O . LEU B 1 278 ? 7.012 5.465 22.766 1 98.56 278 LEU B O 1
ATOM 5175 N N . ILE B 1 279 ? 5.559 5.141 21.094 1 98.25 279 ILE B N 1
ATOM 5176 C CA . ILE B 1 279 ? 4.598 6.102 21.625 1 98.25 279 ILE B CA 1
ATOM 5177 C C . ILE B 1 279 ? 4.008 5.582 22.938 1 98.25 279 ILE B C 1
ATOM 5179 O O . ILE B 1 279 ? 3.812 6.344 23.875 1 98.25 279 ILE B O 1
ATOM 5183 N N . ALA B 1 280 ? 3.705 4.285 22.938 1 98.38 280 ALA B N 1
ATOM 5184 C CA . ALA B 1 280 ? 3.164 3.68 24.141 1 98.38 280 ALA B CA 1
ATOM 5185 C C . ALA B 1 280 ? 4.141 3.822 25.312 1 98.38 280 ALA B C 1
ATOM 5187 O O . ALA B 1 280 ? 3.732 4.109 26.438 1 98.38 280 ALA B O 1
ATOM 5188 N N . GLU B 1 281 ? 5.402 3.652 25.062 1 98.38 281 GLU B N 1
ATOM 5189 C CA . GLU B 1 281 ? 6.441 3.771 26.078 1 98.38 281 GLU B CA 1
ATOM 5190 C C . GLU B 1 281 ? 6.602 5.215 26.547 1 98.38 281 GLU B C 1
ATOM 5192 O O . GLU B 1 281 ? 6.766 5.477 27.734 1 98.38 281 GLU B O 1
ATOM 5197 N N . GLN B 1 282 ? 6.516 6.105 25.609 1 97.75 282 GLN B N 1
ATOM 5198 C CA . GLN B 1 282 ? 6.68 7.527 25.891 1 97.75 282 GLN B CA 1
ATOM 5199 C C . GLN B 1 282 ? 5.457 8.086 26.609 1 97.75 282 GLN B C 1
ATOM 5201 O O . GLN B 1 282 ? 5.582 8.969 27.469 1 97.75 282 GLN B O 1
ATOM 5206 N N . GLY B 1 283 ? 4.312 7.559 26.25 1 97.75 283 GLY B N 1
ATOM 5207 C CA . GLY B 1 283 ? 3.047 8.141 26.672 1 97.75 283 GLY B CA 1
ATOM 5208 C C . GLY B 1 283 ? 2.518 9.188 25.703 1 97.75 283 GLY B C 1
ATOM 5209 O O . GLY B 1 283 ? 3.264 10.055 25.266 1 97.75 283 GLY B O 1
ATOM 5210 N N . LEU B 1 284 ? 1.288 9.086 25.453 1 97.12 284 LEU B N 1
ATOM 5211 C CA . LEU B 1 284 ? 0.658 9.938 24.453 1 97.12 284 LEU B CA 1
ATOM 5212 C C . LEU B 1 284 ? 0.719 11.406 24.859 1 97.12 284 LEU B C 1
ATOM 5214 O O . LEU B 1 284 ? 1.051 12.273 24.047 1 97.12 284 LEU B O 1
ATOM 5218 N N . GLU B 1 285 ? 0.453 11.758 26.078 1 97.62 285 GLU B N 1
ATOM 5219 C CA . GLU B 1 285 ? 0.468 13.133 26.578 1 97.62 285 GLU B CA 1
ATOM 5220 C C . GLU B 1 285 ? 1.873 13.727 26.516 1 97.62 285 GLU B C 1
ATOM 5222 O O . GLU B 1 285 ? 2.043 14.914 26.234 1 97.62 285 GLU B O 1
ATOM 5227 N N . ASN B 1 286 ? 2.836 12.883 26.797 1 97.94 286 ASN B N 1
ATOM 5228 C CA . ASN B 1 286 ? 4.219 13.328 26.672 1 97.94 286 ASN B CA 1
ATOM 5229 C C . ASN B 1 286 ? 4.578 13.617 25.203 1 97.94 286 ASN B C 1
ATOM 5231 O O . ASN B 1 286 ? 5.316 14.562 24.922 1 97.94 286 ASN B O 1
ATOM 5235 N N . SER B 1 287 ? 4.113 12.781 24.359 1 98.38 287 SER B N 1
ATOM 5236 C CA . SER B 1 287 ? 4.328 13.023 22.938 1 98.38 287 SER B CA 1
ATOM 5237 C C . SER B 1 287 ? 3.719 14.352 22.5 1 98.38 287 SER B C 1
ATOM 5239 O O . SER B 1 287 ? 4.344 15.117 21.766 1 98.38 287 SER B O 1
ATOM 5241 N N . TRP B 1 288 ? 2.465 14.641 22.984 1 98.25 288 TRP B N 1
ATOM 5242 C CA . TRP B 1 288 ? 1.804 15.906 22.672 1 98.25 288 TRP B CA 1
ATOM 5243 C C . TRP B 1 288 ? 2.613 17.094 23.203 1 98.25 288 TRP B C 1
ATOM 5245 O O . TRP B 1 288 ? 2.809 18.078 22.484 1 98.25 288 TRP B O 1
ATOM 5255 N N . ARG B 1 289 ? 3.049 16.953 24.359 1 97.88 289 ARG B N 1
ATOM 5256 C CA . ARG B 1 289 ? 3.814 18.016 25.016 1 97.88 289 ARG B CA 1
ATOM 5257 C C . ARG B 1 289 ? 5.117 18.281 24.266 1 97.88 289 ARG B C 1
ATOM 5259 O O . ARG B 1 289 ? 5.48 19.438 24.031 1 97.88 289 ARG B O 1
ATOM 5266 N N . LYS B 1 290 ? 5.797 17.25 23.922 1 98.06 290 LYS B N 1
ATOM 5267 C CA . LYS B 1 290 ? 7.047 17.344 23.172 1 98.06 290 LYS B CA 1
ATOM 5268 C C . LYS B 1 290 ? 6.859 18.141 21.875 1 98.06 290 LYS B C 1
ATOM 5270 O O . LYS B 1 290 ? 7.656 19.016 21.562 1 98.06 290 LYS B O 1
ATOM 5275 N N . HIS B 1 291 ? 5.852 17.844 21.172 1 98.62 291 HIS B N 1
ATOM 5276 C CA . HIS B 1 291 ? 5.578 18.531 19.906 1 98.62 291 HIS B CA 1
ATOM 5277 C C . HIS B 1 291 ? 5.191 19.984 20.141 1 98.62 291 HIS B C 1
ATOM 5279 O O . HIS B 1 291 ? 5.648 20.875 19.422 1 98.62 291 HIS B O 1
ATOM 5285 N N . ARG B 1 292 ? 4.379 20.219 21.109 1 98.12 292 ARG B N 1
ATOM 5286 C CA . ARG B 1 292 ? 3.961 21.562 21.438 1 98.12 292 ARG B CA 1
ATOM 5287 C C . ARG B 1 292 ? 5.156 22.438 21.812 1 98.12 292 ARG B C 1
ATOM 5289 O O . ARG B 1 292 ? 5.27 23.578 21.375 1 98.12 292 ARG B O 1
ATOM 5296 N N . GLU B 1 293 ? 6.008 21.906 22.609 1 98.5 293 GLU B N 1
ATOM 5297 C CA . GLU B 1 293 ? 7.168 22.656 23.078 1 98.5 293 GLU B CA 1
ATOM 5298 C C . GLU B 1 293 ? 8.148 22.938 21.938 1 98.5 293 GLU B C 1
ATOM 5300 O O . GLU B 1 293 ? 8.68 24.047 21.828 1 98.5 293 GLU B O 1
ATOM 5305 N N . ALA B 1 294 ? 8.391 21.938 21.141 1 98.75 294 ALA B N 1
ATOM 5306 C CA . ALA B 1 294 ? 9.273 22.125 19.984 1 98.75 294 ALA B CA 1
ATOM 5307 C C . ALA B 1 294 ? 8.703 23.172 19.031 1 98.75 294 ALA B C 1
ATOM 5309 O O . ALA B 1 294 ? 9.438 24.016 18.516 1 98.75 294 ALA B O 1
ATOM 5310 N N . ALA B 1 295 ? 7.414 23.125 18.828 1 98.75 295 ALA B N 1
ATOM 5311 C CA . ALA B 1 295 ? 6.754 24.078 17.938 1 98.75 295 ALA B CA 1
ATOM 5312 C C . ALA B 1 295 ? 6.855 25.5 18.484 1 98.75 295 ALA B C 1
ATOM 5314 O O . ALA B 1 295 ? 7.133 26.453 17.75 1 98.75 295 ALA B O 1
ATOM 5315 N N . ALA B 1 296 ? 6.594 25.625 19.75 1 98.56 296 ALA B N 1
ATOM 5316 C CA . ALA B 1 296 ? 6.684 26.938 20.391 1 98.56 296 ALA B CA 1
ATOM 5317 C C . ALA B 1 296 ? 8.086 27.516 20.25 1 98.56 296 ALA B C 1
ATOM 5319 O O . ALA B 1 296 ? 8.25 28.703 19.984 1 98.56 296 ALA B O 1
ATOM 5320 N N . TYR B 1 297 ? 9.062 26.641 20.484 1 98.88 297 TYR B N 1
ATOM 5321 C CA . TYR B 1 297 ? 10.453 27.062 20.328 1 98.88 297 TYR B CA 1
ATOM 5322 C C . TYR B 1 297 ? 10.734 27.5 18.891 1 98.88 297 TYR B C 1
ATOM 5324 O O . TYR B 1 297 ? 11.352 28.547 18.672 1 98.88 297 TYR B O 1
ATOM 5332 N N . LEU B 1 298 ? 10.297 26.812 17.938 1 98.94 298 LEU B N 1
ATOM 5333 C CA . LEU B 1 298 ? 10.453 27.141 16.531 1 98.94 298 LEU B CA 1
ATOM 5334 C C . LEU B 1 298 ? 9.797 28.484 16.219 1 98.94 298 LEU B C 1
ATOM 5336 O O . LEU B 1 298 ? 10.383 29.328 15.539 1 98.94 298 LEU B O 1
ATOM 5340 N N . HIS B 1 299 ? 8.523 28.672 16.672 1 98.81 299 HIS B N 1
ATOM 5341 C CA . HIS B 1 299 ? 7.812 29.922 16.438 1 98.81 299 HIS B CA 1
ATOM 5342 C C . HIS B 1 299 ? 8.617 31.125 16.938 1 98.81 299 HIS B C 1
ATOM 5344 O O . HIS B 1 299 ? 8.742 32.125 16.234 1 98.81 299 HIS B O 1
ATOM 5350 N N . GLY B 1 300 ? 9.141 30.953 18.109 1 98.62 300 GLY B N 1
ATOM 5351 C CA . GLY B 1 300 ? 9.953 32 18.672 1 98.62 300 GLY B CA 1
ATOM 5352 C C . GLY B 1 300 ? 11.188 32.312 17.844 1 98.62 300 GLY B C 1
ATOM 5353 O O . GLY B 1 300 ? 11.5 33.469 17.594 1 98.62 300 GLY B O 1
ATOM 5354 N N . ARG B 1 301 ? 11.875 31.281 17.391 1 98.69 301 ARG B N 1
ATOM 5355 C CA . ARG B 1 301 ? 13.086 31.438 16.609 1 98.69 301 ARG B CA 1
ATOM 5356 C C . ARG B 1 301 ? 12.781 32.062 15.25 1 98.69 301 ARG B C 1
ATOM 5358 O O . ARG B 1 301 ? 13.547 32.875 14.75 1 98.69 301 ARG B O 1
ATOM 5365 N N . LEU B 1 302 ? 11.703 31.672 14.633 1 98.69 302 LEU B N 1
ATOM 5366 C CA . LEU B 1 302 ? 11.305 32.219 13.336 1 98.69 302 LEU B CA 1
ATOM 5367 C C . LEU B 1 302 ? 10.961 33.688 13.453 1 98.69 302 LEU B C 1
ATOM 5369 O O . LEU B 1 302 ? 11.352 34.5 12.594 1 98.69 302 LEU B O 1
ATOM 5373 N N . GLN B 1 303 ? 10.242 34.031 14.477 1 97.94 303 GLN B N 1
ATOM 5374 C CA . GLN B 1 303 ? 9.883 35.406 14.695 1 97.94 303 GLN B CA 1
ATOM 5375 C C . GLN B 1 303 ? 11.125 36.281 14.961 1 97.94 303 GLN B C 1
ATOM 5377 O O . GLN B 1 303 ? 11.211 37.406 14.508 1 97.94 303 GLN B O 1
ATOM 5382 N N . ALA B 1 304 ? 12.031 35.719 15.641 1 98 304 ALA B N 1
ATOM 5383 C CA . ALA B 1 304 ? 13.289 36.406 15.906 1 98 304 ALA B CA 1
ATOM 5384 C C . ALA B 1 304 ? 14.055 36.688 14.617 1 98 304 ALA B C 1
ATOM 5386 O O . ALA B 1 304 ? 14.805 37.656 14.523 1 98 304 ALA B O 1
ATOM 5387 N N . LEU B 1 305 ? 13.867 35.844 13.609 1 97.56 305 LEU B N 1
ATOM 5388 C CA . LEU B 1 305 ? 14.492 36.031 12.297 1 97.56 305 LEU B CA 1
ATOM 5389 C C . LEU B 1 305 ? 13.695 37.031 11.453 1 97.56 305 LEU B C 1
ATOM 5391 O O . LEU B 1 305 ? 14.078 37.312 10.312 1 97.56 305 LEU B O 1
ATOM 5395 N N . GLY B 1 306 ? 12.555 37.5 11.984 1 97.06 306 GLY B N 1
ATOM 5396 C CA . GLY B 1 306 ? 11.719 38.438 11.258 1 97.06 306 GLY B CA 1
ATOM 5397 C C . GLY B 1 306 ? 10.727 37.75 10.328 1 97.06 306 GLY B C 1
ATOM 5398 O O . GLY B 1 306 ? 10.109 38.406 9.484 1 97.06 306 GLY B O 1
ATOM 5399 N N . LEU B 1 307 ? 10.578 36.5 10.453 1 98.25 307 LEU B N 1
ATOM 5400 C CA . LEU B 1 307 ? 9.656 35.75 9.602 1 98.25 307 LEU B CA 1
ATOM 5401 C C . LEU B 1 307 ? 8.25 35.75 10.188 1 98.25 307 LEU B C 1
ATOM 5403 O O . LEU B 1 307 ? 8.078 35.844 11.406 1 98.25 307 LEU B O 1
ATOM 5407 N N . GLN B 1 308 ? 7.301 35.719 9.32 1 98.19 308 GLN B N 1
ATOM 5408 C CA . GLN B 1 308 ? 5.906 35.75 9.742 1 98.19 308 GLN B CA 1
ATOM 5409 C C . GLN B 1 308 ? 5.27 34.375 9.695 1 98.19 308 GLN B C 1
ATOM 5411 O O . GLN B 1 308 ? 5.344 33.688 8.68 1 98.19 308 GLN B O 1
ATOM 5416 N N . LEU B 1 309 ? 4.691 34.031 10.773 1 98.5 309 LEU B N 1
ATOM 5417 C CA . LEU B 1 309 ? 3.912 32.812 10.789 1 98.5 309 LEU B CA 1
ATOM 5418 C C . LEU B 1 309 ? 2.633 32.969 9.969 1 98.5 309 LEU B C 1
ATOM 5420 O O . LEU B 1 309 ? 1.937 33.969 10.086 1 98.5 309 LEU B O 1
ATOM 5424 N N . PHE B 1 310 ? 2.289 32 9.117 1 98.31 310 PHE B N 1
ATOM 5425 C CA . PHE B 1 310 ? 1.218 32.125 8.133 1 98.31 310 PHE B CA 1
ATOM 5426 C C . PHE B 1 310 ? -0.146 32.094 8.812 1 98.31 310 PHE B C 1
ATOM 5428 O O . PHE B 1 310 ? -1.03 32.875 8.461 1 98.31 310 PHE B O 1
ATOM 5435 N N . VAL B 1 311 ? -0.348 31.109 9.773 1 98 311 VAL B N 1
ATOM 5436 C CA . VAL B 1 311 ? -1.589 31.047 10.539 1 98 311 VAL B CA 1
ATOM 5437 C C . VAL B 1 311 ? -1.583 32.125 11.633 1 98 311 VAL B C 1
ATOM 5439 O O . VAL B 1 311 ? -0.743 32.094 12.531 1 98 311 VAL B O 1
ATOM 5442 N N . LYS B 1 312 ? -2.502 33 11.625 1 95.38 312 LYS B N 1
ATOM 5443 C CA . LYS B 1 312 ? -2.484 34.188 12.453 1 95.38 312 LYS B CA 1
ATOM 5444 C C . LYS B 1 312 ? -2.824 33.875 13.906 1 95.38 312 LYS B C 1
ATOM 5446 O O . LYS B 1 312 ? -2.158 34.344 14.828 1 95.38 312 LYS B O 1
ATOM 5451 N N . ASP B 1 313 ? -3.848 33.094 14.062 1 96.5 313 ASP B N 1
ATOM 5452 C CA . ASP B 1 313 ? -4.281 32.719 15.406 1 96.5 313 ASP B CA 1
ATOM 5453 C C . ASP B 1 313 ? -3.418 31.609 15.984 1 96.5 313 ASP B C 1
ATOM 5455 O O . ASP B 1 313 ? -3.451 30.469 15.492 1 96.5 313 ASP B O 1
ATOM 5459 N N . PRO B 1 314 ? -2.686 31.844 17.047 1 96.69 314 PRO B N 1
ATOM 5460 C CA . PRO B 1 314 ? -1.801 30.812 17.609 1 96.69 314 PRO B CA 1
ATOM 5461 C C . PRO B 1 314 ? -2.553 29.562 18.031 1 96.69 314 PRO B C 1
ATOM 5463 O O . PRO B 1 314 ? -2.006 28.453 17.969 1 96.69 314 PRO B O 1
ATOM 5466 N N . ALA B 1 315 ? -3.795 29.734 18.406 1 95.88 315 ALA B N 1
ATOM 5467 C CA . ALA B 1 315 ? -4.574 28.594 18.891 1 95.88 315 ALA B CA 1
ATOM 5468 C C . ALA B 1 315 ? -4.91 27.625 17.75 1 95.88 315 ALA B C 1
ATOM 5470 O O . ALA B 1 315 ? -5.293 26.484 17.984 1 95.88 315 ALA B O 1
ATOM 5471 N N . LEU B 1 316 ? -4.738 28.141 16.516 1 97.94 316 LEU B N 1
ATOM 5472 C CA . LEU B 1 316 ? -5.105 27.359 15.344 1 97.94 316 LEU B CA 1
ATOM 5473 C C . LEU B 1 316 ? -3.863 26.828 14.633 1 97.94 316 LEU B C 1
ATOM 5475 O O . LEU B 1 316 ? -3.961 26.266 13.539 1 97.94 316 LEU B O 1
ATOM 5479 N N . ARG B 1 317 ? -2.732 27.016 15.281 1 98.44 317 ARG B N 1
ATOM 5480 C CA . ARG B 1 317 ? -1.498 26.578 14.641 1 98.44 317 ARG B CA 1
ATOM 5481 C C . ARG B 1 317 ? -1.216 25.109 14.945 1 98.44 317 ARG B C 1
ATOM 5483 O O . ARG B 1 317 ? -1.281 24.688 16.109 1 98.44 317 ARG B O 1
ATOM 5490 N N . LEU B 1 318 ? -0.971 24.344 13.922 1 98.06 318 LEU B N 1
ATOM 5491 C CA . LEU B 1 318 ? -0.61 22.938 14.031 1 98.06 318 LEU B CA 1
ATOM 5492 C C . LEU B 1 318 ? 0.774 22.766 14.648 1 98.06 318 LEU B C 1
ATOM 5494 O O . LEU B 1 318 ? 1.755 23.312 14.133 1 98.06 318 LEU B O 1
ATOM 5498 N N . PRO B 1 319 ? 0.923 22.062 15.75 1 98.19 319 PRO B N 1
ATOM 5499 C CA . PRO B 1 319 ? 2.229 21.906 16.391 1 98.19 319 PRO B CA 1
ATOM 5500 C C . PRO B 1 319 ? 3.211 21.094 15.547 1 98.19 319 PRO B C 1
ATOM 5502 O O . PRO B 1 319 ? 4.426 21.266 15.664 1 98.19 319 PRO B O 1
ATOM 5505 N N . THR B 1 320 ? 2.74 20.234 14.68 1 98.69 320 THR B N 1
ATOM 5506 C CA . THR B 1 320 ? 3.588 19.297 13.961 1 98.69 320 THR B CA 1
ATOM 5507 C C . THR B 1 320 ? 4.152 19.922 12.695 1 98.69 320 THR B C 1
ATOM 5509 O O . THR B 1 320 ? 5.211 19.516 12.211 1 98.69 320 THR B O 1
ATOM 5512 N N . VAL B 1 321 ? 3.439 20.891 12.133 1 98.75 321 VAL B N 1
ATOM 5513 C CA . VAL B 1 321 ? 3.881 21.562 10.914 1 98.75 321 VAL B CA 1
ATOM 5514 C C . VAL B 1 321 ? 3.662 23.062 11.031 1 98.75 321 VAL B C 1
ATOM 5516 O O . VAL B 1 321 ? 2.521 23.531 11.141 1 98.75 321 VAL B O 1
ATOM 5519 N N . THR B 1 322 ? 4.684 23.812 10.977 1 98.81 322 THR B N 1
ATOM 5520 C CA . THR B 1 322 ? 4.633 25.266 10.992 1 98.81 322 THR B CA 1
ATOM 5521 C C . THR B 1 322 ? 4.727 25.828 9.578 1 98.81 322 THR B C 1
ATOM 5523 O O . THR B 1 322 ? 5.609 25.453 8.812 1 98.81 322 THR B O 1
ATOM 5526 N N . THR B 1 323 ? 3.799 26.672 9.234 1 98.69 323 THR B N 1
ATOM 5527 C CA . THR B 1 323 ? 3.869 27.359 7.953 1 98.69 323 THR B CA 1
ATOM 5528 C C . THR B 1 323 ? 4.305 28.812 8.148 1 98.69 323 THR B C 1
ATOM 5530 O O . THR B 1 323 ? 3.787 29.516 9.023 1 98.69 323 THR B O 1
ATOM 5533 N N . VAL B 1 324 ? 5.293 29.141 7.363 1 98.56 324 VAL B N 1
ATOM 5534 C CA . VAL B 1 324 ? 5.879 30.469 7.371 1 98.56 324 VAL B CA 1
ATOM 5535 C C . VAL B 1 324 ? 5.578 31.172 6.047 1 98.56 324 VAL B C 1
ATOM 5537 O O . VAL B 1 324 ? 5.809 30.609 4.973 1 98.56 324 VAL B O 1
ATOM 5540 N N . ALA B 1 325 ? 5.062 32.406 6.172 1 98.31 325 ALA B N 1
ATOM 5541 C CA . ALA B 1 325 ? 4.852 33.156 4.941 1 98.31 325 ALA B CA 1
ATOM 5542 C C . ALA B 1 325 ? 6.164 33.375 4.195 1 98.31 325 ALA B C 1
ATOM 5544 O O . ALA B 1 325 ? 7.18 33.75 4.805 1 98.31 325 ALA B O 1
ATOM 5545 N N . VAL B 1 326 ? 6.121 33.125 2.92 1 97.88 326 VAL B N 1
ATOM 5546 C CA . VAL B 1 326 ? 7.316 33.438 2.131 1 97.88 326 VAL B CA 1
ATOM 5547 C C . VAL B 1 326 ? 7.676 34.906 2.268 1 97.88 326 VAL B C 1
ATOM 5549 O O . VAL B 1 326 ? 6.848 35.781 2.002 1 97.88 326 VAL B O 1
ATOM 5552 N N . PRO B 1 327 ? 8.867 35.125 2.689 1 96.5 327 PRO B N 1
ATOM 5553 C CA . PRO B 1 327 ? 9.227 36.531 2.861 1 96.5 327 PRO B CA 1
ATOM 5554 C C . PRO B 1 327 ? 9.18 37.312 1.552 1 96.5 327 PRO B C 1
ATOM 5556 O O . PRO B 1 327 ? 9.562 36.812 0.501 1 96.5 327 PRO B O 1
ATOM 5559 N N . ALA B 1 328 ? 8.828 38.562 1.694 1 94.38 328 ALA B N 1
ATOM 5560 C CA . ALA B 1 328 ? 8.695 39.406 0.521 1 94.38 328 ALA B CA 1
ATOM 5561 C C . ALA B 1 328 ? 10 39.5 -0.261 1 94.38 328 ALA B C 1
ATOM 5563 O O . ALA B 1 328 ? 11.078 39.594 0.328 1 94.38 328 ALA B O 1
ATOM 5564 N N . GLY B 1 329 ? 9.883 39.312 -1.521 1 94.81 329 GLY B N 1
ATOM 5565 C CA . GLY B 1 329 ? 11.031 39.469 -2.402 1 94.81 329 GLY B CA 1
ATOM 5566 C C . GLY B 1 329 ? 11.758 38.156 -2.662 1 94.81 329 GLY B C 1
ATOM 5567 O O . GLY B 1 329 ? 12.547 38.062 -3.602 1 94.81 329 GLY B O 1
ATOM 5568 N N . TYR B 1 330 ? 11.5 37.188 -1.868 1 96.56 330 TYR B N 1
ATOM 5569 C CA . TYR B 1 330 ? 12.188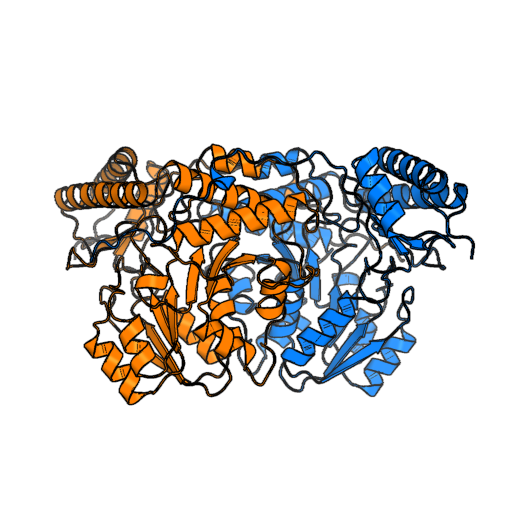 35.938 -2.025 1 96.56 330 TYR B CA 1
ATOM 5570 C C . TYR B 1 330 ? 11.352 34.938 -2.836 1 96.56 330 TYR B C 1
ATOM 5572 O O . TYR B 1 330 ? 10.117 35 -2.787 1 96.56 330 TYR B O 1
ATOM 5580 N N . ASP B 1 331 ? 12.008 34.188 -3.641 1 96.38 331 ASP B N 1
ATOM 5581 C CA . ASP B 1 331 ? 11.406 33 -4.207 1 96.38 331 ASP B CA 1
ATOM 5582 C C . ASP B 1 331 ? 11.539 31.797 -3.256 1 96.38 331 ASP B C 1
ATOM 5584 O O . ASP B 1 331 ? 12.648 31.438 -2.857 1 96.38 331 ASP B O 1
ATOM 5588 N N . TRP B 1 332 ? 10.438 31.219 -2.865 1 97.25 332 TRP B N 1
ATOM 5589 C CA . TRP B 1 332 ? 10.469 30.109 -1.907 1 97.25 332 TRP B CA 1
ATOM 5590 C C . TRP B 1 332 ? 11.375 28.984 -2.4 1 97.25 332 TRP B C 1
ATOM 5592 O O . TRP B 1 332 ? 11.977 28.266 -1.599 1 97.25 332 TRP B O 1
ATOM 5602 N N . ARG B 1 333 ? 11.531 28.766 -3.715 1 96.81 333 ARG B N 1
ATOM 5603 C CA . ARG B 1 333 ? 12.344 27.703 -4.301 1 96.81 333 ARG B CA 1
ATOM 5604 C C . ARG B 1 333 ? 13.82 27.922 -3.994 1 96.81 333 ARG B C 1
ATOM 5606 O O . ARG B 1 333 ? 14.57 26.953 -3.799 1 96.81 333 ARG B O 1
ATOM 5613 N N . ASP B 1 334 ? 14.18 29.078 -4.027 1 97.88 334 ASP B N 1
ATOM 5614 C CA . ASP B 1 334 ? 15.57 29.406 -3.719 1 97.88 334 ASP B CA 1
ATOM 5615 C C . ASP B 1 334 ? 15.906 29.078 -2.264 1 97.88 334 ASP B C 1
ATOM 5617 O O . ASP B 1 334 ? 16.984 28.562 -1.966 1 97.88 334 ASP B O 1
ATOM 5621 N N . ILE B 1 335 ? 14.961 29.438 -1.428 1 98.12 335 ILE B N 1
ATOM 5622 C CA . ILE B 1 335 ? 15.172 29.219 -0.002 1 98.12 335 ILE B CA 1
ATOM 5623 C C . ILE B 1 335 ? 15.273 27.719 0.271 1 98.12 335 ILE B C 1
ATOM 5625 O O . ILE B 1 335 ? 16.219 27.25 0.905 1 98.12 335 ILE B O 1
ATOM 5629 N N . VAL B 1 336 ? 14.32 26.969 -0.235 1 97.94 336 VAL B N 1
ATOM 5630 C CA . VAL B 1 336 ? 14.266 25.531 -0.007 1 97.94 336 VAL B CA 1
ATOM 5631 C C . VAL B 1 336 ? 15.5 24.859 -0.596 1 97.94 336 VAL B C 1
ATOM 5633 O O . VAL B 1 336 ? 16.109 24 0.04 1 97.94 336 VAL B O 1
ATOM 5636 N N . SER B 1 337 ? 15.906 25.219 -1.791 1 97.56 337 SER B N 1
ATOM 5637 C CA . SER B 1 337 ? 17.078 24.656 -2.445 1 97.56 337 SER B CA 1
ATOM 5638 C C . SER B 1 337 ? 18.344 24.969 -1.669 1 97.56 337 SER B C 1
ATOM 5640 O O . SER B 1 337 ? 19.219 24.109 -1.528 1 97.56 337 SER B O 1
ATOM 5642 N N . TYR B 1 338 ? 18.469 26.203 -1.243 1 98.31 338 TYR B N 1
ATOM 5643 C CA . TYR B 1 338 ? 19.641 26.609 -0.489 1 98.31 338 TYR B CA 1
ATOM 5644 C C . TYR B 1 338 ? 19.781 25.781 0.785 1 98.31 338 TYR B C 1
ATOM 5646 O O . TYR B 1 338 ? 20.875 25.281 1.099 1 98.31 338 TYR B O 1
ATOM 5654 N N . VAL B 1 339 ? 18.688 25.672 1.519 1 98.69 339 VAL B N 1
ATOM 5655 C CA . VAL B 1 339 ? 18.672 24.922 2.771 1 98.69 339 VAL B CA 1
ATOM 5656 C C . VAL B 1 339 ? 19.062 23.469 2.51 1 98.69 339 VAL B C 1
ATOM 5658 O O . VAL B 1 339 ? 19.844 22.891 3.258 1 98.69 339 VAL B O 1
ATOM 5661 N N . MET B 1 340 ? 18.562 22.875 1.46 1 98.06 340 MET B N 1
ATOM 5662 C CA . MET B 1 340 ? 18.875 21.5 1.078 1 98.06 340 MET B CA 1
ATOM 5663 C C . MET B 1 340 ? 20.328 21.375 0.661 1 98.06 340 MET B C 1
ATOM 5665 O O . MET B 1 340 ? 21.047 20.5 1.164 1 98.06 340 MET B O 1
ATOM 5669 N N . ASP B 1 341 ? 20.812 22.219 -0.178 1 97.56 341 ASP B N 1
ATOM 5670 C CA . ASP B 1 341 ? 22.109 22.094 -0.827 1 97.56 341 ASP B CA 1
ATOM 5671 C C . ASP B 1 341 ? 23.25 22.359 0.16 1 97.56 341 ASP B C 1
ATOM 5673 O O . ASP B 1 341 ? 24.328 21.766 0.059 1 97.56 341 ASP B O 1
ATOM 5677 N N . HIS B 1 342 ? 22.984 23.234 1.115 1 98.31 342 HIS B N 1
ATOM 5678 C CA . HIS B 1 342 ? 24.094 23.688 1.96 1 98.31 342 HIS B CA 1
ATOM 5679 C C . HIS B 1 342 ? 24 23.094 3.357 1 98.31 342 HIS B C 1
ATOM 5681 O O . HIS B 1 342 ? 24.984 23.062 4.098 1 98.31 342 HIS B O 1
ATOM 5687 N N . PHE B 1 343 ? 22.828 22.609 3.701 1 98.56 343 PHE B N 1
ATOM 5688 C CA . PHE B 1 343 ? 22.672 22.156 5.078 1 98.56 343 PHE B CA 1
ATOM 5689 C C . PHE B 1 343 ? 22.125 20.734 5.113 1 98.56 343 PHE B C 1
ATOM 5691 O O . PHE B 1 343 ? 22.031 20.125 6.184 1 98.56 343 PHE B O 1
ATOM 5698 N N . ASP B 1 344 ? 21.719 20.078 3.986 1 98.19 344 ASP B N 1
ATOM 5699 C CA . ASP B 1 344 ? 21.141 18.734 3.893 1 98.19 344 ASP B CA 1
ATOM 5700 C C . ASP B 1 344 ? 19.875 18.625 4.734 1 98.19 344 ASP B C 1
ATOM 5702 O O . ASP B 1 344 ? 19.656 17.609 5.398 1 98.19 344 ASP B O 1
ATOM 5706 N N . ILE B 1 345 ? 19.141 19.719 4.789 1 98.75 345 ILE B N 1
ATOM 5707 C CA . ILE B 1 345 ? 17.844 19.781 5.461 1 98.75 345 ILE B CA 1
ATOM 5708 C C . ILE B 1 345 ? 16.734 19.969 4.43 1 98.75 345 ILE B C 1
ATOM 5710 O O . ILE B 1 345 ? 16.828 20.844 3.562 1 98.75 345 ILE B O 1
ATOM 5714 N N . GLU B 1 346 ? 15.766 19.141 4.5 1 98.38 346 GLU B N 1
ATOM 5715 C CA . GLU B 1 346 ? 14.656 19.234 3.562 1 98.38 346 GLU B CA 1
ATOM 5716 C C . GLU B 1 346 ? 13.453 19.922 4.203 1 98.38 346 GLU B C 1
ATOM 5718 O O . GLU B 1 346 ? 12.883 19.422 5.176 1 98.38 346 GLU B O 1
ATOM 5723 N N . ILE B 1 347 ? 13.086 21.062 3.848 1 98.38 347 ILE B N 1
ATOM 5724 C CA . ILE B 1 347 ? 11.805 21.719 4.094 1 98.38 347 ILE B CA 1
ATOM 5725 C C . ILE B 1 347 ? 11.047 21.891 2.779 1 98.38 347 ILE B C 1
ATOM 5727 O O . ILE B 1 347 ? 11.586 21.609 1.705 1 98.38 347 ILE B O 1
ATOM 5731 N N . MET B 1 348 ? 9.758 22.266 2.889 1 97.88 348 MET B N 1
ATOM 5732 C CA . MET B 1 348 ? 8.969 22.266 1.659 1 97.88 348 MET B CA 1
ATOM 5733 C C . MET B 1 348 ? 8.195 23.562 1.506 1 97.88 348 MET B C 1
ATOM 5735 O O . MET B 1 348 ? 8 24.297 2.482 1 97.88 348 MET B O 1
ATOM 5739 N N . GLY B 1 349 ? 7.855 23.859 0.258 1 97.31 349 GLY B N 1
ATOM 5740 C CA . GLY B 1 349 ? 6.941 24.953 -0.023 1 97.31 349 GLY B CA 1
ATOM 5741 C C . GLY B 1 349 ? 5.484 24.562 0.147 1 97.31 349 GLY B C 1
ATOM 5742 O O . GLY B 1 349 ? 5.172 23.469 0.6 1 97.31 349 GLY B O 1
ATOM 5743 N N . GLY B 1 350 ? 4.625 25.562 -0.188 1 96.94 350 GLY B N 1
ATOM 5744 C CA . GLY B 1 350 ? 3.193 25.312 -0.127 1 96.94 350 GLY B CA 1
ATOM 5745 C C . GLY B 1 350 ? 2.729 24.266 -1.126 1 96.94 350 GLY B C 1
ATOM 5746 O O . GLY B 1 350 ? 3.484 23.875 -2.014 1 96.94 350 GLY B O 1
ATOM 5747 N N . LEU B 1 351 ? 1.58 23.812 -1.003 1 95.5 351 LEU B N 1
ATOM 5748 C CA . LEU B 1 351 ? 0.961 22.797 -1.845 1 95.5 351 LEU B CA 1
ATOM 5749 C C . LEU B 1 351 ? -0.484 23.172 -2.164 1 95.5 351 LEU B C 1
ATOM 5751 O O . LEU B 1 351 ? -1.233 23.594 -1.28 1 95.5 351 LEU B O 1
ATOM 5755 N N . GLY B 1 352 ? -0.804 22.922 -3.389 1 93.81 352 GLY B N 1
ATOM 5756 C CA . GLY B 1 352 ? -2.143 23.328 -3.777 1 93.81 352 GLY B CA 1
ATOM 5757 C C . GLY B 1 352 ? -2.365 24.828 -3.666 1 93.81 352 GLY B C 1
ATOM 5758 O O . GLY B 1 352 ? -1.578 25.625 -4.191 1 93.81 352 GLY B O 1
ATOM 5759 N N . PRO B 1 353 ? -3.369 25.266 -2.889 1 93.62 353 PRO B N 1
ATOM 5760 C CA . PRO B 1 353 ? -3.711 26.688 -2.799 1 93.62 353 PRO B CA 1
ATOM 5761 C C . PRO B 1 353 ? -2.645 27.5 -2.072 1 93.62 353 PRO B C 1
ATOM 5763 O O . PRO B 1 353 ? -2.641 28.734 -2.158 1 93.62 353 PRO B O 1
ATOM 5766 N N . SER B 1 354 ? -1.763 26.859 -1.39 1 96.06 354 SER B N 1
ATOM 5767 C CA . SER B 1 354 ? -0.754 27.594 -0.623 1 96.06 354 SER B CA 1
ATOM 5768 C C . SER B 1 354 ? 0.57 27.656 -1.376 1 96.06 354 SER B C 1
ATOM 5770 O O . SER B 1 354 ? 1.561 28.172 -0.855 1 96.06 354 SER B O 1
ATOM 5772 N N . THR B 1 355 ? 0.581 27.125 -2.598 1 95.75 355 THR B N 1
ATOM 5773 C CA . THR B 1 355 ? 1.803 27.156 -3.395 1 95.75 355 THR B CA 1
ATOM 5774 C C . THR B 1 355 ? 2.322 28.578 -3.535 1 95.75 355 THR B C 1
ATOM 5776 O O . THR B 1 355 ? 1.566 29.484 -3.885 1 95.75 355 THR B O 1
ATOM 5779 N N . GLY B 1 356 ? 3.557 28.734 -3.221 1 96.19 356 GLY B N 1
ATOM 5780 C CA . GLY B 1 356 ? 4.207 30.031 -3.369 1 96.19 356 GLY B CA 1
ATOM 5781 C C . GLY B 1 356 ? 3.934 30.969 -2.213 1 96.19 356 GLY B C 1
ATOM 5782 O O . GLY B 1 356 ? 4.539 32.031 -2.121 1 96.19 356 GLY B O 1
ATOM 5783 N N . LYS B 1 357 ? 3.08 30.531 -1.288 1 97.06 357 LYS B N 1
ATOM 5784 C CA . LYS B 1 357 ? 2.662 31.422 -0.217 1 97.06 357 LYS B CA 1
ATOM 5785 C C . LYS B 1 357 ? 3.398 31.109 1.082 1 97.06 357 LYS B C 1
ATOM 5787 O O . LYS B 1 357 ? 3.598 32 1.918 1 97.06 357 LYS B O 1
ATOM 5792 N N . VAL B 1 358 ? 3.836 29.875 1.181 1 98.44 358 VAL B N 1
ATOM 5793 C CA . VAL B 1 358 ? 4.367 29.516 2.488 1 98.44 358 VAL B CA 1
ATOM 5794 C C . VAL B 1 358 ? 5.582 28.594 2.316 1 98.44 358 VAL B C 1
ATOM 5796 O O . VAL B 1 358 ? 5.773 28 1.255 1 98.44 358 VAL B O 1
ATOM 5799 N N . LEU B 1 359 ? 6.406 28.562 3.309 1 98.62 359 LEU B N 1
ATOM 5800 C CA . LEU B 1 359 ? 7.316 27.469 3.615 1 98.62 359 LEU B CA 1
ATOM 5801 C C . LEU B 1 359 ? 6.73 26.562 4.691 1 98.62 359 LEU B C 1
ATOM 5803 O O . LEU B 1 359 ? 6.07 27.031 5.617 1 98.62 359 LEU B O 1
ATOM 5807 N N . ARG B 1 360 ? 6.93 25.359 4.562 1 98.75 360 ARG B N 1
ATOM 5808 C CA . ARG B 1 360 ? 6.41 24.391 5.535 1 98.75 360 ARG B CA 1
ATOM 5809 C C . ARG B 1 360 ? 7.547 23.672 6.254 1 98.75 360 ARG B C 1
ATOM 5811 O O . ARG B 1 360 ? 8.367 23.016 5.617 1 98.75 360 ARG B O 1
ATOM 5818 N N . ILE B 1 361 ? 7.559 23.797 7.531 1 98.88 361 ILE B N 1
ATOM 5819 C CA . ILE B 1 361 ? 8.555 23.172 8.398 1 98.88 361 ILE B CA 1
ATOM 5820 C C . ILE B 1 361 ? 7.875 22.172 9.336 1 98.88 361 ILE B C 1
ATOM 5822 O O . ILE B 1 361 ? 7.008 22.562 10.125 1 98.88 361 ILE B O 1
ATOM 5826 N N . GLY B 1 362 ? 8.281 20.938 9.18 1 98.62 362 GLY B N 1
ATOM 5827 C CA . GLY B 1 362 ? 7.668 19.906 9.984 1 98.62 362 GLY B CA 1
ATOM 5828 C C . GLY B 1 362 ? 8.539 19.438 11.133 1 98.62 362 GLY B C 1
ATOM 5829 O O . GLY B 1 362 ? 9.742 19.203 10.961 1 98.62 362 GLY B O 1
ATOM 5830 N N . LEU B 1 363 ? 8.031 19.406 12.328 1 98.69 363 LEU B N 1
ATOM 5831 C CA . LEU B 1 363 ? 8.594 18.766 13.508 1 98.69 363 LEU B CA 1
ATOM 5832 C C . LEU B 1 363 ? 7.742 17.578 13.93 1 98.69 363 LEU B C 1
ATOM 5834 O O . LEU B 1 363 ? 6.867 17.703 14.789 1 98.69 363 LEU B O 1
ATOM 5838 N N . LEU B 1 364 ? 8.078 16.422 13.336 1 98.38 364 LEU B N 1
ATOM 5839 C CA . LEU B 1 364 ? 7.242 15.227 13.438 1 98.38 364 LEU B CA 1
ATOM 5840 C C . LEU B 1 364 ? 7.965 14.117 14.195 1 98.38 364 LEU B C 1
ATOM 5842 O O . LEU B 1 364 ? 9.016 13.648 13.75 1 98.38 364 LEU B O 1
ATOM 5846 N N . GLY B 1 365 ? 7.375 13.648 15.258 1 97.5 365 GLY B N 1
ATOM 5847 C CA . GLY B 1 365 ? 7.871 12.492 15.977 1 97.5 365 GLY B CA 1
ATOM 5848 C C . GLY B 1 365 ? 9.328 12.617 16.375 1 97.5 365 GLY B C 1
ATOM 5849 O O . GLY B 1 365 ? 9.711 13.578 17.047 1 97.5 365 GLY B O 1
ATOM 5850 N N . TYR B 1 366 ? 10.125 11.781 15.859 1 97.5 366 TYR B N 1
ATOM 5851 C CA . TYR B 1 366 ? 11.555 11.656 16.141 1 97.5 366 TYR B CA 1
ATOM 5852 C C . TYR B 1 366 ? 12.281 12.969 15.859 1 97.5 366 TYR B C 1
ATOM 5854 O O . TYR B 1 366 ? 13.281 13.289 16.516 1 97.5 366 TYR B O 1
ATOM 5862 N N . ASN B 1 367 ? 11.758 13.789 14.992 1 98.38 367 ASN B N 1
ATOM 5863 C CA . ASN B 1 367 ? 12.422 15.008 14.539 1 98.38 367 ASN B CA 1
ATOM 5864 C C . ASN B 1 367 ? 11.992 16.219 15.359 1 98.38 367 ASN B C 1
ATOM 5866 O O . ASN B 1 367 ? 12.531 17.312 15.18 1 98.38 367 ASN B O 1
ATOM 5870 N N . ALA B 1 368 ? 11.031 16.047 16.266 1 98.62 368 ALA B N 1
ATOM 5871 C CA . ALA B 1 368 ? 10.516 17.172 17.047 1 98.62 368 ALA B CA 1
ATOM 5872 C C . ALA B 1 368 ? 11.445 17.484 18.219 1 98.62 368 ALA B C 1
ATOM 5874 O O . ALA B 1 368 ? 11.094 17.234 19.375 1 98.62 368 ALA B O 1
ATOM 5875 N N . THR B 1 369 ? 12.625 18.109 17.953 1 98.38 369 THR B N 1
ATOM 5876 C CA . THR B 1 369 ? 13.617 18.406 18.969 1 98.38 369 THR B CA 1
ATOM 5877 C C . THR B 1 369 ? 14.094 19.859 18.859 1 98.38 369 THR B C 1
ATOM 5879 O O . THR B 1 369 ? 14.039 20.453 17.781 1 98.38 369 THR B O 1
ATOM 5882 N N . HIS B 1 370 ? 14.547 20.375 19.938 1 98.5 370 HIS B N 1
ATOM 5883 C CA . HIS B 1 370 ? 15.117 21.719 19.938 1 98.5 370 HIS B CA 1
ATOM 5884 C C . HIS B 1 370 ? 16.359 21.781 19.062 1 98.5 370 HIS B C 1
ATOM 5886 O O . HIS B 1 370 ? 16.609 22.797 18.406 1 98.5 370 HIS B O 1
ATOM 5892 N N . GLU B 1 371 ? 17.094 20.719 19.047 1 98.62 371 GLU B N 1
ATOM 5893 C CA . GLU B 1 371 ? 18.281 20.656 18.203 1 98.62 371 GLU B CA 1
ATOM 5894 C C . GLU B 1 371 ? 17.953 20.859 16.734 1 98.62 371 GLU B C 1
ATOM 5896 O O . GLU B 1 371 ? 18.625 21.625 16.031 1 98.62 371 GLU B O 1
ATOM 5901 N N . ASN B 1 372 ? 16.953 20.172 16.297 1 98.81 372 ASN B N 1
ATOM 5902 C CA . ASN B 1 372 ? 16.547 20.312 14.898 1 98.81 372 ASN B CA 1
ATOM 5903 C C . ASN B 1 372 ? 15.992 21.703 14.602 1 98.81 372 ASN B C 1
ATOM 5905 O O . ASN B 1 372 ? 16.156 22.219 13.5 1 98.81 372 ASN B O 1
ATOM 5909 N N . VAL B 1 373 ? 15.305 22.312 15.609 1 98.88 373 VAL B N 1
ATOM 5910 C CA . VAL B 1 373 ? 14.836 23.688 15.469 1 98.88 373 VAL B CA 1
ATOM 5911 C C . VAL B 1 373 ? 16.031 24.609 15.273 1 98.88 373 VAL B C 1
ATOM 5913 O O . VAL B 1 373 ? 16 25.484 14.391 1 98.88 373 VAL B O 1
ATOM 5916 N N . ASP B 1 374 ? 17.031 24.422 16.094 1 98.81 374 ASP B N 1
ATOM 5917 C CA . ASP B 1 374 ? 18.234 25.234 15.961 1 98.81 374 ASP B CA 1
ATOM 5918 C C . ASP B 1 374 ? 18.859 25.078 14.578 1 98.81 374 ASP B C 1
ATOM 5920 O O . ASP B 1 374 ? 19.25 26.062 13.953 1 98.81 374 ASP B O 1
ATOM 5924 N N . ARG B 1 375 ? 18.938 23.891 14.078 1 98.81 375 ARG B N 1
ATOM 5925 C CA . ARG B 1 375 ? 19.562 23.609 12.797 1 98.81 375 ARG B CA 1
ATOM 5926 C C . ARG B 1 375 ? 18.797 24.266 11.656 1 98.81 375 ARG B C 1
ATOM 5928 O O . ARG B 1 375 ? 19.391 24.906 10.781 1 98.81 375 ARG B O 1
ATOM 5935 N N . VAL B 1 376 ? 17.5 24.141 11.648 1 98.88 376 VAL B N 1
ATOM 5936 C CA . VAL B 1 376 ? 16.719 24.641 10.531 1 98.88 376 VAL B CA 1
ATOM 5937 C C . VAL B 1 376 ? 16.672 26.172 10.578 1 98.88 376 VAL B C 1
ATOM 5939 O O . VAL B 1 376 ? 16.672 26.828 9.539 1 98.88 376 VAL B O 1
ATOM 5942 N N . THR B 1 377 ? 16.656 26.781 11.781 1 98.75 377 THR B N 1
ATOM 5943 C CA . THR B 1 377 ? 16.609 28.234 11.875 1 98.75 377 THR B CA 1
ATOM 5944 C C . THR B 1 377 ? 17.938 28.844 11.445 1 98.75 377 THR B C 1
ATOM 5946 O O . THR B 1 377 ? 17.984 29.922 10.852 1 98.75 377 THR B O 1
ATOM 5949 N N . GLU B 1 378 ? 19 28.141 11.789 1 98.75 378 GLU B N 1
ATOM 5950 C CA . GLU B 1 378 ? 20.312 28.562 11.289 1 98.75 378 GLU B CA 1
ATOM 5951 C C . GLU B 1 378 ? 20.359 28.5 9.766 1 98.75 378 GLU B C 1
ATOM 5953 O O . GLU B 1 378 ? 20.906 29.406 9.117 1 98.75 378 GLU B O 1
ATOM 5958 N N . ALA B 1 379 ? 19.875 27.438 9.227 1 98.81 379 ALA B N 1
ATOM 5959 C CA . ALA B 1 379 ? 19.844 27.266 7.777 1 98.81 379 ALA B CA 1
ATOM 5960 C C . ALA B 1 379 ? 19 28.344 7.117 1 98.81 379 ALA B C 1
ATOM 5962 O O . ALA B 1 379 ? 19.375 28.875 6.07 1 98.81 379 ALA B O 1
ATOM 5963 N N . LEU B 1 380 ? 17.875 28.688 7.734 1 98.75 380 LEU B N 1
ATOM 5964 C CA . LEU B 1 380 ? 17 29.734 7.203 1 98.75 380 LEU B CA 1
ATOM 5965 C C . LEU B 1 380 ? 17.672 31.094 7.266 1 98.75 380 LEU B C 1
ATOM 5967 O O . LEU B 1 380 ? 17.562 31.891 6.332 1 98.75 380 LEU B O 1
ATOM 5971 N N . ARG B 1 381 ? 18.312 31.359 8.383 1 98.44 381 ARG B N 1
ATOM 5972 C CA . ARG B 1 381 ? 19.062 32.594 8.5 1 98.44 381 ARG B CA 1
ATOM 5973 C C . ARG B 1 381 ? 20.062 32.75 7.363 1 98.44 381 ARG B C 1
ATOM 5975 O O . ARG B 1 381 ? 20.141 33.812 6.73 1 98.44 381 ARG B O 1
ATOM 5982 N N . ALA B 1 382 ? 20.797 31.656 7.098 1 98.56 382 ALA B N 1
ATOM 5983 C CA . ALA B 1 382 ? 21.781 31.656 6.023 1 98.56 382 ALA B CA 1
ATOM 5984 C C . ALA B 1 382 ? 21.109 31.844 4.664 1 98.56 382 ALA B C 1
ATOM 5986 O O . ALA B 1 382 ? 21.625 32.562 3.801 1 98.56 382 ALA B O 1
ATOM 5987 N N . ALA B 1 383 ? 20.047 31.172 4.469 1 98.38 383 ALA B N 1
ATOM 5988 C CA . ALA B 1 383 ? 19.312 31.281 3.207 1 98.38 383 ALA B CA 1
ATOM 5989 C C . ALA B 1 383 ? 18.875 32.719 2.961 1 98.38 383 ALA B C 1
ATOM 5991 O O . ALA B 1 383 ? 18.984 33.219 1.843 1 98.38 383 ALA B O 1
ATOM 5992 N N . LEU B 1 384 ? 18.344 33.406 4.004 1 97 384 LEU B N 1
ATOM 5993 C CA . LEU B 1 384 ? 17.859 34.781 3.891 1 97 384 LEU B CA 1
ATOM 5994 C C . LEU B 1 384 ? 19 35.719 3.59 1 97 384 LEU B C 1
ATOM 5996 O O . LEU B 1 384 ? 18.797 36.781 2.961 1 97 384 LEU B O 1
ATOM 6000 N N . GLN B 1 385 ? 20.156 35.312 3.967 1 96.94 385 GLN B N 1
ATOM 6001 C CA . GLN B 1 385 ? 21.344 36.156 3.748 1 96.94 385 GLN B CA 1
ATOM 6002 C C . GLN B 1 385 ? 21.906 35.938 2.344 1 96.94 385 GLN B C 1
ATOM 6004 O O . GLN B 1 385 ? 22.453 36.875 1.75 1 96.94 385 GLN B O 1
ATOM 6009 N N . HIS B 1 386 ? 21.734 34.781 1.762 1 96.94 386 HIS B N 1
ATOM 6010 C CA . HIS B 1 386 ? 22.516 34.438 0.574 1 96.94 386 HIS B CA 1
ATOM 6011 C C . HIS B 1 386 ? 21.609 34.344 -0.655 1 96.94 386 HIS B C 1
ATOM 6013 O O . HIS B 1 386 ? 22.094 34.438 -1.788 1 96.94 386 HIS B O 1
ATOM 6019 N N . CYS B 1 387 ? 20.391 34.031 -0.417 1 96.25 387 CYS B N 1
ATOM 6020 C CA . CYS B 1 387 ? 19.484 33.906 -1.557 1 96.25 387 CYS B CA 1
ATOM 6021 C C . CYS B 1 387 ? 19.203 35.281 -2.174 1 96.25 387 CYS B C 1
ATOM 6023 O O . CYS B 1 387 ? 19.188 36.281 -1.474 1 96.25 387 CYS B O 1
ATOM 6025 N N . PRO B 1 388 ? 19.031 35.281 -3.498 1 92.62 388 PRO B N 1
ATOM 6026 C CA . PRO B 1 388 ? 18.688 36.531 -4.141 1 92.62 388 PRO B CA 1
ATOM 6027 C C . PRO B 1 388 ? 17.359 37.094 -3.664 1 92.62 388 PRO B C 1
ATOM 6029 O O . PRO B 1 388 ? 16.406 36.344 -3.43 1 92.62 388 PRO B O 1
ATOM 6032 N N . LYS B 1 389 ? 17.391 38.344 -3.42 1 89.12 389 LYS B N 1
ATOM 6033 C CA . LYS B 1 389 ? 16.172 39.062 -3.059 1 89.12 389 LYS B CA 1
ATOM 6034 C C . LYS B 1 389 ? 15.766 40.031 -4.164 1 89.12 389 LYS B C 1
ATOM 6036 O O . LYS B 1 389 ? 16.578 40.844 -4.617 1 89.12 389 LYS B O 1
ATOM 6041 N N . LYS B 1 390 ? 14.734 39.625 -4.895 1 72.5 390 LYS B N 1
ATOM 6042 C CA . LYS B 1 390 ? 14.273 40.531 -5.922 1 72.5 390 LYS B CA 1
ATOM 6043 C C . LYS B 1 390 ? 13.547 41.719 -5.305 1 72.5 390 LYS B C 1
ATOM 6045 O O . LYS B 1 390 ? 12.734 41.562 -4.391 1 72.5 390 LYS B O 1
ATOM 6050 N N . LYS B 1 391 ? 14.195 42.844 -5.344 1 62.34 391 LYS B N 1
ATOM 6051 C CA . LYS B 1 391 ? 13.555 44.094 -4.914 1 62.34 391 LYS B CA 1
ATOM 6052 C C . LYS B 1 391 ? 12.156 44.25 -5.504 1 62.34 391 LYS B C 1
ATOM 6054 O O . LYS B 1 391 ? 11.961 44.031 -6.703 1 62.34 391 LYS B O 1
ATOM 6059 N N . LEU B 1 392 ? 11.094 44.156 -4.555 1 49.78 392 LEU B N 1
ATOM 6060 C CA . LEU B 1 392 ? 9.773 44.531 -5.023 1 49.78 392 LEU B CA 1
ATOM 6061 C C . LEU B 1 392 ? 9.758 46 -5.445 1 49.78 392 LEU B C 1
ATOM 6063 O O . LEU B 1 392 ? 10.492 46.844 -4.883 1 49.78 392 LEU B O 1
#

Nearest PDB structures (foldseek):
  5luc-assembly1_A  TM=9.989E-01  e=1.841E-75  Homo sapiens
  6rv0-assembly1_A-2  TM=9.994E-01  e=1.191E-73  Homo sapiens
  2yob-assembly1_B  TM=9.989E-01  e=2.680E-73  Homo sapiens
  4cbs-assembly1_A-2  TM=9.989E-01  e=3.379E-73  Homo sapiens
  3kgw-assembly1_A  TM=9.944E-01  e=1.154E-67  Mus musculus

Organism: Pongo abelii (NCBI:txid9601)

Radius of gyration: 26.29 Å; Cα contacts (8 Å, |Δi|>4): 1842; chains: 2; bounding box: 54×90×64 Å